Protein AF-A0AAU9XY05-F1 (afdb_monomer)

Structure (mmCIF, N/CA/C/O backbone):
data_AF-A0AAU9XY05-F1
#
_entry.id   AF-A0AAU9XY05-F1
#
loop_
_atom_site.group_PDB
_atom_site.id
_atom_site.type_symbol
_atom_site.label_atom_id
_atom_site.label_alt_id
_atom_site.label_comp_id
_atom_site.label_asym_id
_atom_site.label_entity_id
_atom_site.label_seq_id
_atom_site.pdbx_PDB_ins_code
_atom_site.Cartn_x
_atom_site.Cartn_y
_atom_site.Cartn_z
_atom_site.occupancy
_atom_site.B_iso_or_equiv
_atom_site.auth_seq_id
_atom_site.auth_comp_id
_atom_site.auth_asym_id
_atom_site.auth_atom_id
_atom_site.pdbx_PDB_model_num
ATOM 1 N N . MET A 1 1 ? -61.443 -16.120 42.853 1.00 29.11 1 MET A N 1
ATOM 2 C CA . MET A 1 1 ? -60.998 -14.712 42.837 1.00 29.11 1 MET A CA 1
ATOM 3 C C . MET A 1 1 ? -59.631 -14.698 42.178 1.00 29.11 1 MET A C 1
ATOM 5 O O . MET A 1 1 ? -58.656 -15.023 42.838 1.00 29.11 1 MET A O 1
ATOM 9 N N . GLU A 1 2 ? -59.570 -14.466 40.869 1.00 26.83 2 GLU A N 1
ATOM 10 C CA . GLU A 1 2 ? -58.289 -14.310 40.166 1.00 26.83 2 GLU A CA 1
ATOM 11 C C . GLU A 1 2 ? -57.747 -12.891 40.418 1.00 26.83 2 GLU A C 1
ATOM 13 O O . GLU A 1 2 ? -58.526 -11.935 40.352 1.00 26.83 2 GLU A O 1
ATOM 18 N N . PRO A 1 3 ? -56.458 -12.729 40.767 1.00 33.50 3 PRO A N 1
ATOM 19 C CA . PRO A 1 3 ? -55.899 -11.429 41.110 1.00 33.50 3 PRO A CA 1
ATOM 20 C C . PRO A 1 3 ? -55.702 -10.566 39.857 1.00 33.50 3 PRO A C 1
ATOM 22 O O . PRO A 1 3 ? -55.358 -11.058 38.784 1.00 33.50 3 PRO A O 1
ATOM 25 N N . ALA A 1 4 ? -55.932 -9.261 40.015 1.00 35.25 4 ALA A N 1
ATOM 26 C CA . ALA A 1 4 ? -55.897 -8.253 38.961 1.00 35.25 4 ALA A CA 1
ATOM 27 C C . ALA A 1 4 ? -54.632 -8.345 38.081 1.00 35.25 4 ALA A C 1
ATOM 29 O O . ALA A 1 4 ? -53.501 -8.351 38.572 1.00 35.25 4 ALA A O 1
ATOM 30 N N . SER A 1 5 ? -54.824 -8.398 36.762 1.00 48.25 5 SER A N 1
ATOM 31 C CA . SER A 1 5 ? -53.748 -8.530 35.780 1.00 48.25 5 SER A CA 1
ATOM 32 C C . SER A 1 5 ? -52.844 -7.287 35.770 1.00 48.25 5 SER A C 1
ATOM 34 O O . SER A 1 5 ? -53.184 -6.277 35.153 1.00 48.25 5 SER A O 1
ATOM 36 N N . GLY A 1 6 ? -51.691 -7.356 36.448 1.00 61.75 6 GLY A N 1
ATOM 37 C CA . GLY A 1 6 ? -50.632 -6.342 36.336 1.00 61.75 6 GLY A CA 1
ATOM 38 C C . GLY A 1 6 ? -49.707 -6.132 37.542 1.00 61.75 6 GLY A C 1
ATOM 39 O O . GLY A 1 6 ? -48.831 -5.276 37.450 1.00 61.75 6 GLY A O 1
ATOM 40 N N . THR A 1 7 ? -49.867 -6.848 38.663 1.00 78.19 7 THR A N 1
ATOM 41 C CA . THR A 1 7 ? -49.057 -6.608 39.877 1.00 78.19 7 THR A CA 1
ATOM 42 C C . THR A 1 7 ? -47.869 -7.568 40.035 1.00 78.19 7 THR A C 1
ATOM 44 O O . THR A 1 7 ? -47.932 -8.724 39.602 1.00 78.19 7 THR A O 1
ATOM 47 N N . VAL A 1 8 ? -46.769 -7.101 40.641 1.00 89.38 8 VAL A N 1
ATOM 48 C CA . VAL A 1 8 ? -45.502 -7.842 40.825 1.00 89.38 8 VAL A CA 1
ATOM 49 C C . VAL A 1 8 ? -45.340 -8.304 42.280 1.00 89.38 8 VAL A C 1
ATOM 51 O O . VAL A 1 8 ? -45.552 -7.542 43.216 1.00 89.38 8 VAL A O 1
ATOM 54 N N . ARG A 1 9 ? -44.926 -9.559 42.476 1.00 93.88 9 ARG A N 1
ATOM 55 C CA . ARG A 1 9 ? -44.560 -10.137 43.787 1.00 93.88 9 ARG A CA 1
ATOM 56 C C . ARG A 1 9 ? -43.042 -10.213 43.904 1.00 93.88 9 ARG A C 1
ATOM 58 O O . ARG A 1 9 ? -42.412 -10.784 43.008 1.00 93.88 9 ARG A O 1
ATOM 65 N N . VAL A 1 10 ? -42.475 -9.639 44.962 1.00 96.62 10 VAL A N 1
ATOM 66 C CA . VAL A 1 10 ? -41.023 -9.465 45.134 1.00 96.62 10 VAL A CA 1
ATOM 67 C C . VAL A 1 10 ? -40.541 -10.155 46.410 1.00 96.62 10 VAL A C 1
ATOM 69 O O . VAL A 1 10 ? -41.193 -10.064 47.441 1.00 96.62 10 VAL A O 1
ATOM 72 N N . GLY A 1 11 ? -39.394 -10.828 46.361 1.00 97.06 11 GLY A N 1
ATOM 73 C CA . GLY A 1 11 ? -38.690 -11.350 47.533 1.00 97.06 11 GLY A CA 1
ATOM 74 C C . GLY A 1 11 ? -37.450 -10.517 47.836 1.00 97.06 11 GLY A C 1
ATOM 75 O O . GLY A 1 11 ? -36.697 -10.187 46.921 1.00 97.06 11 GLY A O 1
ATOM 76 N N . ILE A 1 12 ? -37.218 -10.179 49.102 1.00 97.44 12 ILE A N 1
ATOM 77 C CA . ILE A 1 12 ? -36.012 -9.486 49.567 1.00 97.44 12 ILE A CA 1
ATOM 78 C C . ILE A 1 12 ? -35.323 -10.362 50.605 1.00 97.44 12 ILE A C 1
ATOM 80 O O . ILE A 1 12 ? -35.840 -10.551 51.702 1.00 97.44 12 ILE A O 1
ATOM 84 N N . LEU A 1 13 ? -34.159 -10.896 50.244 1.00 97.25 13 LEU A N 1
ATOM 85 C CA . LEU A 1 13 ? -33.382 -11.787 51.099 1.00 97.25 13 LEU A CA 1
ATOM 86 C C . LEU A 1 13 ? -32.137 -11.072 51.614 1.00 97.25 13 LEU A C 1
ATOM 88 O O . LEU A 1 13 ? -31.220 -10.779 50.841 1.00 97.25 13 LEU A O 1
ATOM 92 N N . THR A 1 14 ? -32.073 -10.840 52.918 1.00 96.69 14 THR A N 1
ATOM 93 C CA . THR A 1 14 ? -30.839 -10.378 53.555 1.00 96.69 14 THR A CA 1
ATOM 94 C C . THR A 1 14 ? -29.970 -11.578 53.912 1.00 96.69 14 THR A C 1
ATOM 96 O O . THR A 1 14 ? -30.417 -12.502 54.588 1.00 96.69 14 THR A O 1
ATOM 99 N N . VAL A 1 15 ? -28.714 -11.565 53.468 1.00 95.69 15 VAL A N 1
ATOM 100 C CA . VAL A 1 15 ? -27.729 -12.605 53.786 1.00 95.69 15 VAL A CA 1
ATOM 101 C C . VAL A 1 15 ? -26.697 -12.010 54.738 1.00 95.69 15 VAL A C 1
ATOM 103 O O . VAL A 1 15 ? -25.924 -11.125 54.359 1.00 95.69 15 VAL A O 1
ATOM 106 N N . SER A 1 16 ? -26.761 -12.422 56.007 1.00 93.12 16 SER A N 1
ATOM 107 C CA . SER A 1 16 ? -25.829 -11.983 57.044 1.00 93.12 16 SER A CA 1
ATOM 108 C C . SER A 1 16 ? -25.857 -12.880 58.284 1.00 93.12 16 SER A C 1
ATOM 110 O O . SER A 1 16 ? -26.874 -12.985 58.978 1.00 93.12 16 SER A O 1
ATOM 112 N N . ASP A 1 17 ? -24.693 -13.408 58.662 1.00 90.06 17 ASP A N 1
ATOM 113 C CA . ASP A 1 17 ? -24.495 -14.128 59.933 1.00 90.06 17 ASP A CA 1
ATOM 114 C C . ASP A 1 17 ? -24.949 -13.331 61.168 1.00 90.06 17 ASP A C 1
ATOM 116 O O . ASP A 1 17 ? -25.614 -13.859 62.057 1.00 90.06 17 ASP A O 1
ATOM 120 N N . ARG A 1 18 ? -24.620 -12.034 61.225 1.00 89.44 18 ARG A N 1
ATOM 121 C CA . ARG A 1 18 ? -24.952 -11.183 62.382 1.00 89.44 18 ARG A CA 1
ATOM 122 C C . ARG A 1 18 ? -26.432 -10.818 62.435 1.00 89.44 18 ARG A C 1
ATOM 124 O O . ARG A 1 18 ? -27.008 -10.789 63.520 1.00 89.44 18 ARG A O 1
ATOM 131 N N . CYS A 1 19 ? -27.052 -10.540 61.285 1.00 89.19 19 CYS A N 1
ATOM 132 C CA . CYS A 1 19 ? -28.470 -10.164 61.254 1.00 89.19 19 CYS A CA 1
ATOM 133 C C . CYS A 1 19 ? -29.369 -11.374 61.542 1.00 89.19 19 CYS A C 1
ATOM 135 O O . CYS A 1 19 ? -30.313 -11.261 62.322 1.00 89.19 19 CYS A O 1
ATOM 137 N N . SER A 1 20 ? -29.028 -12.553 61.007 1.00 89.06 20 SER A N 1
ATOM 138 C CA . SER A 1 20 ? -29.778 -13.794 61.259 1.00 89.06 20 SER A CA 1
ATOM 139 C C . SER A 1 20 ? -29.737 -14.232 62.731 1.00 89.06 20 SER A C 1
ATOM 141 O O . SER A 1 20 ? -30.742 -14.704 63.260 1.00 89.06 20 SER A O 1
ATOM 143 N N . ARG A 1 21 ? -28.622 -13.990 63.438 1.00 89.88 21 ARG A N 1
ATOM 144 C CA . ARG A 1 21 ? -28.487 -14.227 64.891 1.00 89.88 21 ARG A CA 1
ATOM 145 C C . ARG A 1 21 ? -29.035 -13.101 65.776 1.00 89.88 21 ARG A C 1
ATOM 147 O O . ARG A 1 21 ? -28.972 -13.214 66.996 1.00 89.88 21 ARG A O 1
ATOM 154 N N . ARG A 1 22 ? -29.584 -12.029 65.188 1.00 86.56 22 ARG A N 1
ATOM 155 C CA . ARG A 1 22 ? -30.059 -10.811 65.882 1.00 86.56 22 ARG A CA 1
ATOM 156 C C . ARG A 1 22 ? -28.970 -10.058 66.663 1.00 86.56 22 ARG A C 1
ATOM 158 O O . ARG A 1 22 ? -29.274 -9.307 67.585 1.00 86.56 22 ARG A O 1
ATOM 165 N N . GLU A 1 23 ? -27.710 -10.223 66.273 1.00 83.12 23 GLU A N 1
ATOM 166 C CA . GLU A 1 23 ? -26.559 -9.492 66.827 1.00 83.12 23 GLU A CA 1
ATOM 167 C C . GLU A 1 23 ? -26.380 -8.112 66.168 1.00 83.12 23 GLU A C 1
ATOM 169 O O . GLU A 1 23 ? -25.721 -7.229 66.715 1.00 83.12 23 GLU A O 1
ATOM 174 N N . ALA A 1 24 ? -26.964 -7.917 64.984 1.00 85.50 24 ALA A N 1
ATOM 175 C CA . ALA A 1 24 ? -27.016 -6.646 64.275 1.00 85.50 24 ALA A CA 1
ATOM 176 C C . ALA A 1 24 ? -28.404 -6.432 63.660 1.00 85.50 24 ALA A C 1
ATOM 178 O O . ALA A 1 24 ? -29.078 -7.381 63.266 1.00 85.50 24 ALA A O 1
ATOM 179 N N . GLU A 1 25 ? -28.822 -5.173 63.567 1.00 88.50 25 GLU A N 1
ATOM 180 C CA . GLU A 1 25 ? -30.069 -4.793 62.903 1.00 88.50 25 GLU A CA 1
ATOM 181 C C . GLU A 1 25 ? -29.881 -4.793 61.378 1.00 88.50 25 GLU A C 1
ATOM 183 O O . GLU A 1 25 ? -28.956 -4.146 60.871 1.00 88.50 25 GLU A O 1
ATOM 188 N N . ASP A 1 26 ? -30.766 -5.474 60.641 1.00 90.69 26 ASP A N 1
ATOM 189 C CA . ASP A 1 26 ? -30.782 -5.361 59.182 1.00 90.69 26 ASP A CA 1
ATOM 190 C C . ASP A 1 26 ? -31.354 -4.006 58.757 1.00 90.69 26 ASP A C 1
ATOM 192 O O . ASP A 1 26 ? -32.532 -3.707 58.941 1.00 90.69 26 ASP A O 1
ATOM 196 N N . LYS A 1 27 ? -30.504 -3.193 58.135 1.00 90.44 27 LYS A N 1
ATOM 197 C CA . LYS A 1 27 ? -30.875 -1.886 57.586 1.00 90.44 27 LYS A CA 1
ATOM 198 C C . LYS A 1 27 ? -31.049 -1.918 56.070 1.00 90.44 27 LYS A C 1
ATOM 200 O O . LYS A 1 27 ? -31.690 -1.023 55.522 1.00 90.44 27 LYS A O 1
ATOM 205 N N . SER A 1 28 ? -30.469 -2.901 55.384 1.00 90.06 28 SER A N 1
ATOM 206 C CA . SER A 1 28 ? -30.431 -2.964 53.920 1.00 90.06 28 SER A CA 1
ATOM 207 C C . SER A 1 28 ? -31.704 -3.593 53.366 1.00 90.06 28 SER A C 1
ATOM 209 O O . SER A 1 28 ? -32.302 -3.027 52.451 1.00 90.06 28 SER A O 1
ATOM 211 N N . GLY A 1 29 ? -32.177 -4.690 53.963 1.00 92.12 29 GLY A N 1
ATOM 212 C CA . GLY A 1 29 ? -33.425 -5.346 53.574 1.00 92.12 29 GLY A CA 1
ATOM 213 C C . GLY A 1 29 ? -34.653 -4.437 53.711 1.00 92.12 29 GLY A C 1
ATOM 214 O O . GLY A 1 29 ? -35.315 -4.175 52.703 1.00 92.12 29 GLY A O 1
ATOM 215 N N . PRO A 1 30 ? -34.921 -3.836 54.890 1.00 92.00 30 PRO A N 1
ATOM 216 C CA . PRO A 1 30 ? -36.022 -2.881 55.056 1.00 92.00 30 PRO A CA 1
ATOM 217 C C . PRO A 1 30 ? -35.903 -1.637 54.165 1.00 92.00 30 PRO A C 1
ATOM 219 O O . PRO A 1 30 ? -36.908 -1.050 53.755 1.00 92.00 30 PRO A O 1
ATOM 222 N N . ASN A 1 31 ? -34.679 -1.203 53.838 1.00 92.50 31 ASN A N 1
ATOM 223 C CA . ASN A 1 31 ? -34.480 -0.114 52.883 1.00 92.50 31 ASN A CA 1
ATOM 224 C C . ASN A 1 31 ? -34.895 -0.524 51.467 1.00 92.50 31 ASN A C 1
ATOM 226 O O . ASN A 1 31 ? -35.643 0.209 50.822 1.00 92.50 31 ASN A O 1
ATOM 230 N N . LEU A 1 32 ? -34.479 -1.706 51.007 1.00 94.00 32 LEU A N 1
ATOM 231 C CA . LEU A 1 32 ? -34.912 -2.250 49.723 1.00 94.00 32 LEU A CA 1
ATOM 232 C C . LEU A 1 32 ? -36.425 -2.462 49.682 1.00 94.00 32 LEU A C 1
ATOM 234 O O . LEU A 1 32 ? -37.037 -2.144 48.670 1.00 94.00 32 LEU A O 1
ATOM 238 N N . GLN A 1 33 ? -37.050 -2.897 50.778 1.00 92.69 33 GLN A N 1
ATOM 239 C CA . GLN A 1 33 ? -38.505 -3.047 50.843 1.00 92.69 33 GLN A CA 1
ATOM 240 C C . GLN A 1 33 ? -39.219 -1.711 50.616 1.00 92.69 33 GLN A C 1
ATOM 242 O O . GLN A 1 33 ? -40.153 -1.634 49.818 1.00 92.69 33 GLN A O 1
ATOM 247 N N . ARG A 1 34 ? -38.739 -0.631 51.246 1.00 90.62 34 ARG A N 1
ATOM 248 C CA . ARG A 1 34 ? -39.263 0.722 51.003 1.00 90.62 34 ARG A CA 1
ATOM 249 C C . ARG A 1 34 ? -39.048 1.179 49.561 1.00 90.62 34 ARG A C 1
ATOM 251 O O . ARG A 1 34 ? -39.965 1.754 48.985 1.00 90.62 34 ARG A O 1
ATOM 258 N N . LEU A 1 35 ? -37.874 0.919 48.982 1.00 90.81 35 LEU A N 1
ATOM 259 C CA . LEU A 1 35 ? -37.541 1.304 47.605 1.00 90.81 35 LEU A CA 1
ATOM 260 C C . LEU A 1 35 ? -38.355 0.534 46.565 1.00 90.81 35 LEU A C 1
ATOM 262 O O . LEU A 1 35 ? -38.783 1.113 45.576 1.00 90.81 35 LEU A O 1
ATOM 266 N N . VAL A 1 36 ? -38.579 -0.758 46.787 1.00 90.88 36 VAL A N 1
ATOM 267 C CA . VAL A 1 36 ? -39.410 -1.604 45.927 1.00 90.88 36 VAL A CA 1
ATOM 268 C C . VAL A 1 36 ? -40.862 -1.127 45.974 1.00 90.88 36 VAL A C 1
ATOM 270 O O . VAL A 1 36 ? -41.459 -0.922 44.920 1.00 90.88 36 VAL A O 1
ATOM 273 N N . ASN A 1 37 ? -41.398 -0.846 47.165 1.00 87.81 37 ASN A N 1
ATOM 274 C CA . ASN A 1 37 ? -42.766 -0.341 47.326 1.00 87.81 37 ASN A CA 1
ATOM 275 C C . ASN A 1 37 ? -42.976 1.068 46.746 1.00 87.81 37 ASN A C 1
ATOM 277 O O . ASN A 1 37 ? -44.079 1.382 46.312 1.00 87.81 37 ASN A O 1
ATOM 281 N N . SER A 1 38 ? -41.942 1.916 46.719 1.00 82.94 38 SER A N 1
ATOM 282 C CA . SER A 1 38 ? -42.005 3.251 46.103 1.00 82.94 38 SER A CA 1
ATOM 283 C C . SER A 1 38 ? -41.611 3.274 44.621 1.00 82.94 38 SER A C 1
ATOM 285 O O . SER A 1 38 ? -41.608 4.339 44.001 1.00 82.94 38 SER A O 1
ATOM 287 N N . SER A 1 39 ? -41.266 2.119 44.046 1.00 84.62 39 SER A N 1
ATOM 288 C CA . SER A 1 39 ? -40.819 2.008 42.659 1.00 84.62 39 SER A CA 1
ATOM 289 C C . SER A 1 39 ? -41.971 1.883 41.660 1.00 84.62 39 SER A C 1
ATOM 291 O O . SER A 1 39 ? -43.130 1.665 42.005 1.00 84.62 39 SER A O 1
ATOM 293 N N . THR A 1 40 ? -41.627 1.942 40.375 1.00 80.31 40 THR A N 1
ATOM 294 C CA . THR A 1 40 ? -42.551 1.748 39.252 1.00 80.31 40 THR A CA 1
ATOM 295 C C . THR A 1 40 ? -42.950 0.282 39.013 1.00 80.31 40 THR A C 1
ATOM 297 O O . THR A 1 40 ? -43.626 -0.001 38.030 1.00 80.31 40 THR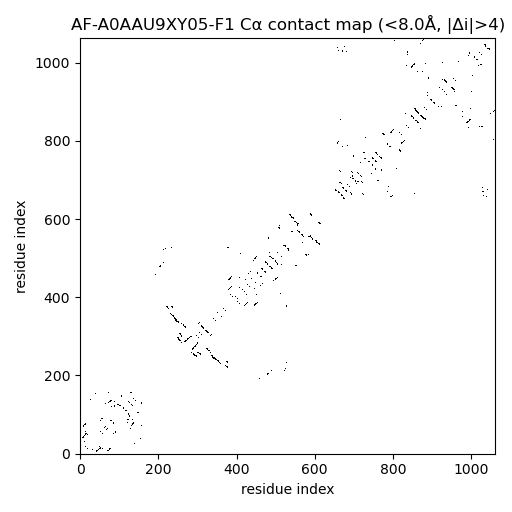 A O 1
ATOM 300 N N . LEU A 1 41 ? -42.558 -0.661 39.883 1.00 81.06 41 LEU A N 1
ATOM 301 C CA . LEU A 1 41 ? -42.789 -2.103 39.702 1.00 81.06 41 LEU A CA 1
ATOM 302 C C . LEU A 1 41 ? -44.227 -2.575 40.000 1.00 81.06 41 LEU A C 1
ATOM 304 O O . LEU A 1 41 ? -44.494 -3.759 39.845 1.00 81.06 41 LEU A O 1
ATOM 308 N N . ASN A 1 42 ? -45.152 -1.692 40.402 1.00 83.06 42 ASN A N 1
ATOM 309 C CA . ASN A 1 42 ? -46.552 -2.027 40.727 1.00 83.06 42 ASN A CA 1
ATOM 310 C C . ASN A 1 42 ? -46.679 -3.274 41.632 1.00 83.06 42 ASN A C 1
ATOM 312 O O . ASN A 1 42 ? -47.222 -4.314 41.249 1.00 83.06 42 ASN A O 1
ATOM 316 N N . VAL A 1 43 ? -46.085 -3.194 42.821 1.00 88.19 43 VAL A N 1
ATOM 317 C CA . VAL A 1 43 ? -45.847 -4.343 43.702 1.00 88.19 43 VAL A CA 1
ATOM 318 C C . VAL A 1 43 ? -47.101 -4.684 44.513 1.00 88.19 43 VAL A C 1
ATOM 320 O O . VAL A 1 43 ? -47.646 -3.816 45.186 1.00 88.19 43 VAL A O 1
ATOM 323 N N . SER A 1 44 ? -47.557 -5.942 44.477 1.00 86.19 44 SER A N 1
ATOM 324 C CA . SER A 1 44 ? -48.699 -6.416 45.285 1.00 86.19 44 SER A CA 1
ATOM 325 C C . SER A 1 44 ? -48.297 -7.075 46.598 1.00 86.19 44 SER A C 1
ATOM 327 O O . SER A 1 44 ? -49.095 -7.113 47.527 1.00 86.19 44 SER A O 1
ATOM 329 N N . GLU A 1 45 ? -47.092 -7.638 46.666 1.00 90.06 45 GLU A N 1
ATOM 330 C CA . GLU A 1 45 ? -46.608 -8.362 47.841 1.00 90.06 45 GLU A CA 1
ATOM 331 C C . GLU A 1 45 ? -45.079 -8.326 47.883 1.00 90.06 45 GLU A C 1
ATOM 333 O O . GLU A 1 45 ? -44.426 -8.521 46.851 1.00 90.06 45 GLU A O 1
ATOM 338 N N . VAL A 1 46 ? -44.519 -8.100 49.076 1.00 93.25 46 VAL A N 1
ATOM 339 C CA . VAL A 1 46 ? -43.081 -8.224 49.331 1.00 93.25 46 VAL A CA 1
ATOM 340 C C . VAL A 1 46 ? -42.848 -9.239 50.440 1.00 93.25 46 VAL A C 1
ATOM 342 O O . VAL A 1 46 ? -43.201 -8.979 51.590 1.00 93.25 46 VAL A O 1
ATOM 345 N N . LEU A 1 47 ? -42.226 -10.365 50.097 1.00 94.25 47 LEU A N 1
ATOM 346 C CA . LEU A 1 47 ? -41.697 -11.312 51.072 1.00 94.25 47 LEU A CA 1
ATOM 347 C C . LEU A 1 47 ? -40.309 -10.852 51.514 1.00 94.25 47 LEU A C 1
ATOM 349 O O . LEU A 1 47 ? -39.507 -10.389 50.702 1.00 94.25 47 LEU A O 1
ATOM 353 N N . TYR A 1 48 ? -40.032 -10.975 52.804 1.00 94.81 48 TYR A N 1
ATOM 354 C CA . TYR A 1 48 ? -38.747 -10.624 53.390 1.00 94.81 48 TYR A CA 1
ATOM 355 C C . TYR A 1 48 ? -38.283 -11.756 54.303 1.00 94.81 48 TYR A C 1
ATOM 357 O O . TYR A 1 48 ? -39.072 -12.264 55.099 1.00 94.81 48 TYR A O 1
ATOM 365 N N . ASP A 1 49 ? -37.014 -12.136 54.182 1.00 95.06 49 ASP A N 1
ATOM 366 C CA . ASP A 1 49 ? -36.369 -13.126 55.044 1.00 95.06 49 ASP A CA 1
ATOM 367 C C . ASP A 1 49 ? -34.889 -12.764 55.243 1.00 95.06 49 ASP A C 1
ATOM 369 O O . ASP A 1 49 ? -34.301 -12.015 54.455 1.00 95.06 49 ASP A O 1
ATOM 373 N N . CYS A 1 50 ? -34.288 -13.276 56.315 1.00 95.06 50 CYS A N 1
ATOM 374 C CA . CYS A 1 50 ? -32.892 -13.047 56.662 1.00 95.06 50 CYS A CA 1
ATOM 375 C C . CYS A 1 50 ? -32.219 -14.360 57.069 1.00 95.06 50 CYS A C 1
ATOM 377 O O . CYS A 1 50 ? -32.566 -14.957 58.087 1.00 95.06 50 CYS A O 1
ATOM 379 N N . VAL A 1 51 ? -31.193 -14.764 56.320 1.00 95.50 51 VAL A N 1
ATOM 380 C CA . VAL A 1 51 ? -30.468 -16.030 56.519 1.00 95.50 51 VAL A CA 1
ATOM 381 C C . VAL A 1 51 ? -28.986 -15.787 56.828 1.00 95.50 51 VAL A C 1
ATOM 383 O O . VAL A 1 51 ? -28.456 -14.730 56.467 1.00 95.50 51 VAL A O 1
ATOM 386 N N . PRO A 1 52 ? -28.299 -16.720 57.516 1.00 94.06 52 PRO A N 1
ATOM 387 C CA . PRO A 1 52 ? -26.845 -16.665 57.643 1.00 94.06 52 PRO A CA 1
ATOM 388 C C . PRO A 1 52 ? -26.168 -16.875 56.282 1.00 94.06 52 PRO A C 1
ATOM 390 O O . PRO A 1 52 ? -26.802 -17.311 55.319 1.00 94.06 52 PRO A O 1
ATOM 393 N N . ASP A 1 53 ? -24.865 -16.608 56.214 1.00 93.19 53 ASP A N 1
ATOM 394 C CA . ASP A 1 53 ? -24.029 -16.813 55.025 1.00 93.19 53 ASP A CA 1
ATOM 395 C C . ASP A 1 53 ? -23.725 -18.316 54.793 1.00 93.19 53 ASP A C 1
ATOM 397 O O . ASP A 1 53 ? -22.584 -18.735 54.599 1.00 93.19 53 ASP A O 1
ATOM 401 N N . GLU A 1 54 ? -24.765 -19.153 54.847 1.00 93.88 54 GLU A N 1
ATOM 402 C CA . GLU A 1 54 ? -24.710 -20.603 54.666 1.00 93.88 54 GLU A CA 1
ATOM 403 C C . GLU A 1 54 ? -25.321 -20.999 53.324 1.00 93.88 54 GLU A C 1
ATOM 405 O O . GLU A 1 54 ? -26.456 -20.637 52.995 1.00 93.88 54 GLU A O 1
ATOM 410 N N . ARG A 1 55 ? -24.573 -21.787 52.543 1.00 94.62 55 ARG A N 1
ATOM 411 C CA . ARG A 1 55 ? -24.952 -22.137 51.166 1.00 94.62 55 ARG A CA 1
ATOM 412 C C . ARG A 1 55 ? -26.326 -22.794 51.075 1.00 94.62 55 ARG A C 1
ATOM 414 O O . ARG A 1 55 ? -27.115 -22.425 50.206 1.00 94.62 55 ARG A O 1
ATOM 421 N N . ASP A 1 56 ? -26.614 -23.739 51.966 1.00 93.88 56 ASP A N 1
ATOM 422 C CA . ASP A 1 56 ? -27.862 -24.502 51.930 1.00 93.88 56 ASP A CA 1
ATOM 423 C C . ASP A 1 56 ? -29.080 -23.656 52.323 1.00 93.88 56 ASP A C 1
ATOM 425 O O . ASP A 1 56 ? -30.139 -23.814 51.719 1.00 93.88 56 ASP A O 1
ATOM 429 N N . GLU A 1 57 ? -28.931 -22.696 53.242 1.00 95.31 57 GLU A N 1
ATOM 430 C CA . GLU A 1 57 ? -30.018 -21.786 53.632 1.00 95.31 57 GLU A CA 1
ATOM 431 C C . GLU A 1 57 ? -30.353 -20.788 52.518 1.00 95.31 57 GLU A C 1
ATOM 433 O O . GLU A 1 57 ? -31.520 -20.632 52.153 1.00 95.31 57 GLU A O 1
ATOM 438 N N . ILE A 1 58 ? -29.334 -20.165 51.911 1.00 96.75 58 ILE A N 1
ATOM 439 C CA . ILE A 1 58 ? -29.527 -19.251 50.774 1.00 96.75 58 ILE A CA 1
ATOM 440 C C . ILE A 1 58 ? -30.177 -20.012 49.611 1.00 96.75 58 ILE A C 1
ATOM 442 O O . ILE A 1 58 ? -31.162 -19.548 49.032 1.00 96.75 58 ILE A O 1
ATOM 446 N N . ARG A 1 59 ? -29.675 -21.215 49.296 1.00 96.88 59 ARG A N 1
ATOM 4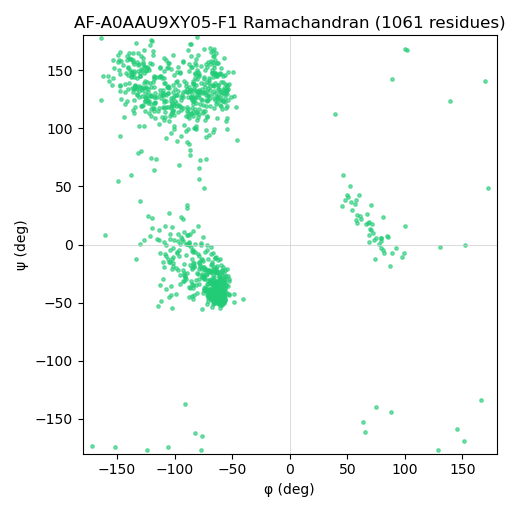47 C CA . ARG A 1 59 ? -30.223 -22.068 48.235 1.00 96.88 59 ARG A CA 1
ATOM 448 C C . ARG A 1 59 ? -31.678 -22.435 48.521 1.00 96.88 59 ARG A C 1
ATOM 450 O O . ARG A 1 59 ? -32.510 -22.320 47.623 1.00 96.88 59 ARG A O 1
ATOM 457 N N . ARG A 1 60 ? -31.996 -22.845 49.755 1.00 97.00 60 ARG A N 1
ATOM 458 C CA . ARG A 1 60 ? -33.356 -23.206 50.183 1.00 97.00 60 ARG A CA 1
ATOM 459 C C . ARG A 1 60 ? -34.332 -22.059 49.940 1.00 97.00 60 ARG A C 1
ATOM 461 O O . ARG A 1 60 ? -35.388 -22.296 49.358 1.00 97.00 60 ARG A O 1
ATOM 468 N N . VAL A 1 61 ? -33.982 -20.832 50.334 1.00 97.12 61 VAL A N 1
ATOM 469 C CA . VAL A 1 61 ? -34.860 -19.665 50.146 1.00 97.12 61 VAL A CA 1
ATOM 470 C C . VAL A 1 61 ? -35.005 -19.306 48.669 1.00 97.12 61 VAL A C 1
ATOM 472 O O . VAL A 1 61 ? -36.131 -19.153 48.203 1.00 97.12 61 VAL A O 1
ATOM 475 N N . LEU A 1 62 ? -33.908 -19.236 47.903 1.00 97.00 62 LEU A N 1
ATOM 476 C CA . LEU A 1 62 ? -33.973 -18.902 46.473 1.00 97.00 62 LEU A CA 1
ATOM 477 C C . LEU A 1 62 ? -34.798 -19.922 45.673 1.00 97.00 62 LEU A C 1
ATOM 479 O O . LEU A 1 62 ? -35.589 -19.525 44.815 1.00 97.00 62 LEU A O 1
ATOM 483 N N . LEU A 1 63 ? -34.650 -21.219 45.968 1.00 95.62 63 LEU A N 1
ATOM 484 C CA . LEU A 1 63 ? -35.450 -22.280 45.352 1.00 95.62 63 LEU A CA 1
ATOM 485 C C . LEU A 1 63 ? -36.915 -22.193 45.774 1.00 95.62 63 LEU A C 1
ATOM 487 O O . LEU A 1 63 ? -37.781 -22.221 44.908 1.00 95.62 63 LEU A O 1
ATOM 491 N N . ASN A 1 64 ? -37.206 -22.047 47.070 1.00 96.19 64 ASN A N 1
ATOM 492 C CA . ASN A 1 64 ? -38.583 -21.947 47.549 1.00 96.19 64 ASN A CA 1
ATOM 493 C C . ASN A 1 64 ? -39.300 -20.735 46.937 1.00 96.19 64 ASN A C 1
ATOM 495 O O . ASN A 1 64 ? -40.402 -20.860 46.411 1.00 96.19 64 ASN A O 1
ATOM 499 N N . TRP A 1 65 ? -38.655 -19.569 46.936 1.00 97.06 65 TRP A N 1
ATOM 500 C CA . TRP A 1 65 ? -39.249 -18.338 46.419 1.00 97.06 65 TRP A CA 1
ATOM 501 C C . TRP A 1 65 ? -39.437 -18.330 44.904 1.00 97.06 65 TRP A C 1
ATOM 503 O O . TRP A 1 65 ? -40.403 -17.743 44.417 1.00 97.06 65 TRP A O 1
ATOM 513 N N . SER A 1 66 ? -38.553 -18.990 44.157 1.00 94.94 66 SER A N 1
ATOM 514 C CA . SER A 1 66 ? -38.684 -19.064 42.698 1.00 94.94 66 SER A CA 1
ATOM 515 C C . SER A 1 66 ? -39.645 -20.175 42.264 1.00 94.94 66 SER A C 1
ATOM 517 O O . SER A 1 66 ? -40.491 -19.959 41.404 1.00 94.94 66 SER A O 1
ATOM 519 N N . ASP A 1 67 ? -39.555 -21.363 42.871 1.00 93.06 67 ASP A N 1
ATOM 520 C CA . ASP A 1 67 ? -40.245 -22.564 42.381 1.00 93.06 67 ASP A CA 1
ATOM 521 C C . ASP A 1 67 ? -41.590 -22.830 43.049 1.00 93.06 67 ASP A C 1
ATOM 523 O O . ASP A 1 67 ? -42.470 -23.402 42.409 1.00 93.06 67 ASP A O 1
ATOM 527 N N . VAL A 1 68 ? -41.718 -22.493 44.335 1.00 91.25 68 VAL A N 1
ATOM 528 C CA . VAL A 1 68 ? -42.899 -22.818 45.148 1.00 91.25 68 VAL A CA 1
ATOM 529 C C . VAL A 1 68 ? -43.772 -21.582 45.301 1.00 91.25 68 VAL A C 1
ATOM 531 O O . VAL A 1 68 ? -44.939 -21.603 44.923 1.00 91.25 68 VAL A O 1
ATOM 534 N N . GLU A 1 69 ? -43.195 -20.480 45.785 1.00 90.00 69 GLU A N 1
ATOM 535 C CA . GLU A 1 69 ? -43.923 -19.218 45.941 1.00 90.00 69 GLU A CA 1
ATOM 536 C C . GLU A 1 69 ? -44.175 -18.523 44.601 1.00 90.00 69 GLU A C 1
ATOM 538 O O . GLU A 1 69 ? -45.077 -17.694 44.514 1.00 90.00 69 GLU A O 1
ATOM 543 N N . GLY A 1 70 ? -43.396 -18.831 43.558 1.00 88.06 70 GLY A N 1
ATOM 544 C CA . GLY A 1 70 ? -43.560 -18.243 42.227 1.00 88.06 70 GLY A CA 1
ATOM 545 C C . GLY A 1 70 ? -43.397 -16.721 42.223 1.00 88.06 70 GLY A C 1
ATOM 546 O O . GLY A 1 70 ? -44.202 -16.004 41.621 1.00 88.06 70 GLY A O 1
ATOM 547 N N . LEU A 1 71 ? -42.401 -16.199 42.947 1.00 95.06 71 LEU A N 1
ATOM 548 C CA . LEU A 1 71 ? -42.106 -14.767 42.948 1.00 95.06 71 LEU A CA 1
ATOM 549 C C . LEU A 1 71 ? -41.613 -14.314 41.572 1.00 95.06 71 LEU A C 1
ATOM 551 O O . LEU A 1 71 ? -41.038 -15.076 40.803 1.00 95.06 71 LEU A O 1
ATOM 555 N N . HIS A 1 72 ? -41.805 -13.039 41.259 1.00 94.81 72 HIS A N 1
ATOM 556 C CA . HIS A 1 72 ? -41.426 -12.489 39.956 1.00 94.81 72 HIS A CA 1
ATOM 557 C C . HIS A 1 72 ? -40.012 -11.895 39.972 1.00 94.81 72 HIS A C 1
ATOM 559 O O . HIS A 1 72 ? -39.300 -11.914 38.969 1.00 94.81 72 HIS A O 1
ATOM 565 N N . LEU A 1 73 ? -39.603 -11.367 41.124 1.00 96.88 73 LEU A N 1
ATOM 566 C CA . LEU A 1 73 ? -38.303 -10.750 41.350 1.00 96.88 73 LEU A CA 1
ATOM 567 C C . LEU A 1 73 ? -37.799 -11.146 42.734 1.00 96.88 73 LEU A C 1
ATOM 569 O O . LEU A 1 73 ? -38.539 -11.036 43.706 1.00 96.88 73 LEU A O 1
ATOM 573 N N . VAL A 1 74 ? -36.538 -11.543 42.834 1.00 97.75 74 VAL A N 1
ATOM 574 C CA . VAL A 1 74 ? -35.834 -11.753 44.097 1.00 97.75 74 VAL A CA 1
ATOM 575 C C . VAL A 1 74 ? -34.602 -10.858 44.125 1.00 97.75 74 VAL A C 1
ATOM 577 O O . VAL A 1 74 ? -33.752 -10.918 43.235 1.00 97.75 74 VAL A O 1
ATOM 580 N N . LEU A 1 75 ? -34.508 -10.024 45.155 1.00 97.44 75 LEU A N 1
ATOM 581 C CA . LEU A 1 75 ? -33.367 -9.164 45.433 1.00 97.44 75 LEU A CA 1
ATOM 582 C C . LEU A 1 75 ? -32.649 -9.709 46.662 1.00 97.44 75 LEU A C 1
ATOM 584 O O . LEU A 1 75 ? -33.223 -9.730 47.750 1.00 97.44 75 LEU A O 1
ATOM 588 N N . THR A 1 76 ? -31.399 -10.132 46.513 1.00 96.62 76 THR A N 1
ATOM 589 C CA . THR A 1 76 ? -30.577 -10.467 47.682 1.00 96.62 76 THR A CA 1
ATOM 590 C C . THR A 1 76 ? -29.720 -9.270 48.071 1.00 96.62 76 THR A C 1
ATOM 592 O O . THR A 1 76 ? -29.306 -8.504 47.203 1.00 96.62 76 THR A O 1
ATOM 595 N N . THR A 1 77 ? -29.424 -9.103 49.356 1.00 94.44 77 THR A N 1
ATOM 596 C CA . THR A 1 77 ? -28.477 -8.094 49.846 1.00 94.44 77 THR A CA 1
ATOM 597 C C . THR A 1 77 ? -27.541 -8.704 50.881 1.00 94.44 77 THR A C 1
ATOM 599 O O . THR A 1 77 ? -27.991 -9.248 51.884 1.00 94.44 77 THR A O 1
ATOM 602 N N . GLY A 1 78 ? -26.232 -8.591 50.651 1.00 89.75 78 GLY A N 1
ATOM 603 C CA . GLY A 1 78 ? -25.211 -9.203 51.513 1.00 89.75 78 GLY A CA 1
ATOM 604 C C . GLY A 1 78 ? -24.623 -10.485 50.927 1.00 89.75 78 GLY A C 1
ATOM 605 O O . GLY A 1 78 ? -25.090 -10.976 49.902 1.00 89.75 78 GLY A O 1
ATOM 606 N N . GLY A 1 79 ? -23.524 -10.963 51.515 1.00 87.44 79 GLY A N 1
ATOM 607 C CA . GLY A 1 79 ? -22.841 -12.182 51.081 1.00 87.44 79 GLY A CA 1
ATOM 608 C C . GLY A 1 79 ? -22.189 -12.125 49.690 1.00 87.44 79 GLY A C 1
ATOM 609 O O . GLY A 1 79 ? -21.932 -13.176 49.106 1.00 87.44 79 GLY A O 1
ATOM 610 N N . THR A 1 80 ? -21.962 -10.932 49.113 1.00 88.12 80 THR A N 1
ATOM 611 C CA . THR A 1 80 ? -21.396 -10.725 47.756 1.00 88.12 80 THR A CA 1
ATOM 612 C C . THR A 1 80 ? -19.963 -10.171 47.741 1.00 88.12 80 THR A C 1
ATOM 614 O O . THR A 1 80 ? -19.450 -9.842 46.668 1.00 88.12 80 THR A O 1
ATOM 617 N N . GLY A 1 81 ? -19.348 -9.964 48.911 1.00 84.00 81 GLY A N 1
ATOM 618 C CA . GLY A 1 81 ? -17.981 -9.444 49.056 1.00 84.00 81 GLY A CA 1
ATOM 619 C C . GLY A 1 81 ? -16.908 -10.492 48.747 1.00 84.00 81 GLY A C 1
ATOM 620 O O . GLY A 1 81 ? -17.200 -11.504 48.127 1.00 84.00 81 GLY A O 1
ATOM 621 N N . PHE A 1 82 ? -15.652 -10.257 49.128 1.00 84.50 82 PHE A N 1
ATOM 622 C CA . PHE A 1 82 ? -14.528 -11.190 48.900 1.00 84.50 82 PHE A CA 1
ATOM 623 C C . PHE A 1 82 ? -14.217 -12.088 50.112 1.00 84.50 82 PHE A C 1
ATOM 625 O O . PHE A 1 82 ? -13.246 -12.843 50.078 1.00 84.50 82 PHE A O 1
ATOM 632 N N . SER A 1 83 ? -14.991 -11.995 51.198 1.00 85.44 83 SER A N 1
ATOM 633 C CA . SER A 1 83 ? -14.771 -12.828 52.382 1.00 85.44 83 SER A CA 1
ATOM 634 C C . SER A 1 83 ? -15.028 -14.303 52.054 1.00 85.44 83 SER A C 1
ATOM 636 O O . SER A 1 83 ? -15.951 -14.587 51.295 1.00 85.44 83 SER A O 1
ATOM 638 N N . PRO A 1 84 ? -14.318 -15.268 52.669 1.00 83.56 84 PRO A N 1
ATOM 639 C CA . PRO A 1 84 ? -14.634 -16.693 52.525 1.00 83.56 84 PRO A CA 1
ATOM 640 C C . PRO A 1 84 ? -16.072 -17.063 52.921 1.00 83.56 84 PRO A C 1
ATOM 642 O O . PRO A 1 84 ? -16.574 -18.097 52.491 1.00 83.56 84 PRO A O 1
ATOM 645 N N . ARG A 1 85 ? -16.726 -16.229 53.745 1.00 87.75 85 ARG A N 1
ATOM 646 C CA . ARG A 1 85 ? -18.148 -16.368 54.099 1.00 87.75 85 ARG A CA 1
ATOM 647 C C . ARG A 1 85 ? -19.089 -15.837 53.009 1.00 87.75 85 ARG A C 1
ATOM 649 O O . ARG A 1 85 ? -20.201 -16.321 52.907 1.00 87.75 85 ARG A O 1
ATOM 656 N N . ASP A 1 86 ? -18.658 -14.896 52.168 1.00 91.00 86 ASP A N 1
ATOM 657 C CA . ASP A 1 86 ? -19.499 -14.303 51.121 1.00 91.00 86 ASP A CA 1
ATOM 658 C C . ASP A 1 86 ? -19.725 -15.307 49.970 1.00 91.00 86 ASP A C 1
ATOM 660 O O . ASP A 1 86 ? -18.923 -15.389 49.038 1.00 91.00 86 ASP A O 1
ATOM 664 N N . VAL A 1 87 ? -20.810 -16.084 50.030 1.00 94.19 87 VAL A N 1
ATOM 665 C CA . VAL A 1 87 ? -21.105 -17.173 49.069 1.00 94.19 87 VAL A CA 1
ATOM 666 C C . VAL A 1 87 ? -22.356 -16.944 48.210 1.00 94.19 87 VAL A C 1
ATOM 668 O O . VAL A 1 87 ? -22.765 -17.822 47.450 1.00 94.19 87 VAL A O 1
ATOM 671 N N . THR A 1 88 ? -23.002 -15.781 48.322 1.00 95.12 88 THR A N 1
ATOM 672 C CA . THR A 1 88 ? -24.293 -15.506 47.660 1.00 95.12 88 THR A CA 1
ATOM 673 C C . THR A 1 88 ? -24.223 -15.570 46.125 1.00 95.12 88 THR A C 1
ATOM 675 O O . THR A 1 88 ? -25.133 -16.155 45.527 1.00 95.12 88 THR A O 1
ATOM 678 N N . PRO A 1 89 ? -23.181 -15.033 45.452 1.00 95.12 89 PRO A N 1
ATOM 679 C CA . PRO A 1 89 ? -23.029 -15.160 44.003 1.00 95.12 89 PRO A CA 1
ATOM 680 C C . PRO A 1 89 ? -22.902 -16.608 43.524 1.00 95.12 89 PRO A C 1
ATOM 682 O O . PRO A 1 89 ? -23.547 -16.979 42.546 1.00 95.12 89 PRO A O 1
ATOM 685 N N . GLU A 1 90 ? -22.114 -17.431 44.221 1.00 95.31 90 GLU A N 1
ATOM 686 C CA . GLU A 1 90 ? -21.916 -18.847 43.902 1.00 95.31 90 GLU A CA 1
ATOM 687 C C . GLU A 1 90 ? -23.226 -19.620 44.022 1.00 95.31 90 GLU A C 1
ATOM 689 O O . GLU A 1 90 ? -23.612 -20.329 43.097 1.00 95.31 90 GLU A O 1
ATOM 694 N N . VAL A 1 91 ? -23.953 -19.423 45.126 1.00 96.50 91 VAL A N 1
ATOM 695 C CA . VAL A 1 91 ? -25.250 -20.079 45.338 1.00 96.50 91 VAL A CA 1
ATOM 696 C C . VAL A 1 91 ? -26.266 -19.623 44.292 1.00 96.50 91 VAL A C 1
ATOM 698 O O . VAL A 1 91 ? -27.019 -20.432 43.758 1.00 96.50 91 VAL A O 1
ATOM 701 N N . THR A 1 92 ? -26.271 -18.334 43.944 1.00 95.81 92 THR A N 1
ATOM 702 C CA . THR A 1 92 ? -27.159 -17.811 42.897 1.00 95.81 92 THR A CA 1
ATOM 703 C C . THR A 1 92 ? -26.826 -18.428 41.541 1.00 95.81 92 THR A C 1
ATOM 705 O O . THR A 1 92 ? -27.740 -18.839 40.834 1.00 95.81 92 THR A O 1
ATOM 708 N N . ALA A 1 93 ? -25.541 -18.555 41.193 1.00 94.56 93 ALA A N 1
ATOM 709 C CA . ALA A 1 93 ? -25.094 -19.194 39.956 1.00 94.56 93 ALA A CA 1
ATOM 710 C C . ALA A 1 93 ? -25.493 -20.679 39.868 1.00 94.56 93 ALA A C 1
ATOM 712 O O . ALA A 1 93 ? -25.787 -21.159 38.778 1.00 94.56 93 ALA A O 1
ATOM 713 N N . GLU A 1 94 ? -25.537 -21.386 40.999 1.00 94.88 94 GLU A N 1
ATOM 714 C CA . GLU A 1 94 ? -25.998 -22.779 41.077 1.00 94.88 94 GLU A CA 1
ATOM 715 C C . GLU A 1 94 ? -27.525 -22.918 40.949 1.00 94.88 94 GLU A C 1
ATOM 717 O O . GLU A 1 94 ? -28.015 -23.946 40.484 1.00 94.88 94 GLU A O 1
ATOM 722 N N . VAL A 1 95 ? -28.288 -21.905 41.377 1.00 95.12 95 VAL A N 1
ATOM 723 C CA . VAL A 1 95 ? -29.761 -21.936 41.391 1.00 95.12 95 VAL A CA 1
ATOM 724 C C . VAL A 1 95 ? -30.370 -21.476 40.064 1.00 95.12 95 VAL A C 1
ATOM 726 O O . VAL A 1 95 ? -31.407 -22.000 39.650 1.00 95.12 95 VAL A O 1
ATOM 729 N N . ILE A 1 96 ? -29.774 -20.489 39.395 1.00 95.75 96 ILE A N 1
ATOM 730 C CA . ILE A 1 96 ? -30.317 -19.924 38.151 1.00 95.75 96 ILE A CA 1
ATOM 731 C C . ILE A 1 96 ? -30.218 -20.913 36.982 1.00 95.75 96 ILE A C 1
ATOM 733 O O . ILE A 1 96 ? -29.221 -21.601 36.800 1.00 95.75 96 ILE A O 1
ATOM 737 N N . GLU A 1 97 ? -31.245 -20.941 36.135 1.00 95.00 97 GLU A N 1
ATOM 738 C CA . GLU A 1 97 ? -31.269 -21.757 34.910 1.00 95.00 97 GLU A CA 1
ATOM 739 C C . GLU A 1 97 ? -30.599 -21.017 33.747 1.00 95.00 97 GLU A C 1
ATOM 741 O O . GLU A 1 97 ? -30.009 -21.618 32.850 1.00 95.00 97 GLU A O 1
ATOM 746 N N . ARG A 1 98 ? -30.700 -19.682 33.754 1.00 89.56 98 ARG A N 1
ATOM 747 C CA . ARG A 1 98 ? -30.112 -18.804 32.741 1.00 89.56 98 ARG A CA 1
ATOM 748 C C . ARG A 1 98 ? -29.454 -17.603 33.397 1.00 89.56 98 ARG A C 1
ATOM 750 O O . ARG A 1 98 ? -30.064 -16.916 34.211 1.00 89.56 98 ARG A O 1
ATOM 757 N N . SER A 1 99 ? -28.221 -17.311 32.999 1.00 91.88 99 SER A N 1
ATOM 758 C CA . SER A 1 99 ? -27.507 -16.122 33.467 1.00 91.88 99 SER A CA 1
ATOM 759 C C . SER A 1 99 ? -28.042 -14.848 32.805 1.00 91.88 99 SER A C 1
ATOM 761 O O . SER A 1 99 ? -28.345 -14.835 31.610 1.00 91.88 99 SER A O 1
ATOM 763 N N . ALA A 1 100 ? -28.114 -13.760 33.575 1.00 91.56 100 ALA A N 1
ATOM 764 C CA . ALA A 1 100 ? -28.477 -12.421 33.117 1.00 91.56 100 ALA A CA 1
ATOM 765 C C . ALA A 1 100 ? -27.307 -11.438 33.339 1.00 91.56 100 ALA A C 1
ATOM 767 O O . ALA A 1 100 ? -27.437 -10.477 34.105 1.00 91.56 100 ALA A O 1
ATOM 768 N N . PRO A 1 101 ? -26.152 -11.636 32.666 1.00 86.44 101 PRO A N 1
ATOM 769 C CA . PRO A 1 101 ? -24.929 -10.879 32.944 1.00 86.44 101 PRO A CA 1
ATOM 770 C C . PRO A 1 101 ? -25.057 -9.387 32.616 1.00 86.44 101 PRO A C 1
ATOM 772 O O . PRO A 1 101 ? -24.299 -8.574 33.127 1.00 86.44 101 PRO A O 1
ATOM 775 N N . GLY A 1 102 ? -26.026 -8.993 31.784 1.00 84.06 102 GLY A N 1
ATOM 776 C CA . GLY A 1 102 ? -26.294 -7.583 31.497 1.00 84.06 102 GLY A CA 1
ATOM 777 C C . GLY A 1 102 ? -26.737 -6.785 32.728 1.00 84.06 102 GLY A C 1
ATOM 778 O O . GLY A 1 102 ? -26.360 -5.622 32.851 1.00 84.06 102 GLY A O 1
ATOM 779 N N . LEU A 1 103 ? -27.481 -7.402 33.658 1.00 89.50 103 LEU A N 1
ATOM 780 C CA . LEU A 1 103 ? -27.911 -6.743 34.896 1.00 89.50 103 LEU A CA 1
ATOM 781 C C . LEU A 1 103 ? -26.724 -6.526 35.841 1.00 89.50 103 LEU A C 1
ATOM 783 O O . LEU A 1 103 ? -26.543 -5.419 36.347 1.00 89.50 103 LEU A O 1
ATOM 787 N N . SER A 1 104 ? -25.861 -7.533 36.009 1.00 89.94 104 SER A N 1
ATOM 788 C CA . SER A 1 104 ? -24.650 -7.401 36.826 1.00 89.94 104 SER A CA 1
ATOM 789 C C . SER A 1 104 ? -23.636 -6.429 36.215 1.00 89.94 104 SER A C 1
ATOM 791 O O . SER A 1 104 ? -23.087 -5.595 36.935 1.00 89.94 104 SER A O 1
ATOM 793 N N . LEU A 1 105 ? -23.443 -6.448 34.889 1.00 84.56 105 LEU A N 1
ATOM 794 C CA . LEU A 1 105 ? -22.582 -5.486 34.191 1.00 84.56 105 LEU A CA 1
ATOM 795 C C . LEU A 1 105 ? -23.139 -4.057 34.277 1.00 84.56 105 LEU A C 1
ATOM 797 O O . LEU A 1 105 ? -22.378 -3.111 34.458 1.00 84.56 105 LEU A O 1
ATOM 801 N N . GLY A 1 106 ? -24.464 -3.898 34.190 1.00 85.44 106 GLY A N 1
ATOM 802 C CA . GLY A 1 106 ? -25.149 -2.618 34.367 1.00 85.44 106 GLY A CA 1
ATOM 803 C C . GLY A 1 106 ? -24.923 -2.028 35.759 1.00 85.44 106 GLY A C 1
ATOM 804 O O . GLY A 1 106 ? -24.544 -0.860 35.867 1.00 85.44 106 GLY A O 1
ATOM 805 N N . MET A 1 107 ? -25.061 -2.849 36.808 1.00 93.12 107 MET A N 1
ATOM 806 C CA . MET A 1 107 ? -24.721 -2.447 38.177 1.00 93.12 107 MET A CA 1
ATOM 807 C C . MET A 1 107 ? -23.244 -2.073 38.297 1.00 93.12 107 MET A C 1
ATOM 809 O O . MET A 1 107 ? -22.941 -0.991 38.786 1.00 93.12 107 MET A O 1
ATOM 813 N N . LEU A 1 108 ? -22.324 -2.899 37.786 1.00 89.25 108 LEU A N 1
ATOM 814 C CA . LEU A 1 108 ? -20.884 -2.631 37.852 1.00 89.25 108 LEU A CA 1
ATOM 815 C C . LEU A 1 108 ? -20.506 -1.319 37.146 1.00 89.25 108 LEU A C 1
ATOM 817 O O . LEU A 1 108 ? -19.807 -0.485 37.719 1.00 89.25 108 LEU A O 1
ATOM 821 N N . CYS A 1 109 ? -20.994 -1.099 35.923 1.00 83.19 109 CYS A N 1
ATOM 822 C CA . CYS A 1 109 ? -20.746 0.133 35.174 1.00 83.19 109 CYS A CA 1
ATOM 823 C C . CYS A 1 109 ? -21.367 1.367 35.844 1.00 83.19 109 CYS A C 1
ATOM 825 O O . CYS A 1 109 ? -20.793 2.452 35.751 1.00 83.19 109 CYS A O 1
ATOM 827 N N . GLY A 1 110 ? -22.528 1.229 36.492 1.00 87.00 110 GLY A N 1
ATOM 828 C CA . GLY A 1 110 ? -23.144 2.291 37.288 1.00 87.00 110 GLY A CA 1
ATOM 829 C C . GLY A 1 110 ? -22.312 2.623 38.526 1.00 87.00 110 GLY A C 1
ATOM 830 O O . GLY A 1 110 ? -21.929 3.774 38.728 1.00 87.00 110 GLY A O 1
ATOM 831 N N . SER A 1 111 ? -21.944 1.604 39.300 1.00 87.38 111 SER A N 1
ATOM 832 C CA . SER A 1 111 ? -21.182 1.750 40.539 1.00 87.38 111 SER A CA 1
ATOM 833 C C . SER A 1 111 ? -19.746 2.238 40.314 1.00 87.38 111 SER A C 1
ATOM 835 O O . SER A 1 111 ? -19.263 3.033 41.115 1.00 87.38 111 SER A O 1
ATOM 837 N N . LEU A 1 112 ? -19.075 1.862 39.214 1.00 84.75 112 LEU A N 1
ATOM 838 C CA . LEU A 1 112 ? -17.727 2.355 38.868 1.00 84.75 112 LEU A CA 1
ATOM 839 C C . LEU A 1 112 ? -17.682 3.868 38.601 1.00 84.75 112 LEU A C 1
ATOM 841 O O . LEU A 1 112 ? -16.618 4.473 38.711 1.00 84.75 112 LEU A O 1
ATOM 845 N N . LYS A 1 113 ? -18.825 4.495 38.287 1.00 80.94 113 LYS A N 1
ATOM 846 C CA . LYS A 1 113 ? -18.933 5.962 38.194 1.00 80.94 113 LYS A CA 1
ATOM 847 C C . LYS A 1 113 ? -18.979 6.636 39.565 1.00 80.94 113 LYS A C 1
ATOM 849 O O . LYS A 1 113 ? -18.709 7.828 39.653 1.00 80.94 113 LYS A O 1
ATOM 854 N N . VAL A 1 114 ? -19.353 5.894 40.608 1.00 84.25 114 VAL A N 1
ATOM 855 C CA . VAL A 1 114 ? -19.518 6.398 41.979 1.00 84.25 114 VAL A CA 1
ATOM 856 C C . VAL A 1 114 ? -18.286 6.089 42.826 1.00 84.25 114 VAL A C 1
ATOM 858 O O . VAL A 1 114 ? -17.826 6.945 43.577 1.00 84.25 114 VAL A O 1
ATOM 861 N N . THR A 1 115 ? -17.732 4.878 42.718 1.00 77.50 115 THR A N 1
ATOM 862 C CA . THR A 1 115 ? -16.536 4.471 43.462 1.00 77.50 115 THR A CA 1
ATOM 863 C C . THR A 1 115 ? -15.664 3.489 42.672 1.00 77.50 115 THR A C 1
ATOM 865 O O . THR A 1 115 ? -16.181 2.516 42.116 1.00 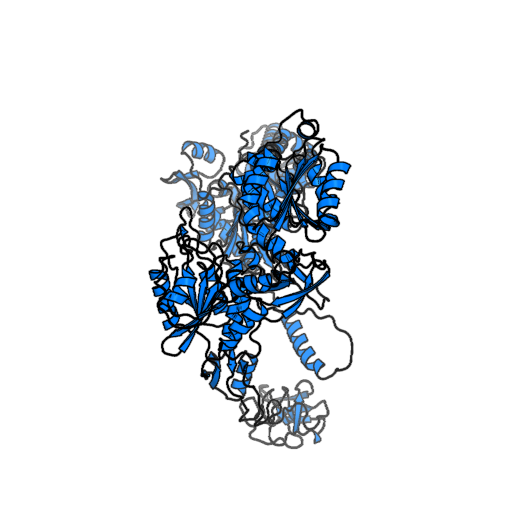77.50 115 THR A O 1
ATOM 868 N N . PRO A 1 116 ? -14.326 3.654 42.677 1.00 76.62 116 PRO A N 1
ATOM 869 C CA . PRO A 1 116 ? -13.410 2.671 42.100 1.00 76.62 116 PRO A CA 1
ATOM 870 C C . PRO A 1 116 ? -13.538 1.295 42.764 1.00 76.62 116 PRO A C 1
ATOM 872 O O . PRO A 1 116 ? -13.359 0.273 42.110 1.00 76.62 116 PRO A O 1
ATOM 875 N N . MET A 1 117 ? -13.910 1.251 44.051 1.00 80.75 117 MET A N 1
ATOM 876 C CA . MET A 1 117 ? -14.058 0.006 44.816 1.00 80.75 117 MET A CA 1
ATOM 877 C C . MET A 1 117 ? -15.185 -0.892 44.288 1.00 80.75 117 MET A C 1
ATOM 879 O O . MET A 1 117 ? -15.245 -2.063 44.650 1.00 80.75 117 MET A O 1
ATOM 883 N N . ALA A 1 118 ? -16.048 -0.389 43.396 1.00 82.25 118 ALA A N 1
ATOM 884 C CA . ALA A 1 118 ? -17.052 -1.198 42.712 1.00 82.25 118 ALA A CA 1
ATOM 885 C C . ALA A 1 118 ? -16.446 -2.356 41.901 1.00 82.25 118 ALA A C 1
ATOM 887 O O . ALA A 1 118 ? -17.130 -3.354 41.692 1.00 82.25 118 ALA A O 1
ATOM 888 N N . MET A 1 119 ? -15.163 -2.272 41.510 1.00 82.56 119 MET A N 1
ATOM 889 C CA . MET A 1 119 ? -14.437 -3.388 40.882 1.00 82.56 119 MET A CA 1
ATOM 890 C C . MET A 1 119 ? -14.362 -4.643 41.768 1.00 82.56 119 MET A C 1
ATOM 892 O O . MET A 1 119 ? -14.096 -5.729 41.266 1.00 82.56 119 MET A O 1
ATOM 896 N N . LEU A 1 120 ? -14.617 -4.496 43.073 1.00 78.75 120 LEU A N 1
ATOM 897 C CA . LEU A 1 120 ? -14.672 -5.586 44.043 1.00 78.75 120 LEU A CA 1
ATOM 898 C C . LEU A 1 120 ? -16.085 -6.200 44.175 1.00 78.75 120 LEU A C 1
ATOM 900 O O . LEU A 1 120 ? -16.335 -6.999 45.074 1.00 78.75 120 LEU A O 1
ATOM 904 N N . SER A 1 121 ? -17.039 -5.822 43.324 1.00 79.50 121 SER A N 1
ATOM 905 C CA . SER A 1 121 ? -18.382 -6.408 43.330 1.00 79.50 121 SER A CA 1
ATOM 906 C C . SER A 1 121 ? -18.414 -7.724 42.553 1.00 79.50 121 SER A C 1
ATOM 908 O O . SER A 1 121 ? -18.063 -7.757 41.375 1.00 79.50 121 SER A O 1
ATOM 910 N N . ARG A 1 122 ? -18.891 -8.802 43.190 1.00 87.06 122 ARG A N 1
ATOM 911 C CA . ARG A 1 122 ? -19.066 -10.133 42.573 1.00 87.06 122 ARG A CA 1
ATOM 912 C C . ARG A 1 122 ? -20.533 -10.452 42.259 1.00 87.06 122 ARG A C 1
ATOM 914 O O . ARG A 1 122 ? -20.934 -11.610 42.259 1.00 87.06 122 ARG A O 1
ATOM 921 N N . ALA A 1 123 ? -21.355 -9.425 42.035 1.00 84.62 123 ALA A N 1
ATOM 922 C CA . ALA A 1 123 ? -22.793 -9.582 41.831 1.00 84.62 123 ALA A CA 1
ATOM 923 C C . ALA A 1 123 ? -23.117 -10.537 40.666 1.00 84.62 123 ALA A C 1
ATOM 925 O O . ALA A 1 123 ? -22.674 -10.330 39.535 1.00 84.62 123 ALA A O 1
ATOM 926 N N . THR A 1 124 ? -23.940 -11.550 40.943 1.00 92.25 124 THR A N 1
ATOM 927 C CA . THR A 1 124 ? -24.491 -12.466 39.940 1.00 92.25 124 THR A CA 1
ATOM 928 C C . THR A 1 124 ? -25.986 -12.196 39.776 1.00 92.25 124 THR A C 1
ATOM 930 O O . THR A 1 124 ? -26.685 -11.808 40.714 1.00 92.25 124 THR A O 1
ATOM 933 N N . CYS A 1 125 ? -26.486 -12.308 38.548 1.00 96.06 125 CYS A N 1
ATOM 934 C CA . CYS A 1 125 ? -27.905 -12.145 38.242 1.00 96.06 125 CYS A CA 1
ATOM 935 C C . CYS A 1 125 ? -28.337 -13.227 37.258 1.00 96.06 125 CYS A C 1
ATOM 937 O O . CYS A 1 125 ? -27.553 -13.641 36.398 1.00 96.06 125 CYS A O 1
ATOM 939 N N . GLY A 1 126 ? -29.590 -13.656 37.344 1.00 95.44 126 GLY A N 1
ATOM 940 C CA . GLY A 1 126 ? -30.110 -14.694 36.466 1.00 95.44 126 GLY A CA 1
ATOM 941 C C . GLY A 1 126 ? -31.605 -14.899 36.584 1.00 95.44 126 GLY A C 1
ATOM 942 O O . GLY A 1 126 ? -32.307 -14.128 37.232 1.00 95.44 126 GLY A O 1
ATOM 943 N N . ILE A 1 127 ? -32.080 -15.929 35.899 1.00 96.25 127 ILE A N 1
ATOM 944 C CA . ILE A 1 127 ? -33.492 -16.263 35.773 1.00 96.25 127 ILE A CA 1
ATOM 945 C C . ILE A 1 127 ? -33.686 -17.720 36.179 1.00 96.25 127 ILE A C 1
ATOM 947 O O . ILE A 1 127 ? -32.886 -18.582 35.800 1.00 96.25 127 ILE A O 1
ATOM 951 N N . ARG A 1 128 ? -34.765 -17.989 36.914 1.00 94.62 128 ARG A N 1
ATOM 952 C CA . ARG A 1 128 ? -35.216 -19.334 37.279 1.00 94.62 128 ARG A CA 1
ATOM 953 C C . ARG A 1 128 ? -36.737 -19.406 37.227 1.00 94.62 128 ARG A C 1
ATOM 955 O O . ARG A 1 128 ? -37.374 -18.603 37.893 1.00 94.62 128 ARG A O 1
ATOM 962 N N . LYS A 1 129 ? -37.316 -20.328 36.445 1.00 87.88 129 LYS A N 1
ATOM 963 C CA . LYS A 1 129 ? -38.778 -20.569 36.361 1.00 87.88 129 LYS A CA 1
ATOM 964 C C . LYS A 1 129 ? -39.666 -19.310 36.246 1.00 87.88 129 LYS A C 1
ATOM 966 O O . LYS A 1 129 ? -40.793 -19.285 36.724 1.00 87.88 129 LYS A O 1
ATOM 971 N N . GLY A 1 130 ? -39.170 -18.264 35.579 1.00 87.44 130 GLY A N 1
ATOM 972 C CA . GLY A 1 130 ? -39.881 -16.987 35.406 1.00 87.44 130 GLY A CA 1
ATOM 973 C C . GLY A 1 130 ? -39.590 -15.918 36.470 1.00 87.44 130 GLY A C 1
ATOM 974 O O . GLY A 1 130 ? -40.052 -14.789 36.328 1.00 87.44 130 GLY A O 1
ATOM 975 N N . THR A 1 131 ? -38.780 -16.229 37.482 1.00 95.44 131 THR A N 1
ATOM 976 C CA . THR A 1 131 ? -38.279 -15.298 38.500 1.00 95.44 131 THR A CA 1
ATOM 977 C C . THR A 1 131 ? -36.949 -14.684 38.072 1.00 95.44 131 THR A C 1
ATOM 979 O O . THR A 1 131 ? -36.024 -15.403 37.689 1.00 95.44 131 THR A O 1
ATOM 982 N N . VAL A 1 132 ? -36.814 -13.361 38.186 1.00 96.88 132 VAL A N 1
ATOM 983 C CA . VAL A 1 132 ? -35.524 -12.664 38.042 1.00 96.88 132 VAL A CA 1
ATOM 984 C C . VAL A 1 132 ? -34.831 -12.599 39.401 1.00 96.88 132 VAL A C 1
ATOM 986 O O . VAL A 1 132 ? -35.416 -12.100 40.354 1.00 96.88 132 VAL A O 1
ATOM 989 N N . ILE A 1 133 ? -33.582 -13.051 39.498 1.00 97.62 133 ILE A N 1
ATOM 990 C CA . ILE A 1 133 ? -32.775 -12.998 40.725 1.00 97.62 133 ILE A CA 1
ATOM 991 C C . ILE A 1 133 ? -31.624 -12.006 40.530 1.00 97.62 133 ILE A C 1
ATOM 993 O O . ILE A 1 133 ? -30.855 -12.123 39.570 1.00 97.62 133 ILE A O 1
ATOM 997 N N . VAL A 1 134 ? -31.494 -11.033 41.438 1.00 97.12 134 VAL A N 1
ATOM 998 C CA . VAL A 1 134 ? -30.463 -9.982 41.406 1.00 97.12 134 VAL A CA 1
ATOM 999 C C . VAL A 1 134 ? -29.737 -9.919 42.748 1.00 97.12 134 VAL A C 1
ATOM 1001 O O . VAL A 1 134 ? -30.351 -9.612 43.770 1.00 97.12 134 VAL A O 1
ATOM 1004 N N . ASN A 1 135 ? -28.422 -10.160 42.751 1.00 96.62 135 ASN A N 1
ATOM 1005 C CA . ASN A 1 135 ? -27.609 -9.970 43.951 1.00 96.62 135 ASN A CA 1
ATOM 1006 C C . ASN A 1 135 ? -27.134 -8.521 44.094 1.00 96.62 135 ASN A C 1
ATOM 1008 O O . ASN A 1 135 ? -26.495 -7.976 43.192 1.00 96.62 135 ASN A O 1
ATOM 1012 N N . LEU A 1 136 ? -27.394 -7.921 45.254 1.00 94.81 136 LEU A N 1
ATOM 1013 C CA . LEU A 1 136 ? -27.003 -6.559 45.603 1.00 94.81 136 LEU A CA 1
ATOM 1014 C C . LEU A 1 136 ? -25.950 -6.551 46.731 1.00 94.81 136 LEU A C 1
ATOM 1016 O O . LEU A 1 136 ? -25.923 -7.457 47.570 1.00 94.81 136 LEU A O 1
ATOM 1020 N N . PRO A 1 137 ? -25.086 -5.519 46.798 1.00 91.06 137 PRO A N 1
ATOM 1021 C CA . PRO A 1 137 ? -24.115 -5.375 47.884 1.00 91.06 137 PRO A CA 1
ATOM 1022 C C . PRO A 1 137 ? -24.781 -5.237 49.258 1.00 91.06 137 PRO A C 1
ATOM 1024 O O . PRO A 1 137 ? -25.806 -4.579 49.378 1.00 91.06 137 PRO A O 1
ATOM 1027 N N . GLY A 1 138 ? -24.148 -5.752 50.316 1.00 87.56 138 GLY A N 1
ATOM 1028 C CA . GLY A 1 138 ? -24.730 -5.761 51.669 1.00 87.56 138 GLY A CA 1
ATOM 1029 C C . GLY A 1 138 ? -24.903 -4.402 52.355 1.00 87.56 138 GLY A C 1
ATOM 1030 O O . GLY A 1 138 ? -25.650 -4.302 53.327 1.00 87.56 138 GLY A O 1
ATOM 1031 N N . SER A 1 139 ? -24.241 -3.340 51.884 1.00 89.12 139 SER A N 1
ATOM 1032 C CA . SER A 1 139 ? -24.395 -2.007 52.477 1.00 89.12 139 SER A CA 1
ATOM 1033 C C . SER A 1 139 ? -25.686 -1.331 52.008 1.00 89.12 139 SER A C 1
ATOM 1035 O O . SER A 1 139 ? -26.080 -1.459 50.851 1.00 89.12 139 SER A O 1
ATOM 1037 N N . VAL A 1 140 ? -26.320 -0.548 52.887 1.00 89.38 140 VAL A N 1
ATOM 1038 C CA . VAL A 1 140 ? -27.581 0.160 52.583 1.00 89.38 140 VAL A CA 1
ATOM 1039 C C . VAL A 1 140 ? -27.433 1.066 51.358 1.00 89.38 140 VAL A C 1
ATOM 1041 O O . VAL A 1 140 ? -28.277 1.074 50.467 1.00 89.38 140 VAL A O 1
ATOM 1044 N N . LYS A 1 141 ? -26.321 1.807 51.292 1.00 87.69 141 LYS A N 1
ATOM 1045 C CA . LYS A 1 141 ? -26.013 2.690 50.164 1.00 87.69 141 LYS A CA 1
ATOM 1046 C C . LYS A 1 141 ? -25.741 1.894 48.883 1.00 87.69 141 LYS A C 1
ATOM 1048 O O . LYS A 1 141 ? -26.284 2.233 47.838 1.00 87.69 141 LYS A O 1
ATOM 1053 N N . GLY A 1 142 ? -24.938 0.830 48.970 1.00 87.62 142 GLY A N 1
ATOM 1054 C CA . GLY A 1 142 ? -24.558 0.020 47.811 1.00 87.62 142 GLY A CA 1
ATOM 1055 C C . GLY A 1 142 ? -25.738 -0.734 47.201 1.00 87.62 142 GLY A C 1
ATOM 1056 O O . GLY A 1 142 ? -25.910 -0.708 45.987 1.00 87.62 142 GLY A O 1
ATOM 1057 N N . SER A 1 143 ? -26.584 -1.350 48.029 1.00 91.50 143 SER A N 1
ATOM 1058 C CA . SER A 1 143 ? -27.808 -2.018 47.567 1.00 91.50 143 SER A CA 1
ATOM 1059 C C . SER A 1 143 ? -28.791 -1.046 46.917 1.00 91.50 143 SER A C 1
ATOM 1061 O O . SER A 1 143 ? -29.318 -1.348 45.849 1.00 91.50 143 SER A O 1
ATOM 1063 N N . GLN A 1 144 ? -28.990 0.139 47.501 1.00 93.56 144 GLN A N 1
ATOM 1064 C CA . GLN A 1 144 ? -29.862 1.174 46.946 1.00 93.56 144 GLN A CA 1
ATOM 1065 C C . GLN A 1 144 ? -29.380 1.680 45.583 1.00 93.56 144 GLN A C 1
ATOM 1067 O O . GLN A 1 144 ? -30.167 1.734 44.641 1.00 93.56 144 GLN A O 1
ATOM 1072 N N . GLU A 1 145 ? -28.105 2.050 45.463 1.00 89.88 145 GLU A N 1
ATOM 1073 C CA . GLU A 1 145 ? -27.542 2.540 44.200 1.00 89.88 145 GLU A CA 1
ATOM 1074 C C . GLU A 1 145 ? -27.609 1.461 43.114 1.00 89.88 145 GLU A C 1
ATOM 1076 O O . GLU A 1 145 ? -28.111 1.715 42.019 1.00 89.88 145 GLU A O 1
ATOM 1081 N N . CYS A 1 146 ? -27.190 0.234 43.440 1.00 90.94 146 CYS A N 1
ATOM 1082 C CA . CYS A 1 146 ? -27.238 -0.891 42.511 1.00 90.94 146 CYS A CA 1
ATOM 1083 C C . CYS A 1 146 ? -28.664 -1.212 42.057 1.00 90.94 146 CYS A C 1
ATOM 1085 O O . CYS A 1 146 ? -28.888 -1.386 40.859 1.00 90.94 146 CYS A O 1
ATOM 1087 N N . PHE A 1 147 ? -29.636 -1.220 42.975 1.00 94.44 147 PHE A N 1
ATOM 1088 C CA . PHE A 1 147 ? -31.041 -1.420 42.631 1.00 94.44 147 PHE A CA 1
ATOM 1089 C C . PHE A 1 147 ? -31.547 -0.333 41.676 1.00 94.44 147 PHE A C 1
ATOM 1091 O O . PHE A 1 147 ? -32.175 -0.656 40.672 1.00 94.44 147 PHE A O 1
ATOM 1098 N N . GLN A 1 148 ? -31.208 0.938 41.913 1.00 91.62 148 GLN A N 1
ATOM 1099 C CA . GLN A 1 148 ? -31.601 2.040 41.026 1.00 91.62 148 GLN A CA 1
ATOM 1100 C C . GLN A 1 148 ? -31.002 1.920 39.618 1.00 91.62 148 GLN A C 1
ATOM 1102 O O . GLN A 1 148 ? -31.647 2.308 38.644 1.00 91.62 148 GLN A O 1
ATOM 1107 N N . PHE A 1 149 ? -29.803 1.346 39.475 1.00 90.88 149 PHE A N 1
ATOM 1108 C CA . PHE A 1 149 ? -29.204 1.120 38.157 1.00 90.88 149 PHE A CA 1
ATOM 1109 C C . PHE A 1 149 ? -29.933 0.052 37.337 1.00 90.88 149 PHE A C 1
ATOM 1111 O O . PHE A 1 149 ? -29.967 0.158 36.110 1.00 90.88 149 PHE A O 1
ATOM 1118 N N . VAL A 1 150 ? -30.525 -0.957 37.985 1.00 92.25 150 VAL A N 1
ATOM 1119 C CA . VAL A 1 150 ? -31.247 -2.041 37.292 1.00 92.25 150 VAL A CA 1
ATOM 1120 C C . VAL A 1 150 ? -32.755 -1.833 37.234 1.00 92.25 150 VAL A C 1
ATOM 1122 O O . VAL A 1 150 ? -33.392 -2.374 36.332 1.00 92.25 150 VAL A O 1
ATOM 1125 N N . LEU A 1 151 ? -33.324 -1.021 38.130 1.00 91.56 151 LEU A N 1
ATOM 1126 C CA . LEU A 1 151 ? -34.761 -0.774 38.245 1.00 91.56 151 LEU A CA 1
ATOM 1127 C C . LEU A 1 151 ? -35.449 -0.446 36.906 1.00 91.56 151 LEU A C 1
ATOM 1129 O O . LEU A 1 151 ? -36.495 -1.037 36.654 1.00 91.56 151 LEU A O 1
ATOM 1133 N N . PRO A 1 152 ? -34.892 0.383 35.998 1.00 87.75 152 PRO A N 1
ATOM 1134 C CA . PRO A 1 152 ? -35.541 0.668 34.715 1.00 87.75 152 PRO A CA 1
ATOM 1135 C C . PRO A 1 152 ? -35.755 -0.563 33.819 1.00 87.75 152 PRO A C 1
ATOM 1137 O O . PRO A 1 152 ? -36.643 -0.554 32.971 1.00 87.75 152 PRO A O 1
ATOM 1140 N N . ALA A 1 153 ? -34.946 -1.615 33.984 1.00 84.25 153 ALA A N 1
ATOM 1141 C CA . ALA A 1 153 ? -35.014 -2.832 33.176 1.00 84.25 153 ALA A CA 1
ATOM 1142 C C . ALA A 1 153 ? -35.906 -3.923 33.794 1.00 84.25 153 ALA A C 1
ATOM 1144 O O . ALA A 1 153 ? -36.378 -4.807 33.077 1.00 84.25 153 ALA A O 1
ATOM 1145 N N . LEU A 1 154 ? -36.145 -3.870 35.109 1.00 89.81 154 LEU A N 1
ATOM 1146 C CA . LEU A 1 154 ? -36.871 -4.913 35.837 1.00 89.81 154 LEU A CA 1
ATOM 1147 C C . LEU A 1 154 ? -38.351 -5.061 35.419 1.00 89.81 154 LEU A C 1
ATOM 1149 O O . LEU A 1 154 ? -38.754 -6.207 35.221 1.00 89.81 154 LEU A O 1
ATOM 1153 N N . PRO A 1 155 ? -39.154 -3.990 35.205 1.00 86.88 155 PRO A N 1
ATOM 1154 C CA . PRO A 1 155 ? -40.552 -4.136 34.792 1.00 86.88 155 PRO A CA 1
ATOM 1155 C C . PRO A 1 155 ? -40.698 -4.931 33.491 1.00 86.88 155 PRO A C 1
ATOM 1157 O O . PRO A 1 155 ? -41.446 -5.903 33.430 1.00 86.88 155 PRO A O 1
ATOM 1160 N N . HIS A 1 156 ? -39.905 -4.580 32.476 1.00 80.12 156 HIS A N 1
ATOM 1161 C CA . HIS A 1 156 ? -39.946 -5.259 31.185 1.00 80.12 156 HIS A CA 1
ATOM 1162 C C . HIS A 1 156 ? -39.415 -6.696 31.271 1.00 80.12 156 HIS A C 1
ATOM 1164 O O . HIS A 1 156 ? -40.013 -7.602 30.697 1.00 80.12 156 HIS A O 1
ATOM 1170 N N . ALA A 1 157 ? -38.332 -6.934 32.024 1.00 84.75 157 ALA A N 1
ATOM 1171 C CA . ALA A 1 157 ? -37.802 -8.284 32.223 1.00 84.75 157 ALA A CA 1
ATOM 1172 C C . ALA A 1 157 ? -38.849 -9.226 32.846 1.00 84.75 157 ALA A C 1
ATOM 1174 O O . ALA A 1 157 ? -38.983 -10.371 32.418 1.00 84.75 157 ALA A O 1
ATOM 1175 N N . ILE A 1 158 ? -39.626 -8.725 33.809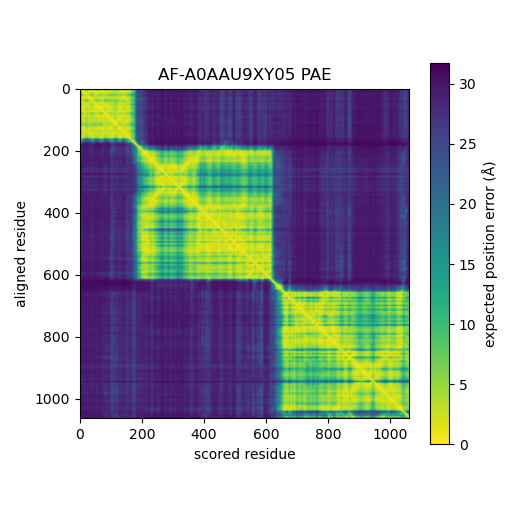 1.00 88.25 158 ILE A N 1
ATOM 1176 C CA . ILE A 1 158 ? -40.708 -9.475 34.454 1.00 88.25 158 ILE A CA 1
ATOM 1177 C C . ILE A 1 158 ? -41.875 -9.704 33.482 1.00 88.25 158 ILE A C 1
ATOM 1179 O O . ILE A 1 158 ? -42.400 -10.813 33.414 1.00 88.25 158 ILE A O 1
ATOM 1183 N N . GLU A 1 159 ? -42.277 -8.703 32.696 1.00 83.00 159 GLU A N 1
ATOM 1184 C CA . GLU A 1 159 ? -43.366 -8.846 31.713 1.00 83.00 159 GLU A CA 1
ATOM 1185 C C . GLU A 1 159 ? -43.057 -9.869 30.617 1.00 83.00 159 GLU A C 1
ATOM 1187 O O . GLU A 1 159 ? -43.928 -10.669 30.263 1.00 83.00 159 GLU A O 1
ATOM 1192 N N . VAL A 1 160 ? -41.816 -9.871 30.116 1.00 78.19 160 VAL A N 1
ATOM 1193 C CA . VAL A 1 160 ? -41.340 -10.838 29.117 1.00 78.19 160 VAL A CA 1
ATOM 1194 C C . VAL A 1 160 ? -41.409 -12.258 29.671 1.00 78.19 160 VAL A C 1
ATOM 1196 O O . VAL A 1 160 ? -41.883 -13.157 28.984 1.00 78.19 160 VAL A O 1
ATOM 1199 N N . LEU A 1 161 ? -41.001 -12.467 30.926 1.00 82.31 161 LEU A N 1
ATOM 1200 C CA . LEU A 1 161 ? -41.054 -13.789 31.558 1.00 82.31 161 LEU A CA 1
ATOM 1201 C C . LEU A 1 161 ? -42.478 -14.255 31.877 1.00 82.31 161 LEU A C 1
ATOM 1203 O O . LEU A 1 161 ? -42.724 -15.456 31.951 1.00 82.31 161 LEU A O 1
ATOM 1207 N N . ARG A 1 162 ? -43.428 -13.326 32.019 1.00 77.06 162 ARG A N 1
ATOM 1208 C CA . ARG A 1 162 ? -44.844 -13.631 32.268 1.00 77.06 162 ARG A CA 1
ATOM 1209 C C . ARG A 1 162 ? -45.660 -13.886 31.000 1.00 77.06 162 ARG A C 1
ATOM 1211 O O . ARG A 1 162 ? -46.851 -14.158 31.126 1.00 77.06 162 ARG A O 1
ATOM 1218 N N . ASN A 1 163 ? -45.068 -13.775 29.804 1.00 63.97 163 ASN A N 1
ATOM 1219 C CA . ASN A 1 163 ? -45.785 -13.851 28.521 1.00 63.97 163 ASN A CA 1
ATOM 1220 C C . ASN A 1 163 ? -47.046 -12.959 28.494 1.00 63.97 163 ASN A C 1
ATOM 1222 O O . ASN A 1 163 ? -48.092 -13.348 27.973 1.00 63.97 163 ASN A O 1
ATOM 1226 N N . SER A 1 164 ? -46.970 -11.769 29.102 1.00 54.72 164 SER A N 1
ATOM 1227 C CA . SER A 1 164 ? -48.125 -10.874 29.219 1.00 54.72 164 SER A CA 1
ATOM 1228 C C . SER A 1 164 ? -48.563 -10.358 27.837 1.00 54.72 164 SER A C 1
ATOM 1230 O O . SER A 1 164 ? -47.708 -9.942 27.053 1.00 54.72 164 SER A O 1
ATOM 1232 N N . PRO A 1 165 ? -49.871 -10.294 27.521 1.00 46.97 165 PRO A N 1
ATOM 1233 C CA . PRO A 1 165 ? -50.359 -9.735 26.255 1.00 46.97 165 PRO A CA 1
ATOM 1234 C C . PRO A 1 165 ? -50.028 -8.241 26.096 1.00 46.97 165 PRO A C 1
ATOM 1236 O O . PRO A 1 165 ? -49.970 -7.738 24.979 1.00 46.97 165 PRO A O 1
ATOM 1239 N N . ASN A 1 166 ? -49.702 -7.534 27.185 1.00 46.78 166 ASN A N 1
ATOM 1240 C CA . ASN A 1 166 ? -49.179 -6.169 27.105 1.00 46.78 166 ASN A CA 1
ATOM 1241 C C . ASN A 1 166 ? -47.751 -6.101 26.557 1.00 46.78 166 ASN A C 1
ATOM 1243 O O . ASN A 1 166 ? -47.342 -5.026 26.146 1.00 46.78 166 ASN A O 1
ATOM 1247 N N . VAL A 1 167 ? -47.012 -7.212 26.445 1.00 48.72 167 VAL A N 1
ATOM 1248 C CA . VAL A 1 167 ? -45.722 -7.229 25.739 1.00 48.72 167 VAL A CA 1
ATOM 1249 C C . VAL A 1 167 ? -45.943 -6.846 24.279 1.00 48.72 167 VAL A C 1
ATOM 1251 O O . VAL A 1 167 ? -45.176 -6.048 23.756 1.00 48.72 167 VAL A O 1
ATOM 1254 N N . SER A 1 168 ? -47.037 -7.277 23.635 1.00 40.22 168 SER A N 1
ATOM 1255 C CA . SER A 1 168 ? -47.353 -6.824 22.277 1.00 40.22 168 SER A CA 1
ATOM 1256 C C . SER A 1 168 ? -47.809 -5.369 22.238 1.00 40.22 168 SER A C 1
ATOM 1258 O O . SER A 1 168 ? -47.613 -4.742 21.211 1.00 40.22 168 SER A O 1
ATOM 1260 N N . VAL A 1 169 ? -48.365 -4.804 23.315 1.00 43.66 169 VAL A N 1
ATOM 1261 C CA . VAL A 1 169 ? -48.762 -3.384 23.407 1.00 43.66 169 VAL A CA 1
ATOM 1262 C C . VAL A 1 169 ? -47.570 -2.487 23.733 1.00 43.66 169 VAL A C 1
ATOM 1264 O O . VAL A 1 169 ? -47.485 -1.411 23.168 1.00 43.66 169 VAL A O 1
ATOM 1267 N N . THR A 1 170 ? -46.602 -2.920 24.540 1.00 40.47 170 THR A N 1
ATOM 1268 C CA . THR A 1 170 ? -45.331 -2.214 24.764 1.00 40.47 170 THR A CA 1
ATOM 1269 C C . THR A 1 170 ? -44.440 -2.342 23.530 1.00 40.47 170 THR A C 1
ATOM 1271 O O . THR A 1 170 ? -43.885 -1.345 23.084 1.00 40.47 170 THR A O 1
ATOM 1274 N N . HIS A 1 171 ? -44.395 -3.515 22.882 1.00 38.75 171 HIS A N 1
ATOM 1275 C CA . HIS A 1 171 ? -43.754 -3.684 21.575 1.00 38.75 171 HIS A CA 1
ATOM 1276 C C . HIS A 1 171 ? -44.481 -2.895 20.479 1.00 38.75 171 HIS A C 1
ATOM 1278 O O . HIS A 1 171 ? -43.800 -2.265 19.688 1.00 38.75 171 HIS A O 1
ATOM 1284 N N . SER A 1 172 ? -45.818 -2.817 20.465 1.00 32.22 172 SER A N 1
ATOM 1285 C CA . SER A 1 172 ? -46.583 -2.028 19.478 1.00 32.22 172 SER A CA 1
ATOM 1286 C C . SER A 1 172 ? -46.612 -0.535 19.793 1.00 32.22 172 SER A C 1
ATOM 1288 O O . SER A 1 172 ? -46.628 0.257 18.871 1.00 32.22 172 SER A O 1
ATOM 1290 N N . ALA A 1 173 ? -46.542 -0.095 21.046 1.00 35.28 173 ALA A N 1
ATOM 1291 C CA . ALA A 1 173 ? -46.362 1.314 21.405 1.00 35.28 173 ALA A CA 1
ATOM 1292 C C . ALA A 1 173 ? -44.912 1.764 21.154 1.00 35.28 173 ALA A C 1
ATOM 1294 O O . ALA A 1 173 ? -44.676 2.931 20.848 1.00 35.28 173 ALA A O 1
ATOM 1295 N N . MET A 1 174 ? -43.949 0.832 21.200 1.00 35.66 174 MET A N 1
ATOM 1296 C CA . MET A 1 174 ? -42.569 1.039 20.744 1.00 35.66 174 MET A CA 1
ATOM 1297 C C . MET A 1 174 ? -42.386 0.854 19.221 1.00 35.66 174 MET A C 1
ATOM 1299 O O . MET A 1 174 ? -41.394 1.344 18.685 1.00 35.66 174 MET A O 1
ATOM 1303 N N . GLN A 1 175 ? -43.313 0.190 18.513 1.00 29.03 175 GLN A N 1
ATOM 1304 C CA . GLN A 1 175 ? -43.248 -0.080 17.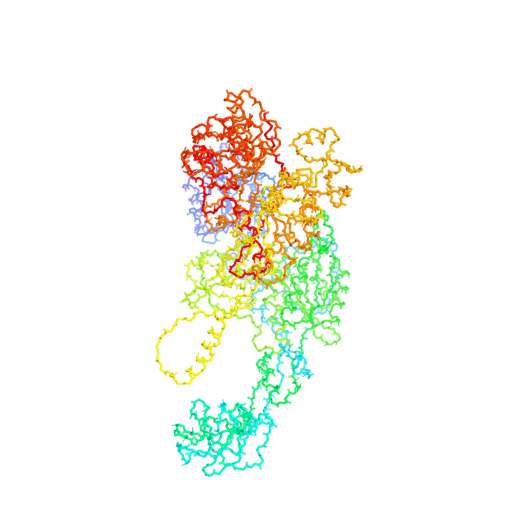060 1.00 29.03 175 GLN A CA 1
ATOM 1305 C C . GLN A 1 175 ? -44.273 0.708 16.214 1.00 29.03 175 GLN A C 1
ATOM 1307 O O . GLN A 1 175 ? -44.083 0.830 15.007 1.00 29.03 175 GLN A O 1
ATOM 1312 N N . HIS A 1 176 ? -45.303 1.317 16.806 1.00 29.55 176 HIS A N 1
ATOM 1313 C CA . HIS A 1 176 ? -46.348 2.092 16.129 1.00 29.55 176 HIS A CA 1
ATOM 1314 C C . HIS A 1 176 ? -46.593 3.450 16.803 1.00 29.55 176 HIS A C 1
ATOM 1316 O O . HIS A 1 176 ? -47.615 3.689 17.437 1.00 29.55 176 HIS A O 1
ATOM 1322 N N . VAL A 1 177 ? -45.704 4.406 16.528 1.00 27.14 177 VAL A N 1
ATOM 1323 C CA . VAL A 1 177 ? -46.134 5.780 16.227 1.00 27.14 177 VAL A CA 1
ATOM 1324 C C . VAL A 1 177 ? -45.462 6.207 14.929 1.00 27.14 177 VAL A C 1
ATOM 1326 O O . VAL A 1 177 ? -44.463 6.918 14.898 1.00 27.14 177 VAL A O 1
ATOM 1329 N N . CYS A 1 178 ? -46.050 5.766 13.823 1.00 28.61 178 CYS A N 1
ATOM 1330 C CA . CYS A 1 178 ? -46.135 6.600 12.639 1.00 28.61 178 CYS A CA 1
ATOM 1331 C C . CYS A 1 178 ? -47.489 6.342 11.977 1.00 28.61 178 CYS A C 1
ATOM 1333 O O . CYS A 1 178 ? -47.794 5.207 11.612 1.00 28.61 178 CYS A O 1
ATOM 1335 N N . PRO A 1 179 ? -48.301 7.396 11.828 1.00 31.17 179 PRO A N 1
ATOM 1336 C CA . PRO A 1 179 ? -48.911 7.611 10.533 1.00 31.17 179 PRO A CA 1
ATOM 1337 C C . PRO A 1 179 ? -48.670 9.042 10.057 1.00 31.17 179 PRO A C 1
ATOM 1339 O O . PRO A 1 179 ? -48.870 10.028 10.767 1.00 31.17 179 PRO A O 1
ATOM 1342 N N . HIS A 1 180 ? -48.262 9.132 8.798 1.00 31.62 180 HIS A N 1
ATOM 1343 C CA . HIS A 1 180 ? -48.200 10.357 8.028 1.00 31.62 180 HIS A CA 1
ATOM 1344 C C . HIS A 1 180 ? -49.568 11.058 7.997 1.00 31.62 180 HIS A C 1
ATOM 1346 O O . HIS A 1 180 ? -50.467 10.666 7.258 1.00 31.62 180 HIS A O 1
ATOM 1352 N N . LYS A 1 181 ? -49.691 12.155 8.743 1.00 25.08 181 LYS A N 1
ATOM 1353 C CA . LYS A 1 181 ? -50.462 13.333 8.337 1.00 25.08 181 LYS A CA 1
ATOM 1354 C C . LYS A 1 181 ? -49.625 14.560 8.656 1.00 25.08 181 LYS A C 1
ATOM 1356 O O . LYS A 1 181 ? -49.046 14.655 9.734 1.00 25.08 181 LYS A O 1
ATOM 1361 N N . ALA A 1 182 ? -49.550 15.469 7.692 1.00 32.25 182 ALA A N 1
ATOM 1362 C CA . ALA A 1 182 ? -48.964 16.786 7.853 1.00 32.25 182 ALA A CA 1
ATOM 1363 C C . ALA A 1 182 ? -49.633 17.504 9.037 1.00 32.25 182 ALA A C 1
ATOM 1365 O O . ALA A 1 182 ? -50.731 18.036 8.915 1.00 32.25 182 ALA A O 1
ATOM 1366 N N . HIS A 1 183 ? -48.972 17.488 10.188 1.00 27.48 183 HIS A N 1
ATOM 1367 C CA . HIS A 1 183 ? -49.241 18.386 11.295 1.00 27.48 183 HIS A CA 1
ATOM 1368 C C . HIS A 1 183 ? -47.915 19.009 11.694 1.00 27.48 183 HIS A C 1
ATOM 1370 O O . HIS A 1 183 ? -46.933 18.301 11.909 1.00 27.48 183 HIS A O 1
ATOM 1376 N N . ASN A 1 184 ? -47.914 20.339 11.749 1.00 30.78 184 ASN A N 1
ATOM 1377 C CA . ASN A 1 184 ? -46.848 21.190 12.253 1.00 30.78 184 ASN A CA 1
ATOM 1378 C C . ASN A 1 184 ? -46.306 20.653 13.591 1.00 30.78 184 ASN A C 1
ATOM 1380 O O . ASN A 1 184 ? -46.796 21.035 14.652 1.00 30.78 184 ASN A O 1
ATOM 1384 N N . LYS A 1 185 ? -45.292 19.779 13.567 1.00 34.34 185 LYS A N 1
ATOM 1385 C CA . LYS A 1 185 ? -44.398 19.637 14.716 1.00 34.34 185 LYS A CA 1
ATOM 1386 C C . LYS A 1 185 ? -43.552 20.910 14.744 1.00 34.34 185 LYS A C 1
ATOM 1388 O O . LYS A 1 185 ? -42.989 21.258 13.704 1.00 34.34 185 LYS A O 1
ATOM 1393 N N . PRO A 1 186 ? -43.476 21.630 15.875 1.00 38.28 186 PRO A N 1
ATOM 1394 C CA . PRO A 1 186 ? -42.529 22.727 15.987 1.00 38.28 186 PRO A CA 1
ATOM 1395 C C . PRO A 1 186 ? -41.133 22.172 15.692 1.00 38.28 186 PRO A C 1
ATOM 1397 O O . PRO A 1 186 ? -40.791 21.091 16.175 1.00 38.28 186 PRO A O 1
ATOM 1400 N N . ILE A 1 187 ? -40.371 22.877 14.850 1.00 49.50 187 ILE A N 1
ATOM 1401 C CA . ILE A 1 187 ? -38.978 22.545 14.524 1.00 49.50 187 ILE A CA 1
ATOM 1402 C C . ILE A 1 187 ? -38.260 22.264 15.846 1.00 49.50 187 ILE A C 1
ATOM 1404 O O . ILE A 1 187 ? -38.230 23.131 16.721 1.00 49.50 187 ILE A O 1
ATOM 1408 N N . GLN A 1 188 ? -37.751 21.042 16.017 1.00 55.19 188 GLN A N 1
ATOM 1409 C CA . GLN A 1 188 ? -37.086 20.645 17.252 1.00 55.19 188 GLN A CA 1
ATOM 1410 C C . GLN A 1 188 ? -35.883 21.572 17.455 1.00 55.19 188 GLN A C 1
ATOM 1412 O O . GLN A 1 188 ? -35.053 21.723 16.555 1.00 55.19 188 GLN A O 1
ATOM 1417 N N . ASP A 1 189 ? -35.809 22.241 18.606 1.00 60.91 189 ASP A N 1
ATOM 1418 C CA . ASP A 1 189 ? -34.701 23.145 18.902 1.00 60.91 189 ASP A CA 1
ATOM 1419 C C . ASP A 1 189 ? -33.427 22.320 19.125 1.00 60.91 189 ASP A C 1
ATOM 1421 O O . ASP A 1 189 ? -33.149 21.812 20.212 1.00 60.91 189 ASP A O 1
ATOM 1425 N N . LEU A 1 190 ? -32.653 22.171 18.050 1.00 58.12 190 LEU A N 1
ATOM 1426 C CA . LEU A 1 190 ? -31.429 21.377 17.995 1.00 58.12 190 LEU A CA 1
ATOM 1427 C C . LEU A 1 190 ? -30.349 21.861 18.985 1.00 58.12 190 LEU A C 1
ATOM 1429 O O . LEU A 1 190 ? -29.387 21.124 19.223 1.00 58.12 190 LEU A O 1
ATOM 1433 N N . SER A 1 191 ? -30.502 23.051 19.582 1.00 58.22 191 SER A N 1
ATOM 1434 C CA . SER A 1 191 ? -29.599 23.583 20.611 1.00 58.22 191 SER A CA 1
ATOM 1435 C C . SER A 1 191 ? -29.823 22.973 22.003 1.00 58.22 191 SER A C 1
ATOM 1437 O O . SER A 1 191 ? -28.913 22.983 22.834 1.00 58.22 191 SER A O 1
ATOM 1439 N N . LYS A 1 192 ? -30.988 22.367 22.267 1.00 63.53 192 LYS A N 1
ATOM 1440 C CA . LYS A 1 192 ? -31.335 21.796 23.577 1.00 63.53 192 LYS A CA 1
ATOM 1441 C C . LYS A 1 192 ? -30.848 20.355 23.725 1.00 63.53 192 LYS A C 1
ATOM 1443 O O . LYS A 1 192 ? -31.602 19.390 23.647 1.00 63.53 192 LYS A O 1
ATOM 1448 N N . VAL A 1 193 ? -29.547 20.205 23.962 1.00 57.00 193 VAL A N 1
ATOM 1449 C CA . VAL A 1 193 ? -28.830 18.912 24.023 1.00 57.00 193 VAL A CA 1
ATOM 1450 C C . VAL A 1 193 ? -29.425 17.925 25.037 1.00 57.00 193 VAL A C 1
ATOM 1452 O O . VAL A 1 193 ? -29.435 16.719 24.790 1.00 57.00 193 VAL A O 1
ATOM 1455 N N . ALA A 1 194 ? -29.946 18.419 26.163 1.00 59.62 194 ALA A N 1
ATOM 1456 C CA . ALA A 1 194 ? -30.539 17.587 27.211 1.00 59.62 194 ALA A CA 1
ATOM 1457 C C . ALA A 1 194 ? -31.866 16.922 26.797 1.00 59.62 194 ALA A C 1
ATOM 1459 O O . ALA A 1 194 ? -32.211 15.885 27.360 1.00 59.62 194 ALA A O 1
ATOM 1460 N N . GLU A 1 195 ? -32.569 17.486 25.808 1.00 63.78 195 GLU A N 1
ATOM 1461 C CA . GLU A 1 195 ? -33.888 17.039 25.335 1.00 63.78 195 GLU A CA 1
ATOM 1462 C C . GLU A 1 195 ? -33.797 16.045 24.160 1.00 63.78 195 GLU A C 1
ATOM 1464 O O . GLU A 1 195 ? -34.817 15.623 23.619 1.00 63.78 195 GLU A O 1
ATOM 1469 N N . ARG A 1 196 ? -32.582 15.659 23.741 1.00 62.97 196 ARG A N 1
ATOM 1470 C CA . ARG A 1 196 ? -32.381 14.713 22.635 1.00 62.97 196 ARG A CA 1
ATOM 1471 C C . ARG A 1 196 ? -32.585 13.260 23.055 1.00 62.97 196 ARG A C 1
ATOM 1473 O O . ARG A 1 196 ? -32.221 12.856 24.162 1.00 62.97 196 ARG A O 1
ATOM 1480 N N . ASP A 1 197 ? -33.065 12.453 22.111 1.00 61.53 197 ASP A N 1
ATOM 1481 C CA . ASP A 1 197 ? -33.312 11.031 22.327 1.00 61.53 197 ASP A CA 1
ATOM 1482 C C . ASP A 1 197 ? -32.033 10.280 22.724 1.00 61.53 197 ASP A C 1
ATOM 1484 O O . ASP A 1 197 ? -31.018 10.279 22.021 1.00 61.53 197 ASP A O 1
ATOM 1488 N N . ARG A 1 198 ? -32.090 9.581 23.863 1.00 66.19 198 ARG A N 1
ATOM 1489 C CA . ARG A 1 198 ? -30.999 8.712 24.343 1.00 66.19 198 ARG A CA 1
ATOM 1490 C C . ARG A 1 198 ? -30.932 7.375 23.600 1.00 66.19 198 ARG A C 1
ATOM 1492 O O . ARG A 1 198 ? -29.928 6.672 23.682 1.00 66.19 198 ARG A O 1
ATOM 1499 N N . HIS A 1 199 ? -31.975 7.052 22.842 1.00 68.94 199 HIS A N 1
ATOM 1500 C CA . HIS A 1 199 ? -32.041 5.919 21.929 1.00 68.94 199 HIS A CA 1
ATOM 1501 C C . HIS A 1 199 ? -32.204 6.446 20.508 1.00 68.94 199 HIS A C 1
ATOM 1503 O O . HIS A 1 199 ? -32.853 7.459 20.289 1.00 68.94 199 HIS A O 1
ATOM 1509 N N . SER A 1 200 ? -31.599 5.782 19.524 1.00 74.94 200 SER A N 1
ATOM 1510 C CA . SER A 1 200 ? -31.780 6.221 18.138 1.00 74.94 200 SER A CA 1
ATOM 1511 C C . SER A 1 200 ? -33.247 6.063 17.730 1.00 74.94 200 SER A C 1
ATOM 1513 O O . SER A 1 200 ? -33.756 4.952 17.883 1.00 74.94 200 SER A O 1
ATOM 1515 N N . PRO A 1 201 ? -33.888 7.095 17.155 1.00 80.06 201 PRO A N 1
ATOM 1516 C CA . PRO A 1 201 ? -35.278 7.016 16.702 1.00 80.06 201 PRO A CA 1
ATOM 1517 C C . PRO A 1 201 ? -35.445 6.148 15.443 1.00 80.06 201 PRO A C 1
ATOM 1519 O O . PRO A 1 201 ? -36.558 5.914 14.987 1.00 80.06 201 PRO A O 1
ATOM 1522 N N . TYR A 1 202 ? -34.339 5.664 14.866 1.00 86.06 202 TYR A N 1
ATOM 1523 C CA . TYR A 1 202 ? -34.340 4.823 13.674 1.00 86.06 202 TYR A CA 1
ATOM 1524 C C . TYR A 1 202 ? -34.224 3.339 14.051 1.00 86.06 202 TYR A C 1
ATOM 1526 O O . TYR A 1 202 ? -33.273 2.974 14.765 1.00 86.06 202 TYR A O 1
ATOM 1534 N N . PRO A 1 203 ? -35.123 2.472 13.543 1.00 90.00 203 PRO A N 1
ATOM 1535 C CA . PRO A 1 203 ? -35.059 1.037 13.784 1.00 90.00 203 PRO A CA 1
ATOM 1536 C C . PRO A 1 203 ? -33.774 0.439 13.203 1.00 90.00 203 PRO A C 1
ATOM 1538 O O . PRO A 1 203 ? -33.140 0.995 12.304 1.00 90.00 203 PRO A O 1
ATOM 1541 N N . LEU A 1 204 ? -33.360 -0.698 13.760 1.00 93.06 204 LEU A N 1
ATOM 1542 C CA . LEU A 1 204 ? -32.191 -1.434 13.292 1.00 93.06 204 LEU A CA 1
ATOM 1543 C C . LEU A 1 204 ? -32.622 -2.408 12.191 1.00 93.06 204 LEU A C 1
ATOM 1545 O O . LEU A 1 204 ? -33.145 -3.474 12.494 1.00 93.06 204 LEU A O 1
ATOM 1549 N N . VAL A 1 205 ? -32.412 -2.017 10.937 1.00 95.44 205 VAL A N 1
ATOM 1550 C CA . VAL A 1 205 ? -32.878 -2.747 9.747 1.00 95.44 205 VAL A CA 1
ATOM 1551 C C . VAL A 1 205 ? -31.919 -3.889 9.395 1.00 95.44 205 VAL A C 1
ATOM 1553 O O . VAL A 1 205 ? -30.704 -3.739 9.553 1.00 95.44 205 VAL A O 1
ATOM 1556 N N . GLN A 1 206 ? -32.438 -5.030 8.934 1.00 96.75 206 GLN A N 1
ATOM 1557 C CA . GLN A 1 206 ? -31.604 -6.154 8.483 1.00 96.75 206 GLN A CA 1
ATOM 1558 C C . GLN A 1 206 ? -30.895 -5.831 7.159 1.00 96.75 206 GLN A C 1
ATOM 1560 O O . GLN A 1 206 ? -31.338 -4.973 6.399 1.00 96.75 206 GLN A O 1
ATOM 1565 N N . MET A 1 207 ? -29.780 -6.507 6.865 1.00 94.69 207 MET A N 1
ATOM 1566 C CA . MET A 1 207 ? -28.990 -6.214 5.660 1.00 94.69 207 MET A CA 1
ATOM 1567 C C . MET A 1 207 ? -29.808 -6.339 4.365 1.00 94.69 207 MET A C 1
ATOM 1569 O O . MET A 1 207 ? -29.798 -5.423 3.542 1.00 94.69 207 MET A O 1
ATOM 1573 N N . ASP A 1 208 ? -30.516 -7.455 4.192 1.00 93.75 208 ASP A N 1
ATOM 1574 C CA . ASP A 1 208 ? -31.263 -7.744 2.962 1.00 93.75 208 ASP A CA 1
ATOM 1575 C C . ASP A 1 208 ? -32.417 -6.763 2.752 1.00 93.75 208 ASP A C 1
ATOM 1577 O O . ASP A 1 208 ? -32.696 -6.331 1.630 1.00 93.75 208 ASP A O 1
ATOM 1581 N N . GLU A 1 209 ? -33.049 -6.342 3.847 1.00 96.62 209 GLU A N 1
ATOM 1582 C CA . GLU A 1 209 ? -34.089 -5.320 3.840 1.00 96.62 209 GLU A CA 1
ATOM 1583 C C . GLU A 1 209 ? -33.513 -3.956 3.424 1.00 96.62 209 GLU A C 1
ATOM 1585 O O . GLU A 1 209 ? -34.062 -3.297 2.538 1.00 96.62 209 GLU A O 1
ATOM 1590 N N . ALA A 1 210 ? -32.355 -3.567 3.970 1.00 97.19 210 ALA A N 1
ATOM 1591 C CA . ALA A 1 210 ? -31.665 -2.337 3.586 1.00 97.19 210 ALA A CA 1
ATOM 1592 C C . ALA A 1 210 ? -31.269 -2.338 2.096 1.00 97.19 210 ALA A C 1
ATOM 1594 O O . ALA A 1 210 ? -31.502 -1.351 1.392 1.00 97.19 210 ALA A O 1
ATOM 1595 N N . LEU A 1 211 ? -30.720 -3.449 1.587 1.00 96.50 211 LEU A N 1
ATOM 1596 C CA . LEU A 1 211 ? -30.397 -3.612 0.164 1.00 96.50 211 LEU A CA 1
ATOM 1597 C C . LEU A 1 211 ? -31.647 -3.519 -0.715 1.00 96.50 211 LEU A C 1
ATOM 1599 O O . LEU A 1 211 ? -31.625 -2.826 -1.733 1.00 96.50 211 LEU A O 1
ATOM 1603 N N . SER A 1 212 ? -32.745 -4.152 -0.303 1.00 97.19 212 SER A N 1
ATOM 1604 C CA . SER A 1 212 ? -34.022 -4.114 -1.020 1.00 97.19 212 SER A CA 1
ATOM 1605 C C . SER A 1 212 ? -34.584 -2.694 -1.097 1.00 97.19 212 SER A C 1
ATOM 1607 O O . SER A 1 212 ? -34.960 -2.237 -2.177 1.00 97.19 212 SER A O 1
ATOM 1609 N N . MET A 1 213 ? -34.565 -1.942 0.010 1.00 98.00 213 MET A N 1
ATOM 1610 C CA . MET A 1 213 ? -34.974 -0.531 0.036 1.00 98.00 213 MET A CA 1
ATOM 1611 C C . MET A 1 213 ? -34.136 0.328 -0.922 1.00 98.00 213 MET A C 1
ATOM 1613 O O . MET A 1 213 ? -34.691 1.165 -1.639 1.00 98.00 213 MET A O 1
ATOM 1617 N N . ILE A 1 214 ? -32.817 0.111 -0.979 1.00 98.25 214 ILE A N 1
ATOM 1618 C CA . ILE A 1 214 ? -31.932 0.819 -1.916 1.00 98.25 214 ILE A CA 1
ATOM 1619 C C . ILE A 1 214 ? -32.283 0.454 -3.357 1.00 98.25 214 ILE A C 1
ATOM 1621 O O . ILE A 1 214 ? -32.491 1.350 -4.179 1.00 98.25 214 ILE A O 1
ATOM 1625 N N . MET A 1 215 ? -32.383 -0.839 -3.673 1.00 97.31 215 MET A N 1
ATOM 1626 C CA . MET A 1 215 ? -32.693 -1.298 -5.026 1.00 97.31 215 MET A CA 1
ATOM 1627 C C . MET A 1 215 ? -34.049 -0.764 -5.493 1.00 97.31 215 MET A C 1
ATOM 1629 O O . MET A 1 215 ? -34.136 -0.266 -6.614 1.00 97.31 215 MET A O 1
ATOM 1633 N N . ASN A 1 216 ? -35.080 -0.789 -4.649 1.00 97.00 216 ASN A N 1
ATOM 1634 C CA . ASN A 1 216 ? -36.423 -0.297 -4.981 1.00 97.00 216 ASN A CA 1
ATOM 1635 C C . ASN A 1 216 ? -36.467 1.210 -5.277 1.00 97.00 216 ASN A C 1
ATOM 1637 O O . ASN A 1 216 ? -37.370 1.677 -5.963 1.00 97.00 216 ASN A O 1
ATOM 1641 N N . ASN A 1 217 ? -35.489 1.974 -4.783 1.00 97.12 217 ASN A N 1
ATOM 1642 C CA . ASN A 1 217 ? -35.392 3.413 -5.019 1.00 97.12 217 ASN A CA 1
ATOM 1643 C C . ASN A 1 217 ? -34.367 3.799 -6.105 1.00 97.12 217 ASN A C 1
ATOM 1645 O O . ASN A 1 217 ? -34.354 4.954 -6.531 1.00 97.12 217 ASN A O 1
ATOM 1649 N N . SER A 1 218 ? -33.526 2.866 -6.564 1.00 96.62 218 SER A N 1
ATOM 1650 C CA . SER A 1 218 ? -32.427 3.108 -7.515 1.00 96.62 218 SER A CA 1
ATOM 1651 C C . SER A 1 218 ? -32.846 2.803 -8.956 1.00 96.62 218 SER A C 1
ATOM 1653 O O . SER A 1 218 ? -32.396 1.827 -9.553 1.00 96.62 218 SER A O 1
ATOM 1655 N N . ASN A 1 219 ? -33.752 3.610 -9.507 1.00 94.50 219 ASN A N 1
ATOM 1656 C CA . ASN A 1 219 ? -34.244 3.436 -10.879 1.00 94.50 219 ASN A CA 1
ATOM 1657 C C . ASN A 1 219 ? -33.153 3.723 -11.922 1.00 94.50 219 ASN A C 1
ATOM 1659 O O . ASN A 1 219 ? -32.316 4.602 -11.708 1.00 94.50 219 ASN A O 1
ATOM 1663 N N . CYS A 1 220 ? -33.199 3.021 -13.060 1.00 94.81 220 CYS A N 1
ATOM 1664 C CA . CYS A 1 220 ? -32.322 3.304 -14.197 1.00 94.81 220 CYS A CA 1
ATOM 1665 C C . CYS A 1 220 ? -32.507 4.749 -14.667 1.00 94.81 220 CYS A C 1
ATOM 1667 O O . CYS A 1 220 ? -33.629 5.265 -14.706 1.00 94.81 220 CYS A O 1
ATOM 1669 N N . LEU A 1 221 ? -31.402 5.400 -15.016 1.00 95.12 221 LEU A N 1
ATOM 1670 C CA . LEU A 1 221 ? -31.436 6.710 -15.648 1.00 95.12 221 LEU A CA 1
ATOM 1671 C C . LEU A 1 221 ? -31.866 6.598 -17.113 1.00 95.12 221 LEU A C 1
ATOM 1673 O O . LEU A 1 221 ? -31.928 5.511 -17.687 1.00 95.12 221 LEU A O 1
ATOM 1677 N N . SER A 1 222 ? -32.166 7.749 -17.713 1.00 94.62 222 SER A N 1
ATOM 1678 C CA . SER A 1 222 ? -32.445 7.860 -19.143 1.00 94.62 222 SER A CA 1
ATOM 1679 C C . SER A 1 222 ? -31.288 7.345 -19.996 1.00 94.62 222 SER A C 1
ATOM 1681 O O . SER A 1 222 ? -30.144 7.262 -19.546 1.00 94.62 222 SER A O 1
ATOM 1683 N N . THR A 1 223 ? -31.584 7.025 -21.248 1.00 97.38 223 THR A N 1
ATOM 1684 C CA . THR A 1 223 ? -30.584 6.596 -22.220 1.00 97.38 223 THR A CA 1
ATOM 1685 C C . THR A 1 223 ? -29.935 7.798 -22.908 1.00 97.38 223 THR A C 1
ATOM 1687 O O . THR A 1 223 ? -30.422 8.930 -22.847 1.00 97.38 223 THR A O 1
ATOM 1690 N N . THR A 1 224 ? -28.779 7.572 -23.520 1.00 96.81 224 THR A N 1
ATOM 1691 C CA . THR A 1 224 ? -28.076 8.539 -24.361 1.00 96.81 224 THR A CA 1
ATOM 1692 C C . THR A 1 224 ? -27.323 7.801 -25.456 1.00 96.81 224 THR A C 1
ATOM 1694 O O . THR A 1 224 ? -26.881 6.673 -25.255 1.00 96.81 224 THR A O 1
ATOM 1697 N N . VAL A 1 225 ? -27.143 8.438 -26.609 1.00 97.62 225 VAL A N 1
ATOM 1698 C CA . VAL A 1 225 ? -26.334 7.883 -27.700 1.00 97.62 225 VAL A CA 1
ATOM 1699 C C . VAL A 1 225 ? -24.908 8.400 -27.571 1.00 97.62 225 VAL A C 1
ATOM 1701 O O . VAL A 1 225 ? -24.706 9.612 -27.496 1.00 97.62 225 VAL A O 1
ATOM 1704 N N . LEU A 1 226 ? -23.930 7.495 -27.550 1.00 96.69 226 LEU A N 1
ATOM 1705 C CA . LEU A 1 226 ? -22.505 7.821 -27.476 1.00 96.69 226 LEU A CA 1
ATOM 1706 C C . LEU A 1 226 ? -21.739 7.228 -28.665 1.00 96.69 226 LEU A C 1
ATOM 1708 O O . LEU A 1 226 ? -22.120 6.164 -29.161 1.00 96.69 226 LEU A O 1
ATOM 1712 N N . PRO A 1 227 ? -20.646 7.875 -29.109 1.00 97.81 227 PRO A N 1
ATOM 1713 C CA . PRO A 1 227 ? -19.628 7.219 -29.920 1.00 97.81 227 PRO A CA 1
ATOM 1714 C C . PRO A 1 227 ? -19.066 5.985 -29.202 1.00 97.81 227 PRO A C 1
ATOM 1716 O O . PRO A 1 227 ? -18.919 5.996 -27.979 1.00 97.81 227 PRO A O 1
ATOM 1719 N N . ILE A 1 228 ? -18.716 4.933 -29.946 1.00 95.69 228 ILE A N 1
ATOM 1720 C CA . ILE A 1 228 ? -18.165 3.704 -29.346 1.00 95.69 228 ILE A CA 1
ATOM 1721 C C . ILE A 1 228 ? -16.841 3.939 -28.598 1.00 95.69 228 ILE A C 1
ATOM 1723 O O . ILE A 1 228 ? -16.570 3.258 -27.612 1.00 95.69 228 ILE A O 1
ATOM 1727 N N . GLU A 1 229 ? -16.056 4.941 -29.003 1.00 94.12 229 GLU A N 1
ATOM 1728 C CA . GLU A 1 229 ? -14.797 5.333 -28.349 1.00 94.12 229 GLU A CA 1
ATOM 1729 C C . GLU A 1 229 ? -15.014 5.827 -26.908 1.00 94.12 229 GLU A C 1
ATOM 1731 O O . GLU A 1 229 ? -14.189 5.579 -26.028 1.00 94.12 229 GLU A O 1
ATOM 1736 N N . ASP A 1 230 ? -16.171 6.439 -26.643 1.00 95.62 230 ASP A N 1
ATOM 1737 C CA . ASP A 1 230 ? -16.553 6.975 -25.333 1.00 95.62 230 ASP A CA 1
ATOM 1738 C C . ASP A 1 230 ? -17.425 5.998 -24.521 1.00 95.62 230 ASP A C 1
ATOM 1740 O O . ASP A 1 230 ? -17.762 6.257 -23.361 1.00 95.62 230 ASP A O 1
ATOM 1744 N N . ALA A 1 231 ? -17.806 4.861 -25.113 1.00 95.62 231 ALA A N 1
ATOM 1745 C CA . ALA A 1 231 ? -18.777 3.928 -24.545 1.00 95.62 231 ALA A CA 1
ATOM 1746 C C . ALA A 1 231 ? -18.160 2.881 -23.593 1.00 95.62 231 ALA A C 1
ATOM 1748 O O . ALA A 1 231 ? -18.882 2.054 -23.029 1.00 95.62 231 ALA A O 1
ATOM 1749 N N . LEU A 1 232 ? -16.843 2.916 -23.347 1.00 95.38 232 LEU A N 1
ATOM 1750 C CA . LEU A 1 232 ? -16.172 1.953 -22.467 1.00 95.38 232 LEU A CA 1
ATOM 1751 C C . LEU A 1 232 ? -16.762 1.957 -21.046 1.00 95.38 232 LEU A C 1
ATOM 1753 O O . LEU A 1 232 ? -16.805 2.963 -20.330 1.00 95.38 232 LEU A O 1
ATOM 1757 N N . GLY A 1 233 ? -17.201 0.778 -20.611 1.00 91.94 233 GLY A N 1
ATOM 1758 C CA . GLY A 1 233 ? -17.787 0.552 -19.299 1.00 91.94 233 GLY A CA 1
ATOM 1759 C C . GLY A 1 233 ? -19.192 1.129 -19.116 1.00 91.94 233 GLY A C 1
ATOM 1760 O O . GLY A 1 233 ? -19.653 1.164 -17.972 1.00 91.94 233 GLY A O 1
ATOM 1761 N N . TYR A 1 234 ? -19.851 1.598 -20.179 1.00 96.62 234 TYR A N 1
ATOM 1762 C CA . TYR A 1 234 ? -21.291 1.861 -20.186 1.00 96.62 234 TYR A CA 1
ATOM 1763 C C . TYR A 1 234 ? -22.085 0.569 -20.388 1.00 96.62 234 TYR A C 1
ATOM 1765 O O . TYR A 1 234 ? -21.539 -0.452 -20.806 1.00 96.62 234 TYR A O 1
ATOM 1773 N N . THR A 1 235 ? -23.375 0.622 -20.071 1.00 96.56 235 THR A N 1
ATOM 1774 C CA . THR A 1 235 ? -24.302 -0.489 -20.280 1.00 96.56 235 THR A CA 1
ATOM 1775 C C . THR A 1 235 ? -25.200 -0.180 -21.466 1.00 96.56 235 THR A C 1
ATOM 1777 O O . THR A 1 235 ? -25.784 0.904 -21.526 1.00 96.56 235 THR A O 1
ATOM 1780 N N . LEU A 1 236 ? -25.307 -1.124 -22.394 1.00 96.81 236 LEU A N 1
ATOM 1781 C CA . LEU A 1 236 ? -26.100 -0.997 -23.608 1.00 96.81 236 LEU A CA 1
ATOM 1782 C C . LEU A 1 236 ? -27.600 -0.912 -23.286 1.00 96.81 236 LEU A C 1
ATOM 1784 O O . LEU A 1 236 ? -28.094 -1.662 -22.445 1.00 96.81 236 LEU A O 1
ATOM 1788 N N . ALA A 1 237 ? -28.321 -0.005 -23.944 1.00 96.69 237 ALA A N 1
ATOM 1789 C CA . ALA A 1 237 ? -29.751 0.215 -23.715 1.00 96.69 237 ALA A CA 1
ATOM 1790 C C . ALA A 1 237 ? -30.663 -0.424 -24.776 1.00 96.69 237 ALA A C 1
ATOM 1792 O O . ALA A 1 237 ? -31.859 -0.588 -24.536 1.00 96.69 237 ALA A O 1
ATOM 1793 N N . SER A 1 238 ? -30.109 -0.818 -25.922 1.00 94.44 238 SER A N 1
ATOM 1794 C CA . SER A 1 238 ? -30.829 -1.491 -27.004 1.00 94.44 238 SER A CA 1
ATOM 1795 C C . SER A 1 238 ? -29.963 -2.573 -27.656 1.00 94.44 238 SER A C 1
ATOM 1797 O O . SER A 1 238 ? -28.743 -2.444 -27.719 1.00 94.44 238 SER A O 1
ATOM 1799 N N . ASN A 1 239 ? -30.583 -3.658 -28.131 1.00 95.50 239 ASN A N 1
ATOM 1800 C CA . ASN A 1 239 ? -29.876 -4.732 -28.836 1.00 95.50 239 ASN A CA 1
ATOM 1801 C C . ASN A 1 239 ? -29.183 -4.194 -30.097 1.00 95.50 239 ASN A C 1
ATOM 1803 O O . ASN A 1 239 ? -29.715 -3.315 -30.779 1.00 95.50 239 ASN A O 1
ATOM 1807 N N . VAL A 1 240 ? -28.033 -4.771 -30.444 1.00 95.38 240 VAL A N 1
ATOM 1808 C CA . VAL A 1 240 ? -27.317 -4.449 -31.685 1.00 95.38 240 VAL A CA 1
ATOM 1809 C C . VAL A 1 240 ? -27.256 -5.686 -32.568 1.00 95.38 240 VAL A C 1
ATOM 1811 O O . VAL A 1 240 ? -26.790 -6.741 -32.137 1.00 95.38 240 VAL A O 1
ATOM 1814 N N . SER A 1 241 ? -27.699 -5.529 -33.814 1.00 95.12 241 SER A N 1
ATOM 1815 C CA . SER A 1 241 ? -27.615 -6.556 -34.852 1.00 95.12 241 SER A CA 1
ATOM 1816 C C . SER A 1 241 ? -26.670 -6.129 -35.969 1.00 95.12 241 SER A C 1
ATOM 1818 O O . SER A 1 241 ? -26.610 -4.949 -36.328 1.00 95.12 241 SER A O 1
ATOM 1820 N N . ALA A 1 242 ? -25.946 -7.093 -36.530 1.00 94.19 242 ALA A N 1
ATOM 1821 C CA . ALA A 1 242 ? -25.027 -6.869 -37.635 1.00 94.19 242 ALA A CA 1
ATOM 1822 C C . ALA A 1 242 ? -25.782 -6.490 -38.918 1.00 94.19 242 ALA A C 1
ATOM 1824 O O . ALA A 1 242 ? -26.722 -7.172 -39.326 1.00 94.19 242 ALA A O 1
ATOM 1825 N N . LYS A 1 243 ? -25.372 -5.397 -39.567 1.00 93.06 243 LYS A N 1
ATOM 1826 C CA . LYS A 1 243 ? -25.919 -4.984 -40.875 1.00 93.06 243 LYS A CA 1
ATOM 1827 C C . LYS A 1 243 ? -25.159 -5.598 -42.046 1.00 93.06 243 LYS A C 1
ATOM 1829 O O . LYS A 1 243 ? -25.716 -5.737 -43.128 1.00 93.06 243 LYS A O 1
ATOM 1834 N N . GLU A 1 244 ? -23.907 -5.962 -41.807 1.00 89.31 244 GLU A N 1
ATOM 1835 C CA . GLU A 1 244 ? -22.977 -6.520 -42.780 1.00 89.31 244 GLU A CA 1
ATOM 1836 C C . GLU A 1 244 ? -22.361 -7.803 -42.201 1.00 89.31 244 GLU A C 1
ATOM 1838 O O . GLU A 1 244 ? -22.265 -7.926 -40.976 1.00 89.31 244 GLU A O 1
ATOM 1843 N N . PRO A 1 245 ? -21.975 -8.769 -43.048 1.00 93.38 245 PRO A N 1
ATOM 1844 C CA . PRO A 1 245 ? -21.317 -9.983 -42.593 1.00 93.38 245 PRO A CA 1
ATOM 1845 C C . PRO A 1 245 ? -19.840 -9.732 -42.260 1.00 93.38 245 PRO A C 1
ATOM 1847 O O . PRO A 1 245 ? -19.193 -8.881 -42.869 1.00 93.38 245 PRO A O 1
ATOM 1850 N N . LEU A 1 246 ? -19.275 -10.535 -41.357 1.00 93.56 246 LEU A N 1
ATOM 1851 C CA . LEU A 1 246 ? -17.841 -10.551 -41.057 1.00 93.56 246 LEU A CA 1
ATOM 1852 C C . LEU A 1 246 ? -17.274 -11.972 -41.274 1.00 93.56 246 LEU A C 1
ATOM 1854 O O . LEU A 1 246 ? -17.776 -12.901 -40.643 1.00 93.56 246 LEU A O 1
ATOM 1858 N N . PRO A 1 247 ? -16.265 -12.173 -42.149 1.00 93.88 247 PRO A N 1
ATOM 1859 C CA . PRO A 1 247 ? -15.775 -11.215 -43.142 1.00 93.88 247 PRO A CA 1
ATOM 1860 C C . PRO A 1 247 ? -16.834 -10.940 -44.236 1.00 93.88 247 PRO A C 1
ATOM 1862 O O . PRO A 1 247 ? -17.701 -11.786 -44.476 1.00 93.88 247 PRO A O 1
ATOM 1865 N N . PRO A 1 248 ? -16.766 -9.789 -44.931 1.00 92.38 248 PRO A N 1
ATOM 1866 C CA . PRO A 1 248 ? -17.726 -9.430 -45.981 1.00 92.38 248 PRO A CA 1
ATOM 1867 C C . PRO A 1 248 ? -17.470 -10.122 -47.333 1.00 92.38 248 PRO A C 1
ATOM 1869 O O . PRO A 1 248 ? -18.303 -10.066 -48.233 1.00 92.38 248 PRO A O 1
ATOM 1872 N N . PHE A 1 249 ? -16.329 -10.793 -47.479 1.00 93.50 249 PHE A N 1
ATOM 1873 C CA . PHE A 1 249 ? -15.913 -11.571 -48.646 1.00 93.50 249 PHE A CA 1
ATOM 1874 C C . PHE A 1 249 ? -15.235 -12.867 -48.170 1.00 93.50 249 PHE A C 1
ATOM 1876 O O . PHE A 1 249 ? -14.775 -12.914 -47.025 1.00 93.50 249 PHE A O 1
ATOM 1883 N N . PRO A 1 250 ? -15.133 -13.915 -49.009 1.00 94.69 250 PRO A N 1
ATOM 1884 C CA . PRO A 1 250 ? -14.337 -15.089 -48.673 1.00 94.69 250 PRO A CA 1
ATOM 1885 C C . PRO A 1 250 ? -12.878 -14.670 -48.474 1.00 94.69 250 PRO A C 1
ATOM 1887 O O . PRO A 1 250 ? -12.281 -14.103 -49.386 1.00 94.69 250 PRO A O 1
ATOM 1890 N N . ALA A 1 251 ? -12.316 -14.897 -47.291 1.00 95.12 251 ALA A N 1
ATOM 1891 C CA . ALA A 1 251 ? -10.999 -14.388 -46.917 1.00 95.12 251 ALA A CA 1
ATOM 1892 C C . ALA A 1 251 ? -10.020 -15.528 -46.632 1.00 95.12 251 ALA A C 1
ATOM 1894 O O . ALA A 1 251 ? -10.392 -16.526 -46.011 1.00 95.12 251 ALA A O 1
ATOM 1895 N N . SER A 1 252 ? -8.759 -15.361 -47.031 1.00 96.06 252 SER A N 1
ATOM 1896 C CA . SER A 1 252 ? -7.714 -16.332 -46.700 1.00 96.06 252 SER A CA 1
ATOM 1897 C C . SER A 1 252 ? -7.416 -16.365 -45.196 1.00 96.06 252 SER A C 1
ATOM 1899 O O . SER A 1 252 ? -7.284 -15.320 -44.553 1.00 96.06 252 SER A O 1
ATOM 1901 N N . VAL A 1 253 ? -7.258 -17.563 -44.630 1.00 95.12 253 VAL A N 1
ATOM 1902 C CA . VAL A 1 253 ? -6.797 -17.788 -43.247 1.00 95.12 253 VAL A CA 1
ATOM 1903 C C . VAL A 1 253 ? -5.266 -17.789 -43.151 1.00 95.12 253 VAL A C 1
ATOM 1905 O O . VAL A 1 253 ? -4.729 -17.580 -42.063 1.00 95.12 253 VAL A O 1
ATOM 1908 N N . LYS A 1 254 ? -4.567 -18.019 -44.268 1.00 93.94 254 LYS A N 1
ATOM 1909 C CA . LYS A 1 254 ? -3.116 -18.241 -44.324 1.00 93.94 254 LYS A CA 1
ATOM 1910 C C . LYS A 1 254 ? -2.435 -17.371 -45.379 1.00 93.94 254 LYS A C 1
ATOM 1912 O O . LYS A 1 254 ? -3.043 -16.998 -46.381 1.00 93.94 254 LYS A O 1
ATOM 1917 N N . ASP A 1 255 ? -1.147 -17.119 -45.179 1.00 95.81 255 ASP A N 1
ATOM 1918 C CA . ASP A 1 255 ? -0.264 -16.670 -46.251 1.00 95.81 255 ASP A CA 1
ATOM 1919 C C . ASP A 1 255 ? 0.101 -17.882 -47.109 1.00 95.81 255 ASP A C 1
ATOM 1921 O O . ASP A 1 255 ? 0.483 -18.929 -46.582 1.00 95.81 255 ASP A O 1
ATOM 1925 N N . GLY A 1 256 ? -0.027 -17.764 -48.425 1.00 95.94 256 GLY A N 1
ATOM 1926 C CA . GLY A 1 256 ? 0.195 -18.893 -49.314 1.00 95.94 256 GLY A CA 1
ATOM 1927 C C . GLY A 1 256 ? -0.316 -18.645 -50.720 1.00 95.94 256 GLY A C 1
ATOM 1928 O O . GLY A 1 256 ? -0.061 -17.589 -51.300 1.00 95.94 256 GLY A O 1
ATOM 1929 N N . TYR A 1 257 ? -1.024 -19.627 -51.272 1.00 96.94 257 TYR A N 1
ATOM 1930 C CA . TYR A 1 257 ? -1.514 -19.592 -52.644 1.00 96.94 257 TYR A CA 1
ATOM 1931 C C . TYR A 1 257 ? -2.982 -19.990 -52.710 1.00 96.94 257 TYR A C 1
ATOM 1933 O O . TYR A 1 257 ? -3.377 -21.031 -52.187 1.00 96.94 257 TYR A O 1
ATOM 1941 N N . ALA A 1 258 ? -3.780 -19.163 -53.379 1.00 96.94 258 ALA A N 1
ATOM 1942 C CA . ALA A 1 258 ? -5.140 -19.490 -53.764 1.00 96.94 258 ALA A CA 1
ATOM 1943 C C . ALA A 1 258 ? -5.097 -20.440 -54.967 1.00 96.94 258 ALA A C 1
ATOM 1945 O O . ALA A 1 258 ? -4.471 -20.132 -55.988 1.00 96.94 258 ALA A O 1
ATOM 1946 N N . VAL A 1 259 ? -5.739 -21.598 -54.824 1.00 96.75 259 VAL A N 1
ATOM 1947 C CA . VAL A 1 259 ? -5.668 -22.714 -55.774 1.00 96.75 259 VAL A CA 1
ATOM 1948 C C . VAL A 1 259 ? -7.061 -23.246 -56.112 1.00 96.75 259 VAL A C 1
ATOM 1950 O O . VAL A 1 259 ? -8.032 -22.997 -55.396 1.00 96.75 259 VAL A O 1
ATOM 1953 N N . LEU A 1 260 ? -7.130 -24.031 -57.187 1.00 97.00 260 LEU A N 1
ATOM 1954 C CA . LEU A 1 260 ? -8.209 -24.983 -57.433 1.00 97.00 260 LEU A CA 1
ATOM 1955 C C . LEU A 1 260 ? -7.842 -26.324 -56.795 1.00 97.00 260 LEU A C 1
ATOM 1957 O O . LEU A 1 260 ? -6.890 -26.983 -57.218 1.00 97.00 260 LEU A O 1
ATOM 1961 N N . ALA A 1 261 ? -8.599 -26.756 -55.790 1.00 95.88 261 ALA A N 1
ATOM 1962 C CA . ALA A 1 261 ? -8.367 -28.010 -55.083 1.00 95.88 261 ALA A CA 1
ATOM 1963 C C . ALA A 1 261 ? -8.388 -29.226 -56.022 1.00 95.88 261 ALA A C 1
ATOM 1965 O O . ALA A 1 261 ? -7.645 -30.185 -55.811 1.00 95.88 261 ALA A O 1
ATOM 1966 N N . SER A 1 262 ? -9.184 -29.165 -57.096 1.00 95.81 262 SER A N 1
ATOM 1967 C CA . SER A 1 262 ? -9.272 -30.213 -58.118 1.00 95.81 262 SER A CA 1
ATOM 1968 C C . SER A 1 262 ? -7.960 -30.482 -58.856 1.00 95.81 262 SER A C 1
ATOM 1970 O O . SER A 1 262 ? -7.788 -31.581 -59.376 1.00 95.81 262 SER A O 1
ATOM 1972 N N . ASP A 1 263 ? -7.039 -29.516 -58.902 1.00 95.06 263 ASP A N 1
ATOM 1973 C CA . ASP A 1 263 ? -5.759 -29.691 -59.592 1.00 95.06 263 ASP A CA 1
ATOM 1974 C C . ASP A 1 263 ? -4.785 -30.588 -58.800 1.00 95.06 263 ASP A C 1
ATOM 1976 O O . ASP A 1 263 ? -3.825 -31.114 -59.364 1.00 95.06 263 ASP A O 1
ATOM 1980 N N . GLY A 1 264 ? -5.004 -30.768 -57.492 1.00 92.25 264 GLY A N 1
ATOM 1981 C CA . GLY A 1 264 ? -4.131 -31.561 -56.623 1.00 92.25 264 GLY A CA 1
ATOM 1982 C C . GLY A 1 264 ? -2.718 -30.970 -56.450 1.00 92.25 264 GLY A C 1
ATOM 1983 O O . GLY A 1 264 ? -2.512 -29.779 -56.695 1.00 92.25 264 GLY A O 1
ATOM 1984 N N . PRO A 1 265 ? -1.731 -31.776 -56.009 1.00 95.00 265 PRO A N 1
ATOM 1985 C CA . PRO A 1 265 ? -0.325 -31.370 -55.928 1.00 95.00 265 PRO A CA 1
ATOM 1986 C C . PRO A 1 265 ? 0.309 -31.131 -57.310 1.00 95.00 265 PRO A C 1
ATOM 1988 O O . PRO A 1 265 ? -0.172 -31.623 -58.333 1.00 95.00 265 PRO A O 1
ATOM 1991 N N . GLY A 1 266 ? 1.440 -30.426 -57.344 1.00 93.81 266 GLY A N 1
ATOM 1992 C CA . GLY A 1 266 ? 2.261 -30.257 -58.548 1.00 93.81 266 GLY A CA 1
ATOM 1993 C C . GLY A 1 266 ? 2.620 -28.808 -58.868 1.00 93.81 266 GLY A C 1
ATOM 1994 O O . GLY A 1 266 ? 2.318 -27.888 -58.114 1.00 93.81 266 GLY A O 1
ATOM 1995 N N . GLU A 1 267 ? 3.304 -28.618 -59.992 1.00 96.88 267 GLU A N 1
ATOM 1996 C CA . GLU A 1 267 ? 3.804 -27.312 -60.434 1.00 96.88 267 GLU A CA 1
ATOM 1997 C C . GLU A 1 267 ? 2.675 -26.430 -60.974 1.00 96.88 267 GLU A C 1
ATOM 1999 O O . GLU A 1 267 ? 1.787 -26.900 -61.691 1.00 96.88 267 GLU A O 1
ATOM 2004 N N . ARG A 1 268 ? 2.695 -25.148 -60.615 1.00 96.12 268 ARG A N 1
ATOM 2005 C CA . ARG A 1 268 ? 1.685 -24.153 -60.970 1.00 96.12 268 ARG A CA 1
ATOM 2006 C C . ARG A 1 268 ? 2.344 -22.847 -61.368 1.00 96.12 268 ARG A C 1
ATOM 2008 O O . ARG A 1 268 ? 3.370 -22.462 -60.807 1.00 96.12 268 ARG A O 1
ATOM 2015 N N . VAL A 1 269 ? 1.717 -22.150 -62.307 1.00 95.75 269 VAL A N 1
ATOM 2016 C CA . VAL A 1 269 ? 2.120 -20.796 -62.698 1.00 95.75 269 VAL A CA 1
ATOM 2017 C C . VAL A 1 269 ? 1.466 -19.789 -61.756 1.00 95.75 269 VAL A C 1
ATOM 2019 O O . VAL A 1 269 ? 0.255 -19.832 -61.540 1.00 95.75 269 VAL A O 1
ATOM 2022 N N . VAL A 1 270 ? 2.263 -18.881 -61.200 1.00 94.69 270 VAL A N 1
ATOM 2023 C CA . VAL A 1 270 ? 1.792 -17.809 -60.320 1.00 94.69 270 VAL A CA 1
ATOM 2024 C C . VAL A 1 270 ? 1.346 -16.634 -61.192 1.00 94.69 270 VAL A C 1
ATOM 2026 O O . VAL A 1 270 ? 2.153 -16.015 -61.879 1.00 94.69 270 VAL A O 1
ATOM 2029 N N . LEU A 1 271 ? 0.045 -16.338 -61.192 1.00 92.31 271 LEU A N 1
ATOM 2030 C CA . LEU A 1 271 ? -0.558 -15.270 -62.007 1.00 92.31 271 LEU A CA 1
ATOM 2031 C C . LEU A 1 271 ? -0.288 -13.863 -61.459 1.00 92.31 271 LEU A C 1
ATOM 2033 O O . LEU A 1 271 ? -0.448 -12.875 -62.172 1.00 92.31 271 LEU A O 1
ATOM 2037 N N . GLY A 1 272 ? 0.069 -13.774 -60.183 1.00 89.00 272 GLY A N 1
ATOM 2038 C CA . GLY A 1 272 ? 0.257 -12.531 -59.452 1.00 89.00 272 GLY A CA 1
ATOM 2039 C C . GLY A 1 272 ? -0.030 -12.722 -57.968 1.00 89.00 272 GLY A C 1
ATOM 2040 O O . GLY A 1 272 ? -0.188 -13.853 -57.494 1.00 89.00 272 GLY A O 1
ATOM 2041 N N . ALA A 1 273 ? -0.118 -11.608 -57.246 1.00 89.50 273 ALA A N 1
ATOM 2042 C CA . ALA A 1 273 ? -0.427 -11.583 -55.824 1.00 89.50 273 ALA A CA 1
ATOM 2043 C C . ALA A 1 273 ? -1.733 -10.832 -55.548 1.00 89.50 273 ALA A C 1
ATOM 2045 O O . ALA A 1 273 ? -2.032 -9.836 -56.201 1.00 89.50 273 ALA A O 1
ATOM 2046 N N . VAL A 1 274 ? -2.490 -11.309 -54.563 1.00 89.44 274 VAL A N 1
ATOM 2047 C CA . VAL A 1 274 ? -3.644 -10.621 -53.985 1.00 89.44 274 VAL A CA 1
ATOM 2048 C C . VAL A 1 274 ? -3.296 -10.281 -52.545 1.00 89.44 274 VAL A C 1
ATOM 2050 O O . VAL A 1 274 ? -3.095 -11.167 -51.707 1.00 89.44 274 VAL A O 1
ATOM 2053 N N . THR A 1 275 ? -3.201 -8.986 -52.262 1.00 87.50 275 THR A N 1
ATOM 2054 C CA . THR A 1 275 ? -2.906 -8.485 -50.921 1.00 87.50 275 THR A CA 1
ATOM 2055 C C . THR A 1 275 ? -4.176 -8.002 -50.221 1.00 87.50 275 THR A C 1
ATOM 2057 O O . THR A 1 275 ? -5.229 -7.814 -50.835 1.00 87.50 275 THR A O 1
ATOM 2060 N N . ALA A 1 276 ? -4.116 -7.851 -48.896 1.00 83.12 276 ALA A N 1
ATOM 2061 C CA . ALA A 1 276 ? -5.252 -7.354 -48.130 1.00 83.12 276 ALA A CA 1
ATOM 2062 C C . ALA A 1 276 ? -5.594 -5.913 -48.550 1.00 83.12 276 ALA A C 1
ATOM 2064 O O . ALA A 1 276 ? -4.737 -5.034 -48.508 1.00 83.12 276 ALA A O 1
ATOM 2065 N N . GLY A 1 277 ? -6.856 -5.674 -48.916 1.00 83.50 277 GLY A N 1
ATOM 2066 C CA . GLY A 1 277 ? -7.333 -4.375 -49.408 1.00 83.50 277 GLY A CA 1
ATOM 2067 C C . GLY A 1 277 ? -7.450 -4.272 -50.931 1.00 83.50 277 GLY A C 1
ATOM 2068 O O . GLY A 1 277 ? -8.017 -3.298 -51.420 1.00 83.50 277 GLY A O 1
ATOM 2069 N N . GLU A 1 278 ? -6.990 -5.279 -51.675 1.00 85.56 278 GLU A N 1
ATOM 2070 C CA . GLU A 1 278 ? -7.094 -5.342 -53.134 1.00 85.56 278 GLU A CA 1
ATOM 2071 C C . GLU A 1 278 ? -8.043 -6.462 -53.573 1.00 85.56 278 GLU A C 1
ATOM 2073 O O . GLU A 1 278 ? -8.205 -7.474 -52.891 1.00 85.56 278 GLU A O 1
ATOM 2078 N N . VAL A 1 279 ? -8.676 -6.285 -54.733 1.00 84.88 279 VAL A N 1
ATOM 2079 C CA . VAL A 1 279 ? -9.477 -7.328 -55.385 1.00 84.88 279 VAL A CA 1
ATOM 2080 C C . VAL A 1 279 ? -8.681 -7.859 -56.568 1.00 84.88 279 VAL A C 1
ATOM 2082 O O . VAL A 1 279 ? -8.114 -7.083 -57.337 1.00 84.88 279 VAL A O 1
ATOM 2085 N N . ALA A 1 280 ? -8.647 -9.181 -56.721 1.00 85.75 280 ALA A N 1
ATOM 2086 C CA . ALA A 1 280 ? -7.970 -9.818 -57.841 1.00 85.75 280 ALA A CA 1
ATOM 2087 C C . ALA A 1 280 ? -8.539 -9.336 -59.187 1.00 85.75 280 ALA A C 1
ATOM 2089 O O . ALA A 1 280 ? -9.753 -9.308 -59.392 1.00 85.75 280 ALA A O 1
ATOM 2090 N N . THR A 1 281 ? -7.654 -8.984 -60.118 1.00 80.19 281 THR A N 1
ATOM 2091 C CA . THR A 1 281 ? -8.017 -8.518 -61.467 1.00 80.19 281 THR A CA 1
ATOM 2092 C C . THR A 1 281 ? -8.246 -9.662 -62.456 1.00 80.19 281 THR A C 1
ATOM 2094 O O . THR A 1 281 ? -8.790 -9.439 -63.537 1.00 80.19 281 THR A O 1
ATOM 2097 N N . CYS A 1 282 ? -7.855 -10.886 -62.098 1.00 83.94 282 CYS A N 1
ATOM 2098 C CA . CYS A 1 282 ? -8.001 -12.088 -62.909 1.00 83.94 282 CYS A CA 1
ATOM 2099 C C . CYS A 1 282 ? -8.504 -13.275 -62.071 1.00 83.94 282 CYS A C 1
ATOM 2101 O O . CYS A 1 282 ? -8.512 -13.236 -60.840 1.00 83.94 282 CYS A O 1
ATOM 2103 N N . SER A 1 283 ? -8.969 -14.321 -62.759 1.00 91.75 283 SER A N 1
ATOM 2104 C CA . SER A 1 283 ? -9.486 -15.542 -62.142 1.00 91.75 283 SER A CA 1
ATOM 2105 C C . SER A 1 283 ? -8.417 -16.633 -62.127 1.00 91.75 283 SER A C 1
ATOM 2107 O O . SER A 1 283 ? -7.695 -16.806 -63.110 1.00 91.75 283 SER A O 1
ATOM 2109 N N . VAL A 1 284 ? -8.339 -17.387 -61.031 1.00 93.88 284 VAL A N 1
ATOM 2110 C CA . VAL A 1 284 ? -7.530 -18.605 -60.948 1.00 93.88 284 VAL A CA 1
ATOM 2111 C C . VAL A 1 284 ? -8.193 -19.692 -61.793 1.00 93.88 284 VAL A C 1
ATOM 2113 O O . VAL A 1 284 ? -9.366 -20.010 -61.609 1.00 93.88 284 VAL A O 1
ATOM 2116 N N . ILE A 1 285 ? -7.431 -20.245 -62.732 1.00 94.12 285 ILE A N 1
ATOM 2117 C CA . ILE A 1 285 ? -7.838 -21.332 -63.631 1.00 94.12 285 ILE A CA 1
ATOM 2118 C C . ILE A 1 285 ? -6.934 -22.548 -63.415 1.00 94.12 285 ILE A C 1
ATOM 2120 O O . ILE A 1 285 ? -5.875 -22.431 -62.800 1.00 94.12 285 ILE A O 1
ATOM 2124 N N . SER A 1 286 ? -7.326 -23.710 -63.944 1.00 94.31 286 SER A N 1
ATOM 2125 C CA . SER A 1 286 ? -6.553 -24.946 -63.766 1.00 94.31 286 SER A CA 1
ATOM 2126 C C . SER A 1 286 ? -5.093 -24.782 -64.221 1.00 94.31 286 SER A C 1
ATOM 2128 O O . SER A 1 286 ? -4.801 -24.131 -65.232 1.00 94.31 286 SER A O 1
ATOM 2130 N N . GLY A 1 287 ? -4.162 -25.321 -63.434 1.00 92.81 287 GLY A N 1
ATOM 2131 C CA . GLY A 1 287 ? -2.714 -25.199 -63.636 1.00 92.81 287 GLY A CA 1
ATOM 2132 C C . GLY A 1 287 ? -2.104 -23.869 -63.171 1.00 92.81 287 GLY A C 1
ATOM 2133 O O . GLY A 1 287 ? -0.881 -23.714 -63.210 1.00 92.81 287 GLY A O 1
ATOM 2134 N N . HIS A 1 288 ? -2.919 -22.930 -62.688 1.00 96.31 288 HIS A N 1
ATOM 2135 C CA . HIS A 1 288 ? -2.487 -21.612 -62.227 1.00 96.31 288 HIS A CA 1
ATOM 2136 C C . HIS A 1 288 ? -2.864 -21.377 -60.763 1.00 96.31 288 HIS A C 1
ATOM 2138 O O . HIS A 1 288 ? -3.789 -21.989 -60.236 1.00 96.31 288 HIS A O 1
ATOM 2144 N N . VAL A 1 289 ? -2.140 -20.476 -60.101 1.00 96.50 289 VAL A N 1
ATOM 2145 C CA . VAL A 1 289 ? -2.390 -20.057 -58.716 1.00 96.50 289 VAL A CA 1
ATOM 2146 C C . VAL A 1 289 ? -2.149 -18.559 -58.563 1.00 96.50 289 VAL A C 1
ATOM 2148 O O . VAL A 1 289 ? -1.475 -17.940 -59.386 1.00 96.50 289 VAL A O 1
ATOM 2151 N N . MET A 1 290 ? -2.665 -17.964 -57.493 1.00 95.31 290 MET A N 1
ATOM 2152 C CA . MET A 1 290 ? -2.296 -16.602 -57.091 1.00 95.31 290 MET A CA 1
ATOM 2153 C C . MET A 1 290 ? -1.712 -16.619 -55.690 1.00 95.31 290 MET A C 1
ATOM 2155 O O . MET A 1 290 ? -2.275 -17.251 -54.798 1.00 95.31 290 MET A O 1
ATOM 2159 N N . ARG A 1 291 ? -0.609 -15.896 -55.484 1.00 94.94 291 ARG A N 1
ATOM 2160 C CA . ARG A 1 291 ? -0.086 -15.627 -54.142 1.00 94.94 291 ARG A CA 1
ATOM 2161 C C . ARG A 1 291 ? -1.161 -14.868 -53.364 1.00 94.94 291 ARG A C 1
ATOM 2163 O O . ARG A 1 291 ? -1.716 -13.901 -53.877 1.00 94.94 291 ARG A O 1
ATOM 2170 N N . ILE A 1 292 ? -1.473 -15.296 -52.151 1.00 94.81 292 ILE A N 1
ATOM 2171 C CA . ILE A 1 292 ? -2.507 -14.680 -51.324 1.00 94.81 292 ILE A CA 1
ATOM 2172 C C . ILE A 1 292 ? -2.001 -14.507 -49.899 1.00 94.81 292 ILE A C 1
ATOM 2174 O O . ILE A 1 292 ? -1.408 -15.419 -49.322 1.00 94.81 292 ILE A O 1
ATOM 2178 N N . ASN A 1 293 ? -2.240 -13.329 -49.332 1.00 93.94 293 ASN A N 1
ATOM 2179 C CA . ASN A 1 293 ? -1.903 -13.050 -47.941 1.00 93.94 293 ASN A CA 1
ATOM 2180 C C . ASN A 1 293 ? -3.103 -13.333 -47.028 1.00 93.94 293 ASN A C 1
ATOM 2182 O O . ASN A 1 293 ? -4.264 -13.286 -47.440 1.00 93.94 293 ASN A O 1
ATOM 2186 N N . THR A 1 294 ? -2.826 -13.561 -45.753 1.00 92.88 294 THR A N 1
ATOM 2187 C CA . THR A 1 294 ? -3.827 -13.712 -44.700 1.00 92.88 294 THR A CA 1
ATOM 2188 C C . THR A 1 294 ? -4.761 -12.502 -44.680 1.00 92.88 294 THR A C 1
ATOM 2190 O O . THR A 1 294 ? -4.320 -11.352 -44.650 1.00 92.88 294 THR A O 1
ATOM 2193 N N . GLY A 1 295 ? -6.069 -12.756 -44.689 1.00 90.81 295 GLY A N 1
ATOM 2194 C CA . GLY A 1 295 ? -7.108 -11.725 -44.717 1.00 90.81 295 GLY A CA 1
ATOM 2195 C C . GLY A 1 295 ? -7.400 -11.128 -46.098 1.00 90.81 295 GLY A C 1
ATOM 2196 O O . GLY A 1 295 ? -8.340 -10.342 -46.205 1.00 90.81 295 GLY A O 1
ATOM 2197 N N . ALA A 1 296 ? -6.658 -11.493 -47.149 1.00 94.44 296 ALA A N 1
ATOM 2198 C CA . ALA A 1 296 ? -6.952 -11.042 -48.506 1.00 94.44 296 ALA A CA 1
ATOM 2199 C C . ALA A 1 296 ? -8.200 -11.748 -49.085 1.00 94.44 296 ALA A C 1
ATOM 2201 O O . ALA A 1 296 ? -8.473 -12.900 -48.717 1.00 94.44 296 ALA A O 1
ATOM 2202 N N . PRO A 1 297 ? -8.962 -11.085 -49.980 1.00 95.62 297 PRO A N 1
ATOM 2203 C CA . PRO A 1 297 ? -10.096 -11.702 -50.661 1.00 95.62 297 PRO A CA 1
ATOM 2204 C C . PRO A 1 297 ? -9.666 -12.881 -51.535 1.00 95.62 297 PRO A C 1
ATOM 2206 O O . PRO A 1 297 ? -8.679 -12.797 -52.266 1.00 95.62 297 PRO A O 1
ATOM 2209 N N . LEU A 1 298 ? -10.435 -13.968 -51.498 1.00 95.44 298 LEU A N 1
ATOM 2210 C CA . LEU A 1 298 ? -10.211 -15.118 -52.366 1.00 95.44 298 LEU A CA 1
ATOM 2211 C C . LEU A 1 298 ? -10.440 -14.703 -53.835 1.00 95.44 298 LEU A C 1
ATOM 2213 O O . LEU A 1 298 ? -11.525 -14.202 -54.152 1.00 95.44 298 LEU A O 1
ATOM 2217 N N . PRO A 1 299 ? -9.460 -14.892 -54.740 1.00 94.62 299 PRO A N 1
ATOM 2218 C CA . PRO A 1 299 ? -9.624 -14.557 -56.146 1.00 94.62 299 PRO A CA 1
ATOM 2219 C C . PRO A 1 299 ? -10.716 -15.419 -56.797 1.00 94.62 299 PRO A C 1
ATOM 2221 O O . PRO A 1 299 ? -10.859 -16.597 -56.450 1.00 94.62 299 PRO A O 1
ATOM 2224 N N . PRO A 1 300 ? -11.461 -14.879 -57.779 1.00 93.12 300 PRO A N 1
ATOM 2225 C CA . PRO A 1 300 ? -12.450 -15.652 -58.521 1.00 93.12 300 PRO A CA 1
ATOM 2226 C C . PRO A 1 300 ? -11.844 -16.937 -59.099 1.00 93.12 300 PRO A C 1
ATOM 2228 O O . PRO A 1 300 ? -10.741 -16.916 -59.641 1.00 93.12 300 PRO A O 1
ATOM 2231 N N . GLY A 1 301 ? -12.564 -18.054 -59.025 1.00 92.12 301 GLY A N 1
ATOM 2232 C CA . GLY A 1 301 ? -12.117 -19.347 -59.557 1.00 92.12 301 GLY A CA 1
ATOM 2233 C C . GLY A 1 301 ? -11.270 -20.185 -58.597 1.00 92.12 301 GLY A C 1
ATOM 2234 O O . GLY A 1 301 ? -11.227 -21.393 -58.776 1.00 92.12 301 GLY A O 1
ATOM 2235 N N . ALA A 1 302 ? -10.678 -19.610 -57.545 1.00 95.69 302 ALA A N 1
ATOM 2236 C CA . ALA A 1 302 ? -10.065 -20.408 -56.481 1.00 95.69 302 ALA A CA 1
ATOM 2237 C C . ALA A 1 302 ? -11.127 -20.931 -55.500 1.00 95.69 302 ALA A C 1
ATOM 2239 O O . ALA A 1 302 ? -12.107 -20.243 -55.210 1.00 95.69 302 ALA A O 1
ATOM 2240 N N . ASP A 1 303 ? -10.911 -22.128 -54.954 1.00 96.62 303 ASP A N 1
ATOM 2241 C CA . ASP A 1 303 ? -11.794 -22.758 -53.963 1.00 96.62 303 ASP A CA 1
ATOM 2242 C C . ASP A 1 303 ? -11.047 -23.284 -52.726 1.00 96.62 303 ASP A C 1
ATOM 2244 O O . ASP A 1 303 ? -11.684 -23.804 -51.810 1.00 96.62 303 ASP A O 1
ATOM 2248 N N . ALA A 1 304 ? -9.722 -23.124 -52.665 1.00 97.06 304 ALA A N 1
ATOM 2249 C CA . ALA A 1 304 ? -8.879 -23.492 -51.531 1.00 97.06 304 ALA A CA 1
ATOM 2250 C C . ALA A 1 304 ? -7.671 -22.551 -51.401 1.00 97.06 304 ALA A C 1
ATOM 2252 O O . ALA A 1 304 ? -7.248 -21.921 -52.373 1.00 97.06 304 ALA A O 1
ATOM 2253 N N . VAL A 1 305 ? -7.078 -22.496 -50.208 1.00 97.75 305 VAL A N 1
ATOM 2254 C CA . VAL A 1 305 ? -5.762 -21.886 -49.981 1.00 97.75 305 VAL A CA 1
ATOM 2255 C C . VAL A 1 305 ? -4.791 -22.948 -49.467 1.00 97.75 305 VAL A C 1
ATOM 2257 O O . VAL A 1 305 ? -5.127 -23.736 -48.587 1.00 97.75 305 VAL A O 1
ATOM 2260 N N . VAL A 1 306 ? -3.578 -22.965 -50.017 1.00 97.06 306 VAL A N 1
ATOM 2261 C CA . VAL A 1 306 ? -2.456 -23.768 -49.512 1.00 97.06 306 VAL A CA 1
ATOM 2262 C C . VAL A 1 306 ? -1.455 -22.826 -48.861 1.00 97.06 306 VAL A C 1
ATOM 2264 O O . VAL A 1 306 ? -0.996 -21.889 -49.512 1.00 97.06 306 VAL A O 1
ATOM 2267 N N . GLN A 1 307 ? -1.126 -23.056 -47.589 1.00 97.06 307 GLN A N 1
ATOM 2268 C CA . GLN A 1 307 ? -0.145 -22.248 -46.860 1.00 97.06 307 GLN A CA 1
ATOM 2269 C C . GLN A 1 307 ? 1.240 -22.312 -47.522 1.00 97.06 307 GLN A C 1
ATOM 2271 O O . GLN A 1 307 ? 1.614 -23.336 -48.095 1.00 97.06 307 GLN A O 1
ATOM 2276 N N . VAL A 1 308 ? 2.006 -21.226 -47.444 1.00 95.81 308 VAL A N 1
ATOM 2277 C CA . VAL A 1 308 ? 3.306 -21.098 -48.121 1.00 95.81 308 VAL A CA 1
ATOM 2278 C C . VAL A 1 308 ? 4.291 -22.207 -47.733 1.00 95.81 308 VAL A C 1
ATOM 2280 O O . VAL A 1 308 ? 5.069 -22.652 -48.572 1.00 95.81 308 VAL A O 1
ATOM 2283 N N . GLU A 1 309 ? 4.227 -22.704 -46.498 1.00 95.75 309 GLU A N 1
ATOM 2284 C CA . GLU A 1 309 ? 5.078 -23.785 -45.991 1.00 95.75 309 GLU A CA 1
ATOM 2285 C C . GLU A 1 309 ? 4.850 -25.123 -46.708 1.00 95.75 309 GLU A C 1
ATOM 2287 O O . GLU A 1 309 ? 5.751 -25.958 -46.745 1.00 95.75 309 GLU A O 1
ATOM 2292 N N . ASP A 1 310 ? 3.674 -25.311 -47.311 1.00 96.56 310 ASP A N 1
ATOM 2293 C CA . ASP A 1 310 ? 3.320 -26.498 -48.095 1.00 96.56 310 ASP A CA 1
ATOM 2294 C C . ASP A 1 310 ? 3.587 -26.295 -49.596 1.00 96.56 310 ASP A C 1
ATOM 2296 O O . ASP A 1 310 ? 2.986 -26.951 -50.457 1.00 96.56 310 ASP A O 1
ATOM 2300 N N . THR A 1 311 ? 4.500 -25.377 -49.920 1.00 96.00 311 THR A N 1
ATOM 2301 C CA . THR A 1 311 ? 4.895 -25.061 -51.288 1.00 96.00 311 THR A CA 1
ATOM 2302 C C . THR A 1 311 ? 6.406 -24.916 -51.444 1.00 96.00 311 THR A C 1
ATOM 2304 O O . THR A 1 311 ? 7.125 -24.630 -50.491 1.00 96.00 311 THR A O 1
ATOM 2307 N N . GLU A 1 312 ? 6.896 -25.103 -52.666 1.00 95.62 312 GLU A N 1
ATOM 2308 C CA . GLU A 1 312 ? 8.300 -24.910 -53.034 1.00 95.62 312 GLU A CA 1
ATOM 2309 C C . GLU A 1 312 ? 8.382 -23.936 -54.217 1.00 95.62 312 GLU A C 1
ATOM 2311 O O . GLU A 1 312 ? 7.757 -24.161 -55.255 1.00 95.62 312 GLU A O 1
ATOM 2316 N N . LEU A 1 313 ? 9.124 -22.835 -54.070 1.00 94.94 313 LEU A N 1
ATOM 2317 C CA . LEU A 1 313 ? 9.327 -21.867 -55.150 1.00 94.94 313 LEU A CA 1
ATOM 2318 C C . LEU A 1 313 ? 10.255 -22.468 -56.216 1.00 94.94 313 LEU A C 1
ATOM 2320 O O . LEU A 1 313 ? 11.377 -22.855 -55.901 1.00 94.94 313 LEU A O 1
ATOM 2324 N N . LEU A 1 314 ? 9.796 -22.523 -57.469 1.00 92.62 314 LEU A N 1
ATOM 2325 C CA . LEU A 1 314 ? 10.548 -23.119 -58.580 1.00 92.62 314 LEU A CA 1
ATOM 2326 C C . LEU A 1 314 ? 11.188 -22.078 -59.502 1.00 92.62 314 LEU A C 1
ATOM 2328 O O . LEU A 1 314 ? 12.271 -22.312 -60.031 1.00 92.62 314 LEU A O 1
ATOM 2332 N N . GLU A 1 315 ? 10.518 -20.947 -59.729 1.00 92.31 315 GLU A N 1
ATOM 2333 C CA . GLU A 1 315 ? 10.978 -19.915 -60.664 1.00 92.31 315 GLU A CA 1
ATOM 2334 C C . GLU A 1 315 ? 10.557 -18.521 -60.176 1.00 92.31 315 GLU A C 1
ATOM 2336 O O . GLU A 1 315 ? 9.385 -18.312 -59.845 1.00 92.31 315 GLU A O 1
ATOM 2341 N N . SER A 1 316 ? 11.491 -17.565 -60.177 1.00 90.62 316 SER A N 1
ATOM 2342 C CA . SER A 1 316 ? 11.251 -16.130 -59.955 1.00 90.62 316 SER A CA 1
ATOM 2343 C C . SER A 1 316 ? 11.725 -15.300 -61.155 1.00 90.62 316 SER A C 1
ATOM 2345 O O . SER A 1 316 ? 12.335 -15.821 -62.090 1.00 90.62 316 SER A O 1
ATOM 2347 N N . ASP A 1 317 ? 11.428 -14.004 -61.168 1.00 86.75 317 ASP A N 1
ATOM 2348 C CA . ASP A 1 317 ? 12.109 -13.044 -62.043 1.00 86.75 317 ASP A CA 1
ATOM 2349 C C . ASP A 1 317 ? 13.576 -12.799 -61.638 1.00 86.75 317 ASP A C 1
ATOM 2351 O O . ASP A 1 317 ? 14.043 -13.255 -60.589 1.00 86.75 317 ASP A O 1
ATOM 2355 N N . ASP A 1 318 ? 14.311 -12.109 -62.518 1.00 77.69 318 ASP A N 1
ATOM 2356 C CA . ASP A 1 318 ? 15.765 -11.910 -62.423 1.00 77.69 318 ASP A CA 1
ATOM 2357 C C . ASP A 1 318 ? 16.175 -11.043 -61.218 1.00 77.69 318 ASP A C 1
ATOM 2359 O O . ASP A 1 318 ? 17.292 -11.170 -60.715 1.00 77.69 318 ASP A O 1
ATOM 2363 N N . ASP A 1 319 ? 15.286 -10.165 -60.742 1.00 80.06 319 ASP A N 1
ATOM 2364 C CA . ASP A 1 319 ? 15.482 -9.346 -59.541 1.00 80.06 319 ASP A CA 1
ATOM 2365 C C . ASP A 1 319 ? 14.865 -9.966 -58.271 1.00 80.06 319 ASP A C 1
ATOM 2367 O O . ASP A 1 319 ? 15.006 -9.396 -57.183 1.00 80.06 319 ASP A O 1
ATOM 2371 N N . GLY A 1 320 ? 14.241 -11.147 -58.389 1.00 79.44 320 GLY A N 1
ATOM 2372 C CA . GLY A 1 320 ? 13.698 -11.946 -57.288 1.00 79.44 320 GLY A CA 1
ATOM 2373 C C . GLY A 1 320 ? 12.478 -11.331 -56.600 1.00 79.44 320 GLY A C 1
ATOM 2374 O O . GLY A 1 320 ? 12.190 -11.667 -55.450 1.00 79.44 320 GLY A O 1
ATOM 2375 N N . ARG A 1 321 ? 11.787 -10.398 -57.259 1.00 78.44 321 ARG A N 1
ATOM 2376 C CA . ARG A 1 321 ? 10.631 -9.674 -56.714 1.00 78.44 321 ARG A CA 1
ATOM 2377 C C . ARG A 1 321 ? 9.299 -10.337 -57.036 1.00 78.44 321 ARG A C 1
ATOM 2379 O O . ARG A 1 321 ? 8.343 -10.133 -56.288 1.00 78.44 321 ARG A O 1
ATOM 2386 N N . THR A 1 322 ? 9.234 -11.130 -58.102 1.00 84.50 322 THR A N 1
ATOM 2387 C CA . THR A 1 322 ? 8.008 -11.778 -58.576 1.00 84.50 322 THR A CA 1
ATOM 2388 C C . THR A 1 322 ? 8.203 -13.279 -58.695 1.00 84.50 322 THR A C 1
ATOM 2390 O O . THR A 1 322 ? 9.088 -13.772 -59.393 1.00 84.50 322 THR A O 1
ATOM 2393 N N . GLU A 1 323 ? 7.320 -14.029 -58.050 1.00 91.00 323 GLU A N 1
ATOM 2394 C CA . GLU A 1 323 ? 7.252 -15.479 -58.190 1.00 91.00 323 GLU A CA 1
ATOM 2395 C C . GLU A 1 323 ? 6.521 -15.827 -59.490 1.00 91.00 323 GLU A C 1
ATOM 2397 O O . GLU A 1 323 ? 5.450 -15.287 -59.762 1.00 91.00 323 GLU A O 1
ATOM 2402 N N . LYS A 1 324 ? 7.095 -16.720 -60.302 1.00 92.06 324 LYS A N 1
ATOM 2403 C CA . LYS A 1 324 ? 6.526 -17.153 -61.589 1.00 92.06 324 LYS A CA 1
ATOM 2404 C C . LYS A 1 324 ? 5.980 -18.570 -61.532 1.00 92.06 324 LYS A C 1
ATOM 2406 O O . LYS A 1 324 ? 4.944 -18.849 -62.134 1.00 92.06 324 LYS A O 1
ATOM 2411 N N . LYS A 1 325 ? 6.663 -19.475 -60.824 1.00 94.56 325 LYS A N 1
ATOM 2412 C CA . LYS A 1 325 ? 6.218 -20.861 -60.644 1.00 94.56 325 LYS A CA 1
ATOM 2413 C C . LYS A 1 325 ? 6.457 -21.358 -59.238 1.00 94.56 325 LYS A C 1
ATOM 2415 O O . LYS A 1 325 ? 7.529 -21.167 -58.669 1.00 94.56 325 LYS A O 1
ATOM 2420 N N . VAL A 1 326 ? 5.474 -22.087 -58.738 1.00 96.44 326 VAL A N 1
ATOM 2421 C CA . VAL A 1 326 ? 5.500 -22.728 -57.430 1.00 96.44 326 VAL A CA 1
ATOM 2422 C C . VAL A 1 326 ? 5.054 -24.177 -57.565 1.00 96.44 326 VAL A C 1
ATOM 2424 O O . VAL A 1 326 ? 4.240 -24.512 -58.422 1.00 96.44 326 VAL A O 1
ATOM 2427 N N . LYS A 1 327 ? 5.565 -25.052 -56.710 1.00 96.25 327 LYS A N 1
ATOM 2428 C CA . LYS A 1 327 ? 5.106 -26.426 -56.568 1.00 96.25 327 LYS A CA 1
ATOM 2429 C C . LYS A 1 327 ? 4.252 -26.565 -55.321 1.00 96.25 327 LYS A C 1
ATOM 2431 O O . LYS A 1 327 ? 4.716 -26.286 -54.222 1.00 96.25 327 LYS A O 1
ATOM 2436 N N . ILE A 1 328 ? 3.025 -27.037 -55.490 1.00 97.50 328 ILE A N 1
ATOM 2437 C CA . ILE A 1 328 ? 2.136 -27.405 -54.389 1.00 97.50 328 ILE A CA 1
ATOM 2438 C C . ILE A 1 328 ? 2.511 -28.812 -53.915 1.00 97.50 328 ILE A C 1
ATOM 2440 O O . ILE A 1 328 ? 2.506 -29.754 -54.712 1.00 97.50 328 ILE A O 1
ATOM 2444 N N . LEU A 1 329 ? 2.859 -28.956 -52.633 1.00 95.06 329 LEU A N 1
ATOM 2445 C CA . LEU A 1 329 ? 3.374 -30.213 -52.074 1.00 95.06 329 LEU A CA 1
ATOM 2446 C C . LEU A 1 329 ? 2.266 -31.113 -51.513 1.00 95.06 329 LEU A C 1
ATOM 2448 O O . LEU A 1 329 ? 2.409 -32.336 -51.492 1.00 95.06 329 LEU A O 1
ATOM 2452 N N . THR A 1 330 ? 1.158 -30.522 -51.067 1.00 93.31 330 THR A N 1
ATOM 2453 C CA . THR A 1 330 ? 0.034 -31.221 -50.427 1.00 93.31 330 THR A CA 1
ATOM 2454 C C . THR A 1 330 ? -1.201 -31.246 -51.331 1.00 93.31 330 THR A C 1
ATOM 2456 O O . THR A 1 330 ? -1.304 -30.500 -52.298 1.00 93.31 330 THR A O 1
ATOM 2459 N N . THR A 1 331 ? -2.146 -32.156 -51.070 1.00 94.56 331 THR A N 1
ATOM 2460 C CA . THR A 1 331 ? -3.418 -32.199 -51.818 1.00 94.56 331 THR A CA 1
ATOM 2461 C C . THR A 1 331 ? -4.418 -31.240 -51.163 1.00 94.56 331 THR A C 1
ATOM 2463 O O . THR A 1 331 ? -4.838 -31.534 -50.038 1.00 94.56 331 THR A O 1
ATOM 2466 N N . PRO A 1 332 ? -4.814 -30.131 -51.820 1.00 94.19 332 PRO A N 1
ATOM 2467 C CA . PRO A 1 332 ? -5.760 -29.183 -51.241 1.00 94.19 332 PRO A CA 1
ATOM 2468 C C . PRO A 1 332 ? -7.177 -29.767 -51.200 1.00 94.19 332 PRO A C 1
ATOM 2470 O O . PRO A 1 332 ? -7.542 -30.601 -52.031 1.00 94.19 332 PRO A O 1
ATOM 2473 N N . LYS A 1 333 ? -8.002 -29.308 -50.253 1.00 96.00 333 LYS A N 1
ATOM 2474 C CA . LYS A 1 333 ? -9.441 -29.627 -50.196 1.00 96.00 333 LYS A CA 1
ATOM 2475 C C . LYS A 1 333 ? -10.289 -28.383 -50.478 1.00 96.00 333 LYS A C 1
ATOM 2477 O O . LYS A 1 333 ? -9.920 -27.313 -50.001 1.00 96.00 333 LYS A O 1
ATOM 2482 N N . PRO A 1 334 ? -11.450 -28.505 -51.149 1.00 96.00 334 PRO A N 1
ATOM 2483 C CA . PRO A 1 334 ? -12.372 -27.382 -51.300 1.00 96.00 334 PRO A CA 1
ATOM 2484 C C . PRO A 1 334 ? -12.752 -26.775 -49.942 1.00 96.00 334 PRO A C 1
ATOM 2486 O O . PRO A 1 334 ? -13.063 -27.498 -48.992 1.00 96.00 334 PRO A O 1
ATOM 2489 N N . GLY A 1 335 ? -12.704 -25.449 -49.847 1.00 93.88 335 GLY A N 1
ATOM 2490 C CA . GLY A 1 335 ? -12.947 -24.670 -48.632 1.00 93.88 335 GLY A CA 1
ATOM 2491 C C . GLY A 1 335 ? -11.787 -24.642 -47.630 1.00 93.88 335 GLY A C 1
ATOM 2492 O O . GLY A 1 335 ? -11.922 -24.022 -46.576 1.00 93.88 335 GLY A O 1
ATOM 2493 N N . GLN A 1 336 ? -10.658 -25.302 -47.916 1.00 96.44 336 GLN A N 1
ATOM 2494 C CA . GLN A 1 336 ? -9.491 -25.293 -47.033 1.00 96.44 336 GLN A CA 1
ATOM 2495 C C . GLN A 1 336 ? -8.939 -23.874 -46.857 1.00 96.44 336 GLN A C 1
ATOM 2497 O O . GLN A 1 336 ? -8.735 -23.162 -47.838 1.00 96.44 336 GLN A O 1
ATOM 2502 N N . ASP A 1 337 ? -8.659 -23.508 -45.601 1.00 96.31 337 ASP A N 1
ATOM 2503 C CA . ASP A 1 337 ? -8.027 -22.243 -45.205 1.00 96.31 337 ASP A CA 1
ATOM 2504 C C . ASP A 1 337 ? -8.746 -20.986 -45.742 1.00 96.31 337 ASP A C 1
ATOM 2506 O O . ASP A 1 337 ? -8.140 -19.930 -45.922 1.00 96.31 337 ASP A O 1
ATOM 2510 N N . ILE A 1 338 ? -10.067 -21.083 -45.937 1.00 96.06 338 ILE A N 1
ATOM 2511 C CA . ILE A 1 338 ? -10.947 -19.982 -46.344 1.00 96.06 338 ILE A CA 1
ATOM 2512 C C . ILE A 1 338 ? -11.972 -19.712 -45.240 1.00 96.06 338 ILE A C 1
ATOM 2514 O O . ILE A 1 338 ? -12.675 -20.614 -44.787 1.00 96.06 338 ILE A O 1
ATOM 2518 N N . ARG A 1 339 ? -12.111 -18.445 -44.841 1.00 96.12 339 ARG A N 1
ATOM 2519 C CA . ARG A 1 339 ? -13.258 -17.953 -44.065 1.00 96.12 339 ARG A CA 1
ATOM 2520 C C . ARG A 1 339 ? -14.350 -17.508 -45.039 1.00 96.12 339 ARG A C 1
ATOM 2522 O O . ARG A 1 339 ? -14.132 -16.509 -45.725 1.00 96.12 339 ARG A O 1
ATOM 2529 N N . PRO A 1 340 ? -15.494 -18.213 -45.141 1.00 95.00 340 PRO A N 1
ATOM 2530 C CA . PRO A 1 340 ? -16.585 -17.788 -46.011 1.00 95.00 340 PRO A CA 1
ATOM 2531 C C . PRO A 1 340 ? -17.223 -16.483 -45.513 1.00 95.00 340 PRO A C 1
ATOM 2533 O O . PRO A 1 340 ? -17.003 -16.048 -44.381 1.00 95.00 340 PRO A O 1
ATOM 2536 N N . VAL A 1 341 ? -18.039 -15.863 -46.369 1.00 94.88 341 VAL A N 1
ATOM 2537 C CA . VAL A 1 341 ? -18.785 -14.647 -46.016 1.00 94.88 341 VAL A CA 1
ATOM 2538 C C . VAL A 1 341 ? -19.649 -14.903 -44.784 1.00 94.88 341 VAL A C 1
ATOM 2540 O O . VAL A 1 341 ? -20.413 -15.866 -44.750 1.00 94.88 341 VAL A O 1
ATOM 2543 N N . GLY A 1 342 ? -19.539 -14.023 -43.791 1.00 92.25 342 GLY A N 1
ATOM 2544 C CA . GLY A 1 342 ? -20.346 -14.075 -42.572 1.00 92.25 342 GLY A CA 1
ATOM 2545 C C . GLY A 1 342 ? -19.999 -15.212 -41.612 1.00 92.25 342 GLY A C 1
ATOM 2546 O O . GLY A 1 342 ? -20.810 -15.542 -40.750 1.00 92.25 342 GLY A O 1
ATOM 2547 N N . PHE A 1 343 ? -18.818 -15.820 -41.763 1.00 93.62 343 PHE A N 1
ATOM 2548 C CA . PHE A 1 343 ? -18.354 -16.900 -40.894 1.00 93.62 343 PHE A CA 1
ATOM 2549 C C . PHE A 1 343 ? -18.246 -16.490 -39.418 1.00 93.62 343 PHE A C 1
ATOM 2551 O O . PHE A 1 343 ? -18.600 -17.280 -38.547 1.00 93.62 343 PHE A O 1
ATOM 2558 N N . ASP A 1 344 ? -17.751 -15.282 -39.134 1.00 91.88 344 ASP A N 1
ATOM 2559 C CA . ASP A 1 344 ? -17.613 -14.779 -37.763 1.00 91.88 344 ASP A CA 1
ATOM 2560 C C . ASP A 1 344 ? -18.891 -14.102 -37.272 1.00 91.88 344 ASP A C 1
ATOM 2562 O O . ASP A 1 344 ? -19.222 -14.217 -36.096 1.00 91.88 344 ASP A O 1
ATOM 2566 N N . VAL A 1 345 ? -19.583 -13.380 -38.158 1.00 94.25 345 VAL A N 1
ATOM 2567 C CA . VAL A 1 345 ? -20.868 -12.733 -37.866 1.00 94.25 345 VAL A CA 1
ATOM 2568 C C . VAL A 1 345 ? -21.739 -12.741 -39.116 1.00 94.25 345 VAL A C 1
ATOM 2570 O O . VAL A 1 345 ? -21.336 -12.224 -40.161 1.00 94.25 345 VAL A O 1
ATOM 2573 N N . SER A 1 346 ? -22.952 -13.275 -39.000 1.00 94.44 346 SER A N 1
ATOM 2574 C CA . SER A 1 346 ? -23.939 -13.279 -40.081 1.00 94.44 346 SER A CA 1
ATOM 2575 C C . SER A 1 346 ? -24.750 -11.981 -40.141 1.00 94.44 346 SER A C 1
ATOM 2577 O O . SER A 1 346 ? -24.996 -11.320 -39.133 1.00 94.44 346 SER A O 1
ATOM 2579 N N . VAL A 1 347 ? -25.236 -11.622 -41.332 1.00 94.25 347 VAL A N 1
ATOM 2580 C CA . VAL A 1 347 ? -26.148 -10.476 -41.493 1.00 94.25 347 VAL A CA 1
ATOM 2581 C C . VAL A 1 347 ? -27.418 -10.699 -40.667 1.00 94.25 347 VAL A C 1
ATOM 2583 O O . VAL A 1 347 ? -28.043 -11.754 -40.745 1.00 94.25 347 VAL A O 1
ATOM 2586 N N . GLY A 1 348 ? -27.814 -9.693 -39.890 1.00 91.38 348 GLY A N 1
ATOM 2587 C CA . GLY A 1 348 ? -28.984 -9.729 -39.011 1.00 91.38 348 GLY A CA 1
ATOM 2588 C C . GLY A 1 348 ? -28.751 -10.414 -37.661 1.00 91.38 348 GLY A C 1
ATOM 2589 O O . GLY A 1 348 ? -29.619 -10.330 -36.791 1.00 91.38 348 GLY A O 1
ATOM 2590 N N . GLU A 1 349 ? -27.594 -11.043 -37.445 1.00 94.50 349 GLU A N 1
ATOM 2591 C CA . GLU A 1 349 ? -27.252 -11.680 -36.175 1.00 94.50 349 GLU A CA 1
ATOM 2592 C C . GLU A 1 349 ? -27.193 -10.649 -35.042 1.00 94.50 349 GLU A C 1
ATOM 2594 O O . GLU A 1 349 ? -26.618 -9.568 -35.193 1.00 94.50 349 GLU A O 1
ATOM 2599 N N . GLN A 1 350 ? -27.805 -10.968 -33.900 1.00 95.81 350 GLN A N 1
ATOM 2600 C CA . GLN A 1 350 ? -27.754 -10.121 -32.711 1.00 95.81 350 GLN A CA 1
ATOM 2601 C C . GLN A 1 350 ? -26.431 -10.344 -31.978 1.00 95.81 350 GLN A C 1
ATOM 2603 O O . GLN A 1 350 ? -26.243 -11.364 -31.321 1.00 95.81 350 GLN A O 1
ATOM 2608 N N . VAL A 1 351 ? -25.537 -9.363 -32.065 1.00 94.56 351 VAL A N 1
ATOM 2609 C CA . VAL A 1 351 ? -24.161 -9.470 -31.566 1.00 94.56 351 VAL A CA 1
ATOM 2610 C C . VAL A 1 351 ? -23.999 -9.001 -30.124 1.00 94.56 351 VAL A C 1
ATOM 2612 O O . VAL A 1 351 ? -23.113 -9.480 -29.425 1.00 94.56 351 VAL A O 1
ATOM 2615 N N . LEU A 1 352 ? -24.853 -8.079 -29.669 1.00 95.62 352 LEU A N 1
ATOM 2616 C CA . LEU A 1 352 ? -24.889 -7.591 -28.289 1.00 95.62 352 LEU A CA 1
ATOM 2617 C C . LEU A 1 352 ? -26.334 -7.396 -27.831 1.00 95.62 352 LEU A C 1
ATOM 2619 O O . LEU A 1 352 ? -27.200 -6.988 -28.612 1.00 95.62 352 LEU A O 1
ATOM 2623 N N . THR A 1 353 ? -26.583 -7.656 -26.549 1.00 94.75 353 THR A N 1
ATOM 2624 C CA . THR A 1 353 ? -27.913 -7.543 -25.936 1.00 94.75 353 THR A CA 1
ATOM 2625 C C . THR A 1 353 ? -28.014 -6.318 -25.032 1.00 94.75 353 THR A C 1
ATOM 2627 O O . THR A 1 353 ? -27.033 -5.896 -24.415 1.00 94.75 353 THR A O 1
ATOM 2630 N N . THR A 1 354 ? -29.220 -5.767 -24.889 1.00 94.12 354 THR A N 1
ATOM 2631 C CA . THR A 1 354 ? -29.539 -4.769 -23.861 1.00 94.12 354 THR A CA 1
ATOM 2632 C C . THR A 1 354 ? -29.061 -5.240 -22.482 1.00 94.12 354 THR A C 1
ATOM 2634 O O . THR A 1 354 ? -29.020 -6.436 -22.200 1.00 94.12 354 THR A O 1
ATOM 2637 N N . ASN A 1 355 ? -28.678 -4.294 -21.624 1.00 92.06 355 ASN A N 1
ATOM 2638 C CA . ASN A 1 355 ? -28.120 -4.497 -20.283 1.00 92.06 355 ASN A CA 1
ATOM 2639 C C . ASN A 1 355 ? -26.713 -5.123 -20.230 1.00 92.06 355 ASN A C 1
ATOM 2641 O O . ASN A 1 355 ? -26.149 -5.290 -19.144 1.00 92.06 355 ASN A O 1
ATOM 2645 N N . GLN A 1 356 ? -26.089 -5.401 -21.379 1.00 92.88 356 GLN A N 1
ATOM 2646 C CA . GLN A 1 356 ? -24.698 -5.841 -21.433 1.00 92.88 356 GLN A CA 1
ATOM 2647 C C . GLN A 1 356 ? -23.741 -4.664 -21.210 1.00 92.88 356 GLN A C 1
ATOM 2649 O O . GLN A 1 356 ? -23.885 -3.584 -21.790 1.00 92.88 356 GLN A O 1
ATOM 2654 N N . LYS A 1 357 ? -22.731 -4.870 -20.359 1.00 93.50 357 LYS A N 1
ATOM 2655 C CA . LYS A 1 357 ? -21.672 -3.886 -20.124 1.00 93.50 357 LYS A CA 1
ATOM 2656 C C . LYS A 1 357 ? -20.632 -3.952 -21.241 1.00 93.50 357 LYS A C 1
ATOM 2658 O O . LYS A 1 357 ? -20.089 -5.017 -21.508 1.00 93.50 357 LYS A O 1
ATOM 2663 N N . LEU A 1 358 ? -20.309 -2.805 -21.827 1.00 94.94 358 LEU A N 1
ATOM 2664 C CA . LEU A 1 358 ? -19.363 -2.692 -22.934 1.00 94.94 358 LEU A CA 1
ATOM 2665 C C . LEU A 1 358 ? -17.914 -2.718 -22.428 1.00 94.94 358 LEU A C 1
ATOM 2667 O O . LEU A 1 358 ? -17.473 -1.807 -21.717 1.00 94.94 358 LEU A O 1
ATOM 2671 N N . GLY A 1 359 ? -17.173 -3.767 -22.780 1.00 94.62 359 GLY A N 1
ATOM 2672 C CA . GLY A 1 359 ? -15.731 -3.891 -22.593 1.00 94.62 359 GLY A CA 1
ATOM 2673 C C . GLY A 1 359 ? -14.961 -3.735 -23.912 1.00 94.62 359 GLY A C 1
ATOM 2674 O O . GLY A 1 359 ? -15.544 -3.426 -24.950 1.00 94.62 359 GLY A O 1
ATOM 2675 N N . PRO A 1 360 ? -13.630 -3.939 -23.898 1.00 93.75 360 PRO A N 1
ATOM 2676 C CA . PRO A 1 360 ? -12.809 -3.791 -25.100 1.00 93.75 360 PRO A CA 1
ATOM 2677 C C . PRO A 1 360 ? -13.221 -4.718 -26.253 1.00 93.75 360 PRO A C 1
ATOM 2679 O O . PRO A 1 360 ? -13.153 -4.312 -27.408 1.00 93.75 360 PRO A O 1
ATOM 2682 N N . ALA A 1 361 ? -13.662 -5.944 -25.946 1.00 93.19 361 ALA A N 1
ATOM 2683 C CA . ALA A 1 361 ? -14.084 -6.913 -26.955 1.00 93.19 361 ALA A CA 1
ATOM 2684 C C . ALA A 1 361 ? -15.407 -6.499 -27.612 1.00 93.19 361 ALA A C 1
ATOM 2686 O O . ALA A 1 361 ? -15.506 -6.495 -28.835 1.00 93.19 361 ALA A O 1
ATOM 2687 N N . GLU A 1 362 ? -16.392 -6.078 -26.814 1.00 95.12 362 GLU A N 1
ATOM 2688 C CA . GLU A 1 362 ? -17.688 -5.610 -27.308 1.00 95.12 362 GLU A CA 1
ATOM 2689 C C . GLU A 1 362 ? -17.530 -4.369 -28.195 1.00 95.12 362 GLU A C 1
ATOM 2691 O O . GLU A 1 362 ? -18.136 -4.286 -29.261 1.00 95.12 362 GLU A O 1
ATOM 2696 N N . LEU A 1 363 ? -16.675 -3.420 -27.797 1.00 96.12 363 LEU A N 1
ATOM 2697 C CA . LEU A 1 363 ? -16.389 -2.231 -28.605 1.00 96.12 363 LEU A CA 1
ATOM 2698 C C . LEU A 1 363 ? -15.643 -2.570 -29.904 1.00 96.12 363 LEU A C 1
ATOM 2700 O O . LEU A 1 363 ? -15.954 -2.000 -30.947 1.00 96.12 363 LEU A O 1
ATOM 2704 N N . GLY A 1 364 ? -14.695 -3.512 -29.864 1.00 94.62 364 GLY A N 1
ATOM 2705 C CA . GLY A 1 364 ? -14.001 -3.995 -31.062 1.00 94.62 364 GLY A CA 1
ATOM 2706 C C . GLY A 1 364 ? -14.937 -4.706 -32.042 1.00 94.62 364 GLY A C 1
ATOM 2707 O O . GLY A 1 364 ? -14.822 -4.514 -33.253 1.00 94.62 364 GLY A O 1
ATOM 2708 N N . LEU A 1 365 ? -15.906 -5.469 -31.528 1.00 94.19 365 LEU A N 1
ATOM 2709 C CA . LEU A 1 365 ? -16.948 -6.103 -32.333 1.00 94.19 365 LEU A CA 1
ATOM 2710 C C . LEU A 1 365 ? -17.846 -5.057 -33.004 1.00 94.19 365 LEU A C 1
ATOM 2712 O O . LEU A 1 365 ? -18.057 -5.118 -34.211 1.00 94.19 365 LEU A O 1
ATOM 2716 N N . LEU A 1 366 ? -18.305 -4.053 -32.251 1.00 94.31 366 LEU A N 1
ATOM 2717 C CA . LEU A 1 366 ? -19.079 -2.933 -32.796 1.00 94.31 366 LEU A CA 1
ATOM 2718 C C . LEU A 1 366 ? -18.315 -2.194 -33.904 1.00 94.31 366 LEU A C 1
ATOM 2720 O O . LEU A 1 366 ? -18.871 -1.959 -34.976 1.00 94.31 366 LEU A O 1
ATOM 2724 N N . ALA A 1 367 ? -17.033 -1.891 -33.675 1.00 95.06 367 ALA A N 1
ATOM 2725 C CA . ALA A 1 367 ? -16.172 -1.250 -34.667 1.00 95.06 367 ALA A CA 1
ATOM 2726 C C . ALA A 1 367 ? -16.021 -2.099 -35.939 1.00 95.06 367 ALA A C 1
ATOM 2728 O O . ALA A 1 367 ? -16.131 -1.572 -37.044 1.00 95.06 367 ALA A O 1
ATOM 2729 N N . SER A 1 368 ? -15.831 -3.414 -35.785 1.00 91.81 368 SER A N 1
ATOM 2730 C CA . SER A 1 368 ? -15.678 -4.357 -36.906 1.00 91.81 368 SER A CA 1
ATOM 2731 C C . SER A 1 368 ? -16.932 -4.455 -37.780 1.00 91.81 368 SER A C 1
ATOM 2733 O O . SER A 1 368 ? -16.833 -4.807 -38.949 1.00 91.81 368 SER A O 1
ATOM 2735 N N . LEU A 1 369 ? -18.100 -4.122 -37.224 1.00 92.50 369 LEU A N 1
ATOM 2736 C CA . LEU A 1 369 ? -19.395 -4.111 -37.912 1.00 92.50 369 LEU A CA 1
ATOM 2737 C C . LEU A 1 369 ? -19.800 -2.712 -38.406 1.00 92.50 369 LEU A C 1
ATOM 2739 O O . LEU A 1 369 ? -20.954 -2.499 -38.781 1.00 92.50 369 LEU A O 1
ATOM 2743 N N . GLY A 1 370 ? -18.896 -1.729 -38.335 1.00 91.31 370 GLY A N 1
ATOM 2744 C CA . GLY A 1 370 ? -19.172 -0.346 -38.733 1.00 91.31 370 GLY A CA 1
ATOM 2745 C C . GLY A 1 370 ? -20.141 0.399 -37.804 1.00 91.31 370 GLY A C 1
ATOM 2746 O O . GLY A 1 370 ? -20.644 1.470 -38.153 1.00 91.31 370 GLY A O 1
ATOM 2747 N N . VAL A 1 371 ? -20.421 -0.131 -36.609 1.00 93.75 371 VAL A N 1
ATOM 2748 C CA . VAL A 1 371 ? -21.278 0.531 -35.620 1.00 93.75 371 VAL A CA 1
ATOM 2749 C C . VAL A 1 371 ? -20.455 1.574 -34.873 1.00 93.75 371 VAL A C 1
ATOM 2751 O O . VAL A 1 371 ? -19.690 1.258 -33.971 1.00 93.75 371 VAL A O 1
ATOM 2754 N N . THR A 1 372 ? -20.622 2.844 -35.238 1.00 94.44 372 THR A N 1
ATOM 2755 C CA . THR A 1 372 ? -19.842 3.959 -34.667 1.00 94.44 372 THR A CA 1
ATOM 2756 C C . THR A 1 372 ? -20.495 4.617 -33.455 1.00 94.44 372 THR A C 1
ATOM 2758 O O . THR A 1 372 ? -19.829 5.334 -32.707 1.00 94.44 372 THR A O 1
ATOM 2761 N N . LYS A 1 373 ? -21.796 4.384 -33.241 1.00 96.81 373 LYS A N 1
ATOM 2762 C CA . LYS A 1 373 ? -22.573 4.936 -32.126 1.00 96.81 373 LYS A CA 1
ATOM 2763 C C . LYS A 1 373 ? -23.503 3.886 -31.542 1.00 96.81 373 LYS A C 1
ATOM 2765 O O . LYS A 1 373 ? -24.085 3.099 -32.284 1.00 96.81 373 LYS A O 1
ATOM 2770 N N . VAL A 1 374 ? -23.683 3.931 -30.228 1.00 96.75 374 VAL A N 1
ATOM 2771 C CA . VAL A 1 374 ? -24.559 3.023 -29.484 1.00 96.75 374 VAL A CA 1
ATOM 2772 C C . VAL A 1 374 ? -25.399 3.781 -28.470 1.00 96.75 374 VAL A C 1
ATOM 2774 O O . VAL A 1 374 ? -24.972 4.795 -27.915 1.00 96.75 374 VAL A O 1
ATOM 2777 N N . GLU A 1 375 ? -26.608 3.287 -28.231 1.00 97.81 375 GLU A N 1
ATOM 2778 C CA . GLU A 1 375 ? -27.476 3.787 -27.174 1.00 97.81 375 GLU A CA 1
ATOM 2779 C C . GLU A 1 375 ? -27.143 3.080 -25.857 1.00 97.81 375 GLU A C 1
ATOM 2781 O O . GLU A 1 375 ? -27.132 1.852 -25.771 1.00 97.81 375 GLU A O 1
ATOM 2786 N N . VAL A 1 376 ? -26.865 3.859 -24.817 1.00 97.75 376 VAL A N 1
ATOM 2787 C CA . VAL A 1 376 ? -26.448 3.365 -23.503 1.00 97.75 376 VAL A CA 1
ATOM 2788 C C . VAL A 1 376 ? -27.227 4.044 -22.385 1.00 97.75 376 VAL A C 1
ATOM 2790 O O . VAL A 1 376 ? -27.722 5.161 -22.543 1.00 97.75 376 VAL A O 1
ATOM 2793 N N . PHE A 1 377 ? -27.307 3.407 -21.221 1.00 97.44 377 PHE A N 1
ATOM 2794 C CA . PHE A 1 377 ? -27.845 4.045 -20.019 1.00 97.44 377 PHE A CA 1
ATOM 2795 C C . PHE A 1 377 ? -26.902 5.140 -19.511 1.00 97.44 377 PHE A C 1
ATOM 2797 O O . PHE A 1 377 ? -25.686 4.944 -19.428 1.00 97.44 377 PHE A O 1
ATOM 2804 N N . GLN A 1 378 ? -27.453 6.291 -19.122 1.00 96.06 378 GLN A N 1
ATOM 2805 C CA . GLN A 1 378 ? -26.670 7.352 -18.496 1.00 96.06 378 GLN A CA 1
ATOM 2806 C C . GLN A 1 378 ? -26.095 6.892 -17.152 1.00 96.06 378 GLN A C 1
ATOM 2808 O O . GLN A 1 378 ? -26.720 6.157 -16.385 1.00 96.06 378 GLN A O 1
ATOM 2813 N N . LYS A 1 379 ? -24.886 7.363 -16.846 1.00 95.81 379 LYS A N 1
ATOM 2814 C CA . LYS A 1 379 ? -24.248 7.131 -15.551 1.00 95.81 379 LYS A CA 1
ATOM 2815 C C . LYS A 1 379 ? -24.669 8.220 -14.557 1.00 95.81 379 LYS A C 1
ATOM 2817 O O . LYS A 1 379 ? -24.643 9.395 -14.921 1.00 95.81 379 LYS A O 1
ATOM 2822 N N . PRO A 1 380 ? -25.011 7.867 -13.305 1.00 96.94 380 PRO A N 1
ATOM 2823 C CA . PRO A 1 380 ? -25.318 8.855 -12.279 1.00 96.94 380 PRO A CA 1
ATOM 2824 C C . PRO A 1 380 ? -24.095 9.702 -11.940 1.00 96.94 380 PRO A C 1
ATOM 2826 O O . PRO A 1 380 ? -22.986 9.185 -11.768 1.00 96.94 380 PRO A O 1
ATOM 2829 N N . ARG A 1 381 ? -24.319 11.005 -11.768 1.00 97.50 381 ARG A N 1
ATOM 2830 C CA . ARG A 1 381 ? -23.318 11.913 -11.193 1.00 97.50 381 ARG A CA 1
ATOM 2831 C C . ARG A 1 381 ? -23.385 11.825 -9.674 1.00 97.50 381 ARG A C 1
ATOM 2833 O O . ARG A 1 381 ? -24.484 11.850 -9.112 1.00 97.50 381 ARG A O 1
ATOM 2840 N N . VAL A 1 382 ? -22.234 11.738 -9.006 1.00 98.62 382 VAL A N 1
ATOM 2841 C CA . VAL A 1 382 ? -22.169 11.502 -7.556 1.00 98.62 382 VAL A CA 1
ATOM 2842 C C . VAL A 1 382 ? -21.484 12.662 -6.846 1.00 98.62 382 VAL A C 1
ATOM 2844 O O . VAL A 1 382 ? -20.307 12.921 -7.077 1.00 98.62 382 VAL A O 1
ATOM 2847 N N . ALA A 1 383 ? -22.189 13.353 -5.956 1.00 98.38 383 ALA A N 1
ATOM 2848 C CA . ALA A 1 383 ? -21.604 14.381 -5.102 1.00 98.38 383 ALA A CA 1
ATOM 2849 C C . ALA A 1 383 ? -21.099 13.785 -3.783 1.00 98.38 383 ALA A C 1
ATOM 2851 O O . ALA A 1 383 ? -21.788 12.973 -3.174 1.00 98.38 383 ALA A O 1
ATOM 2852 N N . VAL A 1 384 ? -19.909 14.191 -3.335 1.00 98.44 384 VAL A N 1
ATOM 2853 C CA . VAL A 1 384 ? -19.257 13.664 -2.128 1.00 98.44 384 VAL A CA 1
ATOM 2854 C C . VAL A 1 384 ? -19.000 14.778 -1.121 1.00 98.44 384 VAL A C 1
ATOM 2856 O O . VAL A 1 384 ? -18.366 15.777 -1.462 1.00 98.44 384 VAL A O 1
ATOM 2859 N N . LEU A 1 385 ? -19.450 14.576 0.118 1.00 97.38 385 LEU A N 1
ATOM 2860 C CA . LEU A 1 385 ? -19.341 15.519 1.234 1.00 97.38 385 LEU A CA 1
ATOM 2861 C C . LEU A 1 385 ? -18.720 14.840 2.465 1.00 97.38 385 LEU A C 1
ATOM 2863 O O . LEU A 1 385 ? -19.148 13.755 2.852 1.00 97.38 385 LEU A O 1
ATOM 2867 N N . SER A 1 386 ? -17.763 15.484 3.127 1.00 97.44 386 SER A N 1
ATOM 2868 C CA . SER A 1 386 ? -17.387 15.107 4.500 1.00 97.44 386 SER A CA 1
ATOM 2869 C C . SER A 1 386 ? -18.026 16.074 5.489 1.00 97.44 386 SER A C 1
ATOM 2871 O O . SER A 1 386 ? -18.168 17.257 5.185 1.00 97.44 386 SER A O 1
ATOM 2873 N N . THR A 1 387 ? -18.408 15.583 6.663 1.00 94.81 387 THR A N 1
ATOM 2874 C CA . THR A 1 387 ? -18.874 16.418 7.776 1.00 94.81 387 THR A CA 1
ATOM 2875 C C . THR A 1 387 ? -18.016 16.154 9.006 1.00 94.81 387 THR A C 1
ATOM 2877 O O . THR A 1 387 ? -17.477 15.053 9.153 1.00 94.81 387 THR A O 1
ATOM 2880 N N . GLY A 1 388 ? -17.888 17.152 9.872 1.00 92.81 388 GLY A N 1
ATOM 2881 C CA . GLY A 1 388 ? -17.143 17.038 11.122 1.00 92.81 388 GLY A CA 1
ATOM 2882 C C . GLY A 1 388 ? -16.319 18.284 11.410 1.00 92.81 388 GLY A C 1
ATOM 2883 O O . GLY A 1 388 ? -15.463 18.672 10.615 1.00 92.81 388 GLY A O 1
ATOM 2884 N N . ASN A 1 389 ? -16.539 18.902 12.568 1.00 92.19 389 ASN A N 1
ATOM 2885 C CA . ASN A 1 389 ? -15.729 20.042 13.021 1.00 92.19 389 ASN A CA 1
ATOM 2886 C C . ASN A 1 389 ? -14.271 19.658 13.337 1.00 92.19 389 ASN A C 1
ATOM 2888 O O . ASN A 1 389 ? -13.391 20.517 13.379 1.00 92.19 389 ASN A O 1
ATOM 2892 N N . GLU A 1 390 ? -14.014 18.376 13.592 1.00 91.19 390 GLU A N 1
ATOM 2893 C CA . GLU A 1 390 ? -12.681 17.813 13.787 1.00 91.19 390 GLU A CA 1
ATOM 2894 C C . GLU A 1 390 ? -11.909 17.650 12.472 1.00 91.19 390 GLU A C 1
ATOM 2896 O O . GLU A 1 390 ? -10.702 17.417 12.494 1.00 91.19 390 GLU A O 1
ATOM 2901 N N . VAL A 1 391 ? -12.578 17.733 11.321 1.00 93.81 391 VAL A N 1
ATOM 2902 C CA . VAL A 1 391 ? -12.004 17.335 10.036 1.00 93.81 391 VAL A CA 1
ATOM 2903 C C . VAL A 1 391 ? -11.395 18.535 9.306 1.00 93.81 391 VAL A C 1
ATOM 2905 O O . VAL A 1 391 ? -12.060 19.538 9.065 1.00 93.81 391 VAL A O 1
ATOM 2908 N N . VAL A 1 392 ? -10.130 18.411 8.896 1.00 95.69 392 VAL A N 1
ATOM 2909 C CA . VAL A 1 392 ? -9.394 19.410 8.093 1.00 95.69 392 VAL A CA 1
ATOM 2910 C C . VAL A 1 392 ? -8.944 18.839 6.748 1.00 95.69 392 VAL A C 1
ATOM 2912 O O . VAL A 1 392 ? -8.909 17.617 6.556 1.00 95.69 392 VAL A O 1
ATOM 2915 N N . ASN A 1 393 ? -8.580 19.696 5.788 1.00 94.31 393 ASN A N 1
ATOM 2916 C CA . ASN A 1 393 ? -8.111 19.200 4.491 1.00 94.31 393 ASN A CA 1
ATOM 2917 C C . ASN A 1 393 ? -6.774 18.442 4.625 1.00 94.31 393 ASN A C 1
ATOM 2919 O O . ASN A 1 393 ? -5.956 18.765 5.485 1.00 94.31 393 ASN A O 1
ATOM 2923 N N . PRO A 1 394 ? -6.478 17.468 3.739 1.00 90.25 394 PRO A N 1
ATOM 2924 C CA . PRO A 1 394 ? -5.246 16.680 3.827 1.00 90.25 394 PRO A CA 1
ATOM 2925 C C . PRO A 1 394 ? -3.940 17.492 3.823 1.00 90.25 394 PRO A C 1
ATOM 2927 O O . PRO A 1 394 ? -2.968 17.073 4.446 1.00 90.25 394 PRO A O 1
ATOM 2930 N N . GLY A 1 395 ? -3.915 18.631 3.124 1.00 88.94 395 GLY A N 1
ATOM 2931 C CA . GLY A 1 395 ? -2.745 19.511 3.035 1.00 88.94 395 GLY A CA 1
ATOM 2932 C C . GLY A 1 395 ? -2.590 20.492 4.200 1.00 88.94 395 GLY A C 1
ATOM 2933 O O . GLY A 1 395 ? -1.582 21.186 4.261 1.00 88.94 395 GLY A O 1
ATOM 2934 N N . GLU A 1 396 ? -3.566 20.567 5.105 1.00 89.19 396 GLU A N 1
ATOM 2935 C CA . GLU A 1 396 ? -3.537 21.489 6.240 1.00 89.19 396 GLU A CA 1
ATOM 2936 C C . GLU A 1 396 ? -2.777 20.887 7.435 1.00 89.19 396 GLU A C 1
ATOM 2938 O O . GLU A 1 396 ? -2.673 19.662 7.623 1.00 89.19 396 GLU A O 1
ATOM 2943 N N . GLU A 1 397 ? -2.213 21.773 8.255 1.00 90.19 397 GLU A N 1
ATOM 2944 C CA . GLU A 1 397 ? -1.613 21.413 9.534 1.00 90.19 397 GLU A CA 1
ATOM 2945 C C . GLU A 1 397 ? -2.716 21.132 10.564 1.00 90.19 397 GLU A C 1
ATOM 2947 O O . GLU A 1 397 ? -3.656 21.909 10.727 1.00 90.19 397 GLU A O 1
ATOM 2952 N N . THR A 1 398 ? -2.620 19.995 11.251 1.00 91.81 398 THR A N 1
ATOM 2953 C CA . THR A 1 398 ? -3.621 19.547 12.227 1.00 91.81 398 THR A CA 1
ATOM 2954 C C . THR A 1 398 ? -3.368 20.179 13.590 1.00 91.81 398 THR A C 1
ATOM 2956 O O . THR A 1 398 ? -2.281 20.010 14.143 1.00 91.81 398 THR A O 1
ATOM 2959 N N . LYS A 1 399 ? -4.381 20.829 14.170 1.00 92.38 399 LYS A N 1
ATOM 2960 C CA . LYS A 1 399 ? -4.361 21.284 15.570 1.00 92.38 399 LYS A CA 1
ATOM 2961 C C . LYS A 1 399 ? -4.848 20.181 16.519 1.00 92.38 399 LYS A C 1
ATOM 2963 O O . LYS A 1 399 ? -5.333 19.133 16.091 1.00 92.38 399 LYS A O 1
ATOM 2968 N N . ALA A 1 400 ? -4.737 20.420 17.826 1.00 90.50 400 ALA A N 1
ATOM 2969 C CA . ALA A 1 400 ? -5.284 19.519 18.838 1.00 90.50 400 ALA A CA 1
ATOM 2970 C C . ALA A 1 400 ? -6.791 19.285 18.614 1.00 90.50 400 ALA A C 1
ATOM 2972 O O . ALA A 1 400 ? -7.548 20.233 18.420 1.00 90.50 400 ALA A O 1
ATOM 2973 N N . GLY A 1 401 ? -7.213 18.017 18.629 1.00 87.75 401 GLY A N 1
ATOM 2974 C CA . GLY A 1 401 ? -8.600 17.623 18.365 1.00 87.75 401 GLY A CA 1
ATOM 2975 C C . GLY A 1 401 ? -8.992 17.581 16.884 1.00 87.75 401 GLY A C 1
ATOM 2976 O O . GLY A 1 401 ? -10.161 17.345 16.600 1.00 87.75 401 GLY A O 1
ATOM 2977 N N . GLN A 1 402 ? -8.048 17.782 15.955 1.00 94.25 402 GLN A N 1
ATOM 2978 C CA . GLN A 1 402 ? -8.305 17.707 14.517 1.00 94.25 402 GLN A CA 1
ATOM 2979 C C . GLN A 1 402 ? -7.666 16.482 13.857 1.00 94.25 402 GLN A C 1
ATOM 2981 O O . GLN A 1 402 ? -6.594 16.016 14.248 1.00 94.25 402 GLN A O 1
ATOM 2986 N N . ILE A 1 403 ? -8.313 15.995 12.802 1.00 95.12 403 ILE A N 1
ATOM 2987 C CA . ILE A 1 403 ? -7.856 14.907 11.939 1.00 95.12 403 ILE A CA 1
ATOM 2988 C C . ILE A 1 403 ? -8.060 15.277 10.469 1.00 95.12 403 ILE A C 1
ATOM 2990 O O . ILE A 1 403 ? -8.906 16.093 10.119 1.00 95.12 403 ILE A O 1
ATOM 2994 N N . ARG A 1 404 ? -7.281 14.668 9.574 1.00 96.38 404 ARG A N 1
ATOM 2995 C CA . ARG A 1 404 ? -7.390 14.927 8.132 1.00 96.38 404 ARG A CA 1
ATOM 2996 C C . ARG A 1 404 ? -8.540 14.147 7.502 1.00 96.38 404 ARG A C 1
ATOM 2998 O O . ARG A 1 404 ? -8.739 12.968 7.801 1.00 96.38 404 ARG A O 1
ATOM 3005 N N . ASP A 1 405 ? -9.223 14.782 6.556 1.00 97.12 405 ASP A N 1
ATOM 3006 C CA . ASP A 1 405 ? -10.288 14.180 5.755 1.00 97.12 405 ASP A CA 1
ATOM 3007 C C . ASP A 1 405 ? -9.760 13.084 4.821 1.00 97.12 405 ASP A C 1
ATOM 3009 O O . ASP A 1 405 ? -9.275 13.344 3.717 1.00 97.12 405 ASP A O 1
ATOM 3013 N N . SER A 1 406 ? -9.861 11.833 5.264 1.00 96.62 406 SER A N 1
ATOM 3014 C CA . SER A 1 406 ? -9.498 10.668 4.449 1.00 96.62 406 SER A CA 1
ATOM 3015 C C . SER A 1 406 ? -10.681 10.103 3.657 1.00 96.62 406 SER A C 1
ATOM 3017 O O . SER A 1 406 ? -10.494 9.611 2.540 1.00 96.62 406 SER A O 1
ATOM 3019 N N . ASN A 1 407 ? -11.903 10.210 4.186 1.00 97.50 407 ASN A N 1
ATOM 3020 C CA . ASN A 1 407 ? -13.087 9.581 3.602 1.00 97.50 407 ASN A CA 1
ATOM 3021 C C . ASN A 1 407 ? -13.458 10.190 2.261 1.00 97.50 407 ASN A C 1
ATOM 3023 O O . ASN A 1 407 ? -13.699 9.449 1.310 1.00 97.50 407 ASN A O 1
ATOM 3027 N N . ARG A 1 408 ? -13.469 11.522 2.146 1.00 96.56 408 ARG A N 1
ATOM 3028 C CA . ARG A 1 408 ? -13.845 12.182 0.890 1.00 96.56 408 ARG A CA 1
ATOM 3029 C C . ARG A 1 408 ? -12.933 11.770 -0.255 1.00 96.56 408 ARG A C 1
ATOM 3031 O O . ARG A 1 408 ? -13.409 11.480 -1.350 1.00 96.56 408 ARG A O 1
ATOM 3038 N N . ILE A 1 409 ? -11.629 11.679 0.002 1.00 95.44 409 ILE A N 1
ATOM 3039 C CA . ILE A 1 409 ? -10.649 11.219 -0.988 1.00 95.44 409 ILE A CA 1
ATOM 3040 C C . ILE A 1 409 ? -10.884 9.747 -1.339 1.00 95.44 409 ILE A C 1
ATOM 3042 O O . ILE A 1 409 ? -10.939 9.411 -2.524 1.00 95.44 409 ILE A O 1
ATOM 3046 N N . ALA A 1 410 ? -11.076 8.880 -0.342 1.00 96.00 410 ALA A N 1
ATOM 3047 C CA . ALA A 1 410 ? -11.323 7.456 -0.560 1.00 96.00 410 ALA A CA 1
ATOM 3048 C C . ALA A 1 410 ? -12.612 7.204 -1.366 1.00 96.00 410 ALA A C 1
ATOM 3050 O O . ALA A 1 410 ? -12.581 6.490 -2.368 1.00 96.00 410 ALA A O 1
ATOM 3051 N N . LEU A 1 411 ? -13.723 7.841 -0.992 1.00 97.62 411 LEU A N 1
ATOM 3052 C CA . LEU A 1 411 ? -15.023 7.702 -1.654 1.00 97.62 411 LEU A CA 1
ATOM 3053 C C . LEU A 1 411 ? -14.993 8.243 -3.086 1.00 97.62 411 LEU A C 1
ATOM 3055 O O . LEU A 1 411 ? -15.412 7.544 -4.006 1.00 97.62 411 LEU A O 1
ATOM 3059 N N . LYS A 1 412 ? -14.421 9.435 -3.316 1.00 97.62 412 LYS A N 1
ATOM 3060 C CA . LYS A 1 412 ? -14.232 9.968 -4.679 1.00 97.62 412 LYS A CA 1
ATOM 3061 C C . LYS A 1 412 ? -13.400 9.026 -5.546 1.00 97.62 412 LYS A C 1
ATOM 3063 O O . LYS A 1 412 ? -13.691 8.861 -6.728 1.00 97.62 412 LYS A O 1
ATOM 3068 N N . SER A 1 413 ? -12.364 8.424 -4.969 1.00 95.38 413 SER A N 1
ATOM 3069 C CA . SER A 1 413 ? -11.494 7.488 -5.684 1.00 95.38 413 SER A CA 1
ATOM 3070 C C . SER A 1 413 ? -12.232 6.196 -6.032 1.00 95.38 413 SER A C 1
ATOM 3072 O O . SER A 1 413 ? -12.116 5.733 -7.160 1.00 95.38 413 SER A O 1
ATOM 3074 N N . LEU A 1 414 ? -13.048 5.658 -5.119 1.00 94.44 414 LEU A N 1
ATOM 3075 C CA . LEU A 1 414 ? -13.901 4.492 -5.373 1.00 94.44 414 LEU A CA 1
ATOM 3076 C C . LEU A 1 414 ? -14.937 4.757 -6.477 1.00 94.44 414 LEU A C 1
ATOM 3078 O O . LEU A 1 414 ? -15.087 3.945 -7.386 1.00 94.44 414 LEU A O 1
ATOM 3082 N N . ILE A 1 415 ? -15.599 5.916 -6.452 1.00 96.56 415 ILE A N 1
ATOM 3083 C CA . ILE A 1 415 ? -16.564 6.326 -7.487 1.00 96.56 415 ILE A CA 1
ATOM 3084 C C . ILE A 1 415 ? -15.885 6.375 -8.865 1.00 96.56 415 ILE A C 1
ATOM 3086 O O . ILE A 1 415 ? -16.370 5.764 -9.820 1.00 96.56 415 ILE A O 1
ATOM 3090 N N . LYS A 1 416 ? -14.720 7.031 -8.952 1.00 94.75 416 LYS A N 1
ATOM 3091 C CA . LYS A 1 416 ? -13.940 7.134 -10.195 1.00 94.75 416 LYS A CA 1
ATOM 3092 C C . LYS A 1 416 ? -13.408 5.785 -10.675 1.00 94.75 416 LYS A C 1
ATOM 3094 O O . LYS A 1 416 ? -13.453 5.511 -11.868 1.00 94.75 416 LYS A O 1
ATOM 3099 N N . MET A 1 417 ? -12.944 4.931 -9.762 1.00 91.31 417 MET A N 1
ATOM 3100 C CA . MET A 1 417 ? -12.454 3.582 -10.073 1.00 91.31 417 MET A CA 1
ATOM 3101 C C . MET A 1 417 ? -13.525 2.728 -10.763 1.00 91.31 417 MET A C 1
ATOM 3103 O O . MET A 1 417 ? -13.207 1.933 -11.642 1.00 91.31 417 MET A O 1
ATOM 3107 N N . HIS A 1 418 ? -14.796 2.915 -10.402 1.00 91.81 418 HIS A N 1
ATOM 3108 C CA . HIS A 1 418 ? -15.923 2.232 -11.038 1.00 91.81 418 HIS A CA 1
ATOM 3109 C C . HIS A 1 418 ? -16.492 2.966 -12.263 1.00 91.81 418 HIS A C 1
ATOM 3111 O O . HIS A 1 418 ? -17.496 2.524 -12.820 1.00 91.81 418 HIS A O 1
ATOM 3117 N N . GLY A 1 419 ? -15.833 4.034 -12.726 1.00 92.81 419 GLY A N 1
ATOM 3118 C CA . GLY A 1 419 ? -16.161 4.728 -13.970 1.00 92.81 419 GLY A CA 1
ATOM 3119 C C . GLY A 1 419 ? -17.316 5.725 -13.867 1.00 92.81 419 GLY A C 1
ATOM 3120 O O . GLY A 1 419 ? -17.943 5.996 -14.892 1.00 92.81 419 GLY A O 1
ATOM 3121 N N . PHE A 1 420 ? -17.604 6.241 -12.666 1.00 96.06 420 PHE A N 1
ATOM 3122 C CA . PHE A 1 420 ? -18.611 7.277 -12.412 1.00 96.06 420 PHE A CA 1
ATOM 3123 C C . PHE A 1 420 ? -17.963 8.647 -12.149 1.00 96.06 420 PHE A C 1
ATOM 3125 O O . PHE A 1 420 ? -16.816 8.745 -11.702 1.00 96.06 420 PHE A O 1
ATOM 3132 N N . GLU A 1 421 ? -18.716 9.722 -12.388 1.00 96.19 421 GLU A N 1
ATOM 3133 C CA . GLU A 1 421 ? -18.277 11.088 -12.094 1.00 96.19 421 GLU A CA 1
ATOM 3134 C C . GLU A 1 421 ? -18.437 11.407 -10.598 1.00 96.19 421 GLU A C 1
ATOM 3136 O O . GLU A 1 421 ? -19.497 11.173 -10.014 1.00 96.19 421 GLU A O 1
ATOM 3141 N N . ALA A 1 422 ? -17.393 11.979 -9.987 1.00 96.94 422 ALA A N 1
ATOM 3142 C CA . ALA A 1 422 ? -17.378 12.367 -8.577 1.00 96.94 422 ALA A CA 1
ATOM 3143 C C . ALA A 1 422 ? -17.204 13.888 -8.412 1.00 96.94 422 ALA A C 1
ATOM 3145 O O . ALA A 1 422 ? -16.105 14.413 -8.625 1.00 96.94 422 ALA A O 1
ATOM 3146 N N . LEU A 1 423 ? -18.264 14.575 -7.983 1.00 97.38 423 LEU A N 1
ATOM 3147 C CA . LEU A 1 423 ? -18.278 15.993 -7.623 1.00 97.38 423 LEU A CA 1
ATOM 3148 C C . LEU A 1 423 ? -17.855 16.178 -6.158 1.00 97.38 423 LEU A C 1
ATOM 3150 O O . LEU A 1 423 ? -18.337 15.487 -5.267 1.00 97.38 423 LEU A O 1
ATOM 3154 N N . ASP A 1 424 ? -16.952 17.120 -5.901 1.00 96.50 424 ASP A N 1
ATOM 3155 C CA . ASP A 1 424 ? -16.412 17.390 -4.565 1.00 96.50 424 ASP A CA 1
ATOM 3156 C C . ASP A 1 424 ? -17.143 18.562 -3.898 1.00 96.50 424 ASP A C 1
ATOM 3158 O O . ASP A 1 424 ? -17.032 19.697 -4.364 1.00 96.50 424 ASP A O 1
ATOM 3162 N N . LEU A 1 425 ? -17.867 18.295 -2.809 1.00 96.12 425 LEU A N 1
ATOM 3163 C CA . LEU A 1 425 ? -18.561 19.315 -2.012 1.00 96.12 425 LEU A CA 1
ATOM 3164 C C . LEU A 1 425 ? -17.734 19.823 -0.826 1.00 96.12 425 LEU A C 1
ATOM 3166 O O . LEU A 1 425 ? -18.219 20.652 -0.065 1.00 96.12 425 LEU A O 1
ATOM 3170 N N . LYS A 1 426 ? -16.478 19.376 -0.697 1.00 94.75 426 LYS A N 1
ATOM 3171 C CA . LYS A 1 426 ? -15.558 19.711 0.397 1.00 94.75 426 LYS A CA 1
ATOM 3172 C C . LYS A 1 426 ? -16.057 19.204 1.762 1.00 94.75 426 LYS A C 1
ATOM 3174 O O . LYS A 1 426 ? -16.689 18.149 1.842 1.00 94.75 426 LYS A O 1
ATOM 3179 N N . ILE A 1 427 ? -15.647 19.887 2.827 1.00 96.12 427 ILE A N 1
ATOM 3180 C CA . ILE A 1 427 ? -16.005 19.606 4.217 1.00 96.12 427 ILE A CA 1
ATOM 3181 C C . ILE A 1 427 ? -17.085 20.616 4.604 1.00 96.12 427 ILE A C 1
ATOM 3183 O O . ILE A 1 427 ? -16.901 21.804 4.345 1.00 96.12 427 ILE A O 1
ATOM 3187 N N . ALA A 1 428 ? -18.178 20.150 5.203 1.00 95.00 428 ALA A N 1
ATOM 3188 C CA . ALA A 1 428 ? -19.164 21.006 5.854 1.00 95.00 428 ALA A CA 1
ATOM 3189 C C . ALA A 1 428 ? -19.010 20.909 7.373 1.00 95.00 428 ALA A C 1
ATOM 3191 O O . ALA A 1 428 ? -18.905 19.805 7.918 1.00 95.00 428 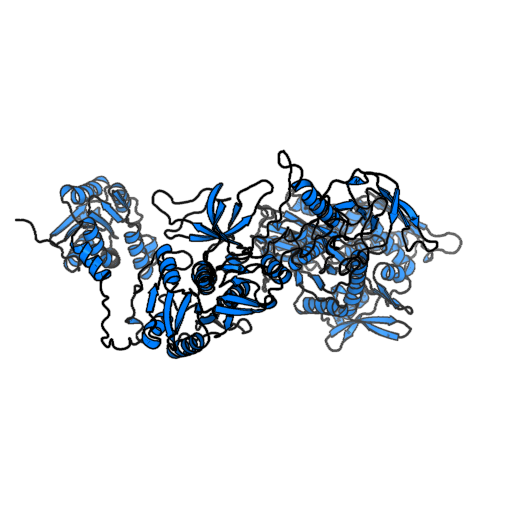ALA A O 1
ATOM 3192 N N . ALA A 1 429 ? -19.028 22.051 8.059 1.00 91.38 429 ALA A N 1
ATOM 3193 C CA . ALA A 1 429 ? -19.084 22.071 9.514 1.00 91.38 429 ALA A CA 1
ATOM 3194 C C . ALA A 1 429 ? -20.390 21.442 10.020 1.00 91.38 429 ALA A C 1
ATOM 3196 O O . ALA A 1 429 ? -21.417 21.446 9.332 1.00 91.38 429 ALA A O 1
ATOM 3197 N N . ASP A 1 430 ? -20.378 20.948 11.260 1.00 89.56 430 ASP A N 1
ATOM 3198 C CA . ASP A 1 430 ? -21.574 20.362 11.870 1.00 89.56 430 ASP A CA 1
ATOM 3199 C C . ASP A 1 430 ? -22.517 21.460 12.377 1.00 89.56 430 ASP A C 1
ATOM 3201 O O . ASP A 1 430 ? -22.739 21.626 13.579 1.00 89.56 430 ASP A O 1
ATOM 3205 N N . THR A 1 431 ? -23.063 22.242 11.449 1.00 90.75 431 THR A N 1
ATOM 3206 C CA . THR A 1 431 ? -24.116 23.219 11.714 1.00 90.75 431 THR A CA 1
ATOM 3207 C C . THR A 1 431 ? -25.296 22.966 10.774 1.00 90.75 431 THR A C 1
ATOM 3209 O O . THR A 1 431 ? -25.090 22.657 9.596 1.00 90.75 431 THR A O 1
ATOM 3212 N N . PRO A 1 432 ? -26.553 23.100 11.240 1.00 89.56 432 PRO A N 1
ATOM 3213 C CA . PRO A 1 432 ? -27.714 22.825 10.396 1.00 89.56 432 PRO A CA 1
ATOM 3214 C C . PRO A 1 432 ? -27.752 23.634 9.090 1.00 89.56 432 PRO A C 1
ATOM 3216 O O . PRO A 1 432 ? -28.146 23.096 8.060 1.00 89.56 432 PRO A O 1
ATOM 3219 N N . LEU A 1 433 ? -27.323 24.902 9.123 1.00 90.19 433 LEU A N 1
ATOM 3220 C CA . LEU A 1 433 ? -27.331 25.799 7.960 1.00 90.19 433 LEU A CA 1
ATOM 3221 C C . LEU A 1 433 ? -26.273 25.416 6.918 1.00 90.19 433 LEU A C 1
ATOM 3223 O O . LEU A 1 433 ? -26.561 25.397 5.722 1.00 90.19 433 LEU A O 1
ATOM 3227 N N . GLU A 1 434 ? -25.056 25.095 7.359 1.00 92.88 434 GLU A N 1
ATOM 3228 C CA . GLU A 1 434 ? -23.965 24.741 6.448 1.00 92.88 434 GLU A CA 1
ATOM 3229 C C . GLU A 1 434 ? -24.181 23.365 5.810 1.00 92.88 434 GLU A C 1
ATOM 3231 O O . GLU A 1 434 ? -23.963 23.199 4.604 1.00 92.88 434 GLU A O 1
ATOM 3236 N N . LEU A 1 435 ? -24.702 22.407 6.586 1.00 94.12 435 LEU A N 1
ATOM 3237 C CA . LEU A 1 435 ? -25.137 21.110 6.073 1.00 94.12 435 LEU A CA 1
ATOM 3238 C C . LEU A 1 435 ? -26.263 21.275 5.049 1.00 94.12 435 LEU A C 1
ATOM 3240 O O . LEU A 1 435 ? -26.164 20.731 3.954 1.00 94.12 435 LEU A O 1
ATOM 3244 N N . GLU A 1 436 ? -27.307 22.049 5.363 1.00 94.56 436 GLU A N 1
ATOM 3245 C CA . GLU A 1 436 ? -28.421 22.297 4.441 1.00 94.56 436 GLU A CA 1
ATOM 3246 C C . GLU A 1 436 ? -27.933 22.898 3.114 1.00 94.56 436 GLU A C 1
ATOM 3248 O O . GLU A 1 436 ? -28.267 22.384 2.045 1.00 94.56 436 GLU A O 1
ATOM 3253 N N . SER A 1 437 ? -27.109 23.948 3.182 1.00 94.00 437 SER A N 1
ATOM 3254 C CA . SER A 1 437 ? -26.544 24.619 2.006 1.00 94.00 437 SER A CA 1
ATOM 3255 C C . SER A 1 437 ? -25.711 23.666 1.139 1.00 94.00 437 SER A C 1
ATOM 3257 O O . SER A 1 437 ? -25.932 23.554 -0.072 1.00 94.00 437 SER A O 1
ATOM 3259 N N . SER A 1 438 ? -24.801 22.910 1.760 1.00 95.50 438 SER A N 1
ATOM 3260 C CA . SER A 1 438 ? -23.919 21.970 1.056 1.00 95.50 438 SER A CA 1
ATOM 3261 C C . SER A 1 438 ? -24.699 20.825 0.408 1.00 95.50 438 SER A C 1
ATOM 3263 O O . SER A 1 438 ? -24.438 20.463 -0.742 1.00 95.50 438 SER A O 1
ATOM 3265 N N . LEU A 1 439 ? -25.695 20.280 1.114 1.00 95.75 439 LEU A N 1
ATOM 3266 C CA . LEU A 1 439 ? -26.549 19.205 0.610 1.00 95.75 439 LEU A CA 1
ATOM 3267 C C . LEU A 1 439 ? -27.414 19.674 -0.569 1.00 95.75 439 LEU A C 1
ATOM 3269 O O . LEU A 1 439 ? -27.461 18.976 -1.582 1.00 95.75 439 LEU A O 1
ATOM 3273 N N . LYS A 1 440 ? -28.048 20.856 -0.484 1.00 94.75 440 LYS A N 1
ATOM 3274 C CA . LYS A 1 440 ? -28.835 21.429 -1.595 1.00 94.75 440 LYS A CA 1
ATOM 3275 C C . LYS A 1 440 ? -27.970 21.639 -2.839 1.00 94.75 440 LYS A C 1
ATOM 3277 O O . LYS A 1 440 ? -28.291 21.098 -3.895 1.00 94.75 440 LYS A O 1
ATOM 3282 N N . SER A 1 441 ? -26.826 22.311 -2.687 1.00 93.81 441 SER A N 1
ATOM 3283 C CA . SER A 1 441 ? -25.867 22.556 -3.779 1.00 93.81 441 SER A CA 1
ATOM 3284 C C . SER A 1 441 ? -25.391 21.259 -4.446 1.00 93.81 441 SER A C 1
ATOM 3286 O O . SER A 1 441 ? -25.238 21.191 -5.668 1.00 93.81 441 SER A O 1
ATOM 3288 N N . GLY A 1 442 ? -25.180 20.204 -3.655 1.00 94.56 442 GLY A N 1
ATOM 3289 C CA . GLY A 1 442 ? -24.835 18.880 -4.161 1.00 94.56 442 GLY A CA 1
ATOM 3290 C C . GLY A 1 442 ? -25.944 18.227 -4.975 1.00 94.56 442 GLY A C 1
ATOM 3291 O O . GLY A 1 442 ? -25.708 17.767 -6.092 1.00 94.56 442 GLY A O 1
ATOM 3292 N N . LEU A 1 443 ? -27.156 18.196 -4.427 1.00 95.50 443 LEU A N 1
ATOM 3293 C CA . LEU A 1 443 ? -28.299 17.509 -5.029 1.00 95.50 443 LEU A CA 1
ATOM 3294 C C . LEU A 1 443 ? -28.876 18.224 -6.262 1.00 95.50 443 LEU A C 1
ATOM 3296 O O . LEU A 1 443 ? -29.522 17.585 -7.094 1.00 95.50 443 LEU A O 1
ATOM 3300 N N . GLU A 1 444 ? -28.621 19.524 -6.412 1.00 95.19 444 GLU A N 1
ATOM 3301 C CA . GLU A 1 444 ? -28.893 20.266 -7.649 1.00 95.19 444 GLU A CA 1
ATOM 3302 C C . GLU A 1 444 ? -28.007 19.793 -8.812 1.00 95.19 444 GLU A C 1
ATOM 3304 O O . GLU A 1 444 ? -28.450 19.759 -9.960 1.00 95.19 444 GLU A O 1
ATOM 3309 N N . LYS A 1 445 ? -26.762 19.393 -8.523 1.00 95.25 445 LYS A N 1
ATOM 3310 C CA . LYS A 1 445 ? -25.733 19.080 -9.532 1.00 95.25 445 LYS A CA 1
ATOM 3311 C C . LYS A 1 445 ? -25.535 17.584 -9.777 1.00 95.25 445 LYS A C 1
ATOM 3313 O O . LYS A 1 445 ? -24.963 17.215 -10.803 1.00 95.25 445 LYS A O 1
ATOM 3318 N N . ALA A 1 446 ? -25.978 16.736 -8.852 1.00 97.25 446 ALA A N 1
ATOM 3319 C CA . ALA A 1 446 ? -25.749 15.294 -8.862 1.00 97.25 446 ALA A CA 1
ATOM 3320 C C . ALA A 1 446 ? -27.051 14.495 -8.710 1.00 97.25 446 ALA A C 1
ATOM 3322 O O . ALA A 1 446 ? -28.066 15.016 -8.250 1.00 97.25 446 ALA A O 1
ATOM 3323 N N . ASP A 1 447 ? -27.038 13.223 -9.103 1.00 97.88 447 ASP A N 1
ATOM 3324 C CA . ASP A 1 447 ? -28.172 12.296 -8.946 1.00 97.88 447 ASP A CA 1
ATOM 3325 C C . ASP A 1 447 ? -28.111 11.547 -7.617 1.00 97.88 447 ASP A C 1
ATOM 3327 O O . ASP A 1 447 ? -29.143 11.221 -7.021 1.00 97.88 447 ASP A O 1
ATOM 3331 N N . VAL A 1 448 ? -26.886 11.330 -7.137 1.00 98.56 448 VAL A N 1
ATOM 3332 C CA . VAL A 1 448 ? -26.589 10.697 -5.858 1.00 98.56 448 VAL A CA 1
ATOM 3333 C C . VAL A 1 448 ? -25.697 11.617 -5.034 1.00 98.56 448 VAL A C 1
ATOM 3335 O O . VAL A 1 448 ? -24.705 12.141 -5.535 1.00 98.56 448 VAL A O 1
ATOM 3338 N N . LEU A 1 449 ? -26.017 11.788 -3.756 1.00 98.50 449 LEU A N 1
ATOM 3339 C CA . LEU A 1 449 ? -25.150 12.428 -2.774 1.00 98.50 449 LEU A CA 1
ATOM 3340 C C . LEU A 1 449 ? -24.652 11.381 -1.779 1.00 98.50 449 LEU A C 1
ATOM 3342 O O . LEU A 1 449 ? -25.441 10.624 -1.218 1.00 98.50 449 LEU A O 1
ATOM 3346 N N . VAL A 1 450 ? -23.345 11.352 -1.545 1.00 98.62 450 VAL A N 1
ATOM 3347 C CA . VAL A 1 450 ? -22.686 10.492 -0.564 1.00 98.62 450 VAL A CA 1
ATOM 3348 C C . VAL A 1 450 ? -22.003 11.380 0.465 1.00 98.62 450 VAL A C 1
ATOM 3350 O O . VAL A 1 450 ? -21.065 12.102 0.132 1.00 98.62 450 VAL A O 1
ATOM 3353 N N . SER A 1 451 ? -22.448 11.327 1.716 1.00 97.69 451 SER A N 1
ATOM 3354 C CA . SER A 1 451 ? -21.764 11.995 2.821 1.00 97.69 451 SER A CA 1
ATOM 3355 C C . SER A 1 451 ? -21.050 11.001 3.736 1.00 97.69 451 SER A C 1
ATOM 3357 O O . SER A 1 451 ? -21.389 9.817 3.762 1.00 97.69 451 SER A O 1
ATOM 3359 N N . SER A 1 452 ? -20.066 11.470 4.503 1.00 96.62 452 SER A N 1
ATOM 3360 C CA . SER A 1 452 ? -19.481 10.704 5.607 1.00 96.62 452 SER A CA 1
ATOM 3361 C C . SER A 1 452 ? -19.333 11.562 6.861 1.00 96.62 452 SER A C 1
ATOM 3363 O O . SER A 1 452 ? -18.870 12.695 6.754 1.00 96.62 452 SER A O 1
ATOM 3365 N N . GLY A 1 453 ? -19.697 11.007 8.020 1.00 89.50 453 GLY A N 1
ATOM 3366 C CA . GLY A 1 453 ? -19.750 11.746 9.291 1.00 89.50 453 GLY A CA 1
ATOM 3367 C C . GLY A 1 453 ? -21.176 12.167 9.665 1.00 89.50 453 GLY A C 1
ATOM 3368 O O . GLY A 1 453 ? -22.102 11.998 8.875 1.00 89.50 453 GLY A O 1
ATOM 3369 N N . GLY A 1 454 ? -21.387 12.629 10.900 1.00 86.12 454 GLY A N 1
ATOM 3370 C CA . GLY A 1 454 ? -22.654 13.259 11.304 1.00 86.12 454 GLY A CA 1
ATOM 3371 C C . GLY A 1 454 ? -23.890 12.346 11.426 1.00 86.12 454 GLY A C 1
ATOM 3372 O O . GLY A 1 454 ? -25.009 12.852 11.479 1.00 86.12 454 GLY A O 1
ATOM 3373 N N . VAL A 1 455 ? -23.733 11.012 11.421 1.00 84.88 455 VAL A N 1
ATOM 3374 C CA . VAL A 1 455 ? -24.846 10.028 11.334 1.00 84.88 455 VAL A CA 1
ATOM 3375 C C . VAL A 1 455 ? -25.068 9.162 12.581 1.00 84.88 455 VAL A C 1
ATOM 3377 O O . VAL A 1 455 ? -25.890 8.240 12.553 1.00 84.88 455 VAL A O 1
ATOM 3380 N N . SER A 1 456 ? -24.325 9.383 13.661 1.00 84.88 456 SER A N 1
ATOM 3381 C CA . SER A 1 456 ? -24.445 8.591 14.888 1.00 84.88 456 SER A CA 1
ATOM 3382 C C . SER A 1 456 ? -25.471 9.227 15.845 1.00 84.88 456 SER A C 1
ATOM 3384 O O . SER A 1 456 ? -26.564 9.600 15.420 1.00 84.88 456 SER A O 1
ATOM 3386 N N . MET A 1 457 ? -25.155 9.271 17.140 1.00 76.94 457 MET A N 1
ATOM 3387 C CA . MET A 1 457 ? -25.954 9.882 18.210 1.00 76.94 457 MET A CA 1
ATOM 3388 C C . MET A 1 457 ? -25.183 11.013 18.917 1.00 76.94 457 MET A C 1
ATOM 3390 O O . MET A 1 457 ? -25.428 11.296 20.088 1.00 76.94 457 MET A O 1
ATOM 3394 N N . GLY A 1 458 ? -24.184 11.601 18.253 1.00 68.94 458 GLY A N 1
ATOM 3395 C CA . GLY A 1 458 ? -23.361 12.675 18.797 1.00 68.94 458 GLY A CA 1
ATOM 3396 C C . GLY A 1 458 ? -24.130 13.987 18.964 1.00 68.94 458 GLY A C 1
ATOM 3397 O O . GLY A 1 458 ? -25.094 14.272 18.255 1.00 68.94 458 GLY A O 1
ATOM 3398 N N . GLU A 1 459 ? -23.660 14.840 19.875 1.00 65.69 459 GLU A N 1
ATOM 3399 C CA . GLU A 1 459 ? -24.233 16.172 20.131 1.00 65.69 459 GLU A CA 1
ATOM 3400 C C . GLU A 1 459 ? -24.240 17.076 18.886 1.00 65.69 459 GLU A C 1
ATOM 3402 O O . GLU A 1 459 ? -25.059 17.987 18.769 1.00 65.69 459 GLU A O 1
ATOM 3407 N N . LYS A 1 460 ? -23.386 16.799 17.903 1.00 76.56 460 LYS A N 1
ATOM 3408 C CA . LYS A 1 460 ? -23.323 17.558 16.651 1.00 76.56 460 LYS A CA 1
ATOM 3409 C C . LYS A 1 460 ? -23.739 16.749 15.418 1.00 76.56 460 LYS A C 1
ATOM 3411 O O . LYS A 1 460 ? -23.575 17.212 14.299 1.00 76.56 460 LYS A O 1
ATOM 3416 N N . ASP A 1 461 ? -24.350 15.578 15.600 1.00 83.25 461 ASP A N 1
ATOM 3417 C CA . ASP A 1 461 ? -24.847 14.755 14.489 1.00 83.25 461 ASP A CA 1
ATOM 3418 C C . ASP A 1 461 ? -26.182 15.300 13.945 1.00 83.25 461 ASP A C 1
ATOM 3420 O O . ASP A 1 461 ? -27.260 14.747 14.169 1.00 83.25 461 ASP A O 1
ATOM 3424 N N . PHE A 1 462 ? -26.117 16.426 13.232 1.00 88.25 462 PHE A N 1
ATOM 3425 C CA . PHE A 1 462 ? -27.289 17.128 12.694 1.00 88.25 462 PHE A CA 1
ATOM 3426 C C . PHE A 1 462 ? -27.773 16.597 11.344 1.00 88.25 462 PHE A C 1
ATOM 3428 O O . PHE A 1 462 ? -28.805 17.046 10.847 1.00 88.25 462 PHE A O 1
ATOM 3435 N N . LEU A 1 463 ? -27.061 15.651 10.731 1.00 91.19 463 LEU A N 1
ATOM 3436 C CA . LEU A 1 463 ? -27.305 15.296 9.339 1.00 91.19 463 LEU A CA 1
ATOM 3437 C C . LEU A 1 463 ? -28.701 14.699 9.111 1.00 91.19 463 LEU A C 1
ATOM 3439 O O . LEU A 1 463 ? -29.394 15.126 8.194 1.00 91.19 463 LEU A O 1
ATOM 3443 N N . LYS A 1 464 ? -29.153 13.750 9.945 1.00 92.00 464 LYS A N 1
ATOM 3444 C CA . LYS A 1 464 ? -30.482 13.125 9.768 1.00 92.00 464 LYS A CA 1
ATOM 3445 C C . LYS A 1 464 ? -31.640 14.112 9.994 1.00 92.00 464 LYS A C 1
ATOM 3447 O O . LYS A 1 464 ? -32.509 14.163 9.125 1.00 92.00 464 LYS A O 1
ATOM 3452 N N . PRO A 1 465 ? -31.631 14.940 11.062 1.00 89.25 465 PRO A N 1
ATOM 3453 C CA . PRO A 1 465 ? -32.604 16.024 11.208 1.00 89.25 465 PRO A CA 1
ATOM 3454 C C . PRO A 1 465 ? -32.603 16.999 10.026 1.00 89.25 465 PRO A C 1
ATOM 3456 O O . PRO A 1 465 ? -33.655 17.308 9.487 1.00 89.25 465 PRO A O 1
ATOM 3459 N N . VAL A 1 466 ? -31.433 17.437 9.541 1.00 92.12 466 VAL A N 1
ATOM 3460 C CA . VAL A 1 466 ? -31.349 18.340 8.375 1.00 92.12 466 VAL A CA 1
ATOM 3461 C C . VAL A 1 466 ? -31.951 17.691 7.122 1.00 92.12 466 VAL A C 1
ATOM 3463 O O . VAL A 1 466 ? -32.668 18.353 6.370 1.00 92.12 466 VAL A O 1
ATOM 3466 N N . LEU A 1 467 ? -31.711 16.393 6.905 1.00 93.31 467 LEU A N 1
ATOM 3467 C CA . LEU A 1 467 ? -32.307 15.651 5.793 1.00 93.31 467 LEU A CA 1
ATOM 3468 C C . LEU A 1 467 ? -33.842 15.643 5.863 1.00 93.31 467 LEU A C 1
ATOM 3470 O O . LEU A 1 467 ? -34.486 15.926 4.856 1.00 93.31 467 LEU A O 1
ATOM 3474 N N . GLN A 1 468 ? -34.430 15.354 7.023 1.00 90.75 468 GLN A N 1
ATOM 3475 C CA . GLN A 1 468 ? -35.888 15.292 7.176 1.00 90.75 468 GLN A CA 1
ATOM 3476 C C . GLN A 1 468 ? -36.530 16.681 7.234 1.00 90.75 468 GLN A C 1
ATOM 3478 O O . GLN A 1 468 ? -37.394 16.994 6.417 1.00 90.75 468 GLN A O 1
ATOM 3483 N N . ASP A 1 469 ? -36.078 17.521 8.162 1.00 87.94 469 ASP A N 1
ATOM 3484 C CA . ASP A 1 469 ? -36.772 18.746 8.561 1.00 87.94 469 ASP A CA 1
ATOM 3485 C C . ASP A 1 469 ? -36.519 19.907 7.594 1.00 87.94 469 ASP A C 1
ATOM 3487 O O . ASP A 1 469 ? -37.375 20.774 7.429 1.00 87.94 469 ASP A O 1
ATOM 3491 N N . ARG A 1 470 ? -35.344 19.944 6.946 1.00 89.31 470 ARG A N 1
ATOM 3492 C CA . ARG A 1 470 ? -34.925 21.069 6.082 1.00 89.31 470 ARG A CA 1
ATOM 3493 C C . ARG A 1 470 ? -34.897 20.730 4.594 1.00 89.31 470 ARG A C 1
ATOM 3495 O O . ARG A 1 470 ? -35.104 21.608 3.760 1.00 89.31 470 ARG A O 1
ATOM 3502 N N . LEU A 1 471 ? -34.641 19.469 4.246 1.00 90.31 471 LEU A N 1
ATOM 3503 C CA . LEU A 1 471 ? -34.588 18.988 2.857 1.00 90.31 471 LEU A CA 1
ATOM 3504 C C . LEU A 1 471 ? -35.827 18.189 2.434 1.00 90.31 471 LEU A C 1
ATOM 3506 O O . LEU A 1 471 ? -35.913 17.785 1.270 1.00 90.31 471 LEU A O 1
ATOM 3510 N N . GLY A 1 472 ? -36.761 17.928 3.356 1.00 91.69 472 GLY A N 1
ATOM 3511 C CA . GLY A 1 472 ? -37.956 17.125 3.088 1.00 91.69 472 GLY A CA 1
ATOM 3512 C C . GLY A 1 472 ? -37.632 15.711 2.597 1.00 91.69 472 GLY A C 1
ATOM 3513 O O . GLY A 1 472 ? -38.414 15.119 1.852 1.00 91.69 472 GLY A O 1
ATOM 3514 N N . ALA A 1 473 ? -36.452 15.182 2.936 1.00 94.94 473 ALA A N 1
ATOM 3515 C CA . ALA A 1 473 ? -36.015 13.872 2.487 1.00 94.94 473 ALA A CA 1
ATOM 3516 C C . ALA A 1 473 ? -36.716 12.765 3.282 1.00 94.94 473 ALA A C 1
ATOM 3518 O O . ALA A 1 473 ? -36.845 12.813 4.505 1.00 94.94 473 ALA A O 1
ATOM 3519 N N . THR A 1 474 ? -37.114 11.710 2.581 1.00 97.00 474 THR A N 1
ATOM 3520 C CA . THR A 1 474 ? -37.599 10.473 3.189 1.00 97.00 474 THR A CA 1
ATOM 3521 C C . THR A 1 474 ? -36.403 9.605 3.554 1.00 97.00 474 THR A C 1
ATOM 3523 O O . THR A 1 474 ? -35.728 9.094 2.660 1.00 97.00 474 THR A O 1
ATOM 3526 N N . ILE A 1 475 ? -36.133 9.438 4.849 1.00 96.69 475 ILE A N 1
ATOM 3527 C CA . ILE A 1 475 ? -35.155 8.461 5.342 1.00 96.69 475 ILE A CA 1
ATOM 3528 C C . ILE A 1 475 ? -35.812 7.079 5.324 1.00 96.69 475 ILE A C 1
ATOM 3530 O O . ILE A 1 475 ? -36.781 6.855 6.042 1.00 96.69 475 ILE A O 1
ATOM 3534 N N . HIS A 1 476 ? -35.278 6.163 4.516 1.00 97.06 476 HIS A N 1
ATOM 3535 C CA . HIS A 1 476 ? -35.770 4.781 4.413 1.00 97.06 476 HIS A CA 1
ATOM 3536 C C . HIS A 1 476 ? -35.236 3.920 5.555 1.00 97.06 476 HIS A C 1
ATOM 3538 O O . HIS A 1 476 ? -35.978 3.165 6.170 1.00 97.06 476 HIS A O 1
ATOM 3544 N N . PHE A 1 477 ? -33.956 4.089 5.892 1.00 97.31 477 PHE A N 1
ATOM 3545 C CA . PHE A 1 477 ? -33.364 3.534 7.105 1.00 97.31 477 PHE A CA 1
ATOM 3546 C C . PHE A 1 477 ? -32.272 4.460 7.635 1.00 97.31 477 PHE A C 1
ATOM 3548 O O . PHE A 1 477 ? -31.558 5.104 6.866 1.00 97.31 477 PHE A O 1
ATOM 3555 N N . GLY A 1 478 ? -32.125 4.507 8.961 1.00 93.75 478 GLY A N 1
ATOM 3556 C CA . GLY A 1 478 ? -31.079 5.284 9.636 1.00 93.75 478 GLY A CA 1
ATOM 3557 C C . GLY A 1 478 ? -30.023 4.440 10.347 1.00 93.75 478 GLY A C 1
ATOM 3558 O O . GLY A 1 478 ? -29.061 5.003 10.879 1.00 93.75 478 GLY A O 1
ATOM 3559 N N . ARG A 1 479 ? -30.226 3.117 10.422 1.00 95.31 479 ARG A N 1
ATOM 3560 C CA . ARG A 1 479 ? -29.320 2.150 11.047 1.00 95.31 479 ARG A CA 1
ATOM 3561 C C . ARG A 1 479 ? -29.481 0.761 10.425 1.00 95.31 479 ARG A C 1
ATOM 3563 O O . ARG A 1 479 ? -30.603 0.330 10.188 1.00 95.31 479 ARG A O 1
ATOM 3570 N N . VAL A 1 480 ? -28.374 0.031 10.287 1.00 97.25 480 VAL A N 1
ATOM 3571 C CA . VAL A 1 480 ? -28.343 -1.334 9.727 1.00 97.25 480 VAL A CA 1
ATOM 3572 C C . VAL A 1 480 ? -27.694 -2.320 10.705 1.00 97.25 480 VAL A C 1
ATOM 3574 O O . VAL A 1 480 ? -26.707 -1.994 11.377 1.00 97.25 480 VAL A O 1
ATOM 3577 N N . PHE A 1 481 ? -28.242 -3.531 10.812 1.00 97.12 481 PHE A N 1
ATOM 3578 C CA . PHE A 1 481 ? -27.717 -4.644 11.605 1.00 97.12 481 PHE A CA 1
ATOM 3579 C C . PHE A 1 481 ? -26.466 -5.243 10.944 1.00 97.12 481 PHE A C 1
ATOM 3581 O O . PHE A 1 481 ? -26.500 -6.305 10.338 1.00 97.12 481 PHE A O 1
ATOM 3588 N N . MET A 1 482 ? -25.347 -4.520 11.028 1.00 97.19 482 MET A N 1
ATOM 3589 C CA . MET A 1 482 ? -24.078 -4.910 10.408 1.00 97.19 482 MET A CA 1
ATOM 3590 C C . MET A 1 482 ? -22.858 -4.419 11.199 1.00 97.19 482 MET A C 1
ATOM 3592 O O . MET A 1 482 ? -22.936 -3.471 12.002 1.00 97.19 482 MET A O 1
ATOM 3596 N N . LYS A 1 483 ? -21.700 -5.018 10.914 1.00 96.94 483 LYS A N 1
ATOM 3597 C CA . LYS A 1 483 ? -20.384 -4.575 11.379 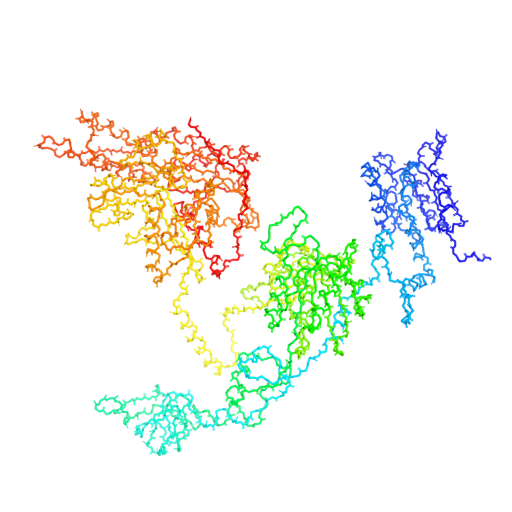1.00 96.94 483 LYS A CA 1
ATOM 3598 C C . LYS A 1 483 ? -19.342 -4.650 10.254 1.00 96.94 483 LYS A C 1
ATOM 3600 O O . LYS A 1 483 ? -19.246 -5.684 9.618 1.00 96.94 483 LYS A O 1
ATOM 3605 N N . PRO A 1 484 ? -18.498 -3.622 10.062 1.00 96.19 484 PRO A N 1
ATOM 3606 C CA . PRO A 1 484 ? -18.732 -2.234 10.456 1.00 96.19 484 PRO A CA 1
ATOM 3607 C C . PRO A 1 484 ? -19.899 -1.637 9.645 1.00 96.19 484 PRO A C 1
ATOM 3609 O O . PRO A 1 484 ? -20.259 -2.178 8.611 1.00 96.19 484 PRO A O 1
ATOM 3612 N N . GLY A 1 485 ? -20.493 -0.522 10.090 1.00 95.62 485 GLY A N 1
ATOM 3613 C CA . GLY A 1 485 ? -21.512 0.173 9.279 1.00 95.62 485 GLY A CA 1
ATOM 3614 C C . GLY A 1 485 ? -22.823 0.548 9.969 1.00 95.62 485 GLY A C 1
ATOM 3615 O O . GLY A 1 485 ? -23.643 1.207 9.346 1.00 95.62 485 GLY A O 1
ATOM 3616 N N . LYS A 1 486 ? -23.015 0.199 11.251 1.00 95.62 486 LYS A N 1
ATOM 3617 C CA . LYS A 1 486 ? -24.289 0.378 11.982 1.00 95.62 486 LYS A CA 1
ATOM 3618 C C . LYS A 1 486 ? -25.055 1.692 11.721 1.00 95.62 486 LYS A C 1
ATOM 3620 O O . LYS A 1 486 ? -26.263 1.591 11.552 1.00 95.62 486 LYS A O 1
ATOM 3625 N N . PRO A 1 487 ? -24.447 2.897 11.722 1.00 95.94 487 PRO A N 1
ATOM 3626 C CA . PRO A 1 487 ? -25.201 4.142 11.547 1.00 95.94 487 PRO A CA 1
ATOM 3627 C C . PRO A 1 487 ? -25.426 4.550 10.078 1.00 95.94 487 PRO A C 1
ATOM 3629 O O . PRO A 1 487 ? -25.881 5.667 9.833 1.00 95.94 487 PRO A O 1
ATOM 3632 N N . ALA A 1 488 ? -25.099 3.690 9.105 1.00 97.19 488 ALA A N 1
ATOM 3633 C CA . ALA A 1 488 ? -25.363 3.960 7.696 1.00 97.19 488 ALA A CA 1
ATOM 3634 C C . ALA A 1 488 ? -26.841 4.304 7.481 1.00 97.19 488 ALA A C 1
ATOM 3636 O O . ALA A 1 488 ? -27.733 3.646 8.018 1.00 97.19 488 ALA A O 1
ATOM 3637 N N . THR A 1 489 ? -27.075 5.367 6.720 1.00 98.06 489 THR A N 1
ATOM 3638 C CA . THR A 1 489 ? -28.396 5.949 6.502 1.00 98.06 489 THR A CA 1
ATOM 3639 C C . THR A 1 489 ? -28.632 6.121 5.008 1.00 98.06 489 THR A C 1
ATOM 3641 O O . THR A 1 489 ? -27.754 6.604 4.291 1.00 98.06 489 THR A O 1
ATOM 3644 N N . PHE A 1 490 ? -29.821 5.748 4.544 1.00 98.56 490 PHE A N 1
ATOM 3645 C CA . PHE A 1 490 ? -30.252 5.930 3.162 1.00 98.56 490 PHE A CA 1
ATOM 3646 C C . PHE A 1 490 ? -31.539 6.743 3.119 1.00 98.56 490 PHE A C 1
ATOM 3648 O O . PHE A 1 490 ? -32.503 6.452 3.832 1.00 98.56 490 PHE A O 1
ATOM 3655 N N . ALA A 1 491 ? -31.555 7.760 2.265 1.00 98.25 491 ALA A N 1
ATOM 3656 C CA . ALA A 1 491 ? -32.688 8.644 2.088 1.00 98.25 491 ALA A CA 1
ATOM 3657 C C . ALA A 1 491 ? -32.905 8.991 0.615 1.00 98.25 491 ALA A C 1
ATOM 3659 O O . ALA A 1 491 ? -32.006 8.886 -0.219 1.00 98.25 491 ALA A O 1
ATOM 3660 N N . THR A 1 492 ? -34.111 9.448 0.301 1.00 98.00 492 THR A N 1
ATOM 3661 C CA . THR A 1 492 ? -34.435 10.013 -1.010 1.00 98.00 492 THR A CA 1
ATOM 3662 C C . THR A 1 492 ? -35.138 11.343 -0.865 1.00 98.00 492 THR A C 1
ATOM 3664 O O . THR A 1 492 ? -35.972 11.503 0.020 1.00 98.00 492 THR A O 1
ATOM 3667 N N . THR A 1 493 ? -34.879 12.263 -1.785 1.00 96.69 493 THR A N 1
ATOM 3668 C CA . THR A 1 493 ? -35.650 13.505 -1.917 1.00 96.69 493 THR A CA 1
ATOM 3669 C C . THR A 1 493 ? -36.012 13.750 -3.382 1.00 96.69 493 THR A C 1
ATOM 3671 O O . THR A 1 493 ? -35.584 13.002 -4.266 1.00 96.69 493 THR A O 1
ATOM 3674 N N . LYS A 1 494 ? -36.831 14.765 -3.656 1.00 94.44 494 LYS A N 1
ATOM 3675 C CA . LYS A 1 494 ? -37.155 15.215 -5.013 1.00 94.44 494 LYS A CA 1
ATOM 3676 C C . LYS A 1 494 ? -36.672 16.646 -5.200 1.00 94.44 494 LYS A C 1
ATOM 3678 O O . LYS A 1 494 ? -37.110 17.535 -4.482 1.00 94.44 494 LYS A O 1
ATOM 3683 N N . ILE A 1 495 ? -35.820 16.867 -6.198 1.00 90.81 495 ILE A N 1
ATOM 3684 C CA . ILE A 1 495 ? -35.346 18.199 -6.598 1.00 90.81 495 ILE A CA 1
ATOM 3685 C C . ILE A 1 495 ? -35.625 18.371 -8.086 1.00 90.81 495 ILE A C 1
ATOM 3687 O O . ILE A 1 495 ? -35.292 17.500 -8.892 1.00 90.81 495 ILE A O 1
ATOM 3691 N N . SER A 1 496 ? -36.304 19.465 -8.436 1.00 86.88 496 SER A N 1
ATOM 3692 C CA . SER A 1 496 ? -36.774 19.747 -9.801 1.00 86.88 496 SER A CA 1
ATOM 3693 C C . SER A 1 496 ? -37.532 18.566 -10.428 1.00 86.88 496 SER A C 1
ATOM 3695 O O . SER A 1 496 ? -37.286 18.178 -11.567 1.00 86.88 496 SER A O 1
ATOM 3697 N N . GLY A 1 497 ? -38.402 17.918 -9.642 1.00 85.88 497 GLY A N 1
ATOM 3698 C CA . GLY A 1 497 ? -39.192 16.750 -10.056 1.00 85.88 497 GLY A CA 1
ATOM 3699 C C . GLY A 1 497 ? -38.417 15.430 -10.167 1.00 85.88 497 GLY A C 1
ATOM 3700 O O . GLY A 1 497 ? -39.037 14.367 -10.214 1.00 85.88 497 GLY A O 1
ATOM 3701 N N . LYS A 1 498 ? -37.079 15.456 -10.139 1.00 90.06 498 LYS A N 1
ATOM 3702 C CA . LYS A 1 498 ? -36.229 14.263 -10.215 1.00 90.06 498 LYS A CA 1
ATOM 3703 C C . LYS A 1 498 ? -35.959 13.703 -8.822 1.00 90.06 498 LYS A C 1
ATOM 3705 O O . LYS A 1 498 ? -35.612 14.439 -7.899 1.00 90.06 498 LYS A O 1
ATOM 3710 N N . ARG A 1 499 ? -36.100 12.383 -8.670 1.00 94.38 499 ARG A N 1
ATOM 3711 C CA . ARG A 1 499 ? -35.713 11.675 -7.443 1.00 94.38 499 ARG A CA 1
ATOM 3712 C C . ARG A 1 499 ? -34.190 11.694 -7.315 1.00 94.38 499 ARG A C 1
ATOM 3714 O O . ARG A 1 499 ? -33.493 11.390 -8.276 1.00 94.38 499 ARG A O 1
ATOM 3721 N N . LYS A 1 500 ? -33.698 12.030 -6.126 1.00 97.25 500 LYS A N 1
ATOM 3722 C CA . LYS A 1 500 ? -32.279 12.055 -5.766 1.00 97.25 500 LYS A CA 1
ATOM 3723 C C . LYS A 1 500 ? -32.022 11.071 -4.635 1.00 97.25 500 LYS A C 1
ATOM 3725 O O . LYS A 1 500 ? -32.849 10.964 -3.723 1.00 97.25 500 LYS A O 1
ATOM 3730 N N . LEU A 1 501 ? -30.901 10.359 -4.700 1.00 98.50 501 LEU A N 1
ATOM 3731 C CA . LEU A 1 501 ? -30.496 9.404 -3.667 1.00 98.50 501 LEU A CA 1
ATOM 3732 C C . LEU A 1 501 ? -29.484 10.044 -2.721 1.00 98.50 501 LEU A C 1
ATOM 3734 O O . LEU A 1 501 ? -28.592 10.764 -3.162 1.00 98.50 501 LEU A O 1
ATOM 3738 N N . ILE A 1 502 ? -29.602 9.761 -1.429 1.00 98.62 502 ILE A N 1
ATOM 3739 C CA . ILE A 1 502 ? -28.703 10.274 -0.398 1.00 98.62 502 ILE A CA 1
ATOM 3740 C C . ILE A 1 502 ? -28.216 9.101 0.445 1.00 98.62 502 ILE A C 1
ATOM 3742 O O . ILE A 1 502 ? -29.009 8.423 1.099 1.00 98.62 502 ILE A O 1
ATOM 3746 N N . PHE A 1 503 ? -26.906 8.888 0.453 1.00 98.62 503 PHE A N 1
ATOM 3747 C CA . PHE A 1 503 ? -26.234 7.915 1.303 1.00 98.62 503 PHE A CA 1
ATOM 3748 C C . PHE A 1 503 ? -25.404 8.657 2.337 1.00 98.62 503 PHE A C 1
ATOM 3750 O O . PHE A 1 503 ? -24.383 9.255 2.010 1.00 98.62 503 PHE A O 1
ATOM 3757 N N . ALA A 1 504 ? -25.833 8.603 3.589 1.00 97.88 504 ALA A N 1
ATOM 3758 C CA . ALA A 1 504 ? -25.094 9.181 4.694 1.00 97.88 504 ALA A CA 1
ATOM 3759 C C . ALA A 1 504 ? -24.330 8.065 5.418 1.00 97.88 504 ALA A C 1
ATOM 3761 O O . ALA A 1 504 ? -24.893 7.259 6.169 1.00 97.88 504 ALA A O 1
ATOM 3762 N N . LEU A 1 505 ? -23.040 7.968 5.097 1.00 98.06 505 LEU A N 1
ATOM 3763 C CA . LEU A 1 505 ? -22.154 6.896 5.529 1.00 98.06 505 LEU A CA 1
ATOM 3764 C C . LEU A 1 505 ? -21.512 7.218 6.892 1.00 98.06 505 LEU A C 1
ATOM 3766 O O . LEU A 1 505 ? -21.358 8.384 7.265 1.00 98.06 505 LEU A O 1
ATOM 3770 N N . PRO A 1 506 ? -21.092 6.200 7.663 1.00 96.62 506 PRO A N 1
ATOM 3771 C CA . PRO A 1 506 ? -20.431 6.430 8.946 1.00 96.62 506 PRO A CA 1
ATOM 3772 C C . PRO A 1 506 ? -19.097 7.178 8.795 1.00 96.62 506 PRO A C 1
ATOM 3774 O O . PRO A 1 506 ? -18.358 6.924 7.851 1.00 96.62 506 PRO A O 1
ATOM 3777 N N . GLY A 1 507 ? -18.743 8.026 9.769 1.00 94.62 507 GLY A N 1
ATOM 3778 C CA . GLY A 1 507 ? -17.488 8.802 9.744 1.00 94.62 507 GLY A CA 1
ATOM 3779 C C . GLY A 1 507 ? -16.207 7.970 9.903 1.00 94.62 507 GLY A C 1
ATOM 3780 O O . GLY A 1 507 ? -15.143 8.369 9.441 1.00 94.62 507 GLY A O 1
ATOM 3781 N N . ASN A 1 508 ? -16.295 6.775 10.495 1.00 96.31 508 ASN A N 1
ATOM 3782 C CA . ASN A 1 508 ? -15.148 5.872 10.609 1.00 96.31 508 ASN A CA 1
ATOM 3783 C C . ASN A 1 508 ? -14.685 5.385 9.218 1.00 96.31 508 ASN A C 1
ATOM 3785 O O . ASN A 1 508 ? -15.502 4.783 8.512 1.00 96.31 508 ASN A O 1
ATOM 3789 N N . PRO A 1 509 ? -13.397 5.535 8.842 1.00 95.69 509 PRO A N 1
ATOM 3790 C CA . PRO A 1 509 ? -12.971 5.337 7.455 1.00 95.69 509 PRO A CA 1
ATOM 3791 C C . PRO A 1 509 ? -13.257 3.966 6.852 1.00 95.69 509 PRO A C 1
ATOM 3793 O O . PRO A 1 509 ? -13.696 3.863 5.706 1.00 95.69 509 PRO A O 1
ATOM 3796 N N . VAL A 1 510 ? -13.074 2.893 7.624 1.00 97.00 510 VAL A N 1
ATOM 3797 C CA . VAL A 1 510 ? -13.361 1.550 7.110 1.00 97.00 510 VAL A CA 1
ATOM 3798 C C . VAL A 1 510 ? -14.861 1.344 6.932 1.00 97.00 510 VAL A C 1
ATOM 3800 O O . VAL A 1 510 ? -15.293 0.785 5.928 1.00 97.00 510 VAL A O 1
ATOM 3803 N N . SER A 1 511 ? -15.669 1.832 7.877 1.00 97.44 511 SER A N 1
ATOM 3804 C CA . SER A 1 511 ? -17.126 1.776 7.764 1.00 97.44 511 SER A CA 1
ATOM 3805 C C . SER A 1 511 ? -17.610 2.487 6.500 1.00 97.44 511 SER A C 1
ATOM 3807 O O . SER A 1 511 ? -18.455 1.936 5.801 1.00 97.44 511 SER A O 1
ATOM 3809 N N . ALA A 1 512 ? -17.070 3.670 6.187 1.00 97.50 512 ALA A N 1
ATOM 3810 C CA . ALA A 1 512 ? -17.422 4.423 4.984 1.00 97.50 512 ALA A CA 1
ATOM 3811 C C . ALA A 1 512 ? -17.131 3.619 3.706 1.00 97.50 512 ALA A C 1
ATOM 3813 O O . ALA A 1 512 ? -18.005 3.466 2.859 1.00 97.50 512 ALA A O 1
ATOM 3814 N N . MET A 1 513 ? -15.937 3.031 3.584 1.00 97.12 513 MET A N 1
ATOM 3815 C CA . MET A 1 513 ? -15.575 2.255 2.392 1.00 97.12 513 MET A CA 1
ATOM 3816 C C . MET A 1 513 ? -16.342 0.929 2.275 1.00 97.12 513 MET A C 1
ATOM 3818 O O . MET A 1 513 ? -16.735 0.547 1.174 1.00 97.12 513 MET A O 1
ATOM 3822 N N . VAL A 1 514 ? -16.577 0.220 3.385 1.00 97.25 514 VAL A N 1
ATOM 3823 C CA . VAL A 1 514 ? -17.363 -1.029 3.386 1.00 97.25 514 VAL A CA 1
ATOM 3824 C C . VAL A 1 514 ? -18.812 -0.742 2.990 1.00 97.25 514 VAL A C 1
ATOM 3826 O O . VAL A 1 514 ? -19.343 -1.375 2.083 1.00 97.25 514 VAL A O 1
ATOM 3829 N N . THR A 1 515 ? -19.437 0.267 3.598 1.00 97.81 515 THR A N 1
ATOM 3830 C CA . THR A 1 515 ? -20.824 0.647 3.278 1.00 97.81 515 THR A CA 1
ATOM 3831 C C . THR A 1 515 ? -20.962 1.245 1.877 1.00 97.81 515 THR A C 1
ATOM 3833 O O . THR A 1 515 ? -21.978 1.015 1.228 1.00 97.81 515 THR A O 1
ATOM 3836 N N . PHE A 1 516 ? -19.934 1.914 1.341 1.00 98.12 516 PHE A N 1
ATOM 3837 C CA . PHE A 1 516 ? -19.900 2.296 -0.073 1.00 98.12 516 PHE A CA 1
ATOM 3838 C C . PHE A 1 516 ? -20.005 1.073 -0.993 1.00 98.12 516 PHE A C 1
ATOM 3840 O O . PHE A 1 516 ? -20.865 1.034 -1.870 1.00 98.12 516 PHE A O 1
ATOM 3847 N N . ASN A 1 517 ? -19.152 0.069 -0.774 1.00 96.88 517 ASN A N 1
ATOM 3848 C CA . ASN A 1 517 ? -19.106 -1.142 -1.594 1.00 96.88 517 ASN A CA 1
ATOM 3849 C C . ASN A 1 517 ? -20.412 -1.945 -1.527 1.00 96.88 517 ASN A C 1
ATOM 3851 O O . ASN A 1 517 ? -20.834 -2.514 -2.531 1.00 96.88 517 ASN A O 1
ATOM 3855 N N . LEU A 1 518 ? -21.056 -1.971 -0.359 1.00 97.00 518 LEU A N 1
ATOM 3856 C CA . LEU A 1 518 ? -22.276 -2.742 -0.136 1.00 97.00 518 LEU A CA 1
ATOM 3857 C C . LEU A 1 518 ? -23.558 -2.013 -0.556 1.00 97.00 518 LEU A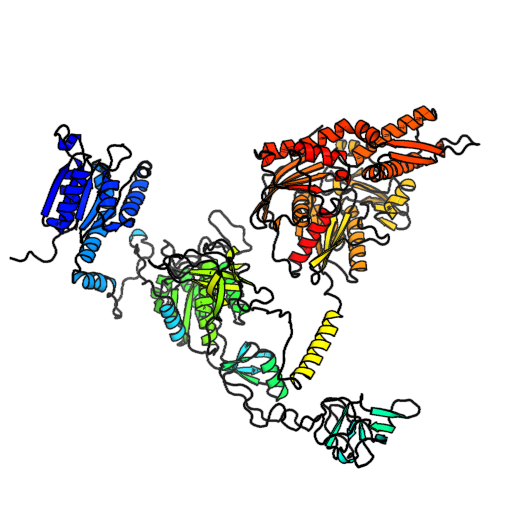 C 1
ATOM 3859 O O . LEU A 1 518 ? -24.492 -2.664 -1.007 1.00 97.00 518 LEU A O 1
ATOM 3863 N N . PHE A 1 519 ? -23.625 -0.685 -0.418 1.00 98.25 519 PHE A N 1
ATOM 3864 C CA . PHE A 1 519 ? -24.865 0.077 -0.619 1.00 98.25 519 PHE A CA 1
ATOM 3865 C C . PHE A 1 519 ? -24.803 1.023 -1.812 1.00 98.25 519 PHE A C 1
ATOM 3867 O O . PHE A 1 519 ? -25.667 0.980 -2.687 1.00 98.25 519 PHE A O 1
ATOM 3874 N N . VAL A 1 520 ? -23.773 1.868 -1.863 1.00 98.44 520 VAL A N 1
ATOM 3875 C CA . VAL A 1 520 ? -23.669 2.924 -2.877 1.00 98.44 520 VAL A CA 1
ATOM 3876 C C . VAL A 1 520 ? -23.361 2.316 -4.239 1.00 98.44 520 VAL A C 1
ATOM 3878 O O . VAL A 1 520 ? -24.064 2.586 -5.205 1.00 98.44 520 VAL A O 1
ATOM 3881 N N . LEU A 1 521 ? -22.341 1.462 -4.331 1.00 97.56 521 LEU A N 1
ATOM 3882 C CA . LEU A 1 521 ? -21.907 0.892 -5.604 1.00 97.56 521 LEU A CA 1
ATOM 3883 C C . LEU A 1 521 ? -23.013 0.079 -6.309 1.00 97.56 521 LEU A C 1
ATOM 3885 O O . LEU A 1 521 ? -23.218 0.313 -7.503 1.00 97.56 521 LEU A O 1
ATOM 3889 N N . PRO A 1 522 ? -23.772 -0.808 -5.631 1.00 97.56 522 PRO A N 1
ATOM 3890 C CA . PRO A 1 522 ? -24.908 -1.476 -6.258 1.00 97.56 522 PRO A CA 1
ATOM 3891 C C . PRO A 1 522 ? -25.990 -0.502 -6.735 1.00 97.56 522 PRO A C 1
ATOM 3893 O O . PRO A 1 522 ? -26.515 -0.676 -7.831 1.00 97.56 522 PRO A O 1
ATOM 3896 N N . ALA A 1 523 ? -26.284 0.559 -5.977 1.00 98.31 523 ALA A N 1
ATOM 3897 C CA . ALA A 1 523 ? -27.234 1.582 -6.415 1.00 98.31 523 ALA A CA 1
ATOM 3898 C C . ALA A 1 523 ? -26.770 2.266 -7.709 1.00 98.31 523 ALA A C 1
ATOM 3900 O O . ALA A 1 523 ? -27.534 2.350 -8.667 1.00 98.31 523 ALA A O 1
ATOM 3901 N N . LEU A 1 524 ? -25.498 2.681 -7.768 1.00 98.19 524 LEU A N 1
ATOM 3902 C CA . LEU A 1 524 ? -24.922 3.321 -8.954 1.00 98.19 524 LEU A CA 1
ATOM 3903 C C . LEU A 1 524 ? -24.950 2.394 -10.174 1.00 98.19 524 LEU A C 1
ATOM 3905 O O . LEU A 1 524 ? -25.326 2.829 -11.259 1.00 98.19 524 LEU A O 1
ATOM 3909 N N . ARG A 1 525 ? -24.607 1.111 -9.991 1.00 96.69 525 ARG A N 1
ATOM 3910 C CA . ARG A 1 525 ? -24.657 0.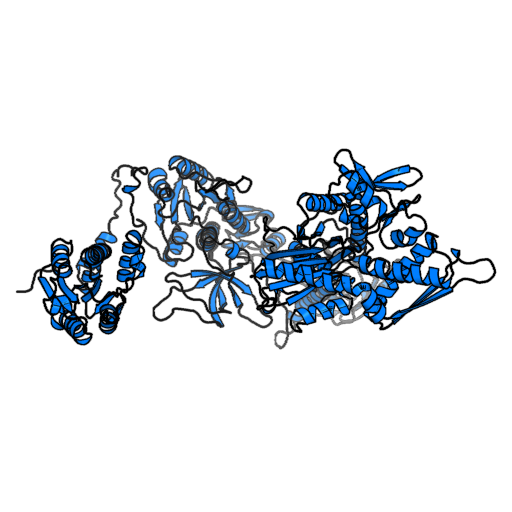095 -11.055 1.00 96.69 525 ARG A CA 1
ATOM 3911 C C . ARG A 1 525 ? -26.075 -0.122 -11.574 1.00 96.69 525 ARG A C 1
ATOM 3913 O O . ARG A 1 525 ? -26.264 -0.187 -12.787 1.00 96.69 525 ARG A O 1
ATOM 3920 N N . LYS A 1 526 ? -27.063 -0.204 -10.677 1.00 97.12 526 LYS A N 1
ATOM 3921 C CA . LYS A 1 526 ? -28.473 -0.347 -11.059 1.00 97.12 526 LYS A CA 1
ATOM 3922 C C . LYS A 1 526 ? -28.965 0.887 -11.816 1.00 97.12 526 LYS A C 1
ATOM 3924 O O . LYS A 1 526 ? -29.576 0.750 -12.867 1.00 97.12 526 LYS A O 1
ATOM 3929 N N . MET A 1 527 ? -28.638 2.088 -11.335 1.00 97.50 527 MET A N 1
ATOM 3930 C CA . MET A 1 527 ? -28.977 3.341 -12.019 1.00 97.50 527 MET A CA 1
ATOM 3931 C C . MET A 1 527 ? -28.359 3.436 -13.423 1.00 97.50 527 MET A C 1
ATOM 3933 O O . MET A 1 527 ? -28.951 4.064 -14.294 1.00 97.50 527 MET A O 1
ATOM 3937 N N . SER A 1 528 ? -27.210 2.791 -13.656 1.00 96.62 528 SER A N 1
ATOM 3938 C CA . SER A 1 528 ? -26.556 2.696 -14.967 1.00 96.62 528 SER A CA 1
ATOM 3939 C C . SER A 1 528 ? -26.933 1.443 -15.779 1.00 96.62 528 SER A C 1
ATOM 3941 O O . SER A 1 528 ? -26.143 1.019 -16.620 1.00 96.62 528 SER A O 1
ATOM 3943 N N . GLY A 1 529 ? -28.075 0.802 -15.506 1.00 95.38 529 GLY A N 1
ATOM 3944 C CA . GLY A 1 529 ? -28.624 -0.288 -16.330 1.00 95.38 529 GLY A CA 1
ATOM 3945 C C . GLY A 1 529 ? -28.096 -1.700 -16.050 1.00 95.38 529 GLY A C 1
ATOM 3946 O O . GLY A 1 529 ? -28.401 -2.622 -16.795 1.00 95.38 529 GLY A O 1
ATOM 3947 N N . SER A 1 530 ? -27.296 -1.909 -15.000 1.00 93.56 530 SER A N 1
ATOM 3948 C CA . SER A 1 530 ? -26.760 -3.240 -14.680 1.00 93.56 530 SER A CA 1
ATOM 3949 C C . SER A 1 530 ? -27.844 -4.170 -14.120 1.00 93.56 530 SER A C 1
ATOM 3951 O O . SER A 1 530 ? -28.404 -3.880 -13.063 1.00 93.56 530 SER A O 1
ATOM 3953 N N . GLU A 1 531 ? -28.041 -5.341 -14.732 1.00 88.56 531 GLU A N 1
ATOM 3954 C CA . GLU A 1 531 ? -28.962 -6.385 -14.232 1.00 88.56 531 GLU A CA 1
ATOM 3955 C C . GLU A 1 531 ? -28.487 -7.045 -12.934 1.00 88.56 531 GLU A C 1
ATOM 3957 O O . GLU A 1 531 ? -29.288 -7.397 -12.067 1.00 88.56 531 GLU A O 1
ATOM 3962 N N . HIS A 1 532 ? -27.169 -7.167 -12.761 1.00 90.75 532 HIS A N 1
ATOM 3963 C CA . HIS A 1 532 ? -26.554 -7.752 -11.569 1.00 90.75 532 HIS A CA 1
ATOM 3964 C C . HIS A 1 532 ? -25.716 -6.708 -10.816 1.00 90.75 532 HIS A C 1
ATOM 3966 O O . HIS A 1 532 ? -24.487 -6.720 -10.886 1.00 90.75 532 HIS A O 1
ATOM 3972 N N . PRO A 1 533 ? -26.359 -5.754 -10.114 1.00 93.88 533 PRO A N 1
ATOM 3973 C CA . PRO A 1 533 ? -25.666 -4.610 -9.523 1.00 93.88 533 PRO A CA 1
ATOM 3974 C C . PRO A 1 533 ? -24.783 -4.968 -8.316 1.00 93.88 533 PRO A C 1
ATOM 3976 O O . PRO A 1 533 ? -23.863 -4.219 -7.980 1.00 93.88 533 PRO A O 1
ATOM 3979 N N . HIS A 1 534 ? -25.035 -6.096 -7.653 1.00 93.75 534 HIS A N 1
ATOM 3980 C CA . HIS A 1 534 ? -24.310 -6.505 -6.450 1.00 93.75 534 HIS A CA 1
ATOM 3981 C C . HIS A 1 534 ? -22.844 -6.882 -6.729 1.00 93.75 534 HIS A C 1
ATOM 3983 O O . HIS A 1 534 ? -22.410 -7.043 -7.872 1.00 93.75 534 HIS A O 1
ATOM 3989 N N . LEU A 1 535 ? -22.041 -6.977 -5.669 1.00 93.06 535 LEU A N 1
ATOM 3990 C CA . LEU A 1 535 ? -20.666 -7.463 -5.776 1.00 93.06 535 LEU A CA 1
ATOM 3991 C C . LEU A 1 535 ? -20.645 -8.945 -6.148 1.00 93.06 535 LEU A C 1
ATOM 3993 O O . LEU A 1 535 ? -21.503 -9.716 -5.721 1.00 93.06 535 LEU A O 1
ATOM 3997 N N . THR A 1 536 ? -19.625 -9.349 -6.905 1.00 93.19 536 THR A N 1
ATOM 3998 C CA . THR A 1 536 ? -19.392 -10.761 -7.203 1.00 93.19 536 THR A CA 1
ATOM 3999 C C . THR A 1 536 ? -19.097 -11.500 -5.905 1.00 93.19 536 THR A C 1
ATOM 4001 O O . THR A 1 536 ? -18.157 -11.156 -5.186 1.00 93.19 536 THR A O 1
ATOM 4004 N N . LYS A 1 537 ? -19.904 -12.518 -5.620 1.00 94.56 537 LYS A N 1
ATOM 4005 C CA . LYS A 1 537 ? -19.766 -13.390 -4.460 1.00 94.56 537 LYS A CA 1
ATOM 4006 C C . LYS A 1 537 ? -19.070 -14.681 -4.882 1.00 94.56 537 LYS A C 1
ATOM 4008 O O . LYS A 1 537 ? -19.493 -15.321 -5.841 1.00 94.56 537 LYS A O 1
ATOM 4013 N N . ILE A 1 538 ? -18.016 -15.062 -4.169 1.00 94.50 538 ILE A N 1
ATOM 4014 C CA . ILE A 1 538 ? -17.305 -16.332 -4.366 1.00 94.50 538 ILE A CA 1
ATOM 4015 C C . ILE A 1 538 ? -17.144 -17.061 -3.032 1.00 94.50 538 ILE A C 1
ATOM 4017 O O . ILE A 1 538 ? -17.230 -16.444 -1.973 1.00 94.50 538 ILE A O 1
ATOM 4021 N N . LYS A 1 539 ? -16.862 -18.365 -3.072 1.00 95.69 539 LYS A N 1
ATOM 4022 C CA . LYS A 1 539 ? -16.457 -19.117 -1.877 1.00 95.69 539 LYS A CA 1
ATOM 4023 C C . LYS A 1 539 ? -14.965 -18.936 -1.619 1.00 95.69 539 LYS A C 1
ATOM 4025 O O . LYS A 1 539 ? -14.167 -19.001 -2.553 1.00 95.69 539 LYS A O 1
ATOM 4030 N N . ALA A 1 540 ? -14.594 -18.751 -0.357 1.00 95.62 540 ALA A N 1
ATOM 4031 C CA . ALA A 1 540 ? -13.205 -18.686 0.077 1.00 95.62 540 ALA A CA 1
ATOM 4032 C C . ALA A 1 540 ? -12.994 -19.481 1.368 1.00 95.62 540 ALA A C 1
ATOM 4034 O O . ALA A 1 540 ? -13.866 -19.526 2.231 1.00 95.62 540 ALA A O 1
ATOM 4035 N N . LYS A 1 541 ? -11.826 -20.106 1.493 1.00 95.88 541 LYS A N 1
ATOM 4036 C CA . LYS A 1 541 ? -11.427 -20.921 2.639 1.00 95.88 541 LYS A CA 1
ATOM 4037 C C . LYS A 1 541 ? -10.763 -20.053 3.702 1.00 95.88 541 LYS A C 1
ATOM 4039 O O . LYS A 1 541 ? -9.848 -19.291 3.387 1.00 95.88 541 LYS A O 1
ATOM 4044 N N . LEU A 1 542 ? -11.168 -20.177 4.961 1.00 94.62 542 LEU A N 1
ATOM 4045 C CA . LEU A 1 542 ? -10.497 -19.483 6.059 1.00 94.62 542 LEU A CA 1
ATOM 4046 C C . LEU A 1 542 ? -9.183 -20.192 6.425 1.00 94.62 542 LEU A C 1
ATOM 4048 O O . LEU A 1 542 ? -9.203 -21.382 6.723 1.00 94.62 542 LEU A O 1
ATOM 4052 N N . PRO A 1 543 ? -8.026 -19.511 6.437 1.00 90.94 543 PRO A N 1
ATOM 4053 C CA . PRO A 1 543 ? -6.769 -20.120 6.869 1.00 90.94 543 PRO A CA 1
ATOM 4054 C C . PRO A 1 543 ? -6.640 -20.195 8.398 1.00 90.94 543 PRO A C 1
ATOM 4056 O O . PRO A 1 543 ? -5.844 -20.977 8.907 1.00 90.94 543 PRO A O 1
ATOM 4059 N N . GLN A 1 544 ? -7.395 -19.371 9.127 1.00 90.88 544 GLN A N 1
ATOM 4060 C CA . GLN A 1 544 ? -7.390 -19.269 10.586 1.00 90.88 544 GLN A CA 1
ATOM 4061 C C . GLN A 1 544 ? -8.832 -19.125 11.087 1.00 90.88 544 GLN A C 1
ATOM 4063 O O . GLN A 1 544 ? -9.655 -18.569 10.352 1.00 90.88 544 GLN A O 1
ATOM 4068 N N . PRO A 1 545 ? -9.148 -19.597 12.307 1.00 92.50 545 PRO A N 1
ATOM 4069 C CA . PRO A 1 545 ? -10.491 -19.471 12.852 1.00 92.50 545 PRO A CA 1
ATOM 4070 C C . PRO A 1 545 ? -10.860 -18.002 13.095 1.00 92.50 545 PRO A C 1
ATOM 4072 O O . PRO A 1 545 ? -10.013 -17.186 13.468 1.00 92.50 545 PRO A O 1
ATOM 4075 N N . VAL A 1 546 ? -12.139 -17.668 12.921 1.00 94.25 546 VAL A N 1
ATOM 4076 C CA . VAL A 1 546 ? -12.674 -16.316 13.133 1.00 94.25 546 VAL A CA 1
ATOM 4077 C C . VAL A 1 546 ? -13.854 -16.365 14.099 1.00 94.25 546 VAL A C 1
ATOM 4079 O O . VAL A 1 546 ? -14.839 -17.059 13.859 1.00 94.25 546 VAL A O 1
ATOM 4082 N N . ASN A 1 547 ? -13.768 -15.602 15.191 1.00 94.25 547 ASN A N 1
ATOM 4083 C CA . ASN A 1 547 ? -14.872 -15.440 16.138 1.00 94.25 547 ASN A CA 1
ATOM 4084 C C . ASN A 1 547 ? -15.959 -14.541 15.543 1.00 94.25 547 ASN A C 1
ATOM 4086 O O . ASN A 1 547 ? -15.650 -13.485 14.989 1.00 94.25 547 ASN A O 1
ATOM 4090 N N . LEU A 1 548 ? -17.220 -14.938 15.702 1.00 95.12 548 LEU A N 1
ATOM 4091 C CA . LEU A 1 548 ? -18.358 -14.202 15.157 1.00 95.12 548 LEU A CA 1
ATOM 4092 C C . LEU A 1 548 ? -18.799 -13.061 16.087 1.00 95.12 548 LEU A C 1
ATOM 4094 O O . LEU A 1 548 ? -18.832 -13.202 17.314 1.00 95.12 548 LEU A O 1
ATOM 4098 N N . ASP A 1 549 ? -19.168 -11.924 15.495 1.00 96.12 549 ASP A N 1
ATOM 4099 C CA . ASP A 1 549 ? -19.814 -10.803 16.189 1.00 96.12 549 ASP A CA 1
ATOM 4100 C C . ASP A 1 549 ? -21.318 -11.079 16.339 1.00 96.12 549 ASP A C 1
ATOM 4102 O O . ASP A 1 549 ? -21.893 -11.785 15.514 1.00 96.12 549 ASP A O 1
ATOM 4106 N N . PRO A 1 550 ? -22.010 -10.501 17.338 1.00 94.06 550 PRO A N 1
ATOM 4107 C CA . PRO A 1 550 ? -23.472 -10.569 17.404 1.00 94.06 550 PRO A CA 1
ATOM 4108 C C . PRO A 1 550 ? -24.187 -10.064 16.141 1.00 94.06 550 PRO A C 1
ATOM 4110 O O . PRO A 1 550 ? -25.346 -10.397 15.925 1.00 94.06 550 PRO A O 1
ATOM 4113 N N . ARG A 1 551 ? -23.524 -9.243 15.318 1.00 95.38 551 ARG A N 1
ATOM 4114 C CA . ARG A 1 551 ? -24.019 -8.796 14.010 1.00 95.38 551 ARG A CA 1
ATOM 4115 C C . ARG A 1 551 ? -23.276 -9.506 12.880 1.00 95.38 551 ARG A C 1
ATOM 4117 O O . ARG A 1 551 ? -22.109 -9.837 13.066 1.00 95.38 551 ARG A O 1
ATOM 4124 N N . PRO A 1 552 ? -23.881 -9.609 11.685 1.00 95.81 552 PRO A N 1
ATOM 4125 C CA . PRO A 1 552 ? -23.152 -9.974 10.480 1.00 95.81 552 PRO A CA 1
ATOM 4126 C C . PRO A 1 552 ? -21.916 -9.082 10.314 1.00 95.81 552 PRO A C 1
ATOM 4128 O O . PRO A 1 552 ? -22.018 -7.845 10.373 1.00 95.81 552 PRO A O 1
ATOM 4131 N N . GLU A 1 553 ? -20.751 -9.708 10.151 1.00 97.25 553 GLU A N 1
ATOM 4132 C CA . GLU A 1 553 ? -19.472 -9.009 10.050 1.00 97.25 553 GLU A CA 1
ATOM 4133 C C . GLU A 1 553 ? -18.908 -9.080 8.631 1.00 97.25 553 GLU A C 1
ATOM 4135 O O . GLU A 1 553 ? -18.643 -10.142 8.078 1.00 97.25 553 GLU A O 1
ATOM 4140 N N . TYR A 1 554 ? -18.680 -7.897 8.074 1.00 97.06 554 TYR A N 1
ATOM 4141 C CA . TYR A 1 554 ? -18.047 -7.643 6.796 1.00 97.06 554 TYR A CA 1
ATOM 4142 C C . TYR A 1 554 ? -16.534 -7.560 7.005 1.00 97.06 554 TYR A C 1
ATOM 4144 O O . TYR A 1 554 ? -15.948 -6.497 7.264 1.00 97.06 554 TYR A O 1
ATOM 4152 N N . TYR A 1 555 ? -15.912 -8.734 6.963 1.00 96.06 555 TYR A N 1
ATOM 4153 C CA . TYR A 1 555 ? -14.540 -8.963 7.400 1.00 96.06 555 TYR A CA 1
ATOM 4154 C C . TYR A 1 555 ? -13.560 -8.821 6.229 1.00 96.06 555 TYR A C 1
ATOM 4156 O O . TYR A 1 555 ? -13.607 -9.568 5.259 1.00 96.06 555 TYR A O 1
ATOM 4164 N N . ARG A 1 556 ? -12.643 -7.857 6.301 1.00 96.44 556 ARG A N 1
ATOM 4165 C CA . ARG A 1 556 ? -11.711 -7.539 5.211 1.00 96.44 556 ARG A CA 1
ATOM 4166 C C . ARG A 1 556 ? -10.620 -8.592 5.087 1.00 96.44 556 ARG A C 1
ATOM 4168 O O . ARG A 1 556 ? -9.963 -8.929 6.077 1.00 96.44 556 ARG A O 1
ATOM 4175 N N . VAL A 1 557 ? -10.412 -9.062 3.858 1.00 95.50 557 VAL A N 1
ATOM 4176 C CA . VAL A 1 557 ? -9.434 -10.102 3.534 1.00 95.50 557 VAL A CA 1
ATOM 4177 C C . VAL A 1 557 ? -8.714 -9.842 2.217 1.00 95.50 557 VAL A C 1
ATOM 4179 O O . VAL A 1 557 ? -9.200 -9.139 1.327 1.00 95.50 557 VAL A O 1
ATOM 4182 N N . THR A 1 558 ? -7.557 -10.477 2.088 1.00 94.75 558 THR A N 1
ATOM 4183 C CA . THR A 1 558 ? -6.871 -10.701 0.823 1.00 94.75 558 THR A CA 1
ATOM 4184 C C . THR A 1 558 ? -7.132 -12.138 0.377 1.00 94.75 558 THR A C 1
ATOM 4186 O O . THR A 1 558 ? -6.695 -13.089 1.024 1.00 94.75 558 THR A O 1
ATOM 4189 N N . LEU A 1 559 ? -7.832 -12.307 -0.740 1.00 92.81 559 LEU A N 1
ATOM 4190 C CA . LEU A 1 559 ? -7.979 -13.587 -1.420 1.00 92.81 559 LEU A CA 1
ATOM 4191 C C . LEU A 1 559 ? -6.657 -13.979 -2.080 1.00 92.81 559 LEU A C 1
ATOM 4193 O O . LEU A 1 559 ? -6.079 -13.187 -2.828 1.00 92.81 559 LEU A O 1
ATOM 4197 N N . SER A 1 560 ? -6.205 -15.202 -1.813 1.00 90.44 560 SER A N 1
ATOM 4198 C CA . SER A 1 560 ? -4.974 -15.777 -2.352 1.00 90.44 560 SER A CA 1
ATOM 4199 C C . SER A 1 560 ? -5.238 -17.172 -2.912 1.00 90.44 560 SER A C 1
ATOM 4201 O O . SER A 1 560 ? -5.779 -18.030 -2.214 1.00 90.44 560 SER A O 1
ATOM 4203 N N . TRP A 1 561 ? -4.845 -17.406 -4.164 1.00 87.88 561 TRP A N 1
ATOM 4204 C CA . TRP A 1 561 ? -4.900 -18.721 -4.802 1.00 87.88 561 TRP A CA 1
ATOM 4205 C C . TRP A 1 561 ? -3.525 -19.367 -4.742 1.00 87.88 561 TRP A C 1
ATOM 4207 O O . TRP A 1 561 ? -2.555 -18.827 -5.278 1.00 87.88 561 TRP A O 1
ATOM 4217 N N . LYS A 1 562 ? -3.441 -20.543 -4.121 1.00 81.44 562 LYS A N 1
ATOM 4218 C CA . LYS A 1 562 ? -2.238 -21.370 -4.205 1.00 81.44 562 LYS A CA 1
ATOM 4219 C C . LYS A 1 562 ? -2.252 -22.173 -5.511 1.00 81.44 562 LYS A C 1
ATOM 4221 O O . LYS A 1 562 ? -3.328 -22.564 -5.971 1.00 81.44 562 LYS A O 1
ATOM 4226 N N . PRO A 1 563 ? -1.085 -22.450 -6.120 1.00 78.94 563 PRO A N 1
ATOM 4227 C CA . PRO A 1 563 ? -1.012 -23.305 -7.300 1.00 78.94 563 PRO A CA 1
ATOM 4228 C C . PRO A 1 563 ? -1.695 -24.658 -7.050 1.00 78.94 563 PRO A C 1
ATOM 4230 O O . PRO A 1 563 ? -1.350 -25.360 -6.104 1.00 78.94 563 PRO A O 1
ATOM 4233 N N . GLY A 1 564 ? -2.659 -25.017 -7.900 1.00 77.62 564 GLY A N 1
ATOM 4234 C CA . GLY A 1 564 ? -3.411 -26.273 -7.797 1.00 77.62 564 GLY A CA 1
ATOM 4235 C C . GLY A 1 564 ? -4.673 -26.226 -6.927 1.00 77.62 564 GLY A C 1
ATOM 4236 O O . GLY A 1 564 ? -5.439 -27.186 -6.958 1.00 77.62 564 GLY A O 1
ATOM 4237 N N . GLU A 1 565 ? -4.948 -25.133 -6.209 1.00 81.38 565 GLU A N 1
ATOM 4238 C CA . GLU A 1 565 ? -6.183 -24.983 -5.428 1.00 81.38 565 GLU A CA 1
ATOM 4239 C C . GLU A 1 565 ? -7.276 -24.264 -6.236 1.00 81.38 565 GLU A C 1
ATOM 4241 O O . GLU A 1 565 ? -7.067 -23.181 -6.784 1.00 81.38 565 GLU A O 1
ATOM 4246 N N . ALA A 1 566 ? -8.473 -24.859 -6.293 1.00 86.12 566 ALA A N 1
ATOM 4247 C CA . ALA A 1 566 ? -9.628 -24.268 -6.976 1.00 86.12 566 ALA A CA 1
ATOM 4248 C C . ALA A 1 566 ? -10.281 -23.126 -6.173 1.00 86.12 566 ALA A C 1
ATOM 4250 O O . ALA A 1 566 ? -10.881 -22.220 -6.752 1.00 86.12 566 ALA A O 1
ATOM 4251 N N . ILE A 1 567 ? -10.160 -23.166 -4.843 1.00 91.12 567 ILE A N 1
ATOM 4252 C CA . ILE A 1 567 ? -10.815 -22.245 -3.908 1.00 91.12 567 ILE A CA 1
ATOM 4253 C C . ILE A 1 567 ? -9.741 -21.352 -3.271 1.00 91.12 567 ILE A C 1
ATOM 4255 O O . ILE A 1 567 ? -8.760 -21.886 -2.754 1.00 91.12 567 ILE A O 1
ATOM 4259 N N . PRO A 1 568 ? -9.898 -20.016 -3.273 1.00 94.62 568 PRO A N 1
ATOM 4260 C CA . PRO A 1 568 ? -8.942 -19.120 -2.632 1.00 94.62 568 PRO A CA 1
ATOM 4261 C C . PRO A 1 568 ? -8.939 -19.273 -1.115 1.00 94.62 568 PRO A C 1
ATOM 4263 O O . PRO A 1 568 ? -9.980 -19.483 -0.496 1.00 94.62 568 PRO A O 1
ATOM 4266 N N . SER A 1 569 ? -7.787 -19.023 -0.502 1.00 94.38 569 SER A N 1
ATOM 4267 C CA . SER A 1 569 ? -7.694 -18.735 0.927 1.00 94.38 569 SER A CA 1
ATOM 4268 C C . SER A 1 569 ? -7.990 -17.254 1.195 1.00 94.38 569 SER A C 1
ATOM 4270 O O . SER A 1 569 ? -7.431 -16.380 0.532 1.00 94.38 569 SER A O 1
ATOM 4272 N N . ALA A 1 570 ? -8.838 -16.960 2.180 1.00 95.19 570 ALA A N 1
ATOM 4273 C CA . ALA A 1 570 ? -9.187 -15.611 2.618 1.00 95.19 570 ALA A CA 1
ATOM 4274 C C . ALA A 1 570 ? -8.308 -15.165 3.795 1.00 95.19 570 ALA A C 1
ATOM 4276 O O . ALA A 1 570 ? -8.601 -15.441 4.957 1.00 95.19 570 ALA A O 1
ATOM 4277 N N . ILE A 1 571 ? -7.207 -14.477 3.502 1.00 94.00 571 ILE A N 1
ATOM 4278 C CA . ILE A 1 571 ? -6.223 -14.060 4.506 1.00 94.00 571 ILE A CA 1
ATOM 4279 C C . ILE A 1 571 ? -6.689 -12.761 5.167 1.00 94.00 571 ILE A C 1
ATOM 4281 O O . ILE A 1 571 ? -6.902 -11.762 4.484 1.00 94.00 571 ILE A O 1
ATOM 4285 N N . SER A 1 572 ? -6.828 -12.751 6.495 1.00 92.19 572 SER A N 1
ATOM 4286 C CA . SER A 1 572 ? -7.201 -11.545 7.245 1.00 92.19 572 SER A CA 1
ATOM 4287 C C . SER A 1 572 ? -6.234 -10.388 6.989 1.00 92.19 572 SER A C 1
ATOM 4289 O O . SER A 1 572 ? -5.017 -10.558 7.013 1.00 92.19 572 SER A O 1
ATOM 4291 N N . THR A 1 573 ? -6.767 -9.175 6.834 1.00 91.94 573 THR A N 1
ATOM 4292 C CA . THR A 1 573 ? -5.962 -7.942 6.786 1.00 91.94 573 THR A CA 1
ATOM 4293 C C . THR A 1 573 ? -5.536 -7.437 8.176 1.00 91.94 573 THR A C 1
ATOM 4295 O O . THR A 1 573 ? -5.172 -6.269 8.337 1.00 91.94 573 THR A O 1
ATOM 4298 N N . GLY A 1 574 ? -5.636 -8.278 9.209 1.00 91.12 574 GLY A N 1
ATOM 4299 C CA . GLY A 1 574 ? -5.342 -7.941 10.600 1.00 91.12 574 GLY A CA 1
ATOM 4300 C C . GLY A 1 574 ? -6.549 -7.356 11.337 1.00 91.12 574 GLY A C 1
ATOM 4301 O O . GLY A 1 574 ? -7.689 -7.770 11.124 1.00 91.12 574 GLY A O 1
ATOM 4302 N N . SER A 1 575 ? -6.303 -6.391 12.234 1.00 91.56 575 SER A N 1
ATOM 4303 C CA . SER A 1 575 ? -7.350 -5.803 13.083 1.00 91.56 575 SER A CA 1
ATOM 4304 C C . SER A 1 575 ? -8.503 -5.217 12.262 1.00 91.56 575 SER A C 1
ATOM 4306 O O . SER A 1 575 ? -8.323 -4.298 11.462 1.00 91.56 575 SER A O 1
ATOM 4308 N N . GLN A 1 576 ? -9.708 -5.715 12.536 1.00 93.25 576 GLN A N 1
ATOM 4309 C CA . GLN A 1 576 ? -10.952 -5.338 11.865 1.00 93.25 576 GLN A CA 1
ATOM 4310 C C . GLN A 1 576 ? -11.604 -4.069 12.441 1.00 93.25 576 GLN A C 1
ATOM 4312 O O . GLN A 1 576 ? -12.744 -3.746 12.095 1.00 93.25 576 GLN A O 1
ATOM 4317 N N . CYS A 1 577 ? -10.895 -3.317 13.291 1.00 92.25 577 CYS A N 1
ATOM 4318 C CA . CYS A 1 577 ? -11.394 -2.074 13.879 1.00 92.25 577 CYS A CA 1
ATOM 4319 C C . CYS A 1 577 ? -11.843 -1.071 12.799 1.00 92.25 577 CYS A C 1
ATOM 4321 O O . CYS A 1 577 ? -11.136 -0.836 11.819 1.00 92.25 577 CYS A O 1
ATOM 4323 N N . SER A 1 578 ? -13.017 -0.455 12.976 1.00 92.00 578 SER A N 1
ATOM 4324 C CA . SER A 1 578 ? -13.631 0.405 11.955 1.00 92.00 578 SER A CA 1
ATOM 4325 C C . SER A 1 578 ? -12.885 1.717 11.694 1.00 92.00 578 SER A C 1
ATOM 4327 O O . SER A 1 578 ? -13.038 2.303 10.624 1.00 92.00 578 SER A O 1
ATOM 4329 N N . SER A 1 579 ? -12.094 2.200 12.654 1.00 91.75 579 SER A N 1
ATOM 4330 C CA . SER A 1 579 ? -11.251 3.391 12.481 1.00 91.75 579 SER A CA 1
ATOM 4331 C C . SER A 1 579 ? -9.912 3.075 11.805 1.00 91.75 579 SER A C 1
ATOM 4333 O O . SER A 1 579 ? -9.235 3.974 11.309 1.00 91.75 579 SER A O 1
ATOM 4335 N N . ARG A 1 580 ? -9.514 1.796 11.742 1.00 92.00 580 ARG A N 1
ATOM 4336 C CA . ARG A 1 580 ? -8.203 1.370 11.244 1.00 92.00 580 ARG A CA 1
ATOM 4337 C C . ARG A 1 580 ? -8.221 1.191 9.726 1.00 92.00 580 ARG A C 1
ATOM 4339 O O . ARG A 1 580 ? -8.284 0.066 9.221 1.00 92.00 580 ARG A O 1
ATOM 4346 N N . LEU A 1 581 ? -8.092 2.304 9.001 1.00 90.56 581 LEU A N 1
ATOM 4347 C CA . LEU A 1 581 ? -8.054 2.331 7.531 1.00 90.56 581 LEU A CA 1
ATOM 4348 C C . LEU A 1 581 ? -6.994 1.390 6.927 1.00 90.56 581 LEU A C 1
ATOM 4350 O O . LEU A 1 581 ? -7.200 0.853 5.846 1.00 90.56 581 LEU A O 1
ATOM 4354 N N . MET A 1 582 ? -5.907 1.104 7.656 1.00 86.62 582 MET A N 1
ATOM 4355 C CA . MET A 1 582 ? -4.879 0.134 7.249 1.00 86.62 582 MET A CA 1
ATOM 4356 C C . MET A 1 582 ? -5.437 -1.250 6.882 1.00 86.62 582 MET A C 1
ATOM 4358 O O . MET A 1 582 ? -4.862 -1.907 6.019 1.00 86.62 582 MET A O 1
ATOM 4362 N N . SER A 1 583 ? -6.559 -1.676 7.479 1.00 87.38 583 SER A N 1
ATOM 4363 C CA . SER A 1 583 ? -7.222 -2.944 7.126 1.00 87.38 583 SER A CA 1
ATOM 4364 C C . SER A 1 583 ? -7.759 -2.969 5.688 1.00 87.38 583 SER A C 1
ATOM 4366 O O . SER A 1 583 ? -7.866 -4.031 5.094 1.00 87.38 583 SER A O 1
ATOM 4368 N N . MET A 1 584 ? -8.038 -1.811 5.084 1.00 88.69 584 MET A N 1
ATOM 4369 C CA . MET A 1 584 ? -8.508 -1.720 3.696 1.00 88.69 584 MET A CA 1
ATOM 4370 C C . MET A 1 584 ? -7.368 -1.747 2.669 1.00 88.69 584 MET A C 1
ATOM 4372 O O . MET A 1 584 ? -7.630 -1.962 1.493 1.00 88.69 584 MET A O 1
ATOM 4376 N N . ARG A 1 585 ? -6.107 -1.530 3.081 1.00 87.69 585 ARG A N 1
ATOM 4377 C CA . ARG A 1 585 ? -4.971 -1.305 2.162 1.00 87.69 585 ARG A CA 1
ATOM 4378 C C . ARG A 1 585 ? -4.735 -2.467 1.194 1.00 87.69 585 ARG A C 1
ATOM 4380 O O . ARG A 1 585 ? -4.442 -2.233 0.029 1.00 87.69 585 ARG A O 1
ATOM 4387 N N . SER A 1 586 ? -4.796 -3.697 1.695 1.00 83.62 586 SER A N 1
ATOM 4388 C CA . SER A 1 586 ? -4.570 -4.920 0.914 1.00 83.62 586 SER A CA 1
ATOM 4389 C C . SER A 1 586 ? -5.851 -5.708 0.658 1.00 83.62 586 SER A C 1
ATOM 4391 O O . SER A 1 586 ? -5.791 -6.761 0.029 1.00 83.62 586 SER A O 1
ATOM 4393 N N . ALA A 1 587 ? -6.991 -5.230 1.164 1.00 89.12 587 ALA A N 1
ATOM 4394 C CA . ALA A 1 587 ? -8.252 -5.936 1.040 1.00 89.12 587 ALA A CA 1
ATOM 4395 C C . ALA A 1 587 ? -8.712 -5.918 -0.422 1.00 89.12 587 ALA A C 1
ATOM 4397 O O . ALA A 1 587 ? -8.938 -4.853 -0.997 1.00 89.12 587 ALA A O 1
ATOM 4398 N N . ASN A 1 588 ? -8.857 -7.099 -1.018 1.00 92.19 588 ASN A N 1
ATOM 4399 C CA . ASN A 1 588 ? -9.464 -7.273 -2.342 1.00 92.19 588 ASN A CA 1
ATOM 4400 C C . ASN A 1 588 ? -10.865 -7.897 -2.255 1.00 92.19 588 ASN A C 1
ATOM 4402 O O . ASN A 1 588 ? -11.607 -7.893 -3.238 1.00 92.19 588 ASN A O 1
ATOM 4406 N N . ALA A 1 589 ? -11.249 -8.378 -1.071 1.00 94.94 589 ALA A N 1
ATOM 4407 C CA . ALA A 1 589 ? -12.582 -8.860 -0.779 1.00 94.94 589 ALA A CA 1
ATOM 4408 C C . ALA A 1 589 ? -12.974 -8.590 0.674 1.00 94.94 589 ALA A C 1
ATOM 4410 O O . ALA A 1 589 ? -12.151 -8.283 1.545 1.00 94.94 589 ALA A O 1
ATOM 4411 N N . VAL A 1 590 ? -14.266 -8.730 0.925 1.00 96.25 590 VAL A N 1
ATOM 4412 C CA . VAL A 1 590 ? -14.864 -8.653 2.248 1.00 96.25 590 VAL A CA 1
ATOM 4413 C C . VAL A 1 590 ? -15.693 -9.910 2.450 1.00 96.25 590 VAL A C 1
ATOM 4415 O O . VAL A 1 590 ? -16.593 -10.192 1.663 1.00 96.25 590 VAL A O 1
ATOM 4418 N N . LEU A 1 591 ? -15.363 -10.692 3.471 1.00 97.00 591 LEU A N 1
ATOM 4419 C CA . LEU A 1 591 ? -16.137 -11.864 3.843 1.00 97.00 591 LEU A CA 1
ATOM 4420 C C . LEU A 1 591 ? -17.471 -11.443 4.433 1.00 97.00 591 LEU A C 1
ATOM 4422 O O . LEU A 1 591 ? -17.540 -10.472 5.185 1.00 97.00 591 LEU A O 1
ATOM 4426 N N . GLU A 1 592 ? -18.497 -12.212 4.123 1.00 96.25 592 GLU A N 1
ATOM 4427 C CA . GLU A 1 592 ? -19.822 -12.097 4.705 1.00 96.25 592 GLU A CA 1
ATOM 4428 C C . GLU A 1 592 ? -19.939 -13.140 5.819 1.00 96.25 592 GLU A C 1
ATOM 4430 O O . GLU A 1 592 ? -20.281 -14.299 5.583 1.00 96.25 592 GLU A O 1
ATOM 4435 N N . LEU A 1 593 ? -19.557 -12.746 7.036 1.00 96.62 593 LEU A N 1
ATOM 4436 C CA . LEU A 1 593 ? -19.629 -13.627 8.196 1.00 96.62 593 LEU A CA 1
ATOM 4437 C C . LEU A 1 593 ? -21.024 -13.540 8.831 1.00 96.62 593 LEU A C 1
ATOM 4439 O O . LEU A 1 593 ? -21.508 -12.426 9.071 1.00 96.62 593 LEU A O 1
ATOM 4443 N N . PRO A 1 594 ? -21.663 -14.681 9.142 1.00 95.50 594 PRO A N 1
ATOM 4444 C CA . PRO A 1 594 ? -22.965 -14.700 9.790 1.00 95.50 594 PRO A CA 1
ATOM 4445 C C . PRO A 1 594 ? -22.890 -14.110 11.208 1.00 95.50 594 PRO A C 1
ATOM 4447 O O . PRO A 1 594 ? -21.818 -14.078 11.819 1.00 95.50 594 PRO A O 1
ATOM 4450 N N . PRO A 1 595 ? -24.023 -13.655 11.765 1.00 95.06 595 PRO A N 1
ATOM 4451 C CA . PRO A 1 595 ? -24.071 -13.260 13.161 1.00 95.06 595 PRO A CA 1
ATOM 4452 C C . PRO A 1 595 ? -23.831 -14.472 14.067 1.00 95.06 595 PRO A C 1
ATOM 4454 O O . PRO A 1 595 ? -24.239 -15.596 13.770 1.00 95.06 595 PRO A O 1
ATOM 4457 N N . LYS A 1 596 ? -23.209 -14.220 15.215 1.00 94.31 596 LYS A N 1
ATOM 4458 C CA . LYS A 1 596 ? -23.067 -15.189 16.299 1.00 94.31 596 LYS A CA 1
ATOM 4459 C C . LYS A 1 596 ? -24.444 -15.680 16.752 1.00 94.31 596 LYS A C 1
ATOM 4461 O O . LYS A 1 596 ? -25.316 -14.874 17.073 1.00 94.31 596 LYS A O 1
ATOM 4466 N N . SER A 1 597 ? -24.594 -16.995 16.852 1.00 91.88 597 SER A N 1
ATOM 4467 C CA . SER A 1 597 ? -25.745 -17.670 17.463 1.00 91.88 597 SER A CA 1
ATOM 4468 C C . SER A 1 597 ? -25.289 -18.534 18.641 1.00 91.88 597 SER A C 1
ATOM 4470 O O . SER A 1 597 ? -24.092 -18.645 18.914 1.00 91.88 597 SER A O 1
ATOM 4472 N N . GLU A 1 598 ? -26.234 -19.138 19.363 1.00 87.50 598 GLU A N 1
ATOM 4473 C CA . GLU A 1 598 ? -25.916 -20.075 20.451 1.00 87.50 598 GLU A CA 1
ATOM 4474 C C . GLU A 1 598 ? -25.161 -21.312 19.938 1.00 87.50 598 GLU A C 1
ATOM 4476 O O . GLU A 1 598 ? -24.280 -21.824 20.624 1.00 87.50 598 GLU A O 1
ATOM 4481 N N . THR A 1 599 ? -25.448 -21.744 18.706 1.00 85.94 599 THR A N 1
ATOM 4482 C CA . THR A 1 599 ? -24.842 -22.926 18.078 1.00 85.94 599 THR A CA 1
ATOM 4483 C C . THR A 1 599 ? -23.591 -22.608 17.258 1.00 85.94 599 THR A C 1
ATOM 4485 O O . THR A 1 599 ? -22.734 -23.473 17.107 1.00 85.94 599 THR A O 1
ATOM 4488 N N . LEU A 1 600 ? -23.454 -21.384 16.734 1.00 89.75 600 LEU A N 1
ATOM 4489 C CA . LEU A 1 600 ? -22.321 -20.965 15.903 1.00 89.75 600 LEU A CA 1
ATOM 4490 C C . LEU A 1 600 ? -21.679 -19.696 16.474 1.00 89.75 600 LEU A C 1
ATOM 4492 O O . LEU A 1 600 ? -22.183 -18.585 16.301 1.00 89.75 600 LEU A O 1
ATOM 4496 N N . THR A 1 601 ? -20.547 -19.868 17.159 1.00 92.56 601 THR A N 1
ATOM 4497 C CA . THR A 1 601 ? -19.819 -18.772 17.828 1.00 92.56 601 THR A CA 1
ATOM 4498 C C . THR A 1 601 ? -18.504 -18.395 17.150 1.00 92.56 601 THR A C 1
ATOM 4500 O O . THR A 1 601 ? -18.006 -17.282 17.341 1.00 92.56 601 THR A O 1
ATOM 4503 N N . ARG A 1 602 ? -17.966 -19.298 16.331 1.00 94.19 602 ARG A N 1
ATOM 4504 C CA . ARG A 1 602 ? -16.749 -19.138 15.537 1.00 94.19 602 ARG A CA 1
ATOM 4505 C C . ARG A 1 602 ? -16.872 -19.956 14.255 1.00 94.19 602 ARG A C 1
ATOM 4507 O O . ARG A 1 602 ? -17.629 -20.921 14.233 1.00 94.19 602 ARG A O 1
ATOM 4514 N N . ILE A 1 603 ? -16.121 -19.576 13.231 1.00 94.19 603 ILE A N 1
ATOM 4515 C CA . ILE A 1 603 ? -15.932 -20.363 12.008 1.00 94.19 603 ILE A CA 1
ATOM 4516 C C . ILE A 1 603 ? -14.495 -20.864 12.007 1.00 94.19 603 ILE A C 1
ATOM 4518 O O . ILE A 1 603 ? -13.571 -20.072 12.218 1.00 94.19 603 ILE A O 1
ATOM 4522 N N . ASP A 1 604 ? -14.310 -22.166 11.807 1.00 94.81 604 ASP A N 1
ATOM 4523 C CA . ASP A 1 604 ? -13.009 -22.805 11.944 1.00 94.81 604 ASP A CA 1
ATOM 4524 C C . ASP A 1 604 ? -12.103 -22.656 10.724 1.00 94.81 604 ASP A C 1
ATOM 4526 O O . ASP A 1 604 ? -12.524 -22.381 9.597 1.00 94.81 604 ASP A O 1
ATOM 4530 N N . ALA A 1 605 ? -10.801 -22.834 10.966 1.00 93.12 605 ALA A N 1
ATOM 4531 C CA . ALA A 1 605 ? -9.828 -22.893 9.891 1.00 93.12 605 ALA A CA 1
ATOM 4532 C C . ALA A 1 605 ? -10.174 -24.047 8.945 1.00 93.12 605 ALA A C 1
ATOM 4534 O O . ALA A 1 605 ? -10.336 -25.196 9.342 1.00 93.12 605 ALA A O 1
ATOM 4535 N N . GLY A 1 606 ? -10.236 -23.723 7.666 1.00 90.38 606 GLY A N 1
ATOM 4536 C CA . GLY A 1 606 ? -10.531 -24.638 6.587 1.00 90.38 606 GLY A CA 1
ATOM 4537 C C . GLY A 1 606 ? -11.980 -24.628 6.119 1.00 90.38 606 GLY A C 1
ATOM 4538 O O . GLY A 1 606 ? -12.244 -25.165 5.042 1.00 90.38 606 GLY A O 1
ATOM 4539 N N . GLU A 1 607 ? -12.883 -23.979 6.852 1.00 93.94 607 GLU A N 1
ATOM 4540 C CA . GLU A 1 607 ? -14.262 -23.795 6.415 1.00 93.94 607 GLU A CA 1
ATOM 4541 C C . GLU A 1 607 ? -14.378 -22.765 5.288 1.00 93.94 607 GLU A C 1
ATOM 4543 O O . GLU A 1 607 ? -13.531 -21.881 5.113 1.00 93.94 607 GLU A O 1
ATOM 4548 N N . MET A 1 608 ? -15.444 -22.907 4.500 1.00 94.75 608 MET A N 1
ATOM 4549 C CA . MET A 1 608 ? -15.751 -22.025 3.382 1.00 94.75 608 MET A CA 1
ATOM 4550 C C . MET A 1 608 ? -16.760 -20.960 3.789 1.00 94.75 608 MET A C 1
ATOM 4552 O O . MET A 1 608 ? -17.828 -21.264 4.311 1.00 94.75 608 MET A O 1
ATOM 4556 N N . VAL A 1 609 ? -16.454 -19.719 3.442 1.00 95.31 609 VAL A N 1
ATOM 4557 C CA . VAL A 1 609 ? -17.297 -18.548 3.680 1.00 95.31 609 VAL A CA 1
ATOM 4558 C C . VAL A 1 609 ? -17.509 -17.777 2.384 1.00 95.31 609 VAL A C 1
ATOM 4560 O O . VAL A 1 609 ? -16.722 -17.890 1.438 1.00 95.31 609 VAL A O 1
ATOM 4563 N N . ASP A 1 610 ? -18.589 -17.003 2.331 1.00 96.94 610 ASP A N 1
ATOM 4564 C CA . ASP A 1 610 ? -18.842 -16.101 1.213 1.00 96.94 610 ASP A CA 1
ATOM 4565 C C . ASP A 1 610 ? -17.878 -14.916 1.272 1.00 96.94 610 ASP A C 1
ATOM 4567 O O . ASP A 1 610 ? -17.701 -14.285 2.313 1.00 96.94 610 ASP A O 1
ATOM 4571 N N . ALA A 1 611 ? -17.259 -14.606 0.137 1.00 96.19 611 ALA A N 1
ATOM 4572 C CA . ALA A 1 611 ? -16.382 -13.466 -0.057 1.00 96.19 611 ALA A CA 1
ATOM 4573 C C . ALA A 1 611 ? -16.936 -12.577 -1.172 1.00 96.19 611 ALA A C 1
ATOM 4575 O O . ALA A 1 611 ? -17.094 -13.011 -2.314 1.00 96.19 611 ALA A O 1
ATOM 4576 N N . LEU A 1 612 ? -17.207 -11.318 -0.838 1.00 95.94 612 LEU A N 1
ATOM 4577 C CA . LEU A 1 612 ? -17.627 -10.284 -1.773 1.00 95.94 612 LEU A CA 1
ATOM 4578 C C . LEU A 1 612 ? -16.387 -9.602 -2.348 1.00 95.94 612 LEU A C 1
ATOM 4580 O O . LEU A 1 612 ? -15.613 -8.986 -1.616 1.00 95.94 612 LEU A O 1
ATOM 4584 N N . VAL A 1 613 ? -16.183 -9.717 -3.656 1.00 93.81 613 VAL A N 1
ATOM 4585 C CA . VAL A 1 613 ? -15.000 -9.188 -4.347 1.00 93.81 613 VAL A CA 1
ATOM 4586 C C . VAL A 1 613 ? -15.142 -7.678 -4.549 1.00 93.81 613 VAL A C 1
ATOM 4588 O O . VAL A 1 613 ? -16.077 -7.222 -5.205 1.00 93.81 613 VAL A O 1
ATOM 4591 N N . CYS A 1 614 ? -14.204 -6.897 -4.004 1.00 83.38 614 CYS A N 1
ATOM 4592 C CA . CYS A 1 614 ? -14.245 -5.428 -4.010 1.00 83.38 614 CYS A CA 1
ATOM 4593 C C . CYS A 1 614 ? -13.292 -4.781 -5.030 1.00 83.38 614 CYS A C 1
ATOM 4595 O O . CYS A 1 614 ? -13.434 -3.596 -5.323 1.00 83.38 614 CYS A O 1
ATOM 4597 N N . SER A 1 615 ? -12.328 -5.522 -5.584 1.00 71.94 615 SER A N 1
ATOM 4598 C CA . SER A 1 615 ? -11.391 -5.033 -6.608 1.00 71.94 615 SER A CA 1
ATOM 4599 C C . SER A 1 615 ? -11.137 -6.084 -7.697 1.00 71.94 615 SER A C 1
ATOM 4601 O O . SER A 1 615 ? -11.494 -7.250 -7.532 1.00 71.94 615 SER A O 1
ATOM 4603 N N . LEU A 1 616 ? -10.568 -5.682 -8.846 1.00 57.88 616 LEU A N 1
ATOM 4604 C CA . LEU A 1 616 ? -10.292 -6.614 -9.949 1.00 57.88 616 LEU A CA 1
ATOM 4605 C C . LEU A 1 616 ? -9.341 -7.736 -9.499 1.00 57.88 616 LEU A C 1
ATOM 4607 O O . LEU A 1 616 ? -8.186 -7.488 -9.156 1.00 57.88 616 LEU A O 1
ATOM 4611 N N . LEU A 1 617 ? -9.817 -8.980 -9.576 1.00 45.38 617 LEU A N 1
ATOM 4612 C CA . LEU A 1 617 ? -8.991 -10.178 -9.458 1.00 45.38 617 LEU A CA 1
ATOM 4613 C C . LEU A 1 617 ? -8.321 -10.447 -10.811 1.00 45.38 617 LEU A C 1
ATOM 4615 O O . LEU A 1 617 ? -8.944 -10.989 -11.721 1.00 45.38 617 LEU A O 1
ATOM 4619 N N . ILE A 1 618 ? -7.056 -10.058 -10.963 1.00 37.38 618 ILE A N 1
ATOM 4620 C CA . ILE A 1 618 ? -6.263 -10.433 -12.140 1.00 37.38 618 ILE A CA 1
ATOM 4621 C C . ILE A 1 618 ? -5.698 -11.834 -11.882 1.00 37.38 618 ILE A C 1
ATOM 4623 O O . ILE A 1 618 ? -4.730 -12.004 -11.143 1.00 37.38 618 ILE A O 1
ATOM 4627 N N . PHE A 1 619 ? -6.333 -12.853 -12.459 1.00 31.42 619 PHE A N 1
ATOM 4628 C CA . PHE A 1 619 ? -5.871 -14.238 -12.375 1.00 31.42 619 PHE A CA 1
ATOM 4629 C C . PHE A 1 619 ? -4.656 -14.462 -13.286 1.00 31.42 619 PHE A C 1
ATOM 4631 O O . PHE A 1 619 ? -4.785 -14.474 -14.508 1.00 31.42 619 PHE A O 1
ATOM 4638 N N . VAL A 1 620 ? -3.484 -14.719 -12.700 1.00 27.11 620 VAL A N 1
ATOM 4639 C CA . VAL A 1 620 ? -2.325 -15.267 -13.423 1.00 27.11 620 VAL A CA 1
ATOM 4640 C C . VAL A 1 620 ? -2.388 -16.790 -13.311 1.00 27.11 620 VAL A C 1
ATOM 4642 O O . VAL A 1 620 ? -2.111 -17.360 -12.259 1.00 27.11 620 VAL A O 1
ATOM 4645 N N . LYS A 1 621 ? -2.825 -17.466 -14.378 1.00 28.44 621 LYS A N 1
ATOM 4646 C CA . LYS A 1 621 ? -3.010 -18.926 -14.404 1.00 28.44 621 LYS A CA 1
ATOM 4647 C C . LYS A 1 621 ? -1.713 -19.613 -14.860 1.00 28.44 621 LYS A C 1
ATOM 4649 O O . LYS A 1 621 ? -1.362 -19.535 -16.033 1.00 28.44 621 LYS A O 1
ATOM 4654 N N . THR A 1 622 ? -1.023 -20.326 -13.971 1.00 28.50 622 THR A N 1
ATOM 4655 C CA . THR A 1 622 ? 0.035 -21.292 -14.328 1.00 28.50 622 THR A CA 1
ATOM 4656 C C . THR A 1 622 ? -0.606 -22.648 -14.656 1.00 28.50 622 THR A C 1
ATOM 4658 O O . THR A 1 622 ? -1.299 -23.238 -13.829 1.00 28.50 622 THR A O 1
ATOM 4661 N N . ARG A 1 623 ? -0.450 -23.127 -15.901 1.00 31.39 623 ARG A N 1
ATOM 4662 C CA . ARG A 1 623 ? -1.044 -24.387 -16.398 1.00 31.39 623 ARG A CA 1
ATOM 4663 C C . ARG A 1 623 ? -0.180 -25.607 -16.046 1.00 31.39 623 ARG A C 1
ATOM 4665 O O . ARG A 1 623 ? 1.025 -25.592 -16.268 1.00 31.39 623 ARG A O 1
ATOM 4672 N N . LYS A 1 624 ? -0.836 -26.697 -15.632 1.00 29.42 624 LYS A N 1
ATOM 4673 C CA . LYS A 1 624 ? -0.354 -28.088 -15.720 1.00 29.42 624 LYS A CA 1
ATOM 4674 C C . LYS A 1 624 ? -1.382 -28.857 -16.569 1.00 29.42 624 LYS A C 1
ATOM 4676 O O . LYS A 1 624 ? -2.578 -28.710 -16.325 1.00 29.42 624 LYS A O 1
ATOM 4681 N N . LEU A 1 625 ? -0.937 -29.576 -17.602 1.00 33.69 625 LEU A N 1
ATOM 4682 C CA . LEU A 1 625 ? -1.777 -30.278 -18.589 1.00 33.69 625 LEU A CA 1
ATOM 4683 C C . LEU A 1 625 ? -1.716 -31.802 -18.395 1.00 33.69 625 LEU A C 1
ATOM 4685 O O . LEU A 1 625 ? -0.624 -32.312 -18.181 1.00 33.69 625 LEU A O 1
ATOM 4689 N N . MET A 1 626 ? -2.875 -32.469 -18.515 1.00 29.11 626 MET A N 1
ATOM 4690 C CA . MET A 1 626 ? -3.210 -33.795 -19.107 1.00 29.11 626 MET A CA 1
ATOM 4691 C C . MET A 1 626 ? -4.679 -34.100 -18.691 1.00 29.11 626 MET A C 1
ATOM 4693 O O . MET A 1 626 ? -5.041 -33.739 -17.579 1.00 29.11 626 MET A O 1
ATOM 4697 N N . SER A 1 627 ? -5.625 -34.681 -19.450 1.00 31.80 627 SER A N 1
ATOM 4698 C CA . SER A 1 627 ? -5.650 -35.499 -20.677 1.00 31.80 627 SER A CA 1
ATOM 4699 C C . SER A 1 627 ? -7.037 -35.419 -21.383 1.00 31.80 627 SER A C 1
ATOM 4701 O O . SER A 1 627 ? -8.062 -35.321 -20.716 1.00 31.80 627 SER A O 1
ATOM 4703 N N . ASN A 1 628 ? -6.998 -35.450 -22.724 1.00 35.28 628 ASN A N 1
ATOM 4704 C CA . ASN A 1 628 ? -7.890 -35.967 -23.789 1.00 35.28 628 ASN A CA 1
ATOM 4705 C C . ASN A 1 628 ? -9.436 -35.880 -23.758 1.00 35.28 628 ASN A C 1
ATOM 4707 O O . ASN A 1 628 ? -10.110 -36.664 -23.097 1.00 35.28 628 ASN A O 1
ATOM 4711 N N . SER A 1 629 ? -9.989 -35.070 -24.682 1.00 36.28 629 SER A N 1
ATOM 4712 C CA . SER A 1 629 ? -10.829 -35.515 -25.837 1.00 36.28 629 SER A CA 1
ATOM 4713 C C . SER A 1 629 ? -11.481 -34.339 -26.610 1.00 36.28 629 SER A C 1
ATOM 4715 O O . SER A 1 629 ? -12.670 -34.343 -26.904 1.00 36.28 629 SER A O 1
ATOM 4717 N N . LEU A 1 630 ? -10.701 -33.309 -26.969 1.00 36.03 630 LEU A N 1
ATOM 4718 C CA . LEU A 1 630 ? -11.148 -32.207 -27.848 1.00 36.03 630 LEU A CA 1
ATOM 4719 C C . LEU A 1 630 ? -9.955 -31.663 -28.670 1.00 36.03 630 LEU A C 1
ATOM 4721 O O . LEU A 1 630 ? -9.557 -30.506 -28.567 1.00 36.03 630 LEU A O 1
ATOM 4725 N N . GLY A 1 631 ? -9.276 -32.569 -29.381 1.00 39.06 631 GLY A N 1
ATOM 4726 C CA . GLY A 1 631 ? -7.852 -32.454 -29.732 1.00 39.06 631 GLY A CA 1
ATOM 4727 C C . GLY A 1 631 ? -7.449 -31.636 -30.964 1.00 39.06 631 GLY A C 1
ATOM 4728 O O . GLY A 1 631 ? -6.252 -31.472 -31.157 1.00 39.06 631 GLY A O 1
ATOM 4729 N N . LEU A 1 632 ? -8.360 -31.105 -31.789 1.00 36.88 632 LEU A N 1
ATOM 4730 C CA . LEU A 1 632 ? -7.954 -30.447 -33.049 1.00 36.88 632 LEU A CA 1
ATOM 4731 C C . LEU A 1 632 ? -8.196 -28.932 -33.104 1.00 36.88 632 LEU A C 1
ATOM 4733 O O . LEU A 1 632 ? -7.344 -28.209 -33.609 1.00 36.88 632 LEU A O 1
ATOM 4737 N N . PHE A 1 633 ? -9.265 -28.412 -32.498 1.00 40.38 633 PHE A N 1
ATOM 4738 C CA . PHE A 1 633 ? -9.546 -26.965 -32.523 1.00 40.38 633 PHE A CA 1
ATOM 4739 C C . PHE A 1 633 ? -8.783 -26.191 -31.434 1.00 40.38 633 PHE A C 1
ATOM 4741 O O . PHE A 1 633 ? -8.283 -25.087 -31.642 1.00 40.38 633 PHE A O 1
ATOM 4748 N N . LEU A 1 634 ? -8.602 -26.825 -30.272 1.00 40.88 634 LEU A N 1
ATOM 4749 C CA . LEU A 1 634 ? -7.758 -26.302 -29.200 1.00 40.88 634 LEU A CA 1
ATOM 4750 C C . LEU A 1 634 ? -6.270 -26.341 -29.561 1.00 40.88 634 LEU A C 1
ATOM 4752 O O . LEU A 1 634 ? -5.523 -25.563 -28.986 1.00 40.88 634 LEU A O 1
ATOM 4756 N N . GLY A 1 635 ? -5.838 -27.183 -30.508 1.00 39.97 635 GLY A N 1
ATOM 4757 C CA . GLY A 1 635 ? -4.434 -27.319 -30.910 1.00 39.97 635 GLY A CA 1
ATOM 4758 C C . GLY A 1 635 ? -3.863 -26.065 -31.577 1.00 39.97 635 GLY A C 1
ATOM 4759 O O . GLY A 1 635 ? -2.764 -25.652 -31.227 1.00 39.97 635 GLY A O 1
ATOM 4760 N N . GLY A 1 636 ? -4.625 -25.408 -32.458 1.00 45.34 636 GLY A N 1
ATOM 4761 C CA . GLY A 1 636 ? -4.195 -24.178 -33.140 1.00 45.34 636 GLY A CA 1
ATOM 4762 C C . GLY A 1 636 ? -4.147 -22.960 -32.213 1.00 45.34 636 GLY A C 1
ATOM 4763 O O . GLY A 1 636 ? -3.155 -22.235 -32.180 1.00 45.34 636 GLY A O 1
ATOM 4764 N N . ILE A 1 637 ? -5.172 -22.786 -31.370 1.00 52.59 637 ILE A N 1
ATOM 4765 C CA . ILE A 1 637 ? -5.194 -21.733 -30.340 1.00 52.59 637 ILE A CA 1
ATOM 4766 C C . ILE A 1 637 ? -4.125 -22.010 -29.279 1.00 52.59 637 ILE A C 1
ATOM 4768 O O . ILE A 1 637 ? -3.456 -21.092 -28.816 1.00 52.59 637 ILE A O 1
ATOM 4772 N N . PHE A 1 638 ? -3.911 -23.275 -28.909 1.00 49.41 638 PHE A N 1
ATOM 4773 C CA . PHE A 1 638 ? -2.832 -23.662 -28.010 1.00 49.41 638 PHE A CA 1
ATOM 4774 C C . PHE A 1 638 ? -1.467 -23.422 -28.647 1.00 49.41 638 PHE A C 1
ATOM 4776 O O . PHE A 1 638 ? -0.606 -22.918 -27.950 1.00 49.41 638 PHE A O 1
ATOM 4783 N N . ALA A 1 639 ? -1.269 -23.674 -29.941 1.00 49.84 639 ALA A N 1
ATOM 4784 C CA . ALA A 1 639 ? -0.020 -23.381 -30.639 1.00 49.84 639 ALA A CA 1
ATOM 4785 C C . ALA A 1 639 ? 0.255 -21.874 -30.729 1.00 49.84 639 ALA A C 1
ATOM 4787 O O . ALA A 1 639 ? 1.384 -21.472 -30.495 1.00 49.84 639 ALA A O 1
ATOM 4788 N N . LEU A 1 640 ? -0.756 -21.032 -30.964 1.00 55.28 640 LEU A N 1
ATOM 4789 C CA . LEU A 1 640 ? -0.624 -19.566 -30.943 1.00 55.28 640 LEU A CA 1
ATOM 4790 C C . LEU A 1 640 ? -0.402 -19.011 -29.533 1.00 55.28 640 LEU A C 1
ATOM 4792 O O . LEU A 1 640 ? 0.404 -18.108 -29.344 1.00 55.28 640 LEU A O 1
ATOM 4796 N N . VAL A 1 641 ? -1.065 -19.574 -28.522 1.00 58.16 641 VAL A N 1
ATOM 4797 C CA . VAL A 1 641 ? -0.844 -19.219 -27.113 1.00 58.16 641 VAL A CA 1
ATOM 4798 C C . VAL A 1 641 ? 0.502 -19.742 -26.622 1.00 58.16 641 VAL A C 1
ATOM 4800 O O . VAL A 1 641 ? 1.142 -19.072 -25.827 1.00 58.16 641 VAL A O 1
ATOM 4803 N N . VAL A 1 642 ? 0.967 -20.898 -27.097 1.00 58.12 642 VAL A N 1
ATOM 4804 C CA . VAL A 1 642 ? 2.289 -21.462 -26.793 1.00 58.12 642 VAL A CA 1
ATOM 4805 C C . VAL A 1 642 ? 3.372 -20.713 -27.554 1.00 58.12 642 VAL A C 1
ATOM 4807 O O . VAL A 1 642 ? 4.388 -20.415 -26.954 1.00 58.12 642 VAL A O 1
ATOM 4810 N N . ALA A 1 643 ? 3.163 -20.323 -28.808 1.00 57.44 643 ALA A N 1
ATOM 4811 C CA . ALA A 1 643 ? 4.069 -19.458 -29.557 1.00 57.44 643 ALA A CA 1
ATOM 4812 C C . ALA A 1 643 ? 4.111 -18.057 -28.941 1.00 57.44 643 ALA A C 1
ATOM 4814 O O . ALA A 1 643 ? 5.192 -17.518 -28.753 1.00 57.44 643 ALA A O 1
ATOM 4815 N N . GLY A 1 644 ? 2.967 -17.513 -28.522 1.00 58.72 644 GLY A N 1
ATOM 4816 C CA . GLY A 1 644 ? 2.867 -16.276 -27.752 1.00 58.72 644 GLY A CA 1
ATOM 4817 C C . GLY A 1 644 ? 3.520 -16.387 -26.374 1.00 58.72 644 GLY A C 1
ATOM 4818 O O . GLY A 1 644 ? 4.204 -15.466 -25.952 1.00 58.72 644 GLY A O 1
ATOM 4819 N N . TYR A 1 645 ? 3.398 -17.530 -25.697 1.00 57.16 645 TYR A N 1
ATOM 4820 C CA . TYR A 1 645 ? 4.037 -17.810 -24.408 1.00 57.16 645 TYR A CA 1
ATOM 4821 C C . TYR A 1 645 ? 5.544 -18.061 -24.545 1.00 57.16 645 TYR A C 1
ATOM 4823 O O . TYR A 1 645 ? 6.302 -17.612 -23.697 1.00 57.16 645 TYR A O 1
ATOM 4831 N N . ILE A 1 646 ? 5.996 -18.722 -25.613 1.00 55.88 646 ILE A N 1
ATOM 4832 C CA . ILE A 1 646 ? 7.410 -18.921 -25.961 1.00 55.88 646 ILE A CA 1
ATOM 4833 C C . ILE A 1 646 ? 8.024 -17.593 -26.411 1.00 55.88 646 ILE A C 1
ATOM 4835 O O . ILE A 1 646 ? 9.151 -17.284 -26.044 1.00 55.88 646 ILE A O 1
ATOM 4839 N N . ALA A 1 647 ? 7.288 -16.770 -27.158 1.00 55.97 647 ALA A N 1
ATOM 4840 C CA . ALA A 1 647 ? 7.697 -15.415 -27.502 1.00 55.97 647 ALA A CA 1
ATOM 4841 C C . ALA A 1 647 ? 7.780 -14.546 -26.242 1.00 55.97 647 ALA A C 1
ATOM 4843 O O . ALA A 1 647 ? 8.771 -13.855 -26.047 1.00 55.97 647 ALA A O 1
ATOM 4844 N N . GLN A 1 648 ? 6.805 -14.639 -25.333 1.00 50.19 648 GLN A N 1
ATOM 4845 C CA . GLN A 1 648 ? 6.786 -13.886 -24.078 1.00 50.19 648 GLN A CA 1
ATOM 4846 C C . GLN A 1 648 ? 7.822 -14.380 -23.058 1.00 50.19 648 GLN A C 1
ATOM 4848 O O . GLN A 1 648 ? 8.361 -13.566 -22.316 1.00 50.19 648 GLN A O 1
ATOM 4853 N N . SER A 1 649 ? 8.164 -15.672 -23.050 1.00 44.94 649 SER A N 1
ATOM 4854 C CA . SER A 1 649 ? 9.260 -16.225 -22.242 1.00 44.94 649 SER A CA 1
ATOM 4855 C C . SER A 1 649 ? 10.644 -15.970 -22.848 1.00 44.94 649 SER A C 1
ATOM 4857 O O . SER A 1 649 ? 11.645 -16.090 -22.144 1.00 44.94 649 SER A O 1
ATOM 4859 N N . ARG A 1 650 ? 10.705 -15.576 -24.128 1.00 49.50 650 ARG A N 1
ATOM 4860 C CA . ARG A 1 650 ? 11.910 -15.084 -24.814 1.00 49.50 650 ARG A CA 1
ATOM 4861 C C . ARG A 1 650 ? 12.024 -13.555 -24.835 1.00 49.50 650 ARG A C 1
ATOM 4863 O O . ARG A 1 650 ? 13.082 -13.046 -25.199 1.00 49.50 650 ARG A O 1
ATOM 4870 N N . LEU A 1 651 ? 10.983 -12.815 -24.441 1.00 47.22 651 LEU A N 1
ATOM 4871 C CA . LEU A 1 651 ? 11.058 -11.363 -24.276 1.00 47.22 651 LEU A CA 1
ATOM 4872 C C . LEU A 1 651 ? 11.822 -11.032 -22.981 1.00 47.22 651 LEU A C 1
ATOM 4874 O O . LEU A 1 651 ? 11.518 -11.598 -21.928 1.00 47.22 651 LEU A O 1
ATOM 4878 N N . PRO A 1 652 ? 12.808 -10.118 -23.021 1.00 51.50 652 PRO A N 1
ATOM 4879 C CA . PRO A 1 652 ? 13.576 -9.765 -21.836 1.00 51.50 652 PRO A CA 1
ATOM 4880 C C . PRO A 1 652 ? 12.667 -9.135 -20.763 1.00 51.50 652 PRO A C 1
ATOM 4882 O O . PRO A 1 652 ? 11.735 -8.397 -21.105 1.00 51.50 652 PRO A O 1
ATOM 4885 N N . PRO A 1 653 ? 12.927 -9.388 -19.463 1.00 56.12 653 PRO A N 1
ATOM 4886 C CA . PRO A 1 653 ? 12.135 -8.834 -18.367 1.00 56.12 653 PRO A CA 1
ATOM 4887 C C . PRO A 1 653 ? 12.036 -7.302 -18.462 1.00 56.12 653 PRO A C 1
ATOM 4889 O O . PRO A 1 653 ? 12.989 -6.650 -18.906 1.00 56.12 653 PRO A O 1
ATOM 4892 N N . PRO A 1 654 ? 10.922 -6.685 -18.016 1.00 62.00 654 PRO A N 1
ATOM 4893 C CA . PRO A 1 654 ? 10.817 -5.237 -17.979 1.00 62.00 654 PRO A CA 1
ATOM 4894 C C . PRO A 1 654 ? 11.933 -4.680 -17.089 1.00 62.00 654 PRO A C 1
ATOM 4896 O O . PRO A 1 654 ? 12.007 -4.962 -15.893 1.00 62.00 654 PRO A O 1
ATOM 4899 N N . LYS A 1 655 ? 12.820 -3.896 -17.706 1.00 69.75 655 LYS A N 1
ATOM 4900 C CA . LYS A 1 655 ? 14.018 -3.346 -17.067 1.00 69.75 655 LYS A CA 1
ATOM 4901 C C . LYS A 1 655 ? 13.661 -2.517 -15.817 1.00 69.75 655 LYS A C 1
ATOM 4903 O O . LYS A 1 655 ? 12.745 -1.687 -15.903 1.00 69.75 655 LYS A O 1
ATOM 4908 N N . PRO A 1 656 ? 14.374 -2.691 -14.684 1.00 74.94 656 PRO A N 1
ATOM 4909 C CA . PRO A 1 656 ? 14.141 -1.929 -13.458 1.00 74.94 656 PRO A CA 1
ATOM 4910 C C . PRO A 1 656 ? 14.185 -0.414 -13.691 1.00 74.94 656 PRO A C 1
ATOM 4912 O O . PRO A 1 656 ? 15.046 0.093 -14.408 1.00 74.94 656 PRO A O 1
ATOM 4915 N N . LYS A 1 657 ? 13.236 0.316 -13.088 1.00 79.62 657 LYS A N 1
ATOM 4916 C CA . LYS A 1 657 ? 13.137 1.788 -13.191 1.00 79.62 657 LYS A CA 1
ATOM 4917 C C . LYS A 1 657 ? 13.730 2.524 -11.986 1.00 79.62 657 LYS A C 1
ATOM 4919 O O . LYS A 1 657 ? 14.024 3.711 -12.099 1.00 79.62 657 LYS A O 1
ATOM 4924 N N . ILE A 1 658 ? 13.864 1.837 -10.851 1.00 91.19 658 ILE A N 1
ATOM 4925 C CA . ILE A 1 658 ? 14.350 2.384 -9.581 1.00 91.19 658 ILE A CA 1
ATOM 4926 C C . ILE A 1 658 ? 15.510 1.505 -9.112 1.00 91.19 658 ILE A C 1
ATOM 4928 O O . ILE A 1 658 ? 15.373 0.282 -9.090 1.00 91.19 658 ILE A O 1
ATOM 4932 N N . ILE A 1 659 ? 16.630 2.126 -8.748 1.00 94.69 659 ILE A N 1
ATOM 4933 C CA . ILE A 1 659 ? 17.816 1.441 -8.210 1.00 94.69 659 ILE A CA 1
ATOM 4934 C C . ILE A 1 659 ? 17.907 1.619 -6.692 1.00 94.69 659 ILE A C 1
ATOM 4936 O O . ILE A 1 659 ? 17.442 2.619 -6.147 1.00 94.69 659 ILE A O 1
ATOM 4940 N N . GLY A 1 660 ? 18.498 0.653 -6.001 1.00 95.88 660 GLY A N 1
ATOM 4941 C CA . GLY A 1 660 ? 18.929 0.796 -4.614 1.00 95.88 660 GLY A CA 1
ATOM 4942 C C . GLY A 1 660 ? 20.384 1.250 -4.575 1.00 95.88 660 GLY A C 1
ATOM 4943 O O . GLY A 1 660 ? 21.211 0.663 -5.267 1.00 95.88 660 GLY A O 1
ATOM 4944 N N . ILE A 1 661 ? 20.706 2.281 -3.800 1.00 96.75 661 ILE A N 1
ATOM 4945 C CA . ILE A 1 661 ? 22.080 2.773 -3.649 1.00 96.75 661 ILE A CA 1
ATOM 4946 C C . ILE A 1 661 ? 22.462 2.778 -2.177 1.00 96.75 661 ILE A C 1
ATOM 4948 O O . ILE A 1 661 ? 21.771 3.382 -1.357 1.00 96.75 661 ILE A O 1
ATOM 4952 N N . ASP A 1 662 ? 23.599 2.163 -1.879 1.00 95.06 662 ASP A N 1
ATOM 4953 C CA . ASP A 1 662 ? 24.288 2.345 -0.612 1.00 95.06 662 ASP A CA 1
ATOM 4954 C C . ASP A 1 662 ? 25.508 3.238 -0.826 1.00 95.06 662 ASP A C 1
ATOM 4956 O O . ASP A 1 662 ? 26.486 2.841 -1.461 1.00 95.06 662 ASP A O 1
ATOM 4960 N N . LEU A 1 663 ? 25.411 4.483 -0.359 1.00 92.06 663 LEU A N 1
ATOM 4961 C CA . LEU A 1 663 ? 26.507 5.446 -0.410 1.00 92.06 663 LEU A CA 1
ATOM 4962 C C . LEU A 1 663 ? 27.314 5.288 0.875 1.00 92.06 663 LEU A C 1
ATOM 4964 O O . LEU A 1 663 ? 27.000 5.949 1.861 1.00 92.06 663 LEU A O 1
ATOM 4968 N N . GLY A 1 664 ? 28.309 4.406 0.901 1.00 87.31 664 GLY A N 1
ATOM 4969 C CA . GLY A 1 664 ? 29.119 4.156 2.093 1.00 87.31 664 GLY A CA 1
ATOM 4970 C C . GLY A 1 664 ? 30.335 5.080 2.210 1.00 87.31 664 GLY A C 1
ATOM 4971 O O . GLY A 1 664 ? 30.708 5.797 1.279 1.00 87.31 664 GLY A O 1
ATOM 4972 N N . THR A 1 665 ? 30.960 5.084 3.391 1.00 83.31 665 THR A N 1
ATOM 4973 C CA . THR A 1 665 ? 32.134 5.929 3.680 1.00 83.31 665 THR A CA 1
ATOM 4974 C C . THR A 1 665 ? 33.375 5.466 2.918 1.00 83.31 665 THR A C 1
ATOM 4976 O O . THR A 1 665 ? 34.069 6.300 2.348 1.00 83.31 665 THR A O 1
ATOM 4979 N N . THR A 1 666 ? 33.621 4.152 2.877 1.00 82.62 666 THR A N 1
ATOM 4980 C CA . THR A 1 666 ? 34.796 3.546 2.221 1.00 82.62 666 THR A CA 1
ATOM 4981 C C . THR A 1 666 ? 34.445 2.927 0.873 1.00 82.62 666 THR A C 1
ATOM 4983 O O . THR A 1 666 ? 35.163 3.134 -0.100 1.00 82.62 666 THR A O 1
ATOM 4986 N N . PHE A 1 667 ? 33.321 2.215 0.800 1.00 88.56 667 PHE A N 1
ATOM 4987 C CA . PHE A 1 667 ? 32.818 1.597 -0.421 1.00 88.56 667 PHE A CA 1
ATOM 4988 C C . PHE A 1 667 ? 31.356 1.962 -0.624 1.00 88.56 667 PHE A C 1
ATOM 4990 O O . PHE A 1 667 ? 30.618 2.135 0.342 1.00 88.56 667 PHE A O 1
ATOM 4997 N N . SER A 1 668 ? 30.943 2.070 -1.879 1.00 92.69 668 SER A N 1
ATOM 4998 C CA . SER A 1 668 ? 29.559 2.289 -2.272 1.00 92.69 668 SER A CA 1
ATOM 4999 C C . SER A 1 668 ? 29.097 1.209 -3.241 1.00 92.69 668 SER A C 1
ATOM 5001 O O . SER A 1 668 ? 29.882 0.698 -4.043 1.00 92.69 668 SER A O 1
ATOM 5003 N N . CYS A 1 669 ? 27.807 0.895 -3.183 1.00 94.00 669 CYS A N 1
ATOM 5004 C CA . CYS A 1 669 ? 27.190 -0.184 -3.944 1.00 94.00 669 CYS A CA 1
ATOM 5005 C C . CYS A 1 669 ? 25.911 0.292 -4.631 1.00 94.00 669 CYS A C 1
ATOM 5007 O O . CYS A 1 669 ? 25.216 1.194 -4.154 1.00 94.00 669 CYS A O 1
ATOM 5009 N N . VAL A 1 670 ? 25.554 -0.367 -5.731 1.00 95.88 670 VAL A N 1
ATOM 5010 C CA . VAL A 1 670 ? 24.278 -0.156 -6.418 1.00 95.88 670 VAL A CA 1
ATOM 5011 C C . VAL A 1 670 ? 23.645 -1.495 -6.760 1.00 95.88 670 VAL A C 1
ATOM 5013 O O . VAL A 1 670 ? 24.316 -2.414 -7.225 1.00 95.88 670 VAL A O 1
ATOM 5016 N N . GLY A 1 671 ? 22.345 -1.612 -6.512 1.00 94.38 671 GLY A N 1
ATOM 5017 C CA . GLY A 1 671 ? 21.589 -2.834 -6.732 1.00 94.38 671 GLY A CA 1
ATOM 5018 C C . GLY A 1 671 ? 20.247 -2.599 -7.407 1.00 94.38 671 GLY A C 1
ATOM 5019 O O . GLY A 1 671 ? 19.675 -1.508 -7.365 1.00 94.38 671 GLY A O 1
ATOM 5020 N N . VAL A 1 672 ? 19.726 -3.651 -8.025 1.00 92.31 672 VAL A N 1
ATOM 5021 C CA . VAL A 1 672 ? 18.411 -3.684 -8.662 1.00 92.31 672 VAL A CA 1
ATOM 5022 C C . VAL A 1 672 ? 17.605 -4.870 -8.182 1.00 92.31 672 VAL A C 1
ATOM 5024 O O . VAL A 1 672 ? 18.136 -5.932 -7.867 1.00 92.31 672 VAL A O 1
ATOM 5027 N N . TYR A 1 673 ? 16.292 -4.684 -8.182 1.00 87.69 673 TYR A N 1
ATOM 5028 C CA . TYR A 1 673 ? 15.343 -5.762 -7.990 1.00 87.69 673 TYR A CA 1
ATOM 5029 C C . TYR A 1 673 ? 14.792 -6.219 -9.340 1.00 87.69 673 TYR A C 1
ATOM 5031 O O . TYR A 1 673 ? 14.226 -5.416 -10.086 1.00 87.69 673 TYR A O 1
ATOM 5039 N N . GLN A 1 674 ? 14.938 -7.503 -9.658 1.00 81.19 674 GLN A N 1
ATOM 5040 C CA . GLN A 1 674 ? 14.368 -8.084 -10.867 1.00 81.19 674 GLN A CA 1
ATOM 5041 C C . GLN A 1 674 ? 12.931 -8.560 -10.615 1.00 81.19 674 GLN A C 1
ATOM 5043 O O . GLN A 1 674 ? 12.702 -9.580 -9.971 1.00 81.19 674 GLN A O 1
ATOM 5048 N N . ALA A 1 675 ? 11.946 -7.858 -11.181 1.00 64.50 675 ALA A N 1
ATOM 5049 C CA . ALA A 1 675 ? 10.521 -8.137 -10.953 1.00 64.50 675 ALA A CA 1
ATOM 5050 C C . ALA A 1 675 ? 10.033 -9.527 -11.393 1.00 64.50 675 ALA A C 1
ATOM 5052 O O . ALA A 1 675 ? 9.037 -10.017 -10.873 1.00 64.50 675 ALA A O 1
ATOM 5053 N N . ILE A 1 676 ? 10.672 -10.150 -12.388 1.00 61.91 676 ILE A N 1
ATOM 5054 C CA . ILE A 1 676 ? 10.222 -11.463 -12.880 1.00 61.91 676 ILE A CA 1
ATOM 5055 C C . ILE A 1 676 ? 10.791 -12.590 -12.020 1.00 61.91 676 ILE A C 1
ATOM 5057 O O . ILE A 1 676 ? 10.061 -13.493 -11.622 1.00 61.91 676 ILE A O 1
ATOM 5061 N N . THR A 1 677 ? 12.090 -12.542 -11.731 1.00 67.12 677 THR A N 1
ATOM 5062 C CA . THR A 1 677 ? 12.792 -13.601 -10.991 1.00 67.12 677 THR A CA 1
ATOM 5063 C C . THR A 1 677 ? 12.662 -13.436 -9.478 1.00 67.12 677 THR A C 1
ATOM 5065 O O . THR A 1 677 ? 12.874 -14.387 -8.732 1.00 67.12 677 THR A O 1
ATOM 5068 N N . GLY A 1 678 ? 12.325 -12.231 -9.010 1.00 71.50 678 GLY A N 1
ATOM 5069 C CA . GLY A 1 678 ? 12.365 -11.857 -7.601 1.00 71.50 678 GLY A CA 1
ATOM 5070 C C . GLY A 1 678 ? 13.785 -11.768 -7.031 1.00 71.50 678 GLY A C 1
ATOM 5071 O O . GLY A 1 678 ? 13.935 -11.618 -5.816 1.00 71.50 678 GLY A O 1
ATOM 5072 N N . HIS A 1 679 ? 14.805 -11.874 -7.892 1.00 80.44 679 HIS A N 1
ATOM 5073 C CA . HIS A 1 679 ? 16.217 -11.843 -7.533 1.00 80.44 679 HIS A CA 1
ATOM 5074 C C . HIS A 1 679 ? 16.705 -10.403 -7.321 1.00 80.44 679 HIS A C 1
ATOM 5076 O O . HIS A 1 679 ? 16.192 -9.457 -7.927 1.00 80.44 679 HIS A O 1
ATOM 5082 N N . ILE A 1 680 ? 17.700 -10.241 -6.450 1.00 87.75 680 ILE A N 1
ATOM 5083 C CA . ILE A 1 680 ? 18.348 -8.958 -6.177 1.00 87.75 680 ILE A CA 1
ATOM 5084 C C . ILE A 1 680 ? 19.753 -9.029 -6.756 1.00 87.75 680 ILE A C 1
ATOM 5086 O O . ILE A 1 680 ? 20.559 -9.847 -6.317 1.00 87.75 680 ILE A O 1
ATOM 5090 N N . ASP A 1 681 ? 20.053 -8.155 -7.710 1.00 89.88 681 ASP A N 1
ATOM 5091 C CA . ASP A 1 681 ? 21.389 -8.067 -8.288 1.00 89.88 681 ASP A CA 1
ATOM 5092 C C . ASP A 1 681 ? 22.093 -6.833 -7.759 1.00 89.88 681 ASP A C 1
ATOM 5094 O O . ASP A 1 681 ? 21.661 -5.708 -8.009 1.00 89.88 681 ASP A O 1
ATOM 5098 N N . ILE A 1 682 ? 23.206 -7.041 -7.064 1.00 94.12 682 ILE A N 1
ATOM 5099 C CA . ILE A 1 682 ? 24.182 -5.978 -6.836 1.00 94.12 682 ILE A CA 1
ATOM 5100 C C . ILE A 1 682 ? 25.084 -5.921 -8.063 1.00 94.12 682 ILE A C 1
ATOM 5102 O O . ILE A 1 682 ? 25.693 -6.926 -8.441 1.00 94.12 682 ILE A O 1
ATOM 5106 N N . LEU A 1 683 ? 25.111 -4.759 -8.705 1.00 93.25 683 LEU A N 1
ATOM 5107 C CA . LEU A 1 683 ? 25.681 -4.585 -10.031 1.00 93.25 683 LEU A CA 1
ATOM 5108 C C . LEU A 1 683 ? 27.196 -4.431 -9.942 1.00 93.25 683 LEU A C 1
ATOM 5110 O O . LEU A 1 683 ? 27.707 -3.643 -9.147 1.00 93.25 683 LEU A O 1
ATOM 5114 N N . ALA A 1 684 ? 27.905 -5.181 -10.781 1.00 90.25 684 ALA A N 1
ATOM 5115 C CA . ALA A 1 684 ? 29.348 -5.077 -10.892 1.00 90.25 684 ALA A CA 1
ATOM 5116 C C . ALA A 1 684 ? 29.752 -3.861 -11.739 1.00 90.25 684 ALA A C 1
ATOM 5118 O O . ALA A 1 684 ? 29.059 -3.485 -12.692 1.00 90.25 684 ALA A O 1
ATOM 5119 N N . ASN A 1 685 ? 30.887 -3.260 -11.389 1.00 86.00 685 ASN A N 1
ATOM 5120 C CA . ASN A 1 685 ? 31.553 -2.250 -12.204 1.00 86.00 685 ASN A CA 1
ATOM 5121 C C . ASN A 1 685 ? 32.301 -2.894 -13.393 1.00 86.00 685 ASN A C 1
ATOM 5123 O O . ASN A 1 685 ? 32.266 -4.109 -13.586 1.00 86.00 685 ASN A O 1
ATOM 5127 N N . GLU A 1 686 ? 33.003 -2.076 -14.182 1.00 80.06 686 GLU A N 1
ATOM 5128 C CA . GLU A 1 686 ? 33.778 -2.519 -15.358 1.00 80.06 686 GLU A CA 1
ATOM 5129 C C . GLU A 1 686 ? 34.846 -3.582 -15.032 1.00 80.06 686 GLU A C 1
ATOM 5131 O O . GLU A 1 686 ? 35.192 -4.385 -15.893 1.00 80.06 686 GLU A O 1
ATOM 5136 N N . ASN A 1 687 ? 35.315 -3.635 -13.782 1.00 76.50 687 ASN A N 1
ATOM 5137 C CA . ASN A 1 687 ? 36.345 -4.564 -13.315 1.00 76.50 687 ASN A CA 1
ATOM 5138 C C . ASN A 1 687 ? 35.752 -5.843 -12.694 1.00 76.50 687 ASN A C 1
ATOM 5140 O O . ASN A 1 687 ? 36.480 -6.640 -12.106 1.00 76.50 687 ASN A O 1
ATOM 5144 N N . GLY A 1 688 ? 34.428 -6.029 -12.759 1.00 81.50 688 GLY A N 1
ATOM 5145 C CA . GLY A 1 688 ? 33.736 -7.186 -12.190 1.00 81.50 688 GLY A CA 1
ATOM 5146 C C . GLY A 1 688 ? 33.500 -7.119 -10.675 1.00 81.50 688 GLY A C 1
ATOM 5147 O O . GLY A 1 688 ? 32.929 -8.055 -10.113 1.00 81.50 688 GLY A O 1
ATOM 5148 N N . THR A 1 689 ? 33.875 -6.028 -9.994 1.00 85.44 689 THR A N 1
ATOM 5149 C CA . THR A 1 689 ? 33.661 -5.882 -8.544 1.00 85.44 689 THR A CA 1
ATOM 5150 C C . THR A 1 689 ? 32.309 -5.238 -8.245 1.00 85.44 689 THR A C 1
ATOM 5152 O O . THR A 1 689 ? 31.892 -4.289 -8.905 1.00 85.44 689 THR A O 1
ATOM 5155 N N . LYS A 1 690 ? 31.610 -5.734 -7.217 1.00 90.81 690 LYS A N 1
ATOM 5156 C CA . LYS A 1 690 ? 30.277 -5.247 -6.792 1.00 90.81 690 LYS A CA 1
ATOM 5157 C C . LYS A 1 690 ? 30.315 -4.001 -5.901 1.00 90.81 690 LYS A C 1
ATOM 5159 O O . LYS A 1 690 ? 29.273 -3.434 -5.585 1.00 90.81 690 LYS A O 1
ATOM 5164 N N . VAL A 1 691 ? 31.516 -3.592 -5.507 1.00 89.31 691 VAL A N 1
ATOM 5165 C CA . VAL A 1 691 ? 31.791 -2.427 -4.669 1.00 89.31 691 VAL A CA 1
ATOM 5166 C C . VAL A 1 691 ? 32.639 -1.424 -5.447 1.00 89.31 691 VAL A C 1
ATOM 5168 O O . VAL A 1 691 ? 33.502 -1.809 -6.245 1.00 89.31 691 VAL A O 1
ATOM 5171 N N . ILE A 1 692 ? 32.398 -0.134 -5.214 1.00 90.38 692 ILE A N 1
ATOM 5172 C CA . ILE A 1 692 ? 33.183 0.975 -5.764 1.00 90.38 692 ILE A CA 1
ATOM 5173 C C . ILE A 1 692 ? 33.804 1.748 -4.596 1.00 90.38 692 ILE A C 1
ATOM 5175 O O . ILE A 1 692 ? 33.057 2.170 -3.714 1.00 90.38 692 ILE A O 1
ATOM 5179 N N . PRO A 1 693 ? 35.131 1.974 -4.564 1.00 89.75 693 PRO A N 1
ATOM 5180 C CA . PRO A 1 693 ? 35.744 2.836 -3.556 1.00 89.75 693 PRO A CA 1
ATOM 5181 C C . PRO A 1 693 ? 35.103 4.232 -3.538 1.00 89.75 693 PRO A C 1
ATOM 5183 O O . PRO A 1 693 ? 34.938 4.862 -4.582 1.00 89.75 693 PRO A O 1
ATOM 5186 N N . SER A 1 694 ? 34.769 4.749 -2.361 1.00 92.31 694 SER A N 1
ATOM 5187 C CA . SER A 1 694 ? 34.204 6.092 -2.171 1.00 92.31 694 SER A CA 1
ATOM 5188 C C . SER A 1 694 ? 35.300 7.167 -2.228 1.00 92.31 694 SER A C 1
ATOM 5190 O O . SER A 1 694 ? 35.494 7.939 -1.288 1.00 92.31 694 SER A O 1
ATOM 5192 N N . VAL A 1 695 ? 36.042 7.185 -3.338 1.00 92.75 695 VAL A N 1
ATOM 5193 C CA . VAL A 1 695 ? 37.210 8.041 -3.577 1.00 92.75 695 VAL A CA 1
ATOM 5194 C C . VAL A 1 695 ? 37.004 8.831 -4.865 1.00 92.75 695 VAL A C 1
ATOM 5196 O O . VAL A 1 695 ? 36.560 8.278 -5.874 1.00 92.75 695 VAL A O 1
ATOM 5199 N N . VAL A 1 696 ? 37.322 10.124 -4.837 1.00 96.00 696 VAL A N 1
ATOM 5200 C CA . VAL A 1 696 ? 37.214 11.033 -5.985 1.00 96.00 696 VAL A CA 1
ATOM 5201 C C . VAL A 1 696 ? 38.497 11.830 -6.105 1.00 96.00 696 VAL A C 1
ATOM 5203 O O . VAL A 1 696 ? 38.928 12.446 -5.137 1.00 96.00 696 VAL A O 1
ATOM 5206 N N . ALA A 1 697 ? 39.087 11.850 -7.290 1.00 94.75 697 ALA A N 1
ATOM 5207 C CA . ALA A 1 697 ? 40.347 12.527 -7.530 1.00 94.75 697 ALA A CA 1
ATOM 5208 C C . ALA A 1 697 ? 40.234 13.501 -8.702 1.00 94.75 697 ALA A C 1
ATOM 5210 O O . ALA A 1 697 ? 39.672 13.173 -9.748 1.00 94.75 697 ALA A O 1
ATOM 5211 N N . PHE A 1 698 ? 40.761 14.706 -8.511 1.00 93.56 698 PHE A N 1
ATOM 5212 C CA . PHE A 1 698 ? 40.715 15.790 -9.486 1.00 93.56 698 PHE A CA 1
ATOM 5213 C C . PHE A 1 698 ? 42.069 15.896 -10.177 1.00 93.56 698 PHE A C 1
ATOM 5215 O O . PHE A 1 698 ? 43.085 16.098 -9.517 1.00 93.56 698 PHE A O 1
ATOM 5222 N N . THR A 1 699 ? 42.090 15.732 -11.498 1.00 89.56 699 THR A N 1
ATOM 5223 C CA . THR A 1 699 ? 43.312 15.775 -12.313 1.00 89.56 699 THR A CA 1
ATOM 5224 C C . THR A 1 699 ? 43.227 16.884 -13.357 1.00 89.56 699 THR A C 1
ATOM 5226 O O . THR A 1 699 ? 42.204 17.564 -13.485 1.00 89.56 699 THR A O 1
ATOM 5229 N N . GLY A 1 700 ? 44.309 17.080 -14.115 1.00 82.44 700 GLY A N 1
ATOM 5230 C CA . GLY A 1 700 ? 44.318 17.940 -15.302 1.00 82.44 700 GLY A CA 1
ATOM 5231 C C . GLY A 1 700 ? 43.591 17.351 -16.517 1.00 82.44 700 GLY A C 1
ATOM 5232 O O . GLY A 1 700 ? 43.443 18.050 -17.505 1.00 82.44 700 GLY A O 1
ATOM 5233 N N . GLU A 1 701 ? 43.138 16.096 -16.457 1.00 82.06 701 GLU A N 1
ATOM 5234 C CA . GLU A 1 701 ? 42.367 15.445 -17.530 1.00 82.06 701 GLU A CA 1
ATOM 5235 C C . GLU A 1 701 ? 40.875 15.303 -17.178 1.00 82.06 701 GLU A C 1
ATOM 5237 O O . GLU A 1 701 ? 40.050 14.981 -18.033 1.00 82.06 701 GLU A O 1
ATOM 5242 N N . GLY A 1 702 ? 40.502 15.532 -15.913 1.00 86.81 702 GLY A N 1
ATOM 5243 C CA . GLY A 1 702 ? 39.120 15.468 -15.449 1.00 86.81 702 GLY A CA 1
ATOM 5244 C C . GLY A 1 702 ? 38.975 14.947 -14.021 1.00 86.81 702 GLY A C 1
ATOM 5245 O O . GLY A 1 702 ? 39.896 14.996 -13.210 1.00 86.81 702 GLY A O 1
ATOM 5246 N N . VAL A 1 703 ? 37.777 14.455 -13.699 1.00 92.50 703 VAL A N 1
ATOM 5247 C CA . VAL A 1 703 ? 37.453 13.883 -12.384 1.00 92.50 703 VAL A CA 1
ATOM 5248 C C . VAL A 1 703 ? 37.424 12.362 -12.487 1.00 92.50 703 VAL A C 1
ATOM 5250 O O . VAL A 1 703 ? 36.607 11.805 -13.224 1.00 92.50 703 VAL A O 1
ATOM 5253 N N . LEU A 1 704 ? 38.292 11.693 -11.731 1.00 93.75 704 LEU A N 1
ATOM 5254 C CA . LEU A 1 704 ? 38.302 10.239 -11.582 1.00 93.75 704 LEU A CA 1
ATOM 5255 C C . LEU A 1 704 ? 37.525 9.839 -10.325 1.00 93.75 704 LEU A C 1
ATOM 5257 O O . LEU A 1 704 ? 37.522 10.559 -9.328 1.00 93.75 704 LEU A O 1
ATOM 5261 N N . VAL A 1 705 ? 36.880 8.674 -10.357 1.00 94.50 705 VAL A N 1
ATOM 5262 C CA . VAL A 1 705 ? 36.073 8.138 -9.250 1.00 94.50 705 VAL A CA 1
ATOM 5263 C C . VAL A 1 705 ? 36.407 6.659 -9.052 1.00 94.50 705 VAL A C 1
ATOM 5265 O O . VAL A 1 705 ? 36.755 5.961 -10.008 1.00 94.50 705 VAL A O 1
ATOM 5268 N N . GLY A 1 706 ? 36.302 6.163 -7.822 1.00 91.44 706 GLY A N 1
ATOM 5269 C CA . GLY A 1 706 ? 36.431 4.738 -7.533 1.00 91.44 706 GLY A CA 1
ATOM 5270 C C . GLY A 1 706 ? 37.869 4.245 -7.583 1.00 91.44 706 GLY A C 1
ATOM 5271 O O . GLY A 1 706 ? 38.788 4.919 -7.123 1.00 91.44 706 GLY A O 1
ATOM 5272 N N . LYS A 1 707 ? 38.070 3.051 -8.152 1.00 87.94 707 LYS A N 1
ATOM 5273 C CA . LYS A 1 707 ? 39.387 2.403 -8.219 1.00 87.94 707 LYS A CA 1
ATOM 5274 C C . LYS A 1 707 ? 40.409 3.263 -8.970 1.00 87.94 707 LYS A C 1
ATOM 5276 O O . LYS A 1 707 ? 41.498 3.460 -8.466 1.00 87.94 707 LYS A O 1
ATOM 5281 N N . ARG A 1 708 ? 40.003 3.921 -10.061 1.00 89.06 708 ARG A N 1
ATOM 5282 C CA . ARG A 1 708 ? 40.860 4.859 -10.812 1.00 89.06 708 ARG A CA 1
ATOM 5283 C C . ARG A 1 708 ? 41.321 6.057 -9.981 1.00 89.06 708 ARG A C 1
ATOM 5285 O O . ARG A 1 708 ? 42.430 6.536 -10.169 1.00 89.06 708 ARG A O 1
ATOM 5292 N N . ALA A 1 709 ? 40.466 6.564 -9.091 1.00 90.81 709 ALA A N 1
ATOM 5293 C CA . ALA A 1 709 ? 40.844 7.633 -8.169 1.00 90.81 709 ALA A CA 1
ATOM 5294 C C . ALA A 1 709 ? 41.781 7.119 -7.070 1.00 90.81 709 ALA A C 1
ATOM 5296 O O . ALA A 1 709 ? 42.726 7.808 -6.705 1.00 90.81 709 ALA A O 1
ATOM 5297 N N . LEU A 1 710 ? 41.529 5.904 -6.578 1.00 85.38 710 LEU A N 1
ATOM 5298 C CA . LEU A 1 710 ? 42.362 5.244 -5.579 1.00 85.38 710 LEU A CA 1
ATOM 5299 C C . LEU A 1 710 ? 43.767 4.919 -6.114 1.00 85.38 710 LEU A C 1
ATOM 5301 O O . LEU A 1 710 ? 44.740 5.153 -5.409 1.00 85.38 710 LEU A O 1
ATOM 5305 N N . ASP A 1 711 ? 43.876 4.434 -7.352 1.00 84.00 711 ASP A N 1
ATOM 5306 C CA . ASP A 1 711 ? 45.146 4.028 -7.969 1.00 84.00 711 ASP A CA 1
ATOM 5307 C C . ASP A 1 711 ? 46.094 5.215 -8.185 1.00 84.00 711 ASP A C 1
ATOM 5309 O O . ASP A 1 711 ? 47.304 5.071 -8.067 1.00 84.00 711 ASP A O 1
ATOM 5313 N N . GLN A 1 712 ? 45.560 6.413 -8.443 1.00 82.81 712 GLN A N 1
ATOM 5314 C CA . GLN A 1 712 ? 46.380 7.621 -8.579 1.00 82.81 712 GLN A CA 1
ATOM 5315 C C . GLN A 1 712 ? 46.612 8.372 -7.262 1.00 82.81 712 GLN A C 1
ATOM 5317 O O . GLN A 1 712 ? 47.240 9.431 -7.274 1.00 82.81 712 GLN A O 1
ATOM 5322 N N . ALA A 1 713 ? 46.076 7.885 -6.137 1.00 79.94 713 ALA A N 1
ATOM 5323 C CA . ALA A 1 713 ? 46.186 8.580 -4.855 1.00 79.94 713 ALA A CA 1
ATOM 5324 C C . ALA A 1 713 ? 47.655 8.795 -4.439 1.00 79.94 713 ALA A C 1
ATOM 5326 O O . ALA A 1 713 ? 47.942 9.757 -3.733 1.00 79.94 713 ALA A O 1
ATOM 5327 N N . GLU A 1 714 ? 48.567 7.938 -4.920 1.00 69.00 714 GLU A N 1
ATOM 5328 C CA . GLU A 1 714 ? 50.028 8.070 -4.792 1.00 69.00 714 GLU A CA 1
ATOM 5329 C C . GLU A 1 714 ? 50.569 9.320 -5.492 1.00 69.00 714 GLU A C 1
ATOM 5331 O O . GLU A 1 714 ? 51.292 10.111 -4.894 1.00 69.00 714 GLU A O 1
ATOM 5336 N N . LEU A 1 715 ? 50.177 9.525 -6.749 1.00 79.56 715 LEU A N 1
ATOM 5337 C CA . LEU A 1 715 ? 50.686 10.602 -7.600 1.00 79.56 715 LEU A CA 1
ATOM 5338 C C . LEU A 1 715 ? 49.997 11.945 -7.316 1.00 79.56 715 LEU A C 1
ATOM 5340 O O . LEU A 1 715 ? 50.554 13.007 -7.587 1.00 79.56 715 LEU A O 1
ATOM 5344 N N . ASN A 1 716 ? 48.772 11.910 -6.784 1.00 83.69 716 ASN A N 1
ATOM 5345 C CA . ASN A 1 716 ? 47.940 13.091 -6.568 1.00 83.69 716 ASN A CA 1
ATOM 5346 C C . ASN A 1 716 ? 47.211 13.079 -5.204 1.00 83.69 716 ASN A C 1
ATOM 5348 O O . ASN A 1 716 ? 45.976 13.128 -5.146 1.00 83.69 716 ASN A O 1
ATOM 5352 N N . PRO A 1 717 ? 47.939 13.035 -4.074 1.00 80.94 717 PRO A N 1
ATOM 5353 C CA . PRO A 1 717 ? 47.340 12.849 -2.751 1.00 80.94 717 PRO A CA 1
ATOM 5354 C C . PRO A 1 717 ? 46.534 14.064 -2.266 1.00 80.94 717 PRO A C 1
ATOM 5356 O O . PRO A 1 717 ? 45.546 13.917 -1.547 1.00 80.94 717 PRO A O 1
ATOM 5359 N N . ARG A 1 718 ? 46.923 15.283 -2.670 1.00 86.69 718 ARG A N 1
ATOM 5360 C CA . ARG A 1 718 ? 46.271 16.530 -2.225 1.00 86.69 718 ARG A CA 1
ATOM 5361 C C . ARG A 1 718 ? 44.914 16.777 -2.881 1.00 86.69 718 ARG A C 1
ATOM 5363 O O . ARG A 1 718 ? 44.059 17.391 -2.248 1.00 86.69 718 ARG A O 1
ATOM 5370 N N . SER A 1 719 ? 44.716 16.285 -4.104 1.00 90.94 719 SER A N 1
ATOM 5371 C CA . SER A 1 719 ? 43.459 16.424 -4.853 1.00 90.94 719 SER A CA 1
ATOM 5372 C C . SER A 1 719 ? 42.680 15.109 -4.954 1.00 90.94 719 SER A C 1
ATOM 5374 O O . SER A 1 719 ? 41.759 15.009 -5.765 1.00 90.94 719 SER A O 1
ATOM 5376 N N . THR A 1 720 ? 43.015 14.114 -4.125 1.00 91.56 720 THR A N 1
ATOM 5377 C CA . THR A 1 720 ? 42.286 12.845 -4.005 1.00 91.56 720 THR A CA 1
ATOM 5378 C C . THR A 1 720 ? 41.538 12.794 -2.677 1.00 91.56 720 THR A C 1
ATOM 5380 O O . THR A 1 720 ? 42.135 12.692 -1.609 1.00 91.56 720 THR A O 1
ATOM 5383 N N . ILE A 1 721 ? 40.211 12.873 -2.742 1.00 93.06 721 ILE A N 1
ATOM 5384 C CA . ILE A 1 721 ? 39.316 12.966 -1.589 1.00 93.06 721 ILE A CA 1
ATOM 5385 C C . ILE A 1 721 ? 38.686 11.604 -1.298 1.00 93.06 721 ILE A C 1
ATOM 5387 O O . ILE A 1 721 ? 38.038 11.006 -2.158 1.00 93.06 721 ILE A O 1
ATOM 5391 N N . TYR A 1 722 ? 38.828 11.154 -0.056 1.00 88.81 722 TYR A N 1
ATOM 5392 C CA . TYR A 1 722 ? 38.203 9.959 0.519 1.00 88.81 722 TYR A CA 1
ATOM 5393 C C . TYR A 1 722 ? 37.468 10.327 1.816 1.00 88.81 722 TYR A C 1
ATOM 5395 O O . TYR A 1 722 ? 37.608 11.441 2.323 1.00 88.81 722 TYR A O 1
ATOM 5403 N N . ASP A 1 723 ? 36.635 9.422 2.338 1.00 85.56 723 ASP A N 1
ATOM 5404 C CA . ASP A 1 723 ? 35.878 9.603 3.590 1.00 85.56 723 ASP A CA 1
ATOM 5405 C C . ASP A 1 723 ? 34.928 10.824 3.619 1.00 85.56 723 ASP A C 1
ATOM 5407 O O . ASP A 1 723 ? 34.434 11.232 4.675 1.00 85.56 723 ASP A O 1
ATOM 5411 N N . ALA A 1 724 ? 34.579 11.383 2.454 1.00 89.81 724 ALA A N 1
ATOM 5412 C CA . ALA A 1 724 ? 33.752 12.589 2.343 1.00 89.81 724 ALA A CA 1
ATOM 5413 C C . ALA A 1 724 ? 32.381 12.474 3.043 1.00 89.81 724 ALA A C 1
ATOM 5415 O O . ALA A 1 724 ? 31.872 13.468 3.569 1.00 89.81 724 ALA A O 1
ATOM 5416 N N . LYS A 1 725 ? 31.803 11.262 3.139 1.00 88.19 725 LYS A N 1
ATOM 5417 C CA . LYS A 1 725 ? 30.541 11.001 3.867 1.00 88.19 725 LYS A CA 1
ATOM 5418 C C . LYS A 1 725 ? 30.616 11.433 5.340 1.00 88.19 725 LYS A C 1
ATOM 5420 O O . LYS A 1 725 ? 29.602 11.844 5.897 1.00 88.19 725 LYS A O 1
ATOM 5425 N N . ARG A 1 726 ? 31.801 11.438 5.973 1.00 85.44 726 ARG A N 1
ATOM 5426 C CA . ARG A 1 726 ? 31.977 11.890 7.370 1.00 85.44 726 ARG A CA 1
ATOM 5427 C C . ARG A 1 726 ? 31.637 13.369 7.576 1.00 85.44 726 ARG A C 1
ATOM 5429 O O . ARG A 1 726 ? 31.299 13.748 8.702 1.00 85.44 726 ARG A O 1
ATOM 5436 N N . PHE A 1 727 ? 31.724 14.167 6.512 1.00 89.00 727 PHE A N 1
ATOM 5437 C CA . PHE A 1 727 ? 31.571 15.622 6.511 1.00 89.00 727 PHE A CA 1
ATOM 5438 C C . PHE A 1 727 ? 30.204 16.089 5.989 1.00 89.00 727 PHE A C 1
ATOM 5440 O O . PHE A 1 727 ? 29.856 17.256 6.163 1.00 89.00 727 PHE A O 1
ATOM 5447 N N . ILE A 1 728 ? 29.422 15.202 5.361 1.00 90.25 728 ILE A N 1
ATOM 5448 C CA . ILE A 1 728 ? 28.166 15.565 4.694 1.00 90.25 728 ILE A CA 1
ATOM 5449 C C . ILE A 1 728 ? 27.147 16.138 5.688 1.00 90.25 728 ILE A C 1
ATOM 5451 O O . ILE A 1 728 ? 26.870 15.525 6.721 1.00 90.25 728 ILE A O 1
ATOM 5455 N N . GLY A 1 729 ? 26.609 17.327 5.392 1.00 88.88 729 GLY A N 1
ATOM 5456 C CA . GLY A 1 729 ? 25.626 18.025 6.231 1.00 88.88 729 GLY A CA 1
ATOM 5457 C C . GLY A 1 729 ? 26.061 18.331 7.671 1.00 88.88 729 GLY A C 1
ATOM 5458 O O . GLY A 1 729 ? 25.191 18.520 8.524 1.00 88.88 729 GLY A O 1
ATOM 5459 N N . LYS A 1 730 ? 27.371 18.352 7.961 1.00 89.44 730 LYS A N 1
ATOM 5460 C CA . LYS A 1 730 ? 27.933 18.761 9.258 1.00 89.44 730 LYS A CA 1
ATOM 5461 C C . LYS A 1 730 ? 28.576 20.143 9.173 1.00 89.44 730 LYS A C 1
ATOM 5463 O O . LYS A 1 730 ? 29.103 20.528 8.135 1.00 89.44 730 LYS A O 1
ATOM 5468 N N . THR A 1 731 ? 28.598 20.838 10.302 1.00 89.31 731 THR A N 1
ATOM 5469 C CA . THR A 1 731 ? 29.350 22.081 10.506 1.00 89.31 731 THR A CA 1
ATOM 5470 C C . THR A 1 731 ? 30.469 21.837 11.504 1.00 89.31 731 THR A C 1
ATOM 5472 O O . THR A 1 731 ? 30.278 21.085 12.461 1.00 89.31 731 THR A O 1
ATOM 5475 N N . PHE A 1 732 ? 31.612 22.487 11.318 1.00 86.62 732 PHE A N 1
ATOM 5476 C CA . PHE A 1 732 ? 32.770 22.316 12.194 1.00 86.62 732 PHE A CA 1
ATOM 5477 C C . PHE A 1 732 ? 33.308 23.669 12.648 1.00 86.62 732 PHE A C 1
ATOM 5479 O O . PHE A 1 732 ? 33.302 24.632 11.883 1.00 86.62 732 PHE A O 1
ATOM 5486 N N . SER A 1 733 ? 33.810 23.742 13.882 1.00 86.19 733 SER A N 1
ATOM 5487 C CA . SER A 1 733 ? 34.571 24.914 14.310 1.00 86.19 733 SER A CA 1
ATOM 5488 C C . SER A 1 733 ? 35.906 24.982 13.552 1.00 86.19 733 SER A C 1
ATOM 5490 O O . SER A 1 733 ? 36.422 23.970 13.065 1.00 86.19 733 SER A O 1
ATOM 5492 N N . LYS A 1 734 ? 36.506 26.177 13.463 1.00 81.00 734 LYS A N 1
ATOM 5493 C CA . LYS A 1 734 ? 37.826 26.344 12.826 1.00 81.00 734 LYS A CA 1
ATOM 5494 C C . LYS A 1 734 ? 38.911 25.494 13.498 1.00 81.00 734 LYS A C 1
ATOM 5496 O O . LYS A 1 734 ? 39.824 25.025 12.824 1.00 81.00 734 LYS A O 1
ATOM 5501 N N . GLU A 1 735 ? 38.810 25.290 14.809 1.00 82.44 735 GLU A N 1
ATOM 5502 C CA . GLU A 1 735 ? 39.778 24.516 15.584 1.00 82.44 735 GLU A CA 1
ATOM 5503 C C . GLU A 1 735 ? 39.622 23.006 15.350 1.00 82.44 735 GLU A C 1
ATOM 5505 O O . GLU A 1 735 ? 40.614 22.311 15.120 1.00 82.44 735 GLU A O 1
ATOM 5510 N N . ASP A 1 736 ? 38.381 22.512 15.287 1.00 80.25 736 ASP A N 1
ATOM 5511 C CA . ASP A 1 736 ? 38.090 21.111 14.962 1.00 80.25 736 ASP A CA 1
ATOM 5512 C C . ASP A 1 736 ? 38.507 20.762 13.531 1.00 80.25 736 ASP A C 1
ATOM 5514 O O . ASP A 1 736 ? 39.075 19.696 13.296 1.00 80.25 736 ASP A O 1
ATOM 5518 N N . LEU A 1 737 ? 38.299 21.673 12.569 1.00 81.31 737 LEU A N 1
ATOM 5519 C CA . LEU A 1 737 ? 38.772 21.486 11.193 1.00 81.31 737 LEU A CA 1
ATOM 5520 C C . LEU A 1 737 ? 40.288 21.435 11.102 1.00 81.31 737 LEU A C 1
ATOM 5522 O O . LEU A 1 737 ? 40.811 20.650 10.318 1.00 81.31 737 LEU A O 1
ATOM 5526 N N . LYS A 1 738 ? 41.002 22.233 11.900 1.00 79.88 738 LYS A N 1
ATOM 5527 C CA . LYS A 1 738 ? 42.467 22.202 11.919 1.00 79.88 738 LYS A CA 1
ATOM 5528 C C . LYS A 1 738 ? 42.980 20.851 12.427 1.00 79.88 738 LYS A C 1
ATOM 5530 O O . LYS A 1 738 ? 43.882 20.289 11.813 1.00 79.88 738 LYS A O 1
ATOM 5535 N N . LYS A 1 739 ? 42.362 20.308 13.485 1.00 77.75 739 LYS A N 1
ATOM 5536 C CA . LYS A 1 739 ? 42.661 18.965 14.020 1.00 77.75 739 LYS A CA 1
ATOM 5537 C C . LYS A 1 739 ? 42.284 17.847 13.046 1.00 77.75 739 LYS A C 1
ATOM 5539 O O . LYS A 1 739 ? 43.006 16.869 12.928 1.00 77.75 739 LYS A O 1
ATOM 5544 N N . LEU A 1 740 ? 41.159 17.973 12.342 1.00 73.31 740 LEU A N 1
ATOM 5545 C CA . LEU A 1 740 ? 40.750 16.994 11.334 1.00 73.31 740 LEU A CA 1
ATOM 5546 C C . LEU A 1 740 ? 41.652 17.050 10.102 1.00 73.31 740 LEU A C 1
ATOM 5548 O O . LEU A 1 740 ? 42.044 16.004 9.603 1.00 73.31 740 LEU A O 1
ATOM 5552 N N . SER A 1 741 ? 42.025 18.242 9.630 1.00 78.75 741 SER A N 1
ATOM 5553 C CA . SER A 1 741 ? 42.853 18.409 8.432 1.00 78.75 741 SER A CA 1
ATOM 5554 C C . SER A 1 741 ? 44.263 17.840 8.593 1.00 78.75 741 SER A C 1
ATOM 5556 O O . SER A 1 741 ? 44.872 17.539 7.577 1.00 78.75 741 SER A O 1
ATOM 5558 N N . SER A 1 742 ? 44.783 17.667 9.815 1.00 75.88 742 SER A N 1
ATOM 5559 C CA . SER A 1 742 ? 46.068 16.985 10.039 1.00 75.88 742 SER A CA 1
ATOM 5560 C C . SER A 1 742 ? 45.987 15.461 9.914 1.00 75.88 742 SER A C 1
ATOM 5562 O O . SER A 1 742 ? 47.020 14.807 9.869 1.00 75.88 742 SER A O 1
ATOM 5564 N N . LEU A 1 743 ? 44.779 14.887 9.871 1.00 73.19 743 LEU A N 1
ATOM 5565 C CA . LEU A 1 743 ? 44.563 13.442 9.728 1.00 73.19 743 LEU A CA 1
ATOM 5566 C C . LEU A 1 743 ? 44.446 12.995 8.262 1.00 73.19 743 LEU A C 1
ATOM 5568 O O . LEU A 1 743 ? 44.421 11.797 7.996 1.00 73.19 743 LEU A O 1
ATOM 5572 N N . TYR A 1 744 ? 44.359 13.935 7.316 1.00 79.75 744 TYR A N 1
ATOM 5573 C CA . TYR A 1 744 ? 44.188 13.662 5.888 1.00 79.75 744 TYR A CA 1
ATOM 5574 C C . TYR A 1 744 ? 45.306 14.322 5.074 1.00 79.75 744 TYR A C 1
ATOM 5576 O O . TYR A 1 744 ? 45.853 15.350 5.461 1.00 79.75 744 TYR A O 1
ATOM 5584 N N . GLN A 1 745 ? 45.630 13.746 3.915 1.00 80.94 745 GLN A N 1
ATOM 5585 C CA . GLN A 1 745 ? 46.647 14.298 3.003 1.00 80.94 745 GLN A CA 1
ATOM 5586 C C . GLN A 1 745 ? 46.134 15.495 2.177 1.00 80.94 745 GLN A C 1
ATOM 5588 O O . GLN A 1 745 ? 46.927 16.268 1.636 1.00 80.94 745 GLN A O 1
ATOM 5593 N N . PHE A 1 746 ? 44.812 15.664 2.093 1.00 87.06 746 PHE A N 1
ATOM 5594 C CA . PHE A 1 746 ? 44.152 16.788 1.434 1.00 87.06 746 PHE A CA 1
ATOM 5595 C C . PHE A 1 746 ? 43.760 17.878 2.438 1.00 87.06 746 PHE A C 1
ATOM 5597 O O . PHE A 1 746 ? 43.494 17.621 3.614 1.00 87.06 746 PHE A O 1
ATOM 5604 N N . LYS A 1 747 ? 43.689 19.125 1.963 1.00 88.88 747 LYS A N 1
ATOM 5605 C CA . LYS A 1 747 ? 43.381 20.284 2.808 1.00 88.88 747 LYS A CA 1
ATOM 5606 C C . LYS A 1 747 ? 41.874 20.488 2.938 1.00 88.88 747 LYS A C 1
ATOM 5608 O O . LYS A 1 747 ? 41.149 20.530 1.943 1.00 88.88 747 LYS A O 1
ATOM 5613 N N . ILE A 1 748 ? 41.424 20.703 4.173 1.00 91.31 748 ILE A N 1
ATOM 5614 C CA . ILE A 1 748 ? 40.023 20.984 4.499 1.00 91.31 748 ILE A CA 1
ATOM 5615 C C . ILE A 1 748 ? 39.912 22.428 5.001 1.00 91.31 748 ILE A C 1
ATOM 5617 O O . ILE A 1 748 ? 40.659 22.858 5.877 1.00 91.31 748 ILE A O 1
ATOM 5621 N N . THR A 1 749 ? 38.980 23.191 4.438 1.00 90.75 749 THR A N 1
ATOM 5622 C CA . THR A 1 749 ? 38.616 24.546 4.875 1.00 90.75 749 THR A CA 1
ATOM 5623 C C . THR A 1 749 ? 37.117 24.614 5.181 1.00 90.75 749 THR A C 1
ATOM 5625 O O . THR A 1 749 ? 36.426 23.601 5.117 1.00 90.75 749 THR A O 1
ATOM 5628 N N . SER A 1 750 ? 36.600 25.787 5.537 1.00 89.06 750 SER A N 1
ATOM 5629 C CA . SER A 1 750 ? 35.161 26.027 5.684 1.00 89.06 750 SER A CA 1
ATOM 5630 C C . SER A 1 750 ? 34.697 27.242 4.890 1.00 89.06 750 SER A C 1
ATOM 5632 O O . SER A 1 750 ? 35.493 28.129 4.583 1.00 89.06 750 SER A O 1
ATOM 5634 N N . ASP A 1 751 ? 33.411 27.262 4.540 1.00 87.12 751 ASP A N 1
ATOM 5635 C CA . ASP A 1 751 ? 32.741 28.460 4.032 1.00 87.12 751 ASP A CA 1
ATOM 5636 C C . ASP A 1 751 ? 32.322 29.415 5.169 1.00 87.12 751 ASP A C 1
ATOM 5638 O O . ASP A 1 751 ? 32.507 29.128 6.353 1.00 87.12 751 ASP A O 1
ATOM 5642 N N . GLU A 1 752 ? 31.725 30.557 4.816 1.00 84.31 752 GLU A N 1
ATOM 5643 C CA . GLU A 1 752 ? 31.247 31.573 5.772 1.00 84.31 752 GLU A CA 1
ATOM 5644 C C . GLU A 1 752 ? 30.227 31.037 6.794 1.00 84.31 752 GLU A C 1
ATOM 5646 O O . GLU A 1 752 ? 30.023 31.639 7.846 1.00 84.31 752 GLU A O 1
ATOM 5651 N N . LYS A 1 753 ? 29.589 29.898 6.504 1.00 83.94 753 LYS A N 1
ATOM 5652 C CA . LYS A 1 753 ? 28.591 29.242 7.357 1.00 83.94 753 LYS A CA 1
ATOM 5653 C C . LYS A 1 753 ? 29.172 28.042 8.113 1.00 83.94 753 LYS A C 1
ATOM 5655 O O . LYS A 1 753 ? 28.409 27.248 8.657 1.00 83.94 753 LYS A O 1
ATOM 5660 N N . ASN A 1 754 ? 30.501 27.918 8.170 1.00 87.69 754 ASN A N 1
ATOM 5661 C CA . ASN A 1 754 ? 31.231 26.820 8.809 1.00 87.69 754 ASN A CA 1
ATOM 5662 C C . ASN A 1 754 ? 30.968 25.429 8.192 1.00 87.69 754 ASN A C 1
ATOM 5664 O O . ASN A 1 754 ? 31.195 24.408 8.852 1.00 87.69 754 ASN A O 1
ATOM 5668 N N . ASN A 1 755 ? 30.513 25.352 6.935 1.00 90.62 755 ASN A N 1
ATOM 5669 C CA . ASN A 1 755 ? 30.416 24.070 6.232 1.00 90.62 755 ASN A CA 1
ATOM 5670 C C . ASN A 1 755 ? 31.789 23.684 5.669 1.00 90.62 755 ASN A C 1
ATOM 5672 O O . ASN A 1 755 ? 32.456 24.539 5.082 1.00 90.62 755 ASN A O 1
ATOM 5676 N N . PRO A 1 756 ? 32.209 22.414 5.780 1.00 92.81 756 PRO A N 1
ATOM 5677 C CA . PRO A 1 756 ? 33.505 21.962 5.293 1.00 92.81 756 PRO A CA 1
ATOM 5678 C C . PRO A 1 756 ? 33.593 22.020 3.759 1.00 92.81 756 PRO A C 1
ATOM 5680 O O . PRO A 1 756 ? 32.629 21.729 3.047 1.00 92.81 756 PRO A O 1
ATOM 5683 N N . LYS A 1 757 ? 34.777 22.363 3.250 1.00 94.06 757 LYS A N 1
ATOM 5684 C CA . LYS A 1 757 ? 35.146 22.372 1.830 1.00 94.06 757 LYS A CA 1
ATOM 5685 C C . LYS A 1 757 ? 36.512 21.718 1.653 1.00 94.06 757 LYS A C 1
ATOM 5687 O O . LYS A 1 757 ? 37.436 22.005 2.411 1.00 94.06 757 LYS A O 1
ATOM 5692 N N . PHE A 1 758 ? 36.651 20.883 0.636 1.00 94.62 758 PHE A N 1
ATOM 5693 C CA . PHE A 1 758 ? 37.922 20.301 0.226 1.00 94.62 758 PHE A CA 1
ATOM 5694 C C . PHE A 1 758 ? 38.598 21.222 -0.782 1.00 94.62 758 PHE A C 1
ATOM 5696 O O . PHE A 1 758 ? 37.958 21.682 -1.728 1.00 94.62 758 PHE A O 1
ATOM 5703 N N . VAL A 1 759 ? 39.877 21.511 -0.560 1.00 93.00 759 VAL A N 1
ATOM 5704 C CA . VAL A 1 759 ? 40.691 22.287 -1.497 1.00 93.00 759 VAL A CA 1
ATOM 5705 C C . VAL A 1 759 ? 41.307 21.308 -2.485 1.00 93.00 759 VAL A C 1
ATOM 5707 O O . VAL A 1 759 ? 42.128 20.487 -2.085 1.00 93.00 759 VAL A O 1
ATOM 5710 N N . VAL A 1 760 ? 40.906 21.388 -3.751 1.00 92.62 760 VAL A N 1
ATOM 5711 C CA . VAL A 1 760 ? 41.397 20.503 -4.813 1.00 92.62 760 VAL A CA 1
ATOM 5712 C C . VAL A 1 760 ? 41.934 21.321 -5.973 1.00 92.62 760 VAL A C 1
ATOM 5714 O O . VAL A 1 760 ? 41.439 22.409 -6.269 1.00 92.62 760 VAL A O 1
ATOM 5717 N N . GLU A 1 761 ? 42.946 20.793 -6.641 1.00 87.19 761 GLU A N 1
ATOM 5718 C CA . GLU A 1 761 ? 43.550 21.408 -7.815 1.00 87.19 761 GLU A CA 1
ATOM 5719 C C . GLU A 1 761 ? 43.198 20.605 -9.068 1.00 87.19 761 GLU A C 1
ATOM 5721 O O . GLU A 1 761 ? 43.346 19.384 -9.100 1.00 87.19 761 GLU A O 1
ATOM 5726 N N . SER A 1 762 ? 42.710 21.290 -10.101 1.00 82.00 762 SER A N 1
ATOM 5727 C CA . SER A 1 762 ? 42.405 20.701 -11.406 1.00 82.00 762 SER A CA 1
ATOM 5728 C C . SER A 1 762 ? 42.755 21.701 -12.502 1.00 82.00 762 SER A C 1
ATOM 5730 O O . SER A 1 762 ? 42.369 22.865 -12.423 1.00 82.00 762 SER A O 1
ATOM 5732 N N . HIS A 1 763 ? 43.491 21.258 -13.526 1.00 78.44 763 HIS A N 1
ATOM 5733 C CA . HIS A 1 763 ? 43.946 22.105 -14.641 1.00 78.44 763 HIS A CA 1
ATOM 5734 C C . HIS A 1 763 ? 44.696 23.380 -14.186 1.00 78.44 763 HIS A C 1
ATOM 5736 O O . HIS A 1 763 ? 44.505 24.452 -14.755 1.00 78.44 763 HIS A O 1
ATOM 5742 N N . GLY A 1 764 ? 45.498 23.289 -13.116 1.00 75.06 764 GLY A N 1
ATOM 5743 C CA . GLY A 1 764 ? 46.229 24.428 -12.535 1.00 75.06 764 GLY A CA 1
ATOM 5744 C C . GLY A 1 764 ? 45.362 25.437 -11.769 1.00 75.06 764 GLY A C 1
ATOM 5745 O O . GLY A 1 764 ? 45.873 26.451 -11.301 1.00 75.06 764 GLY A O 1
ATOM 5746 N N . ASN A 1 765 ? 44.057 25.175 -11.617 1.00 82.62 765 ASN A N 1
ATOM 5747 C CA . ASN A 1 765 ? 43.138 26.004 -10.844 1.00 82.62 765 ASN A CA 1
ATOM 5748 C C . ASN A 1 765 ? 42.789 25.336 -9.512 1.00 82.62 765 ASN A C 1
ATOM 5750 O O . ASN A 1 765 ? 42.361 24.180 -9.462 1.00 82.62 765 ASN A O 1
ATOM 5754 N N . VAL A 1 766 ? 42.907 26.100 -8.426 1.00 88.19 766 VAL A N 1
ATOM 5755 C CA . VAL A 1 766 ? 42.474 25.679 -7.091 1.00 88.19 766 VAL A CA 1
ATOM 5756 C C . VAL A 1 766 ? 40.979 25.948 -6.942 1.00 88.19 766 VAL A C 1
ATOM 5758 O O . VAL A 1 766 ? 40.521 27.079 -7.091 1.00 88.19 766 VAL A O 1
ATOM 5761 N N . THR A 1 767 ? 40.211 24.911 -6.619 1.00 90.44 767 THR A N 1
ATOM 5762 C CA . THR A 1 767 ? 38.756 24.973 -6.442 1.00 90.44 767 THR A CA 1
ATOM 5763 C C . THR A 1 767 ? 38.337 24.397 -5.093 1.00 90.44 767 THR A C 1
ATOM 5765 O O . THR A 1 767 ? 39.031 23.574 -4.492 1.00 90.44 767 THR A O 1
ATOM 5768 N N . LEU A 1 768 ? 37.198 24.872 -4.584 1.00 93.38 768 LEU A N 1
ATOM 5769 C CA . LEU A 1 768 ? 36.610 24.402 -3.334 1.00 93.38 768 LEU A CA 1
ATOM 5770 C C . LEU A 1 768 ? 35.434 23.487 -3.643 1.00 93.38 768 LEU A C 1
ATOM 5772 O O . LEU A 1 768 ? 34.433 23.938 -4.195 1.00 93.38 768 LEU A O 1
ATOM 5776 N N . VAL A 1 769 ? 35.540 22.227 -3.234 1.00 94.75 769 VAL A N 1
ATOM 5777 C CA . VAL A 1 769 ? 34.515 21.212 -3.483 1.00 94.75 769 VAL A CA 1
ATOM 5778 C C . VAL A 1 769 ? 33.871 20.794 -2.169 1.00 94.75 769 VAL A C 1
ATOM 5780 O O . VAL A 1 769 ? 34.537 20.560 -1.163 1.00 94.75 769 VAL A O 1
ATOM 5783 N N . SER A 1 770 ? 32.547 20.732 -2.149 1.00 95.69 770 SER A N 1
ATOM 5784 C CA . SER A 1 770 ? 31.767 20.314 -0.985 1.00 95.69 770 SER A CA 1
ATOM 5785 C C . SER A 1 770 ? 31.661 18.789 -0.855 1.00 95.69 770 SER A C 1
ATOM 5787 O O . SER A 1 770 ? 31.727 18.077 -1.860 1.00 95.69 770 SER A O 1
ATOM 5789 N N . PRO A 1 771 ? 31.420 18.255 0.358 1.00 95.44 771 PRO A N 1
ATOM 5790 C CA . PRO A 1 771 ? 31.114 16.836 0.545 1.00 95.44 771 PRO A CA 1
ATOM 5791 C C . PRO A 1 771 ? 29.953 16.336 -0.318 1.00 95.44 771 PRO A C 1
ATOM 5793 O O . PRO A 1 771 ? 29.995 15.210 -0.809 1.00 95.44 771 PRO A O 1
ATOM 5796 N N . GLU A 1 772 ? 28.934 17.168 -0.549 1.00 96.38 772 GLU A N 1
ATOM 5797 C CA . GLU A 1 772 ? 27.798 16.835 -1.408 1.00 96.38 772 GLU A CA 1
ATOM 5798 C C . GLU A 1 772 ? 28.201 16.697 -2.882 1.00 96.38 772 GLU A C 1
ATOM 5800 O O . GLU A 1 772 ? 27.645 15.857 -3.585 1.00 96.38 772 GLU A O 1
ATOM 5805 N N . GLU A 1 773 ? 29.171 17.481 -3.358 1.00 96.25 773 GLU A N 1
ATOM 5806 C CA . GLU A 1 773 ? 29.703 17.377 -4.723 1.00 96.25 773 GLU A CA 1
ATOM 5807 C C . GLU A 1 773 ? 30.581 16.134 -4.905 1.00 96.25 773 GLU A C 1
ATOM 5809 O O . GLU A 1 773 ? 30.475 15.467 -5.938 1.00 96.25 773 GLU A O 1
ATOM 5814 N N . ILE A 1 774 ? 31.377 15.770 -3.891 1.00 97.00 774 ILE A N 1
ATOM 5815 C CA . ILE A 1 774 ? 32.111 14.494 -3.870 1.00 97.00 774 ILE A CA 1
ATOM 5816 C C . ILE A 1 774 ? 31.126 13.319 -3.888 1.00 97.00 774 ILE A C 1
ATOM 5818 O O . ILE A 1 774 ? 31.236 12.424 -4.727 1.00 97.00 774 ILE A O 1
ATOM 5822 N N . GLY A 1 775 ? 30.103 13.359 -3.027 1.00 96.25 775 GLY A N 1
ATOM 5823 C CA . GLY A 1 775 ? 29.024 12.371 -3.021 1.00 96.25 775 GLY A CA 1
ATOM 5824 C C . GLY A 1 775 ? 28.307 12.289 -4.371 1.00 96.25 775 GLY A C 1
ATOM 5825 O O . GLY A 1 775 ? 28.057 11.196 -4.871 1.00 96.25 775 GLY A O 1
ATOM 5826 N N . ALA A 1 776 ? 28.043 13.427 -5.019 1.00 97.44 776 ALA A N 1
ATOM 5827 C CA . ALA A 1 776 ? 27.435 13.464 -6.344 1.00 97.44 776 ALA A CA 1
ATOM 5828 C C . ALA A 1 776 ? 28.315 12.806 -7.418 1.00 97.44 776 ALA A C 1
ATOM 5830 O O . ALA A 1 776 ? 27.788 12.116 -8.288 1.00 97.44 776 ALA A O 1
ATOM 5831 N N . ALA A 1 777 ? 29.640 12.981 -7.372 1.00 97.12 777 ALA A N 1
ATOM 5832 C CA . ALA A 1 777 ? 30.557 12.317 -8.299 1.00 97.12 777 ALA A CA 1
ATOM 5833 C C . ALA A 1 777 ? 30.506 10.784 -8.153 1.00 97.12 777 ALA A C 1
ATOM 5835 O O . ALA A 1 777 ? 30.375 10.086 -9.159 1.00 97.12 777 ALA A O 1
ATOM 5836 N N . ILE A 1 778 ? 30.489 10.274 -6.916 1.00 96.56 778 ILE A N 1
ATOM 5837 C CA . ILE A 1 778 ? 30.327 8.838 -6.624 1.00 96.56 778 ILE A CA 1
ATOM 5838 C C . ILE A 1 778 ? 28.967 8.329 -7.125 1.00 96.56 778 ILE A C 1
ATOM 5840 O O . ILE A 1 778 ? 28.884 7.312 -7.812 1.00 96.56 778 ILE A O 1
ATOM 5844 N N . LEU A 1 779 ? 27.889 9.069 -6.853 1.00 96.81 779 LEU A N 1
ATOM 5845 C CA . LEU A 1 779 ? 26.536 8.705 -7.280 1.00 96.81 779 LEU A CA 1
ATOM 5846 C C . LEU A 1 779 ? 26.372 8.698 -8.806 1.00 96.81 779 LEU A C 1
ATOM 5848 O O . LEU A 1 779 ? 25.647 7.854 -9.331 1.00 96.81 779 LEU A O 1
ATOM 5852 N N . ARG A 1 780 ? 27.058 9.588 -9.537 1.00 96.00 780 ARG A N 1
ATOM 5853 C CA . ARG A 1 780 ? 27.092 9.549 -11.011 1.00 96.00 780 ARG A CA 1
ATOM 5854 C C . ARG A 1 780 ? 27.757 8.275 -11.521 1.00 96.00 780 ARG A C 1
ATOM 5856 O O . ARG A 1 780 ? 27.270 7.705 -12.493 1.00 96.00 780 ARG A O 1
ATOM 5863 N N . GLU A 1 781 ? 28.818 7.813 -10.868 1.00 95.12 781 GLU A N 1
ATOM 5864 C CA . GLU A 1 781 ? 29.504 6.579 -11.259 1.00 95.12 781 GLU A CA 1
ATOM 5865 C C . GLU A 1 781 ? 28.647 5.332 -10.987 1.00 95.12 781 GLU A C 1
ATOM 5867 O O . GLU A 1 781 ? 28.505 4.459 -11.846 1.00 95.12 781 GLU A O 1
ATOM 5872 N N . LEU A 1 782 ? 27.959 5.292 -9.843 1.00 95.44 782 LEU A N 1
ATOM 5873 C CA . LEU A 1 782 ? 26.984 4.241 -9.525 1.00 95.44 782 LEU A CA 1
ATOM 5874 C C . LEU A 1 782 ? 25.797 4.245 -10.497 1.00 95.44 782 LEU A C 1
ATOM 5876 O O . LEU A 1 782 ? 25.364 3.190 -10.960 1.00 95.44 782 LEU A O 1
ATOM 5880 N N . LYS A 1 783 ? 25.299 5.431 -10.866 1.00 94.69 783 LYS A N 1
ATOM 5881 C CA . LYS A 1 783 ? 24.265 5.582 -11.894 1.00 94.69 783 LYS A CA 1
ATOM 5882 C C . LYS A 1 783 ? 24.738 5.052 -13.245 1.00 94.69 783 LYS A C 1
ATOM 5884 O O . LYS A 1 783 ? 24.022 4.255 -13.836 1.00 94.69 783 LYS A O 1
ATOM 5889 N N . ARG A 1 784 ? 25.939 5.415 -13.711 1.00 93.19 784 ARG A N 1
ATOM 5890 C CA . ARG A 1 784 ? 26.510 4.882 -14.966 1.00 93.19 784 ARG A CA 1
ATOM 5891 C C . ARG A 1 784 ? 26.637 3.364 -14.928 1.00 93.19 784 ARG A C 1
ATOM 5893 O O . ARG A 1 784 ? 26.284 2.695 -15.895 1.00 93.19 784 ARG A O 1
ATOM 5900 N N . THR A 1 785 ? 27.097 2.824 -13.801 1.00 93.38 785 THR A N 1
ATOM 5901 C CA . THR A 1 785 ? 27.197 1.376 -13.579 1.00 93.38 785 THR A CA 1
ATOM 5902 C C . THR A 1 785 ? 25.825 0.716 -13.722 1.00 93.38 785 THR A C 1
ATOM 5904 O O . THR A 1 785 ? 25.688 -0.269 -14.449 1.00 93.38 785 THR A O 1
ATOM 5907 N N . ALA A 1 786 ? 24.784 1.301 -13.125 1.00 93.19 786 ALA A N 1
ATOM 5908 C CA . ALA A 1 786 ? 23.417 0.818 -13.272 1.00 93.19 786 ALA A CA 1
ATOM 5909 C C . ALA A 1 786 ? 22.883 0.932 -14.705 1.00 93.19 786 ALA A C 1
ATOM 5911 O O . ALA A 1 786 ? 22.332 -0.030 -15.234 1.00 93.19 786 ALA A O 1
ATOM 5912 N N . GLU A 1 787 ? 23.072 2.075 -15.359 1.00 92.69 787 GLU A N 1
ATOM 5913 C CA . GLU A 1 787 ? 22.577 2.325 -16.715 1.00 92.69 787 GLU A CA 1
ATOM 5914 C C . GLU A 1 787 ? 23.206 1.388 -17.749 1.00 92.69 787 GLU A C 1
ATOM 5916 O O . GLU A 1 787 ? 22.507 0.935 -18.655 1.00 92.69 787 GLU A O 1
ATOM 5921 N N . ARG A 1 788 ? 24.490 1.042 -17.583 1.00 91.00 788 ARG A N 1
ATOM 5922 C CA . ARG A 1 788 ? 25.192 0.056 -18.418 1.00 91.00 788 ARG A CA 1
ATOM 5923 C C . ARG A 1 788 ? 24.644 -1.353 -18.211 1.00 91.00 788 ARG A C 1
ATOM 5925 O O . ARG A 1 788 ? 24.210 -1.979 -19.175 1.00 91.00 788 ARG A O 1
ATOM 5932 N N . ASN A 1 789 ? 24.589 -1.817 -16.961 1.00 89.19 789 ASN A N 1
ATOM 5933 C CA . ASN A 1 789 ? 24.115 -3.164 -16.626 1.00 89.19 789 ASN A CA 1
ATOM 5934 C C . ASN A 1 789 ? 22.634 -3.375 -17.003 1.00 89.19 789 ASN A C 1
ATOM 5936 O O . ASN A 1 789 ? 22.257 -4.436 -17.489 1.00 89.19 789 ASN A O 1
ATOM 5940 N N . ILE A 1 790 ? 21.784 -2.358 -16.822 1.00 87.19 790 ILE A N 1
ATOM 5941 C CA . ILE A 1 790 ? 20.349 -2.423 -17.148 1.00 87.19 790 ILE A CA 1
ATOM 5942 C C . ILE A 1 790 ? 20.097 -2.063 -18.624 1.00 87.19 790 ILE A C 1
ATOM 5944 O O . ILE A 1 790 ? 19.034 -2.363 -19.173 1.00 87.19 790 ILE A O 1
ATOM 5948 N N . SER A 1 791 ? 21.057 -1.419 -19.298 1.00 86.25 791 SER A N 1
ATOM 5949 C CA . SER A 1 791 ? 20.924 -0.875 -20.656 1.00 86.25 791 SER A CA 1
ATOM 5950 C C . SER A 1 791 ? 19.693 0.036 -20.794 1.00 86.25 791 SER A C 1
ATOM 5952 O O . SER A 1 791 ? 18.832 -0.179 -21.657 1.00 86.25 791 SER A O 1
ATOM 5954 N N . ARG A 1 792 ? 19.550 0.992 -19.866 1.00 85.00 792 ARG A N 1
ATOM 5955 C CA . ARG A 1 792 ? 18.464 1.989 -19.798 1.00 85.00 792 ARG A CA 1
ATOM 5956 C C . ARG A 1 792 ? 18.877 3.141 -18.881 1.00 85.00 792 ARG A C 1
ATOM 5958 O O . ARG A 1 792 ? 19.486 2.891 -17.852 1.00 85.00 792 ARG A O 1
ATOM 5965 N N . ALA A 1 793 ? 18.455 4.366 -19.197 1.00 86.81 793 ALA A N 1
ATOM 5966 C CA . ALA A 1 793 ? 18.620 5.517 -18.308 1.00 86.81 793 ALA A CA 1
ATOM 5967 C C . ALA A 1 793 ? 17.873 5.345 -16.968 1.00 86.81 793 ALA A C 1
ATOM 5969 O O . ALA A 1 793 ? 16.702 4.940 -16.945 1.00 86.81 793 ALA A O 1
ATOM 5970 N N . VAL A 1 794 ? 18.528 5.715 -15.864 1.00 88.06 794 VAL A N 1
ATOM 5971 C CA . VAL A 1 794 ? 18.003 5.604 -14.495 1.00 88.06 794 VAL A CA 1
ATOM 5972 C C . VAL A 1 794 ? 18.007 6.975 -13.828 1.00 88.06 794 VAL A C 1
ATOM 5974 O O . VAL A 1 794 ? 19.035 7.633 -13.705 1.00 88.06 794 VAL A O 1
ATOM 5977 N N . ASN A 1 795 ? 16.846 7.421 -13.355 1.00 90.19 795 ASN A N 1
ATOM 5978 C CA . ASN A 1 795 ? 16.696 8.734 -12.719 1.00 90.19 795 ASN A CA 1
ATOM 5979 C C . ASN A 1 795 ? 16.060 8.677 -11.326 1.00 90.19 795 ASN A C 1
ATOM 5981 O O . ASN A 1 795 ? 15.822 9.726 -10.735 1.00 90.19 795 ASN A O 1
ATOM 5985 N N . GLN A 1 796 ? 15.784 7.486 -10.796 1.00 94.50 796 GLN A N 1
ATOM 5986 C CA . GLN A 1 796 ? 15.146 7.295 -9.497 1.00 94.50 796 GLN A CA 1
ATOM 5987 C C . GLN A 1 796 ? 15.918 6.285 -8.658 1.00 94.50 796 GLN A C 1
ATOM 5989 O O . GLN A 1 796 ? 16.305 5.231 -9.164 1.00 94.50 796 GLN A O 1
ATOM 5994 N N . ALA A 1 797 ? 16.099 6.591 -7.374 1.00 95.88 797 ALA A N 1
ATOM 5995 C CA . ALA A 1 797 ? 16.758 5.686 -6.441 1.00 95.88 797 ALA A CA 1
ATOM 5996 C C . ALA A 1 797 ? 16.101 5.662 -5.058 1.00 95.88 797 ALA A C 1
ATOM 5998 O O . ALA A 1 797 ? 15.526 6.653 -4.602 1.00 95.88 797 ALA A O 1
ATOM 5999 N N . VAL A 1 798 ? 16.237 4.528 -4.380 1.00 95.06 798 VAL A N 1
ATOM 6000 C CA . VAL A 1 798 ? 16.120 4.415 -2.923 1.00 95.06 798 VAL A CA 1
ATOM 6001 C C . VAL A 1 798 ? 17.532 4.396 -2.358 1.00 95.06 798 VAL A C 1
ATOM 6003 O O . VAL A 1 798 ? 18.378 3.682 -2.890 1.00 95.06 798 VAL A O 1
ATOM 6006 N N . MET A 1 799 ? 17.796 5.170 -1.306 1.00 95.62 799 MET A N 1
ATOM 6007 C CA . MET A 1 799 ? 19.129 5.224 -0.699 1.00 95.62 799 MET A CA 1
ATOM 6008 C C . MET A 1 799 ? 19.098 4.920 0.795 1.00 95.62 799 MET A C 1
ATOM 6010 O O . MET A 1 799 ? 18.110 5.215 1.472 1.00 95.62 799 MET A O 1
ATOM 6014 N N . SER A 1 800 ? 20.189 4.357 1.302 1.00 92.69 800 SER A N 1
ATOM 6015 C CA . SER A 1 800 ? 20.443 4.175 2.730 1.00 92.69 800 SER A CA 1
ATOM 6016 C C . SER A 1 800 ? 21.124 5.404 3.342 1.00 92.69 800 SER A C 1
ATOM 6018 O O . SER A 1 800 ? 21.868 6.128 2.675 1.00 92.69 800 SER A O 1
ATOM 6020 N N . VAL A 1 801 ? 20.856 5.650 4.623 1.00 90.81 801 VAL A N 1
ATOM 6021 C CA . VAL A 1 801 ? 21.592 6.595 5.477 1.00 90.81 801 VAL A CA 1
ATOM 6022 C C . VAL A 1 801 ? 21.755 6.008 6.882 1.00 90.81 801 VAL A C 1
ATOM 6024 O O . VAL A 1 801 ? 20.878 5.252 7.311 1.00 90.81 801 VAL A O 1
ATOM 6027 N N . PRO A 1 802 ? 22.800 6.379 7.640 1.00 85.25 802 PRO A N 1
ATOM 6028 C CA . PRO A 1 802 ? 22.924 5.956 9.030 1.00 85.25 802 PRO A CA 1
ATOM 6029 C C . PRO A 1 802 ? 21.707 6.403 9.849 1.00 85.25 802 PRO A C 1
ATOM 6031 O O . PRO A 1 802 ? 21.135 7.474 9.603 1.00 85.25 802 PRO A O 1
ATOM 6034 N N . ALA A 1 803 ? 21.277 5.591 10.815 1.00 79.19 803 ALA A N 1
ATOM 6035 C CA . ALA A 1 803 ? 20.057 5.867 11.578 1.00 79.19 803 ALA A CA 1
ATOM 6036 C C . ALA A 1 803 ? 20.145 7.196 12.356 1.00 79.19 803 ALA A C 1
ATOM 6038 O O . ALA A 1 803 ? 19.150 7.912 12.484 1.00 79.19 803 ALA A O 1
ATOM 6039 N N . GLU A 1 804 ? 21.348 7.565 12.792 1.00 77.38 804 GLU A N 1
ATOM 6040 C CA . GLU A 1 804 ? 21.668 8.783 13.534 1.00 77.38 804 GLU A CA 1
ATOM 6041 C C . GLU A 1 804 ? 21.787 10.048 12.680 1.00 77.38 804 GLU A C 1
ATOM 6043 O O . GLU A 1 804 ? 21.943 11.137 13.237 1.00 77.38 804 GLU A O 1
ATOM 6048 N N . PHE A 1 805 ? 21.763 9.938 11.345 1.00 84.50 805 PHE A N 1
ATOM 6049 C CA . PHE A 1 805 ? 21.888 11.115 10.489 1.00 84.50 805 PHE A CA 1
ATOM 6050 C C . PHE A 1 805 ? 20.776 12.116 10.799 1.00 84.50 805 PHE A C 1
ATOM 6052 O O . PHE A 1 805 ? 19.581 11.811 10.679 1.00 84.50 805 PHE A O 1
ATOM 6059 N N . SER A 1 806 ? 21.188 13.340 11.138 1.00 84.25 806 SER A N 1
ATOM 6060 C CA . SER A 1 806 ? 20.270 14.450 11.375 1.00 84.25 806 SER A CA 1
ATOM 6061 C C . SER A 1 806 ? 19.505 14.814 10.099 1.00 84.25 806 SER A C 1
ATOM 6063 O O . SER A 1 806 ? 19.903 14.455 8.985 1.00 84.25 806 SER A O 1
ATOM 6065 N N . MET A 1 807 ? 18.422 15.588 10.228 1.00 83.94 807 MET A N 1
ATOM 6066 C CA . MET A 1 807 ? 17.702 16.083 9.048 1.00 83.94 807 MET A CA 1
ATOM 6067 C C . MET A 1 807 ? 18.619 16.859 8.090 1.00 83.94 807 MET A C 1
ATOM 6069 O O . MET A 1 807 ? 18.471 16.723 6.878 1.00 83.94 807 MET A O 1
ATOM 6073 N N . ALA A 1 808 ? 19.604 17.607 8.603 1.00 87.50 808 ALA A N 1
ATOM 6074 C CA . ALA A 1 808 ? 20.571 18.322 7.771 1.00 87.50 808 ALA A CA 1
ATOM 6075 C C . ALA A 1 808 ? 21.424 17.360 6.926 1.00 87.50 808 ALA A C 1
ATOM 6077 O O . ALA A 1 808 ? 21.560 17.555 5.720 1.00 87.50 808 ALA A O 1
ATOM 6078 N N . GLN A 1 809 ? 21.920 16.275 7.524 1.00 91.31 809 GLN A N 1
ATOM 6079 C CA . GLN A 1 809 ? 22.724 15.264 6.827 1.00 91.31 809 GLN A CA 1
ATOM 6080 C C . GLN A 1 809 ? 21.897 14.451 5.819 1.00 91.31 809 GLN A C 1
ATOM 6082 O O . GLN A 1 809 ? 22.363 14.164 4.713 1.00 91.31 809 GLN A O 1
ATOM 6087 N N . ARG A 1 810 ? 20.640 14.127 6.154 1.00 93.19 810 ARG A N 1
ATOM 6088 C CA . ARG A 1 810 ? 19.693 13.477 5.227 1.00 93.19 810 ARG A CA 1
ATOM 6089 C C . ARG A 1 810 ? 19.399 14.367 4.019 1.00 93.19 810 ARG A C 1
ATOM 6091 O O . ARG A 1 810 ? 19.494 13.909 2.882 1.00 93.19 810 ARG A O 1
ATOM 6098 N N . ASN A 1 811 ? 19.122 15.648 4.254 1.00 93.50 811 ASN A N 1
ATOM 6099 C CA . ASN A 1 811 ? 18.889 16.625 3.190 1.00 93.50 811 ASN A CA 1
ATOM 6100 C C . ASN A 1 811 ? 20.139 16.836 2.324 1.00 93.50 811 ASN A C 1
ATOM 6102 O O . ASN A 1 811 ? 20.024 16.920 1.104 1.00 93.50 811 ASN A O 1
ATOM 6106 N N . ALA A 1 812 ? 21.330 16.860 2.925 1.00 94.44 812 ALA A N 1
ATOM 6107 C CA . ALA A 1 812 ? 22.597 16.938 2.200 1.00 94.44 812 ALA A CA 1
ATOM 6108 C C . ALA A 1 812 ? 22.841 15.702 1.313 1.00 94.44 812 ALA A C 1
ATOM 6110 O O . ALA A 1 812 ? 23.266 15.834 0.167 1.00 94.44 812 ALA A O 1
ATOM 6111 N N . THR A 1 813 ? 22.476 14.508 1.787 1.00 95.19 813 THR A N 1
ATOM 6112 C CA . THR A 1 813 ? 22.535 13.269 0.990 1.00 95.19 813 THR A CA 1
ATOM 6113 C C . THR A 1 813 ? 21.565 13.318 -0.200 1.00 95.19 813 THR A C 1
ATOM 6115 O O . THR A 1 813 ? 21.945 12.993 -1.325 1.00 95.19 813 THR A O 1
ATOM 6118 N N . ILE A 1 814 ? 20.334 13.809 0.004 1.00 95.88 814 ILE A N 1
ATOM 6119 C CA . ILE A 1 814 ? 19.364 14.041 -1.086 1.00 95.88 814 ILE A CA 1
ATOM 6120 C C . ILE A 1 814 ? 19.899 15.079 -2.080 1.00 95.88 814 ILE A C 1
ATOM 6122 O O . ILE A 1 814 ? 19.751 14.910 -3.290 1.00 95.88 814 ILE A O 1
ATOM 6126 N N . LYS A 1 815 ? 20.555 16.137 -1.590 1.00 96.44 815 LYS A N 1
ATOM 6127 C CA . LYS A 1 815 ? 21.192 17.155 -2.431 1.00 96.44 815 LYS A CA 1
ATOM 6128 C C . LYS A 1 815 ? 22.303 16.551 -3.293 1.00 96.44 815 LYS A C 1
ATOM 6130 O O . LYS A 1 815 ? 22.315 16.811 -4.493 1.00 96.44 815 LYS A O 1
ATOM 6135 N N . ALA A 1 816 ? 23.174 15.712 -2.730 1.00 96.88 816 ALA A N 1
ATOM 6136 C CA . ALA A 1 816 ? 24.204 14.995 -3.487 1.00 96.88 816 ALA A CA 1
ATOM 6137 C C . ALA A 1 816 ? 23.592 14.134 -4.611 1.00 96.88 816 ALA A C 1
ATOM 6139 O O . ALA A 1 816 ? 24.045 14.182 -5.755 1.00 96.88 816 ALA A O 1
ATOM 6140 N N . ALA A 1 817 ? 22.502 13.415 -4.325 1.00 96.81 817 ALA A N 1
ATOM 6141 C CA . ALA A 1 817 ? 21.773 12.640 -5.331 1.00 96.81 817 ALA A CA 1
ATOM 6142 C C . ALA A 1 817 ? 21.134 13.519 -6.417 1.00 96.81 817 ALA A C 1
ATOM 6144 O O . ALA A 1 817 ? 21.247 13.219 -7.607 1.00 96.81 817 ALA A O 1
ATOM 6145 N N . SER A 1 818 ? 20.543 14.653 -6.035 1.00 96.50 818 SER A N 1
ATOM 6146 C CA . SER A 1 818 ? 19.998 15.625 -6.985 1.00 96.50 818 SER A CA 1
ATOM 6147 C C . SER A 1 818 ? 21.083 16.185 -7.913 1.00 96.50 818 SER A C 1
ATOM 6149 O O . SER A 1 818 ? 20.856 16.283 -9.117 1.00 96.50 818 SER A O 1
ATOM 6151 N N . LEU A 1 819 ? 22.277 16.492 -7.388 1.00 96.56 819 LEU A N 1
ATOM 6152 C CA . LEU A 1 819 ? 23.444 16.931 -8.172 1.00 96.56 819 LEU A CA 1
ATOM 6153 C C . LEU A 1 819 ? 23.974 15.840 -9.124 1.00 96.56 819 LEU A C 1
ATOM 6155 O O . LEU A 1 819 ? 24.643 16.147 -10.115 1.00 96.56 819 LEU A O 1
ATOM 6159 N N . ALA A 1 820 ? 23.678 14.570 -8.845 1.00 96.12 820 ALA A N 1
ATOM 6160 C CA . ALA A 1 820 ? 23.962 13.434 -9.722 1.00 96.12 820 ALA A CA 1
ATOM 6161 C C . ALA A 1 820 ? 22.841 13.151 -10.747 1.00 96.12 820 ALA A C 1
ATOM 6163 O O . ALA A 1 820 ? 22.959 12.230 -11.559 1.00 96.12 820 ALA A O 1
ATOM 6164 N N . GLY A 1 821 ? 21.750 13.927 -10.738 1.00 94.81 821 GLY A N 1
ATOM 6165 C CA . GLY A 1 821 ? 20.588 13.699 -11.600 1.00 94.81 821 GLY A CA 1
ATOM 6166 C C . GLY A 1 821 ? 19.780 12.462 -11.195 1.00 94.81 821 GLY A C 1
ATOM 6167 O O . GLY A 1 821 ? 19.262 11.751 -12.062 1.00 94.81 821 GLY A O 1
ATOM 6168 N N . ILE A 1 822 ? 19.723 12.177 -9.890 1.00 96.62 822 ILE A N 1
ATOM 6169 C CA . ILE A 1 822 ? 18.969 11.078 -9.286 1.00 96.62 822 ILE A CA 1
ATOM 6170 C C . ILE A 1 822 ? 17.909 11.668 -8.355 1.00 96.62 822 ILE A C 1
ATOM 6172 O O . ILE A 1 822 ? 18.214 12.365 -7.388 1.00 96.62 822 ILE A O 1
ATOM 6176 N N . LYS A 1 823 ? 16.641 11.353 -8.615 1.00 96.12 823 LYS A N 1
ATOM 6177 C CA . LYS A 1 823 ? 15.534 11.651 -7.711 1.00 96.12 823 LYS A CA 1
ATOM 6178 C C . LYS A 1 823 ? 15.469 10.577 -6.627 1.00 96.12 823 LYS A C 1
ATOM 6180 O O . LYS A 1 823 ? 15.132 9.426 -6.908 1.00 96.12 823 LYS A O 1
ATOM 6185 N N . VAL A 1 824 ? 15.747 10.961 -5.385 1.00 95.69 824 VAL A N 1
ATOM 6186 C CA . VAL A 1 824 ? 15.584 10.070 -4.231 1.00 95.69 824 VAL A CA 1
ATOM 6187 C C . VAL A 1 824 ? 14.095 9.874 -3.967 1.00 95.69 824 VAL A C 1
ATOM 6189 O O . VAL A 1 824 ? 13.397 10.802 -3.565 1.00 95.69 824 VAL A O 1
ATOM 6192 N N . VAL A 1 825 ? 13.595 8.668 -4.227 1.00 91.44 825 VAL A N 1
ATOM 6193 C CA . VAL A 1 825 ? 12.191 8.308 -3.991 1.00 91.44 825 VAL A CA 1
ATOM 6194 C C . VAL A 1 825 ? 11.957 8.027 -2.510 1.00 91.44 825 VAL A C 1
ATOM 6196 O O . VAL A 1 825 ? 10.892 8.336 -1.980 1.00 91.44 825 VAL A O 1
ATOM 6199 N N . ARG A 1 826 ? 12.962 7.459 -1.832 1.00 91.19 826 ARG A N 1
ATOM 6200 C CA . ARG A 1 826 ? 12.933 7.197 -0.393 1.00 91.19 826 ARG A CA 1
ATOM 6201 C C . ARG A 1 826 ? 14.349 7.097 0.174 1.00 91.19 826 ARG A C 1
ATOM 6203 O O . ARG A 1 826 ? 15.216 6.491 -0.450 1.00 91.19 826 ARG A O 1
ATOM 6210 N N . LEU A 1 827 ? 14.547 7.652 1.368 1.00 91.12 827 LEU A N 1
ATOM 6211 C CA . LEU A 1 827 ? 15.674 7.316 2.239 1.00 91.12 827 LEU A CA 1
ATOM 6212 C C . LEU A 1 827 ? 15.223 6.272 3.262 1.00 91.12 827 LEU A C 1
ATOM 6214 O O . LEU A 1 827 ? 14.128 6.403 3.816 1.00 91.12 827 LEU A O 1
ATOM 6218 N N . ILE A 1 828 ? 16.051 5.266 3.521 1.00 89.56 828 ILE A N 1
ATOM 6219 C CA . ILE A 1 828 ? 15.843 4.287 4.596 1.00 89.56 828 ILE A CA 1
ATOM 6220 C C . ILE A 1 828 ? 17.065 4.233 5.503 1.00 89.56 828 ILE A C 1
ATOM 6222 O O . ILE A 1 828 ? 18.176 4.516 5.060 1.00 89.56 828 ILE A O 1
ATOM 6226 N N . ASN A 1 829 ? 16.872 3.873 6.768 1.00 89.50 829 ASN A N 1
ATOM 6227 C CA . ASN A 1 829 ? 18.010 3.698 7.657 1.00 89.50 829 ASN A CA 1
ATOM 6228 C C . ASN A 1 829 ? 18.793 2.424 7.297 1.00 89.50 829 ASN A C 1
ATOM 6230 O O . ASN A 1 829 ? 18.198 1.383 7.015 1.00 89.50 829 ASN A O 1
ATOM 6234 N N . GLU A 1 830 ? 20.121 2.504 7.342 1.00 90.56 830 GLU A N 1
ATOM 6235 C CA . GLU A 1 830 ? 21.057 1.387 7.129 1.00 90.56 830 GLU A CA 1
ATOM 6236 C C . GLU A 1 830 ? 20.700 0.127 7.945 1.00 90.56 830 GLU A C 1
ATOM 6238 O O . GLU A 1 830 ? 20.549 -0.934 7.329 1.00 90.56 830 GLU A O 1
ATOM 6243 N N . PRO A 1 831 ? 20.433 0.192 9.270 1.00 90.44 831 PRO A N 1
ATOM 6244 C CA . PRO A 1 831 ? 20.069 -1.005 10.030 1.00 90.44 831 PRO A CA 1
ATOM 6245 C C . PRO A 1 831 ? 18.740 -1.630 9.581 1.00 90.44 831 PRO A C 1
ATOM 6247 O O . PRO A 1 831 ? 18.604 -2.854 9.549 1.00 90.44 831 PRO A O 1
ATOM 6250 N N . THR A 1 832 ? 17.774 -0.810 9.163 1.00 89.44 832 THR A N 1
ATOM 6251 C CA . THR A 1 832 ? 16.493 -1.278 8.614 1.00 89.44 832 THR A CA 1
ATOM 6252 C C . THR A 1 832 ? 16.698 -1.963 7.260 1.00 89.44 832 THR A C 1
ATOM 6254 O O . THR A 1 832 ? 16.144 -3.036 7.018 1.00 89.44 832 THR A O 1
ATOM 6257 N N . ALA A 1 833 ? 17.542 -1.392 6.393 1.00 91.12 833 ALA A N 1
ATOM 6258 C CA . ALA A 1 833 ? 17.919 -1.999 5.118 1.00 91.12 833 ALA A CA 1
ATOM 6259 C C . ALA A 1 833 ? 18.599 -3.362 5.329 1.00 91.12 833 ALA A C 1
ATOM 6261 O O . ALA A 1 833 ? 18.212 -4.351 4.704 1.00 91.12 833 ALA A O 1
ATOM 6262 N N . ALA A 1 834 ? 19.550 -3.444 6.260 1.00 91.62 834 ALA A N 1
ATOM 6263 C CA . ALA A 1 834 ? 20.215 -4.694 6.601 1.00 91.62 834 ALA A CA 1
ATOM 6264 C C . ALA A 1 834 ? 19.214 -5.758 7.080 1.00 91.62 834 ALA A C 1
ATOM 6266 O O . ALA A 1 834 ? 19.152 -6.848 6.514 1.00 91.62 834 ALA A O 1
ATOM 6267 N N . ALA A 1 835 ? 18.349 -5.439 8.047 1.00 89.31 835 ALA A N 1
ATOM 6268 C CA . ALA A 1 835 ? 17.349 -6.387 8.545 1.00 89.31 835 ALA A CA 1
ATOM 6269 C C . ALA A 1 835 ? 16.370 -6.866 7.449 1.00 89.31 835 ALA A C 1
ATOM 6271 O O . ALA A 1 835 ? 15.919 -8.019 7.464 1.00 89.31 835 ALA A O 1
ATOM 6272 N N . MET A 1 836 ? 16.069 -6.015 6.460 1.00 86.81 836 MET A N 1
ATOM 6273 C CA . MET A 1 836 ? 15.314 -6.411 5.269 1.00 86.81 836 MET A CA 1
ATOM 6274 C C . MET A 1 836 ? 16.078 -7.400 4.384 1.00 86.81 836 MET A C 1
ATOM 6276 O O . MET A 1 836 ? 15.472 -8.374 3.931 1.00 86.81 836 MET A O 1
ATOM 6280 N N . ALA A 1 837 ? 17.375 -7.175 4.156 1.00 90.00 837 ALA A N 1
ATOM 6281 C CA . ALA A 1 837 ? 18.220 -8.039 3.333 1.00 90.00 837 ALA A CA 1
ATOM 6282 C C . ALA A 1 837 ? 18.310 -9.464 3.888 1.00 90.00 837 ALA A C 1
ATOM 6284 O O . ALA A 1 837 ? 18.151 -10.426 3.142 1.00 90.00 837 ALA A O 1
ATOM 6285 N N . TYR A 1 838 ? 18.447 -9.601 5.209 1.00 87.50 838 TYR A N 1
ATOM 6286 C CA . TYR A 1 838 ? 18.452 -10.899 5.895 1.00 87.50 838 TYR A CA 1
ATOM 6287 C C . TYR A 1 838 ? 17.071 -11.585 5.947 1.00 87.50 838 TYR A C 1
ATOM 6289 O O . TYR A 1 838 ? 16.936 -12.679 6.494 1.00 87.50 838 TYR A O 1
ATOM 6297 N N . GLY A 1 839 ? 16.021 -10.967 5.391 1.00 81.94 839 GLY A N 1
ATOM 6298 C CA . GLY A 1 839 ? 14.691 -11.570 5.288 1.00 81.94 839 GLY A CA 1
ATOM 6299 C C . GLY A 1 839 ? 13.984 -11.771 6.632 1.00 81.94 839 GLY A C 1
ATOM 6300 O O . GLY A 1 839 ? 13.030 -12.544 6.706 1.00 81.94 839 GLY A O 1
ATOM 6301 N N . LEU A 1 840 ? 14.416 -11.077 7.689 1.00 76.12 840 LEU A N 1
ATOM 6302 C CA . LEU A 1 840 ? 13.942 -11.313 9.060 1.00 76.12 840 LEU A CA 1
ATOM 6303 C C . LEU A 1 840 ? 12.459 -10.973 9.245 1.00 76.12 840 LEU A C 1
ATOM 6305 O O . LEU A 1 840 ? 11.762 -11.643 9.996 1.00 76.12 840 LEU A O 1
ATOM 6309 N N . HIS A 1 841 ? 11.936 -10.033 8.454 1.00 64.44 841 HIS A N 1
ATOM 6310 C CA . HIS A 1 841 ? 10.505 -9.711 8.381 1.00 64.44 841 HIS A CA 1
ATOM 6311 C C . HIS A 1 841 ? 9.606 -10.868 7.901 1.00 64.44 841 HIS A C 1
ATOM 6313 O O . HIS A 1 841 ? 8.386 -10.759 8.000 1.00 64.44 841 HIS A O 1
ATOM 6319 N N . LYS A 1 842 ? 10.178 -11.946 7.344 1.00 65.12 842 LYS A N 1
ATOM 6320 C CA . LYS A 1 842 ? 9.443 -13.134 6.875 1.00 65.12 842 LYS A CA 1
ATOM 6321 C C . LYS A 1 842 ? 9.438 -14.278 7.895 1.00 65.12 842 LYS A C 1
ATOM 6323 O O . LYS A 1 842 ? 8.773 -15.281 7.655 1.00 65.12 842 LYS A O 1
ATOM 6328 N N . LYS A 1 843 ? 10.182 -14.164 9.003 1.00 72.50 843 LYS A N 1
ATOM 6329 C CA . LYS A 1 843 ? 10.264 -15.197 10.044 1.00 72.50 843 LYS A CA 1
ATOM 6330 C C . LYS A 1 843 ? 9.256 -14.891 11.160 1.00 72.50 843 LYS A C 1
ATOM 6332 O O . LYS A 1 843 ? 9.378 -13.880 11.836 1.00 72.50 843 LYS A O 1
ATOM 6337 N N . GLU A 1 844 ? 8.295 -15.786 11.398 1.00 58.22 844 GLU A N 1
ATOM 6338 C CA . GLU A 1 844 ? 7.177 -15.581 12.349 1.00 58.22 844 GLU A CA 1
ATOM 6339 C C . GLU A 1 844 ? 7.581 -15.495 13.838 1.00 58.22 844 GLU A C 1
ATOM 6341 O O . GLU A 1 844 ? 6.738 -15.197 14.679 1.00 58.22 844 GLU A O 1
ATOM 6346 N N . ARG A 1 845 ? 8.852 -15.749 14.184 1.00 72.06 845 ARG A N 1
ATOM 6347 C CA . ARG A 1 845 ? 9.353 -15.785 15.573 1.00 72.06 845 ARG A CA 1
ATOM 6348 C C . ARG A 1 845 ? 10.489 -14.803 15.871 1.00 72.06 845 ARG A C 1
ATOM 6350 O O . ARG A 1 845 ? 11.067 -14.883 16.942 1.00 72.06 845 ARG A O 1
ATOM 6357 N N . VAL A 1 846 ? 10.834 -13.917 14.937 1.00 79.19 846 VAL A N 1
ATOM 6358 C CA . VAL A 1 846 ? 11.921 -12.945 15.131 1.00 79.19 846 VAL A CA 1
ATOM 6359 C C . VAL A 1 846 ? 11.316 -11.577 15.410 1.00 79.19 846 VAL A C 1
ATOM 6361 O O . VAL A 1 846 ? 10.722 -10.973 14.518 1.00 79.19 846 VAL A O 1
ATOM 6364 N N . SER A 1 847 ? 11.476 -11.100 16.643 1.00 86.69 847 SER A N 1
ATOM 6365 C CA . SER A 1 847 ? 11.007 -9.789 17.090 1.00 86.69 847 SER A CA 1
ATOM 6366 C C . SER A 1 847 ? 12.174 -8.858 17.396 1.00 86.69 847 SER A C 1
ATOM 6368 O O . SER A 1 847 ? 12.186 -7.746 16.891 1.00 86.69 847 SER A O 1
ATOM 6370 N N . ASN A 1 848 ? 13.177 -9.286 18.160 1.00 92.62 848 ASN A N 1
ATOM 6371 C CA . ASN A 1 848 ? 14.308 -8.455 18.572 1.00 92.62 848 ASN A CA 1
ATOM 6372 C C . ASN A 1 848 ? 15.556 -8.796 17.753 1.00 92.62 848 ASN A C 1
ATOM 6374 O O . ASN A 1 848 ? 16.126 -9.877 17.880 1.00 92.62 848 ASN A O 1
ATOM 6378 N N . VAL A 1 849 ? 16.003 -7.862 16.918 1.00 93.69 849 VAL A N 1
ATOM 6379 C CA . VAL A 1 849 ? 17.153 -8.041 16.027 1.00 93.69 849 VAL A CA 1
ATOM 6380 C C . VAL A 1 849 ? 18.250 -7.058 16.389 1.00 93.69 849 VAL A C 1
ATOM 6382 O O . VAL A 1 849 ? 18.051 -5.846 16.319 1.00 93.69 849 VAL A O 1
ATOM 6385 N N . MET A 1 850 ? 19.428 -7.576 16.720 1.00 95.56 850 MET A N 1
ATOM 6386 C CA . MET A 1 850 ? 20.629 -6.772 16.914 1.00 95.56 850 MET A CA 1
ATOM 6387 C C . MET A 1 850 ? 21.361 -6.617 15.581 1.00 95.56 850 MET A C 1
ATOM 6389 O O . MET A 1 850 ? 21.808 -7.602 14.999 1.00 95.56 850 MET A O 1
ATOM 6393 N N . VAL A 1 851 ? 21.504 -5.385 15.104 1.00 95.38 851 VAL A N 1
ATOM 6394 C CA . VAL A 1 851 ? 22.309 -5.048 13.927 1.00 95.38 851 VAL A CA 1
ATOM 6395 C C . VAL A 1 851 ? 23.649 -4.502 14.401 1.00 95.38 851 VAL A C 1
ATOM 6397 O O . VAL A 1 851 ? 23.674 -3.496 15.108 1.00 95.38 851 VAL A O 1
ATOM 6400 N N . VAL A 1 852 ? 24.743 -5.157 14.014 1.00 95.25 852 VAL A N 1
ATOM 6401 C CA . VAL A 1 852 ? 26.118 -4.727 14.304 1.00 95.25 852 VAL A CA 1
ATOM 6402 C C . VAL A 1 852 ? 26.792 -4.344 12.991 1.00 95.25 852 VAL A C 1
ATOM 6404 O O . VAL A 1 852 ? 27.164 -5.217 12.206 1.00 95.25 852 VAL A O 1
ATOM 6407 N N . ASP A 1 853 ? 26.929 -3.044 12.755 1.00 93.19 853 ASP A N 1
ATOM 6408 C CA . ASP A 1 853 ? 27.574 -2.468 11.579 1.00 93.19 853 ASP A CA 1
ATOM 6409 C C . ASP A 1 853 ? 29.001 -2.029 11.910 1.00 93.19 853 ASP A C 1
ATOM 6411 O O . ASP A 1 853 ? 29.214 -1.007 12.559 1.00 93.19 853 ASP A O 1
ATOM 6415 N N . LEU A 1 854 ? 29.988 -2.829 11.505 1.00 91.75 854 LEU A N 1
ATOM 6416 C CA . LEU A 1 854 ? 31.403 -2.486 11.624 1.00 91.75 854 LEU A CA 1
ATOM 6417 C C . LEU A 1 854 ? 31.952 -2.172 10.232 1.00 91.75 854 LEU A C 1
ATOM 6419 O O . LEU A 1 854 ? 32.417 -3.049 9.493 1.00 91.75 854 LEU A O 1
ATOM 6423 N N . GLY A 1 855 ? 31.896 -0.891 9.888 1.00 86.50 855 GLY A N 1
ATOM 6424 C CA . GLY A 1 855 ? 32.366 -0.369 8.616 1.00 86.50 855 GLY A CA 1
ATOM 6425 C C . GLY A 1 855 ? 33.877 -0.124 8.580 1.00 86.50 855 GLY A C 1
ATOM 6426 O O . GLY A 1 855 ? 34.667 -0.624 9.389 1.00 86.50 855 GLY A O 1
ATOM 6427 N N . GLY A 1 856 ? 34.305 0.685 7.610 1.00 77.25 856 GLY A N 1
ATOM 6428 C CA . GLY A 1 856 ? 35.700 1.115 7.495 1.00 77.25 856 GLY A CA 1
ATOM 6429 C C . GLY A 1 856 ? 36.114 2.136 8.559 1.00 77.25 856 GLY A C 1
ATOM 6430 O O . GLY A 1 856 ? 37.286 2.194 8.911 1.00 77.25 856 GLY A O 1
ATOM 6431 N N . GLY A 1 857 ? 35.172 2.911 9.104 1.00 76.00 857 GLY A N 1
ATOM 6432 C CA . GLY A 1 857 ? 35.490 4.047 9.976 1.00 76.00 857 GLY A CA 1
ATOM 6433 C C . GLY A 1 857 ? 34.697 4.163 11.273 1.00 76.00 857 GLY A C 1
ATOM 6434 O O . GLY A 1 857 ? 35.064 4.984 12.108 1.00 76.00 857 GLY A O 1
ATOM 6435 N N . THR A 1 858 ? 33.614 3.403 11.429 1.00 84.69 858 THR A N 1
ATOM 6436 C CA . THR A 1 858 ? 32.720 3.465 12.591 1.00 84.69 858 THR A CA 1
ATOM 6437 C C . THR A 1 858 ? 32.192 2.075 12.936 1.00 84.69 858 THR A C 1
ATOM 6439 O O . THR A 1 858 ? 32.113 1.199 12.067 1.00 84.69 858 THR A O 1
ATOM 6442 N N . LEU A 1 859 ? 31.834 1.903 14.210 1.00 90.56 859 LEU A N 1
ATOM 6443 C CA . LEU A 1 859 ? 31.058 0.778 14.717 1.00 90.56 859 LEU A CA 1
ATOM 6444 C C . LEU A 1 859 ? 29.710 1.303 15.185 1.00 90.56 859 LEU A C 1
ATOM 6446 O O . LEU A 1 859 ? 29.663 2.060 16.154 1.00 90.56 859 LEU A O 1
ATOM 6450 N N . ASP A 1 860 ? 28.636 0.843 14.562 1.00 91.00 860 ASP A N 1
ATOM 6451 C CA . ASP A 1 860 ? 27.274 1.276 14.830 1.00 91.00 860 ASP A CA 1
ATOM 6452 C C . ASP A 1 860 ? 26.406 0.072 15.183 1.00 91.00 860 ASP A C 1
ATOM 6454 O O . ASP A 1 860 ? 26.333 -0.914 14.457 1.00 91.00 860 ASP A O 1
ATOM 6458 N N . VAL A 1 861 ? 25.757 0.128 16.343 1.00 94.31 861 VAL A N 1
ATOM 6459 C CA . VAL A 1 861 ? 24.922 -0.957 16.856 1.00 94.31 861 VAL A CA 1
ATOM 6460 C C . VAL A 1 861 ? 23.510 -0.445 17.064 1.00 94.31 861 VAL A C 1
ATOM 6462 O O . VAL A 1 861 ? 23.299 0.573 17.722 1.00 94.31 861 VAL A O 1
ATOM 6465 N N . SER A 1 862 ? 22.536 -1.156 16.502 1.00 93.94 862 SER A N 1
ATOM 6466 C CA . SER A 1 862 ? 21.113 -0.840 16.624 1.00 93.94 862 SER A CA 1
ATOM 6467 C C . SER A 1 862 ? 20.326 -2.076 17.030 1.00 93.94 862 SER A C 1
ATOM 6469 O O . SER A 1 862 ? 20.460 -3.126 16.407 1.00 93.94 862 SER A O 1
ATOM 6471 N N . LEU A 1 863 ? 19.454 -1.938 18.025 1.00 93.94 863 LEU A N 1
ATOM 6472 C CA . LEU A 1 863 ? 18.456 -2.957 18.337 1.00 93.94 863 LEU A CA 1
ATOM 6473 C C . LEU A 1 863 ? 17.138 -2.581 17.664 1.00 93.94 863 LEU A C 1
ATOM 6475 O O . LEU A 1 863 ? 16.575 -1.519 17.936 1.00 93.94 863 LEU A O 1
ATOM 6479 N N . LEU A 1 864 ? 16.649 -3.453 16.791 1.00 91.88 864 LEU A N 1
ATOM 6480 C CA . LEU A 1 864 ? 15.382 -3.295 16.092 1.00 91.88 864 LEU A CA 1
ATOM 6481 C C . LEU A 1 864 ? 14.337 -4.238 16.682 1.00 91.88 864 LEU A C 1
ATOM 6483 O O . LEU A 1 864 ? 14.615 -5.416 16.889 1.00 91.88 864 LEU A O 1
ATOM 6487 N N . ASN A 1 865 ? 13.122 -3.739 16.883 1.00 88.50 865 ASN A N 1
ATOM 6488 C CA . ASN A 1 865 ? 11.944 -4.557 17.121 1.00 88.50 865 ASN A CA 1
ATOM 6489 C C . ASN A 1 865 ? 11.121 -4.672 15.825 1.00 88.50 865 ASN A C 1
ATOM 6491 O O . ASN A 1 865 ? 10.809 -3.664 15.182 1.00 88.50 865 ASN A O 1
ATOM 6495 N N . ILE A 1 866 ? 10.796 -5.899 15.423 1.00 84.69 866 ILE A N 1
ATOM 6496 C CA . ILE A 1 866 ? 10.059 -6.234 14.206 1.00 84.69 866 ILE A CA 1
ATOM 6497 C C . ILE A 1 866 ? 8.648 -6.678 14.592 1.00 84.69 866 ILE A C 1
ATOM 6499 O O . ILE A 1 866 ? 8.467 -7.696 15.254 1.00 84.69 866 ILE A O 1
ATOM 6503 N N . GLN A 1 867 ? 7.628 -5.947 14.136 1.00 70.62 867 GLN A N 1
ATOM 6504 C CA . GLN A 1 867 ? 6.220 -6.308 14.352 1.00 70.62 867 GLN A CA 1
ATOM 6505 C C . GLN A 1 867 ? 5.408 -6.119 13.074 1.00 70.62 867 GLN A C 1
ATOM 6507 O O . GLN A 1 867 ? 5.254 -5.004 12.575 1.00 70.62 867 GLN A O 1
ATOM 6512 N N . GLY A 1 868 ? 4.869 -7.213 12.527 1.00 61.75 868 GLY A N 1
ATOM 6513 C CA . GLY A 1 868 ? 3.986 -7.162 11.354 1.00 61.75 868 GLY A CA 1
ATOM 6514 C C . GLY A 1 868 ? 4.616 -6.487 10.125 1.00 61.75 868 GLY A C 1
ATOM 6515 O O . GLY A 1 868 ? 3.924 -5.778 9.394 1.00 61.75 868 GLY A O 1
ATOM 6516 N N . GLY A 1 869 ? 5.930 -6.653 9.927 1.00 64.44 869 GLY A N 1
ATOM 6517 C CA . GLY A 1 869 ? 6.693 -6.026 8.839 1.00 64.44 869 GLY A CA 1
ATOM 6518 C C . GLY A 1 869 ? 7.076 -4.556 9.069 1.00 64.44 869 GLY A C 1
ATOM 6519 O O . GLY A 1 869 ? 7.619 -3.925 8.162 1.00 64.44 869 GLY A O 1
ATOM 6520 N N . MET A 1 870 ? 6.804 -4.001 10.254 1.00 70.88 870 MET A N 1
ATOM 6521 C CA . MET A 1 870 ? 7.318 -2.699 10.687 1.00 70.88 870 MET A CA 1
ATOM 6522 C C . MET A 1 870 ? 8.624 -2.886 11.455 1.00 70.88 870 MET A C 1
ATOM 6524 O O . MET A 1 870 ? 8.731 -3.816 12.254 1.00 70.88 870 MET A O 1
ATOM 6528 N N . PHE A 1 871 ? 9.579 -1.988 11.225 1.00 80.38 871 PHE A N 1
ATOM 6529 C CA . PHE A 1 871 ? 10.855 -1.954 11.935 1.00 80.38 871 PHE A CA 1
ATOM 6530 C C . PHE A 1 871 ? 10.862 -0.738 12.855 1.00 80.38 871 PHE A C 1
ATOM 6532 O O . PHE A 1 871 ? 10.630 0.391 12.409 1.00 80.38 871 PHE A O 1
ATOM 6539 N N . VAL A 1 872 ? 11.103 -0.975 14.138 1.00 82.19 872 VAL A N 1
ATOM 6540 C CA . VAL A 1 872 ? 11.192 0.070 15.156 1.00 82.19 872 VAL A CA 1
ATOM 6541 C C . VAL A 1 872 ? 12.569 0.000 15.786 1.00 82.19 872 VAL A C 1
ATOM 6543 O O . VAL A 1 872 ? 12.910 -1.000 16.409 1.00 82.19 872 VAL A O 1
ATOM 6546 N N . THR A 1 873 ? 13.372 1.051 15.638 1.00 86.75 873 THR A N 1
ATOM 6547 C CA . THR A 1 873 ? 14.646 1.140 16.354 1.00 86.75 873 THR A CA 1
ATOM 6548 C C . THR A 1 873 ? 14.373 1.426 17.823 1.00 86.75 873 THR A C 1
ATOM 6550 O O . THR A 1 873 ? 13.769 2.445 18.151 1.00 86.75 873 THR A O 1
ATOM 6553 N N . MET A 1 874 ? 14.799 0.515 18.693 1.00 87.38 874 MET A N 1
ATOM 6554 C CA . MET A 1 874 ? 14.572 0.586 20.135 1.00 87.38 874 MET A CA 1
ATOM 6555 C C . MET A 1 874 ? 15.679 1.376 20.832 1.00 87.38 874 MET A C 1
ATOM 6557 O O . MET A 1 874 ? 15.390 2.249 21.643 1.00 87.38 874 MET A O 1
ATOM 6561 N N . ALA A 1 875 ? 16.935 1.110 20.468 1.00 90.56 875 ALA A N 1
ATOM 6562 C CA . ALA A 1 875 ? 18.116 1.816 20.960 1.00 90.56 875 ALA A CA 1
ATOM 6563 C C . ALA A 1 875 ? 19.258 1.747 19.939 1.00 90.56 875 ALA A C 1
ATOM 6565 O O . ALA A 1 875 ? 19.282 0.866 19.072 1.00 90.56 875 ALA A O 1
ATOM 6566 N N . MET A 1 876 ? 20.200 2.688 20.047 1.00 91.38 876 MET A N 1
ATOM 6567 C CA . MET A 1 876 ? 21.382 2.757 19.189 1.00 91.38 876 MET A CA 1
ATOM 6568 C C . MET A 1 876 ? 22.597 3.315 19.938 1.00 91.38 876 MET A C 1
ATOM 6570 O O . MET A 1 876 ? 22.522 4.335 20.626 1.00 91.38 876 MET A O 1
ATOM 6574 N N . ALA A 1 877 ? 23.747 2.682 19.743 1.00 91.81 877 ALA A N 1
ATOM 6575 C CA . ALA A 1 877 ? 25.030 3.154 20.245 1.00 91.81 877 ALA A CA 1
ATOM 6576 C C . ALA A 1 877 ? 26.099 2.980 19.170 1.00 91.81 877 ALA A C 1
ATOM 6578 O O . ALA A 1 877 ? 25.939 2.184 18.249 1.00 91.81 877 ALA A O 1
ATOM 6579 N N . GLY A 1 878 ? 27.204 3.704 19.282 1.00 89.88 878 GLY A N 1
ATOM 6580 C CA . GLY A 1 878 ? 28.321 3.484 18.376 1.00 89.88 878 GLY A CA 1
ATOM 6581 C C . GLY A 1 878 ? 29.628 4.085 18.853 1.00 89.88 878 GLY A C 1
ATOM 6582 O O . GLY A 1 878 ? 29.691 4.728 19.901 1.00 89.88 878 GLY A O 1
ATOM 6583 N N . ASN A 1 879 ? 30.665 3.847 18.061 1.00 85.88 879 ASN A N 1
ATOM 6584 C CA . ASN A 1 879 ? 32.010 4.351 18.260 1.00 85.88 879 ASN A CA 1
ATOM 6585 C C . ASN A 1 879 ? 32.551 4.872 16.921 1.00 85.88 879 ASN A C 1
ATOM 6587 O O . ASN A 1 879 ? 32.791 4.113 15.983 1.00 85.88 879 ASN A O 1
ATOM 6591 N N . ASN A 1 880 ? 32.750 6.189 16.840 1.00 78.81 880 ASN A N 1
ATOM 6592 C CA . ASN A 1 880 ? 33.227 6.858 15.625 1.00 78.81 880 ASN A CA 1
ATOM 6593 C C . ASN A 1 880 ? 34.745 6.699 15.361 1.00 78.81 880 ASN A C 1
ATOM 6595 O O . ASN A 1 880 ? 35.259 7.301 14.416 1.00 78.81 880 ASN A O 1
ATOM 6599 N N . ARG A 1 881 ? 35.464 5.968 16.222 1.00 77.56 881 ARG A N 1
ATOM 6600 C CA . ARG A 1 881 ? 36.912 5.686 16.167 1.00 77.56 881 ARG A CA 1
ATOM 6601 C C . ARG A 1 881 ? 37.188 4.185 16.311 1.00 77.56 881 ARG A C 1
ATOM 6603 O O . ARG A 1 881 ? 38.085 3.764 17.041 1.00 77.56 881 ARG A O 1
ATOM 6610 N N . LEU A 1 882 ? 36.316 3.380 15.717 1.00 84.69 882 LEU A N 1
ATOM 6611 C CA . LEU A 1 882 ? 36.449 1.934 15.701 1.00 84.69 882 LEU A CA 1
ATOM 6612 C C . LEU A 1 882 ? 35.869 1.390 14.398 1.00 84.69 882 LEU A C 1
ATOM 6614 O O . LEU A 1 882 ? 34.678 1.127 14.301 1.00 84.69 882 LEU A O 1
ATOM 6618 N N . GLY A 1 883 ? 36.719 1.225 13.396 1.00 86.69 883 GLY A N 1
ATOM 6619 C CA . GLY A 1 883 ? 36.406 0.603 12.117 1.00 86.69 883 GLY A CA 1
ATOM 6620 C C . GLY A 1 883 ? 37.636 -0.052 11.496 1.00 86.69 883 GLY A C 1
ATOM 6621 O O . GLY A 1 883 ? 38.708 -0.110 12.096 1.00 86.69 883 GLY A O 1
ATOM 6622 N N . GLY A 1 884 ? 37.493 -0.543 10.265 1.00 86.81 884 GLY A N 1
ATOM 6623 C CA . GLY A 1 884 ? 38.560 -1.226 9.522 1.00 86.81 884 GLY A CA 1
ATOM 6624 C C . GLY A 1 884 ? 39.879 -0.450 9.421 1.00 86.81 884 GLY A C 1
ATOM 6625 O O . GLY A 1 884 ? 40.939 -1.071 9.394 1.00 86.81 884 GLY A O 1
ATOM 6626 N N . GLN A 1 885 ? 39.826 0.885 9.389 1.00 82.38 885 GLN A N 1
ATOM 6627 C CA . GLN A 1 885 ? 41.012 1.741 9.316 1.00 82.38 885 GLN A CA 1
ATOM 6628 C C . GLN A 1 885 ? 41.779 1.825 10.639 1.00 82.38 885 GLN A C 1
ATOM 6630 O O . GLN A 1 885 ? 42.999 1.979 10.624 1.00 82.38 885 GLN A O 1
ATOM 6635 N N . ASP A 1 886 ? 41.112 1.680 11.782 1.00 87.75 886 ASP A N 1
ATOM 6636 C CA . ASP A 1 886 ? 41.794 1.659 13.078 1.00 87.75 886 ASP A CA 1
ATOM 6637 C C . ASP A 1 886 ? 42.639 0.382 13.207 1.00 87.75 886 ASP A C 1
ATOM 6639 O O . ASP A 1 886 ? 43.803 0.450 13.600 1.00 87.75 886 ASP A O 1
ATOM 6643 N N . PHE A 1 887 ? 42.108 -0.759 12.747 1.00 91.94 887 PHE A N 1
ATOM 6644 C CA . PHE A 1 887 ? 42.867 -2.011 12.641 1.00 91.94 887 PHE A CA 1
ATOM 6645 C C . PHE A 1 887 ? 44.061 -1.891 11.683 1.00 91.94 887 PHE A C 1
ATOM 6647 O O . PHE A 1 887 ? 45.161 -2.351 11.999 1.00 91.94 887 PHE A O 1
ATOM 6654 N N . ASN A 1 888 ? 43.869 -1.236 10.530 1.00 90.25 888 ASN A N 1
ATOM 6655 C CA . ASN A 1 888 ? 44.967 -0.948 9.602 1.00 90.25 888 ASN A CA 1
ATOM 6656 C C . ASN A 1 888 ? 46.039 -0.091 10.260 1.00 90.25 888 ASN A C 1
ATOM 6658 O O . ASN A 1 888 ? 47.218 -0.355 10.081 1.00 90.25 888 ASN A O 1
ATOM 6662 N N . SER A 1 889 ? 45.639 0.928 11.019 1.00 88.44 889 SER A N 1
ATOM 6663 C CA . SER A 1 889 ? 46.564 1.876 11.636 1.00 88.44 889 SER A CA 1
ATOM 6664 C C . SER A 1 889 ? 47.469 1.177 12.650 1.00 88.44 889 SER A C 1
ATOM 6666 O O . SER A 1 889 ? 48.668 1.435 12.670 1.00 88.44 889 SER A O 1
ATOM 6668 N N . ARG A 1 890 ? 46.935 0.225 13.432 1.00 91.56 890 ARG A N 1
ATOM 6669 C CA . ARG A 1 890 ? 47.738 -0.613 14.341 1.00 91.56 890 ARG A CA 1
ATOM 6670 C C . ARG A 1 890 ? 48.746 -1.479 13.590 1.00 91.56 890 ARG A C 1
ATOM 6672 O O . ARG A 1 890 ? 49.910 -1.529 13.982 1.00 91.56 890 ARG A O 1
ATOM 6679 N N . LEU A 1 891 ? 48.309 -2.140 12.516 1.00 93.38 891 LEU A N 1
ATOM 6680 C CA . LEU A 1 891 ? 49.192 -2.975 11.700 1.00 93.38 891 LEU A CA 1
ATOM 6681 C C . LEU A 1 891 ? 50.255 -2.131 10.979 1.00 93.38 891 LEU A C 1
ATOM 6683 O O . LEU A 1 891 ? 51.416 -2.518 10.943 1.00 93.38 891 LEU A O 1
ATOM 6687 N N . MET A 1 892 ? 49.880 -0.954 10.482 1.00 90.88 892 MET A N 1
ATOM 6688 C CA . MET A 1 892 ? 50.776 0.009 9.846 1.00 90.88 892 MET A CA 1
ATOM 6689 C C . MET A 1 892 ? 51.861 0.480 10.814 1.00 90.88 892 MET A C 1
ATOM 6691 O O . MET A 1 892 ? 53.036 0.375 10.489 1.00 90.88 892 MET A O 1
ATOM 6695 N N . SER A 1 893 ? 51.496 0.948 12.014 1.00 90.94 893 SER A N 1
ATOM 6696 C CA . SER A 1 893 ? 52.475 1.389 13.018 1.00 90.94 893 SER A CA 1
ATOM 6697 C C . SER A 1 893 ? 53.431 0.269 13.424 1.00 90.94 893 SER A C 1
ATOM 6699 O O . SER A 1 893 ? 54.621 0.515 13.591 1.00 90.94 893 SER A O 1
ATOM 6701 N N . TYR A 1 894 ? 52.928 -0.963 13.544 1.00 94.38 894 TYR A N 1
ATOM 6702 C CA . TYR A 1 894 ? 53.770 -2.129 13.795 1.00 94.38 894 TYR A CA 1
ATOM 6703 C C . TYR A 1 894 ? 54.769 -2.364 12.654 1.00 94.38 894 TYR A C 1
ATOM 6705 O O . TYR A 1 894 ? 55.962 -2.476 12.909 1.00 94.38 894 TYR A O 1
ATOM 6713 N N . LEU A 1 895 ? 54.309 -2.384 11.400 1.00 93.69 895 LEU A N 1
ATOM 6714 C CA . LEU A 1 895 ? 55.185 -2.595 10.244 1.00 93.69 895 LEU A CA 1
ATOM 6715 C C . LEU A 1 895 ? 56.201 -1.464 10.061 1.00 93.69 895 LEU A C 1
ATOM 6717 O O . LEU A 1 895 ? 57.350 -1.750 9.746 1.00 93.69 895 LEU A O 1
ATOM 6721 N N . MET A 1 896 ? 55.815 -0.207 10.296 1.00 90.25 896 MET A N 1
ATOM 6722 C CA . MET A 1 896 ? 56.742 0.930 10.263 1.00 90.25 896 MET A CA 1
ATOM 6723 C C . MET A 1 896 ? 57.860 0.767 11.299 1.00 90.25 896 MET A C 1
ATOM 6725 O O . MET A 1 896 ? 59.022 0.918 10.941 1.00 90.25 896 MET A O 1
ATOM 6729 N N . SER A 1 897 ? 57.525 0.368 12.532 1.00 92.31 897 SER A N 1
ATOM 6730 C CA . SER A 1 897 ? 58.519 0.067 13.574 1.00 92.31 897 SER A CA 1
ATOM 6731 C C . SER A 1 897 ? 59.434 -1.092 13.173 1.00 92.31 897 SER A C 1
ATOM 6733 O O . SER A 1 897 ? 60.638 -1.004 13.363 1.00 92.31 897 SER A O 1
ATOM 6735 N N . VAL A 1 898 ? 58.898 -2.164 12.576 1.00 92.81 898 VAL A N 1
ATOM 6736 C CA . VAL A 1 898 ? 59.713 -3.308 12.122 1.00 92.81 898 VAL A CA 1
ATOM 6737 C C . VAL A 1 898 ? 60.656 -2.916 10.978 1.00 92.81 898 VAL A C 1
ATOM 6739 O O . VAL A 1 898 ? 61.776 -3.420 10.912 1.00 92.81 898 VAL A O 1
ATOM 6742 N N . ILE A 1 899 ? 60.218 -2.041 10.069 1.00 90.75 899 ILE A N 1
ATOM 6743 C CA . ILE A 1 899 ? 61.051 -1.503 8.985 1.00 90.75 899 ILE A CA 1
ATOM 6744 C C . ILE A 1 899 ? 62.172 -0.640 9.574 1.00 90.75 899 ILE A C 1
ATOM 6746 O O . ILE A 1 899 ? 63.333 -0.862 9.238 1.00 90.75 899 ILE A O 1
ATOM 6750 N N . GLU A 1 900 ? 61.848 0.274 10.490 1.00 89.75 900 GLU A N 1
ATOM 6751 C CA . GLU A 1 900 ? 62.831 1.122 11.172 1.00 89.75 900 GLU A CA 1
ATOM 6752 C C . GLU A 1 900 ? 63.857 0.282 11.949 1.00 89.75 900 GLU A C 1
ATOM 6754 O O . GLU A 1 900 ? 65.059 0.458 11.765 1.00 89.75 900 GLU A O 1
ATOM 6759 N N . ASP A 1 901 ? 63.409 -0.714 12.718 1.00 90.19 901 ASP A N 1
ATOM 6760 C CA . ASP A 1 901 ? 64.288 -1.616 13.472 1.00 90.19 901 ASP A CA 1
ATOM 6761 C C . ASP A 1 901 ? 65.205 -2.450 12.557 1.00 90.19 901 ASP A C 1
ATOM 6763 O O . ASP A 1 901 ? 66.340 -2.768 12.919 1.00 90.19 901 ASP A O 1
ATOM 6767 N N . ARG A 1 902 ? 64.720 -2.843 11.369 1.00 89.81 902 ARG A N 1
ATOM 6768 C CA . ARG A 1 902 ? 65.450 -3.717 10.434 1.00 89.81 902 ARG A CA 1
ATOM 6769 C C . ARG A 1 902 ? 66.428 -2.963 9.541 1.00 89.81 902 ARG A C 1
ATOM 6771 O O . ARG A 1 902 ? 67.485 -3.508 9.223 1.00 89.81 902 ARG A O 1
ATOM 6778 N N . PHE A 1 903 ? 66.063 -1.765 9.098 1.00 86.88 903 PHE A N 1
ATOM 6779 C CA . PHE A 1 903 ? 66.840 -0.985 8.133 1.00 86.88 903 PHE A CA 1
ATOM 6780 C C . PHE A 1 903 ? 67.528 0.236 8.756 1.00 86.88 903 PHE A C 1
ATOM 6782 O O . PHE A 1 903 ? 68.371 0.840 8.102 1.00 86.88 903 PHE A O 1
ATOM 6789 N N . GLY A 1 904 ? 67.235 0.563 10.019 1.00 82.75 904 GLY A N 1
ATOM 6790 C CA . GLY A 1 904 ? 67.863 1.655 10.768 1.00 82.75 904 GLY A CA 1
ATOM 6791 C C . GLY A 1 904 ? 67.395 3.059 10.371 1.00 82.75 904 GLY A C 1
ATOM 6792 O O . GLY A 1 904 ? 67.951 4.038 10.866 1.00 82.75 904 GLY A O 1
ATOM 6793 N N . GLU A 1 905 ? 66.401 3.165 9.487 1.00 83.50 905 GLU A N 1
ATOM 6794 C CA . GLU A 1 905 ? 65.861 4.421 8.965 1.00 83.50 905 GLU A CA 1
ATOM 6795 C C . GLU A 1 905 ? 64.325 4.393 8.982 1.00 83.50 905 GLU A C 1
ATOM 6797 O O . GLU A 1 905 ? 63.701 3.400 8.595 1.00 83.50 905 GLU A O 1
ATOM 6802 N N . GLU A 1 906 ? 63.703 5.495 9.410 1.00 81.69 906 GLU A N 1
ATOM 6803 C CA . GLU A 1 906 ? 62.247 5.652 9.373 1.00 81.69 906 GLU A CA 1
ATOM 6804 C C . GLU A 1 906 ? 61.761 5.815 7.925 1.00 81.69 906 GLU A C 1
ATOM 6806 O O . GLU A 1 906 ? 62.287 6.616 7.142 1.00 81.69 906 GLU A O 1
ATOM 6811 N N . LEU A 1 907 ? 60.695 5.095 7.568 1.00 82.69 907 LEU A N 1
ATOM 6812 C CA . LEU A 1 907 ? 60.072 5.226 6.258 1.00 82.69 907 LEU A CA 1
ATOM 6813 C C . LEU A 1 907 ? 59.308 6.555 6.161 1.00 82.69 907 LEU A C 1
ATOM 6815 O O . LEU A 1 907 ? 58.166 6.660 6.603 1.00 82.69 907 LEU A O 1
ATOM 6819 N N . THR A 1 908 ? 59.934 7.564 5.556 1.00 78.12 908 THR A N 1
ATOM 6820 C CA . THR A 1 908 ? 59.372 8.923 5.405 1.00 78.12 908 THR A CA 1
ATOM 6821 C C . THR A 1 908 ? 58.881 9.229 3.989 1.00 78.12 908 THR A C 1
ATOM 6823 O O . THR A 1 908 ? 58.134 10.190 3.778 1.00 78.12 908 THR A O 1
ATOM 6826 N N . ASN A 1 909 ? 59.269 8.412 3.006 1.00 81.88 909 ASN A N 1
ATOM 6827 C CA . ASN A 1 909 ? 58.876 8.597 1.616 1.00 81.88 909 ASN A CA 1
ATOM 6828 C C . ASN A 1 909 ? 57.373 8.320 1.423 1.00 81.88 909 ASN A C 1
ATOM 6830 O O . ASN A 1 909 ? 56.866 7.252 1.764 1.00 81.88 909 ASN A O 1
ATOM 6834 N N . ALA A 1 910 ? 56.656 9.288 0.846 1.00 71.50 910 ALA A N 1
ATOM 6835 C CA . ALA A 1 910 ? 55.206 9.219 0.688 1.00 71.50 910 ALA A CA 1
ATOM 6836 C C . ALA A 1 910 ? 54.730 8.071 -0.225 1.00 71.50 910 ALA A C 1
ATOM 6838 O O . ALA A 1 910 ? 53.651 7.529 0.022 1.00 71.50 910 ALA A O 1
ATOM 6839 N N . GLU A 1 911 ? 55.511 7.696 -1.244 1.00 73.44 911 GLU A N 1
ATOM 6840 C CA . GLU A 1 911 ? 55.177 6.606 -2.171 1.00 73.44 911 GLU A CA 1
ATOM 6841 C C . GLU A 1 911 ? 55.298 5.249 -1.471 1.00 73.44 911 GLU A C 1
ATOM 6843 O O . GLU A 1 911 ? 54.351 4.462 -1.482 1.00 73.44 911 GLU A O 1
ATOM 6848 N N . ASP A 1 912 ? 56.405 5.003 -0.770 1.00 82.38 912 ASP A N 1
ATOM 6849 C CA . ASP A 1 912 ? 56.619 3.735 -0.064 1.00 82.38 912 ASP A CA 1
ATOM 6850 C C . ASP A 1 912 ? 55.656 3.554 1.120 1.00 82.38 912 ASP A C 1
ATOM 6852 O O . ASP A 1 912 ? 55.120 2.461 1.325 1.00 82.38 912 ASP A O 1
ATOM 6856 N N . ILE A 1 913 ? 55.328 4.633 1.844 1.00 82.25 913 ILE A N 1
ATOM 6857 C CA . ILE A 1 913 ? 54.277 4.624 2.878 1.00 82.25 913 ILE A CA 1
ATOM 6858 C C . ILE A 1 913 ? 52.919 4.236 2.277 1.00 82.25 913 ILE A C 1
ATOM 6860 O O . ILE A 1 913 ? 52.137 3.513 2.902 1.00 82.25 913 ILE A O 1
ATOM 6864 N N . GLN A 1 914 ? 52.601 4.727 1.081 1.00 73.50 914 GLN A N 1
ATOM 6865 C CA . GLN A 1 914 ? 51.321 4.452 0.439 1.00 73.50 914 GLN A CA 1
ATOM 6866 C C . GLN A 1 914 ? 51.254 3.018 -0.107 1.00 73.50 914 GLN A C 1
ATOM 6868 O O . GLN A 1 914 ? 50.215 2.373 0.059 1.00 73.50 914 GLN A O 1
ATOM 6873 N N . ARG A 1 915 ? 52.354 2.475 -0.646 1.00 81.38 915 ARG A N 1
ATOM 6874 C CA . ARG A 1 915 ? 52.456 1.046 -0.994 1.00 81.38 915 ARG A CA 1
ATOM 6875 C C . ARG A 1 915 ? 52.283 0.159 0.235 1.00 81.38 915 ARG A C 1
ATOM 6877 O O . ARG A 1 915 ? 51.472 -0.765 0.217 1.00 81.38 915 ARG A O 1
ATOM 6884 N N . LEU A 1 916 ? 52.956 0.491 1.340 1.00 86.19 916 LEU A N 1
ATOM 6885 C CA . LEU A 1 916 ? 52.793 -0.219 2.611 1.00 86.19 916 LEU A CA 1
ATOM 6886 C C . LEU A 1 916 ? 51.340 -0.175 3.100 1.00 86.19 916 LEU A C 1
ATOM 6888 O O . LEU A 1 916 ? 50.805 -1.186 3.545 1.00 86.19 916 LEU A O 1
ATOM 6892 N N . ARG A 1 917 ? 50.658 0.966 2.957 1.00 82.56 917 ARG A N 1
ATOM 6893 C CA . ARG A 1 917 ? 49.237 1.101 3.308 1.00 82.56 917 ARG A CA 1
ATOM 6894 C C . ARG A 1 917 ? 48.332 0.182 2.476 1.00 82.56 917 ARG A C 1
ATOM 6896 O O . ARG A 1 917 ? 47.377 -0.369 3.023 1.00 82.56 917 ARG A O 1
ATOM 6903 N N . GLN A 1 918 ? 48.612 0.011 1.183 1.00 80.62 918 GLN A N 1
ATOM 6904 C CA . GLN A 1 918 ? 47.877 -0.930 0.325 1.00 80.62 918 GLN A CA 1
ATOM 6905 C C . GLN A 1 918 ? 48.115 -2.383 0.755 1.00 80.62 918 GLN A C 1
ATOM 6907 O O . GLN A 1 918 ? 47.155 -3.144 0.893 1.00 80.62 918 GLN A O 1
ATOM 6912 N N . GLU A 1 919 ? 49.367 -2.741 1.048 1.00 88.06 919 GLU A N 1
ATOM 6913 C CA . GLU A 1 919 ? 49.728 -4.071 1.549 1.00 88.06 919 GLU A CA 1
ATOM 6914 C C . GLU A 1 919 ? 49.116 -4.373 2.921 1.00 88.06 919 GLU A C 1
ATOM 6916 O O . GLU A 1 919 ? 48.674 -5.495 3.165 1.00 88.06 919 GLU A O 1
ATOM 6921 N N . VAL A 1 920 ? 49.001 -3.379 3.806 1.00 91.12 920 VAL A N 1
ATOM 6922 C CA . VAL A 1 920 ? 48.312 -3.503 5.103 1.00 91.12 920 VAL A CA 1
ATOM 6923 C C . VAL A 1 920 ? 46.838 -3.867 4.921 1.00 91.12 920 VAL A C 1
ATOM 6925 O O . VAL A 1 920 ? 46.352 -4.795 5.574 1.00 91.12 920 VAL A O 1
ATOM 6928 N N . GLU A 1 921 ? 46.121 -3.172 4.031 1.00 85.69 921 GLU A N 1
ATOM 6929 C CA . GLU A 1 921 ? 44.715 -3.484 3.742 1.00 85.69 921 GLU A CA 1
ATOM 6930 C C . GLU A 1 921 ? 44.582 -4.894 3.150 1.00 85.69 921 GLU A C 1
ATOM 6932 O O . GLU A 1 921 ? 43.777 -5.689 3.637 1.00 85.69 921 GLU A O 1
ATOM 6937 N N . SER A 1 922 ? 45.411 -5.221 2.152 1.00 87.75 922 SER A N 1
ATOM 6938 C CA . SER A 1 922 ? 45.455 -6.544 1.514 1.00 87.75 922 SER A CA 1
ATOM 6939 C C . SER A 1 922 ? 45.714 -7.653 2.540 1.00 87.75 922 SER A C 1
ATOM 6941 O O . SER A 1 922 ? 44.978 -8.638 2.612 1.00 87.75 922 SER A O 1
ATOM 6943 N N . THR A 1 923 ? 46.697 -7.451 3.418 1.00 93.31 923 THR A N 1
ATOM 6944 C CA . THR A 1 923 ? 47.062 -8.381 4.492 1.00 93.31 923 THR A CA 1
ATOM 6945 C C . THR A 1 923 ? 45.907 -8.611 5.454 1.00 93.31 923 THR A C 1
ATOM 6947 O O . THR A 1 923 ? 45.554 -9.758 5.722 1.00 93.31 923 THR A O 1
ATOM 6950 N N . LYS A 1 924 ? 45.265 -7.542 5.941 1.00 93.06 924 LYS A N 1
ATOM 6951 C CA . LYS A 1 924 ? 44.094 -7.650 6.824 1.00 93.06 924 LYS A CA 1
ATOM 6952 C C . LYS A 1 924 ? 42.961 -8.437 6.158 1.00 93.06 924 LYS A C 1
ATOM 6954 O O . LYS A 1 924 ? 42.355 -9.290 6.808 1.00 93.06 924 LYS A O 1
ATOM 6959 N N . ILE A 1 925 ? 42.671 -8.167 4.882 1.00 89.19 925 ILE A N 1
ATOM 6960 C CA . ILE A 1 925 ? 41.637 -8.890 4.130 1.00 89.19 925 ILE A CA 1
ATOM 6961 C C . ILE A 1 925 ? 42.001 -10.377 4.034 1.00 89.19 925 ILE A C 1
ATOM 6963 O O . ILE A 1 925 ? 41.191 -11.217 4.424 1.00 89.19 925 ILE A O 1
ATOM 6967 N N . ASN A 1 926 ? 43.223 -10.707 3.612 1.00 92.00 926 ASN A N 1
ATOM 6968 C CA . ASN A 1 926 ? 43.686 -12.087 3.436 1.00 92.00 926 ASN A CA 1
ATOM 6969 C C . ASN A 1 926 ? 43.712 -12.881 4.756 1.00 92.00 926 ASN A C 1
ATOM 6971 O O . ASN A 1 926 ? 43.348 -14.055 4.776 1.00 92.00 926 ASN A O 1
ATOM 6975 N N . LEU A 1 927 ? 44.020 -12.238 5.889 1.00 94.38 927 LEU A N 1
ATOM 6976 C CA . LEU A 1 927 ? 43.973 -12.855 7.227 1.00 94.38 927 LEU A CA 1
ATOM 6977 C C . LEU A 1 927 ? 42.565 -13.280 7.681 1.00 94.38 927 LEU A C 1
ATOM 6979 O O . LEU A 1 927 ? 42.422 -14.010 8.671 1.00 94.38 927 LEU A O 1
ATOM 6983 N N . THR A 1 928 ? 41.521 -12.856 6.962 1.00 91.31 928 THR A N 1
ATOM 6984 C CA . THR A 1 928 ? 40.149 -13.340 7.162 1.00 91.31 928 THR A CA 1
ATOM 6985 C C . THR A 1 928 ? 40.032 -14.835 6.864 1.00 91.31 928 THR A C 1
ATOM 6987 O O . THR A 1 928 ? 39.321 -15.542 7.580 1.00 91.31 928 THR A O 1
ATOM 6990 N N . THR A 1 929 ? 40.722 -15.326 5.828 1.00 90.75 929 THR A N 1
ATOM 6991 C CA . THR A 1 929 ? 40.708 -16.740 5.417 1.00 90.75 929 THR A CA 1
ATOM 6992 C C . THR A 1 929 ? 41.998 -17.442 5.816 1.00 90.75 929 THR A C 1
ATOM 6994 O O . THR A 1 929 ? 41.948 -18.501 6.443 1.00 90.75 929 THR A O 1
ATOM 6997 N N . GLU A 1 930 ? 43.140 -16.807 5.567 1.00 93.12 930 GLU A N 1
ATOM 6998 C CA . GLU A 1 930 ? 44.463 -17.372 5.811 1.00 93.12 930 GLU A CA 1
ATOM 6999 C C . GLU A 1 930 ? 44.895 -17.221 7.273 1.00 93.12 930 GLU A C 1
ATOM 7001 O O . GLU A 1 930 ? 44.558 -16.249 7.956 1.00 93.12 930 GLU A O 1
ATOM 7006 N N . ALA A 1 931 ? 45.653 -18.196 7.780 1.00 92.38 931 ALA A N 1
ATOM 7007 C CA . ALA A 1 931 ? 46.223 -18.133 9.127 1.00 92.38 931 ALA A CA 1
ATOM 7008 C C . ALA A 1 931 ? 47.445 -17.197 9.205 1.00 92.38 931 ALA A C 1
ATOM 7010 O O . ALA A 1 931 ? 47.748 -16.667 10.278 1.00 92.38 931 ALA A O 1
ATOM 7011 N N . ALA A 1 932 ? 48.133 -16.992 8.080 1.00 94.38 932 ALA A N 1
ATOM 7012 C CA . ALA A 1 932 ? 49.267 -16.091 7.940 1.00 94.38 932 ALA A CA 1
ATOM 7013 C C . ALA A 1 932 ? 49.378 -15.579 6.499 1.00 94.38 932 ALA A C 1
ATOM 7015 O O . ALA A 1 932 ? 48.972 -16.263 5.563 1.00 94.38 932 ALA A O 1
ATOM 7016 N N . VAL A 1 933 ? 49.942 -14.386 6.333 1.00 95.62 933 VAL A N 1
ATOM 7017 C CA . VAL A 1 933 ? 50.163 -13.728 5.041 1.00 95.62 933 VAL A CA 1
ATOM 7018 C C . VAL A 1 933 ? 51.594 -13.209 5.010 1.00 95.62 933 VAL A C 1
ATOM 7020 O O . VAL A 1 933 ? 52.063 -12.620 5.984 1.00 95.62 933 VAL A O 1
ATOM 7023 N N . THR A 1 934 ? 52.289 -13.425 3.897 1.00 95.06 934 THR A N 1
ATOM 7024 C CA . THR A 1 934 ? 53.627 -12.872 3.671 1.00 95.06 934 THR A CA 1
ATOM 7025 C C . THR A 1 934 ? 53.507 -11.568 2.896 1.00 95.06 934 THR A C 1
ATOM 7027 O O . THR A 1 934 ? 53.081 -11.575 1.743 1.00 95.06 934 THR A O 1
ATOM 7030 N N . ILE A 1 935 ? 53.900 -10.463 3.520 1.00 93.12 935 ILE A N 1
ATOM 7031 C CA . ILE A 1 935 ? 54.059 -9.165 2.867 1.00 93.12 935 ILE A CA 1
ATOM 7032 C C . ILE A 1 935 ? 55.394 -9.182 2.133 1.00 93.12 935 ILE A C 1
ATOM 7034 O O . ILE A 1 935 ? 56.402 -9.562 2.723 1.00 93.12 935 ILE A O 1
ATOM 7038 N N . ARG A 1 936 ? 55.398 -8.773 0.861 1.00 91.00 936 ARG A N 1
ATOM 7039 C CA . ARG A 1 936 ? 56.611 -8.590 0.054 1.00 91.00 936 ARG A CA 1
ATOM 7040 C C . ARG A 1 936 ? 56.559 -7.226 -0.612 1.00 91.00 936 ARG A C 1
ATOM 7042 O O . ARG A 1 936 ? 55.841 -7.049 -1.592 1.00 91.00 936 ARG A O 1
ATOM 7049 N N . LEU A 1 937 ? 57.300 -6.270 -0.067 1.00 88.94 937 LEU A N 1
ATOM 7050 C CA . LEU A 1 937 ? 57.208 -4.868 -0.449 1.00 88.94 937 LEU A CA 1
ATOM 7051 C C . LEU A 1 937 ? 58.577 -4.313 -0.858 1.00 88.94 937 LEU A C 1
ATOM 7053 O O . LEU A 1 937 ? 59.474 -4.231 -0.019 1.00 88.94 937 LEU A O 1
ATOM 7057 N N . PRO A 1 938 ? 58.767 -3.916 -2.125 1.00 86.94 938 PRO A N 1
ATOM 7058 C CA . PRO A 1 938 ? 59.941 -3.149 -2.523 1.00 86.94 938 PRO A CA 1
ATOM 7059 C C . PRO A 1 938 ? 59.922 -1.765 -1.861 1.00 86.94 938 PRO A C 1
ATOM 7061 O O . PRO A 1 938 ? 58.906 -1.072 -1.940 1.00 86.94 938 PRO A O 1
ATOM 7064 N N . LEU A 1 939 ? 61.047 -1.352 -1.268 1.00 87.12 939 LEU A N 1
ATOM 7065 C CA . LEU A 1 939 ? 61.241 -0.045 -0.624 1.00 87.12 939 LEU A CA 1
ATOM 7066 C C . LEU A 1 939 ? 62.389 0.736 -1.297 1.00 87.12 939 LEU A C 1
ATOM 7068 O O . LEU A 1 939 ? 63.487 0.816 -0.741 1.00 87.12 939 LEU A O 1
ATOM 7072 N N . PRO A 1 940 ? 62.185 1.293 -2.508 1.00 81.19 940 PRO A N 1
ATOM 7073 C CA . PRO A 1 940 ? 63.204 2.063 -3.216 1.00 81.19 940 PRO A CA 1
ATOM 7074 C C . PRO A 1 940 ? 63.772 3.243 -2.426 1.00 81.19 940 PRO A C 1
ATOM 7076 O O . PRO A 1 940 ? 64.915 3.613 -2.669 1.00 81.19 940 PRO A O 1
ATOM 7079 N N . SER A 1 941 ? 63.028 3.838 -1.482 1.00 80.94 941 SER A N 1
ATOM 7080 C CA . SER A 1 941 ? 63.552 4.956 -0.687 1.00 80.94 941 SER A CA 1
ATOM 7081 C C . SER A 1 941 ? 64.679 4.562 0.268 1.00 80.94 941 SER A C 1
ATOM 7083 O O . SER A 1 941 ? 65.343 5.445 0.796 1.00 80.94 941 SER A O 1
ATOM 7085 N N . LEU A 1 942 ? 64.864 3.262 0.509 1.00 81.81 942 LEU A N 1
ATOM 7086 C CA . LEU A 1 942 ? 65.924 2.703 1.349 1.00 81.81 942 LEU A CA 1
ATOM 7087 C C . LEU A 1 942 ? 67.053 2.067 0.506 1.00 81.81 942 LEU A C 1
ATOM 7089 O O . LEU A 1 942 ? 67.954 1.435 1.057 1.00 81.81 942 LEU A O 1
ATOM 7093 N N . ASP A 1 943 ? 67.000 2.186 -0.828 1.00 77.38 943 ASP A N 1
ATOM 7094 C CA . ASP A 1 943 ? 68.003 1.637 -1.748 1.00 77.38 943 ASP A CA 1
ATOM 7095 C C . ASP A 1 943 ? 69.214 2.580 -1.866 1.00 77.38 943 ASP A C 1
ATOM 7097 O O . ASP A 1 943 ? 69.196 3.570 -2.599 1.00 77.38 943 ASP A O 1
ATOM 7101 N N . HIS A 1 944 ? 70.294 2.247 -1.151 1.00 73.31 944 HIS A N 1
ATOM 7102 C CA . HIS A 1 944 ? 71.566 2.984 -1.171 1.00 73.31 944 HIS A CA 1
ATOM 7103 C C . HIS A 1 944 ? 72.547 2.487 -2.254 1.00 73.31 944 HIS A C 1
ATOM 7105 O O . HIS A 1 944 ? 73.763 2.564 -2.076 1.00 73.31 944 HIS A O 1
ATOM 7111 N N . GLY A 1 945 ? 72.037 1.994 -3.391 1.00 55.03 945 GLY A N 1
ATOM 7112 C CA . GLY A 1 945 ? 72.783 1.989 -4.657 1.00 55.03 945 GLY A CA 1
ATOM 7113 C C . GLY A 1 945 ? 73.459 0.688 -5.096 1.00 55.03 945 GLY A C 1
ATOM 7114 O O . GLY A 1 945 ? 74.287 0.756 -5.994 1.00 55.03 945 GLY A O 1
ATOM 7115 N N . ASP A 1 946 ? 73.114 -0.475 -4.532 1.00 55.16 946 ASP A N 1
ATOM 7116 C CA . ASP A 1 946 ? 73.492 -1.791 -5.112 1.00 55.16 946 ASP A CA 1
ATOM 7117 C C . ASP A 1 946 ? 72.631 -2.979 -4.613 1.00 55.16 946 ASP A C 1
ATOM 7119 O O . ASP A 1 946 ? 72.919 -4.148 -4.891 1.00 55.16 946 ASP A O 1
ATOM 7123 N N . LYS A 1 947 ? 71.550 -2.719 -3.865 1.00 60.88 947 LYS A N 1
ATOM 7124 C CA . LYS A 1 947 ? 70.619 -3.750 -3.388 1.00 60.88 947 LYS A CA 1
ATOM 7125 C C . LYS A 1 947 ? 69.204 -3.198 -3.395 1.00 60.88 947 LYS A C 1
ATOM 7127 O O . LYS A 1 947 ? 68.846 -2.434 -2.507 1.00 60.88 947 LYS A O 1
ATOM 7132 N N . HIS A 1 948 ? 68.378 -3.695 -4.312 1.00 72.31 948 HIS A N 1
ATOM 7133 C CA . HIS A 1 948 ? 66.935 -3.505 -4.225 1.00 72.31 948 HIS A CA 1
ATOM 7134 C C . HIS A 1 948 ? 66.437 -3.994 -2.861 1.00 72.31 948 HIS A C 1
ATOM 7136 O O . HIS A 1 948 ? 66.447 -5.196 -2.578 1.00 72.31 948 HIS A O 1
ATOM 7142 N N . VAL A 1 949 ? 66.039 -3.055 -2.000 1.00 81.00 949 VAL A N 1
ATOM 7143 C CA . VAL A 1 949 ? 65.538 -3.370 -0.663 1.00 81.00 949 VAL A CA 1
ATOM 7144 C C . VAL A 1 949 ? 64.140 -3.955 -0.805 1.00 81.00 949 VAL A C 1
ATOM 7146 O O . VAL A 1 949 ? 63.179 -3.257 -1.126 1.00 81.00 949 VAL A O 1
ATOM 7149 N N . LEU A 1 950 ? 64.036 -5.265 -0.588 1.00 86.44 950 LEU A N 1
ATOM 7150 C CA . LEU A 1 950 ? 62.770 -5.982 -0.505 1.00 86.44 950 LEU A CA 1
ATOM 7151 C C . LEU A 1 950 ? 62.458 -6.261 0.966 1.00 86.44 950 LEU A C 1
ATOM 7153 O O . LEU A 1 950 ? 63.160 -7.026 1.629 1.00 86.44 950 LEU A O 1
ATOM 7157 N N . PHE A 1 951 ? 61.397 -5.647 1.478 1.00 90.31 951 PHE A N 1
ATOM 7158 C CA . PHE A 1 951 ? 60.867 -5.943 2.799 1.00 90.31 951 PHE A CA 1
ATOM 7159 C C . PHE A 1 951 ? 59.967 -7.177 2.732 1.00 90.31 951 PHE A C 1
ATOM 7161 O O . PHE A 1 951 ? 58.925 -7.155 2.078 1.00 90.31 951 PHE A O 1
ATOM 7168 N N . GLU A 1 952 ? 60.366 -8.248 3.421 1.00 92.38 952 GLU A N 1
ATOM 7169 C CA . GLU A 1 952 ? 59.537 -9.439 3.609 1.00 92.38 952 GLU A CA 1
ATOM 7170 C C . GLU A 1 952 ? 59.173 -9.629 5.083 1.00 92.38 952 GLU A C 1
ATOM 7172 O O . GLU A 1 952 ? 60.057 -9.670 5.939 1.00 92.38 952 GLU A O 1
ATOM 7177 N N . GLU A 1 953 ? 57.884 -9.767 5.389 1.00 94.56 953 GLU A N 1
ATOM 7178 C CA . GLU A 1 953 ? 57.402 -10.000 6.756 1.00 94.56 953 GLU A CA 1
ATOM 7179 C C . GLU A 1 953 ? 56.202 -10.947 6.762 1.00 94.56 953 GLU A C 1
ATOM 7181 O O . GLU A 1 953 ? 55.310 -10.842 5.920 1.00 94.56 953 GLU A O 1
ATOM 7186 N N . ILE A 1 954 ? 56.162 -11.883 7.716 1.00 95.50 954 ILE A N 1
ATOM 7187 C CA . ILE A 1 954 ? 55.041 -12.818 7.866 1.00 95.50 954 ILE A CA 1
ATOM 7188 C C . ILE A 1 954 ? 54.131 -12.331 8.988 1.00 95.50 954 ILE A C 1
ATOM 7190 O O . ILE A 1 954 ? 54.464 -12.422 10.168 1.00 95.50 954 ILE A O 1
ATOM 7194 N N . ILE A 1 955 ? 52.930 -11.892 8.627 1.00 97.19 955 ILE A N 1
ATOM 7195 C CA . ILE A 1 955 ? 51.907 -11.508 9.595 1.00 97.19 955 ILE A CA 1
ATOM 7196 C C . ILE A 1 955 ? 50.977 -12.692 9.820 1.00 97.19 955 ILE A C 1
ATOM 7198 O O . ILE A 1 955 ? 50.318 -13.165 8.898 1.00 97.19 955 ILE A O 1
ATOM 7202 N N . THR A 1 956 ? 50.909 -13.175 11.061 1.00 96.25 956 THR A N 1
ATOM 7203 C CA . THR A 1 956 ? 49.957 -14.220 11.463 1.00 96.25 956 THR A CA 1
ATOM 7204 C C . THR A 1 956 ? 48.669 -13.612 12.009 1.00 96.25 956 THR A C 1
ATOM 7206 O O . THR A 1 956 ? 48.668 -12.496 12.539 1.00 96.25 956 THR A O 1
ATOM 7209 N N . ARG A 1 957 ? 47.569 -14.374 11.963 1.00 95.00 957 ARG A N 1
ATOM 7210 C CA . ARG A 1 957 ? 46.298 -13.974 12.583 1.00 95.00 957 ARG A CA 1
ATOM 7211 C C . ARG A 1 957 ? 46.460 -13.712 14.081 1.00 95.00 957 ARG A C 1
ATOM 7213 O O . ARG A 1 957 ? 45.905 -12.744 14.579 1.00 95.00 957 ARG A O 1
ATOM 7220 N N . LEU A 1 958 ? 47.275 -14.508 14.778 1.00 94.25 958 LEU A N 1
ATOM 7221 C CA . LEU A 1 958 ? 47.560 -14.316 16.203 1.00 94.25 958 LEU A CA 1
ATOM 7222 C C . LEU A 1 958 ? 48.283 -12.986 16.471 1.00 94.25 958 LEU A C 1
ATOM 7224 O O . LEU A 1 958 ? 47.932 -12.273 17.409 1.00 94.25 958 LEU A O 1
ATOM 7228 N N . THR A 1 959 ? 49.266 -12.631 15.635 1.00 94.69 959 THR A N 1
ATOM 7229 C CA . THR A 1 959 ? 49.956 -11.334 15.717 1.00 94.69 959 THR A CA 1
ATOM 7230 C C . THR A 1 959 ? 48.964 -10.193 15.514 1.00 94.69 959 THR A C 1
ATOM 7232 O O . THR A 1 959 ? 48.902 -9.280 16.334 1.00 94.69 959 THR A O 1
ATOM 7235 N N . PHE A 1 960 ? 48.141 -10.271 14.465 1.00 96.00 960 PHE A N 1
ATOM 7236 C CA . PHE A 1 960 ? 47.110 -9.273 14.187 1.00 96.00 960 PHE A CA 1
ATOM 7237 C C . PHE A 1 960 ? 46.096 -9.150 15.332 1.00 96.00 960 PHE A C 1
ATOM 7239 O O . PHE A 1 960 ? 45.731 -8.036 15.708 1.00 96.00 960 PHE A O 1
ATOM 7246 N N . GLU A 1 961 ? 45.673 -10.274 15.915 1.00 95.19 961 GLU A N 1
ATOM 7247 C CA . GLU A 1 961 ? 44.757 -10.288 17.053 1.00 95.19 961 GLU A CA 1
ATOM 7248 C C . GLU A 1 961 ? 45.359 -9.578 18.269 1.00 95.19 961 GLU A C 1
ATOM 7250 O O . GLU A 1 961 ? 44.739 -8.677 18.831 1.00 95.19 961 GLU A O 1
ATOM 7255 N N . LYS A 1 962 ? 46.615 -9.897 18.601 1.00 95.19 962 LYS A N 1
ATOM 7256 C CA . LYS A 1 962 ? 47.348 -9.286 19.715 1.00 95.19 962 LYS A CA 1
ATOM 7257 C C . LYS A 1 962 ? 47.546 -7.777 19.543 1.00 95.19 962 LYS A C 1
ATOM 7259 O O . LYS A 1 962 ? 47.401 -7.036 20.512 1.00 95.19 962 LYS A O 1
ATOM 7264 N N . LEU A 1 963 ? 47.854 -7.317 18.328 1.00 95.31 963 LEU A N 1
ATOM 7265 C CA . LEU A 1 963 ? 48.020 -5.888 18.018 1.00 95.31 963 LEU A CA 1
ATOM 7266 C C . LEU A 1 963 ? 46.732 -5.077 18.221 1.00 95.31 963 LEU A C 1
ATOM 7268 O O . LEU A 1 963 ? 46.795 -3.866 18.423 1.00 95.31 963 LEU A O 1
ATOM 7272 N N . ASN A 1 964 ? 45.577 -5.738 18.152 1.00 95.69 964 ASN A N 1
ATOM 7273 C CA . ASN A 1 964 ? 44.265 -5.102 18.146 1.00 95.69 964 ASN A CA 1
ATOM 7274 C C . ASN A 1 964 ? 43.378 -5.530 19.326 1.00 95.69 964 ASN A C 1
ATOM 7276 O O . ASN A 1 964 ? 42.176 -5.262 19.308 1.00 95.69 964 ASN A O 1
ATOM 7280 N N . GLU A 1 965 ? 43.943 -6.172 20.353 1.00 93.69 965 GLU A N 1
ATOM 7281 C CA . GLU A 1 965 ? 43.196 -6.699 21.505 1.00 93.69 965 GLU A CA 1
ATOM 7282 C C . GLU A 1 965 ? 42.304 -5.622 22.148 1.00 93.69 965 GLU A C 1
ATOM 7284 O O . GLU A 1 965 ? 41.125 -5.859 22.410 1.00 93.69 965 GLU A O 1
ATOM 7289 N N . ASP A 1 966 ? 42.815 -4.396 22.312 1.00 91.19 966 ASP A N 1
ATOM 7290 C CA . ASP A 1 966 ? 42.038 -3.290 22.879 1.00 91.19 966 ASP A CA 1
ATOM 7291 C C . ASP A 1 966 ? 40.840 -2.891 22.000 1.00 91.19 966 ASP A C 1
ATOM 7293 O O . ASP A 1 966 ? 39.760 -2.594 22.519 1.00 91.19 966 ASP A O 1
ATOM 7297 N N . LEU A 1 967 ? 41.007 -2.905 20.673 1.00 92.06 967 LEU A N 1
ATOM 7298 C CA . LEU A 1 967 ? 39.945 -2.598 19.713 1.00 92.06 967 LEU A CA 1
ATOM 7299 C C . LEU A 1 967 ? 38.870 -3.685 19.718 1.00 92.06 967 LEU A C 1
ATOM 7301 O O . LEU A 1 967 ? 37.681 -3.368 19.702 1.00 92.06 967 LEU A O 1
ATOM 7305 N N . PHE A 1 968 ? 39.264 -4.955 19.817 1.00 93.56 968 PHE A N 1
ATOM 7306 C CA . PHE A 1 968 ? 38.328 -6.073 19.911 1.00 93.56 968 PHE A CA 1
ATOM 7307 C C . PHE A 1 968 ? 37.464 -6.012 21.171 1.00 93.56 968 PHE A C 1
ATOM 7309 O O . PHE A 1 968 ? 36.245 -6.171 21.083 1.00 93.56 968 PHE A O 1
ATOM 7316 N N . GLN A 1 969 ? 38.048 -5.694 22.329 1.00 88.50 969 GLN A N 1
ATOM 7317 C CA . GLN A 1 969 ? 37.278 -5.527 23.567 1.00 88.50 969 GLN A CA 1
ATOM 7318 C C . GLN A 1 969 ? 36.270 -4.368 23.475 1.00 88.50 969 GLN A C 1
ATOM 7320 O O . GLN A 1 969 ? 35.164 -4.445 24.025 1.00 88.50 969 GLN A O 1
ATOM 7325 N N . LYS A 1 970 ? 36.609 -3.304 22.734 1.00 91.81 970 LYS A N 1
ATOM 7326 C CA . LYS A 1 970 ? 35.717 -2.156 22.504 1.00 91.81 970 LYS A CA 1
ATOM 7327 C C . LYS A 1 970 ? 34.502 -2.504 21.633 1.00 91.81 970 LYS A C 1
ATOM 7329 O O . LYS A 1 970 ? 33.468 -1.858 21.796 1.00 91.81 970 LYS A O 1
ATOM 7334 N N . VAL A 1 971 ? 34.557 -3.550 20.798 1.00 93.31 971 VAL A N 1
ATOM 7335 C CA . VAL A 1 971 ? 33.422 -3.976 19.946 1.00 93.31 971 VAL A CA 1
ATOM 7336 C C . VAL A 1 971 ? 32.174 -4.324 20.767 1.00 93.31 971 VAL A C 1
ATOM 7338 O O . VAL A 1 971 ? 31.053 -4.040 20.350 1.00 93.31 971 VAL A O 1
ATOM 7341 N N . LEU A 1 972 ? 32.341 -4.900 21.961 1.00 93.50 972 LEU A N 1
ATOM 7342 C CA . LEU A 1 972 ? 31.211 -5.313 22.801 1.00 93.50 972 LEU A CA 1
ATOM 7343 C C . LEU A 1 972 ? 30.560 -4.153 23.567 1.00 93.50 972 LEU A C 1
ATOM 7345 O O . LEU A 1 972 ? 29.458 -4.313 24.096 1.00 93.50 972 LEU A O 1
ATOM 7349 N N . GLN A 1 973 ? 31.218 -2.996 23.671 1.00 94.06 973 GLN A N 1
ATOM 7350 C CA . GLN A 1 973 ? 30.718 -1.887 24.486 1.00 94.06 973 GLN A CA 1
ATOM 7351 C C . GLN A 1 973 ? 29.414 -1.287 23.925 1.00 94.06 973 GLN A C 1
ATOM 7353 O O . GLN A 1 973 ? 28.462 -1.172 24.704 1.00 94.06 973 GLN A O 1
ATOM 7358 N N . PRO A 1 974 ? 29.288 -0.978 22.612 1.00 93.75 974 PRO A N 1
ATOM 7359 C CA . PRO A 1 974 ? 28.018 -0.515 22.046 1.00 93.75 974 PRO A CA 1
ATOM 7360 C C . PRO A 1 974 ? 26.891 -1.539 22.187 1.00 93.75 974 PRO A C 1
ATOM 7362 O O . PRO A 1 974 ? 25.774 -1.164 22.530 1.00 93.75 974 PRO A O 1
ATOM 7365 N N . ILE A 1 975 ? 27.192 -2.832 22.027 1.00 94.75 975 ILE A N 1
ATOM 7366 C CA . ILE A 1 975 ? 26.215 -3.921 22.189 1.00 94.75 975 ILE A CA 1
ATOM 7367 C C . ILE A 1 975 ? 25.662 -3.940 23.619 1.00 94.75 975 ILE A C 1
ATOM 7369 O O . ILE A 1 975 ? 24.449 -3.882 23.824 1.00 94.75 975 ILE A O 1
ATOM 7373 N N . LYS A 1 976 ? 26.554 -3.944 24.619 1.00 94.81 976 LYS A N 1
ATOM 7374 C CA . LYS A 1 976 ? 26.185 -3.875 26.043 1.00 94.81 976 LYS A CA 1
ATOM 7375 C C . LYS A 1 976 ? 25.364 -2.624 26.352 1.00 94.81 976 LYS A C 1
ATOM 7377 O O . LYS A 1 976 ? 24.422 -2.685 27.140 1.00 94.81 976 LYS A O 1
ATOM 7382 N N . ARG A 1 977 ? 25.723 -1.485 25.751 1.00 93.69 977 ARG A N 1
ATOM 7383 C CA . ARG A 1 977 ? 25.040 -0.210 25.985 1.00 93.69 977 ARG A CA 1
ATOM 7384 C C . ARG A 1 977 ? 23.610 -0.220 25.455 1.00 93.69 977 ARG A C 1
ATOM 7386 O O . ARG A 1 977 ? 22.721 0.188 26.193 1.00 93.69 977 ARG A O 1
ATOM 7393 N N . VAL A 1 978 ? 23.405 -0.702 24.230 1.00 94.25 978 VAL A N 1
ATOM 7394 C CA . VAL A 1 978 ? 22.082 -0.791 23.595 1.00 94.25 978 VAL A CA 1
ATOM 7395 C C . VAL A 1 978 ? 21.142 -1.678 24.409 1.00 94.25 978 VAL A C 1
ATOM 7397 O O . VAL A 1 978 ? 20.027 -1.261 24.697 1.00 94.25 978 VAL A O 1
ATOM 7400 N N . LEU A 1 979 ? 21.599 -2.856 24.847 1.00 94.56 979 LEU A N 1
ATOM 7401 C CA . LEU A 1 979 ? 20.785 -3.763 25.670 1.00 94.56 979 LEU A CA 1
ATOM 7402 C C . LEU A 1 979 ? 20.411 -3.153 27.022 1.00 94.56 979 LEU A C 1
ATOM 7404 O O . LEU A 1 979 ? 19.266 -3.249 27.455 1.00 94.56 979 LEU A O 1
ATOM 7408 N N . LYS A 1 980 ? 21.364 -2.467 27.662 1.00 93.19 980 LYS A N 1
ATOM 7409 C CA . LYS A 1 980 ? 21.128 -1.780 28.935 1.00 93.19 980 LYS A CA 1
ATOM 7410 C C . LYS A 1 980 ? 20.121 -0.634 28.808 1.00 93.19 980 LYS A C 1
ATOM 7412 O O . LYS A 1 980 ? 19.394 -0.368 29.756 1.00 93.19 980 LYS A O 1
ATOM 7417 N N . GLU A 1 981 ? 20.102 0.072 27.681 1.00 90.56 981 GLU A N 1
ATOM 7418 C CA . GLU A 1 981 ? 19.201 1.211 27.465 1.00 90.56 981 GLU A CA 1
ATOM 7419 C C . GLU A 1 981 ? 17.728 0.792 27.380 1.00 90.56 981 GLU A C 1
ATOM 7421 O O . GLU A 1 981 ? 16.860 1.535 27.830 1.00 90.56 981 GLU A O 1
ATOM 7426 N N . VAL A 1 982 ? 17.453 -0.401 26.849 1.00 90.56 982 VAL A N 1
ATOM 7427 C CA . VAL A 1 982 ? 16.088 -0.932 26.691 1.00 90.56 982 VAL A CA 1
ATOM 7428 C C . VAL A 1 982 ? 15.693 -1.946 27.766 1.00 90.56 982 VAL A C 1
ATOM 7430 O O . VAL A 1 982 ? 14.611 -2.516 27.673 1.00 90.56 982 VAL A O 1
ATOM 7433 N N . ASP A 1 983 ? 16.566 -2.181 28.748 1.00 91.31 983 ASP A N 1
ATOM 7434 C CA . ASP A 1 983 ? 16.407 -3.209 29.786 1.00 91.31 983 ASP A CA 1
ATOM 7435 C C . ASP A 1 983 ? 16.075 -4.600 29.207 1.00 91.31 983 ASP A C 1
ATOM 7437 O O . ASP A 1 983 ? 15.220 -5.326 29.709 1.00 91.31 983 ASP A O 1
ATOM 7441 N N . LEU A 1 984 ? 16.736 -4.957 28.096 1.00 93.12 984 LEU A N 1
ATOM 7442 C CA . LEU A 1 984 ? 16.534 -6.236 27.414 1.00 93.12 984 LEU A CA 1
ATOM 7443 C C . LEU A 1 984 ? 17.683 -7.197 27.760 1.00 93.12 984 LEU A C 1
ATOM 7445 O O . LEU A 1 984 ? 18.844 -6.881 27.466 1.00 93.12 984 LEU A O 1
ATOM 7449 N N . PRO A 1 985 ? 17.403 -8.377 28.341 1.00 93.19 985 PRO A N 1
ATOM 7450 C CA . PRO A 1 985 ? 18.428 -9.386 28.555 1.00 93.19 985 PRO A CA 1
ATOM 7451 C C . PRO A 1 985 ? 18.943 -9.903 27.205 1.00 93.19 985 PRO A C 1
ATOM 7453 O O . PRO A 1 985 ? 18.220 -9.968 26.209 1.00 93.19 985 PRO A O 1
ATOM 7456 N N . LYS A 1 986 ? 20.227 -10.266 27.145 1.00 92.81 986 LYS A N 1
ATOM 7457 C CA . LYS A 1 986 ? 20.879 -10.686 25.892 1.00 92.81 986 LYS A CA 1
ATOM 7458 C C . LYS A 1 986 ? 20.276 -11.974 25.311 1.00 92.81 986 LYS A C 1
ATOM 7460 O O . LYS A 1 986 ? 20.391 -12.213 24.113 1.00 92.81 986 LYS A O 1
ATOM 7465 N N . GLU A 1 987 ? 19.638 -12.783 26.153 1.00 92.12 987 GLU A N 1
ATOM 7466 C CA . GLU A 1 987 ? 18.915 -14.004 25.798 1.00 92.12 987 GLU A CA 1
ATOM 7467 C C . GLU A 1 987 ? 17.677 -13.717 24.930 1.00 92.12 987 GLU A C 1
ATOM 7469 O O . GLU A 1 987 ? 17.358 -14.521 24.053 1.00 92.12 987 GLU A O 1
ATOM 7474 N N . ASP A 1 988 ? 17.054 -12.546 25.107 1.00 92.69 988 ASP A N 1
ATOM 7475 C CA . ASP A 1 988 ? 15.836 -12.117 24.403 1.00 92.69 988 ASP A CA 1
ATOM 7476 C C . ASP A 1 988 ? 16.123 -11.423 23.060 1.00 92.69 988 ASP A C 1
ATOM 7478 O O . ASP A 1 988 ? 15.207 -10.960 22.374 1.00 92.69 988 ASP A O 1
ATOM 7482 N N . VAL A 1 989 ? 17.395 -11.328 22.656 1.00 94.38 989 VAL A N 1
ATOM 7483 C CA . VAL A 1 989 ? 17.771 -10.939 21.291 1.00 94.38 989 VAL A CA 1
ATOM 7484 C C . VAL A 1 989 ? 17.616 -12.156 20.396 1.00 94.38 989 VAL A C 1
ATOM 7486 O O . VAL A 1 989 ? 18.421 -13.076 20.487 1.00 94.38 989 VAL A O 1
ATOM 7489 N N . ASP A 1 990 ? 16.630 -12.171 19.505 1.00 92.25 990 ASP A N 1
ATOM 7490 C CA . ASP A 1 990 ? 16.325 -13.330 18.661 1.00 92.25 990 ASP A CA 1
ATOM 7491 C C . ASP A 1 990 ? 17.444 -13.614 17.649 1.00 92.25 990 ASP A C 1
ATOM 7493 O O . ASP A 1 990 ? 17.929 -14.744 17.559 1.00 92.25 990 ASP A O 1
ATOM 7497 N N . GLU A 1 991 ? 17.892 -12.579 16.933 1.00 93.31 991 GLU A N 1
ATOM 7498 C CA . GLU A 1 991 ? 18.875 -12.662 15.845 1.00 93.31 991 GLU A CA 1
ATOM 7499 C C . GLU A 1 991 ? 19.927 -11.550 15.959 1.00 93.31 991 GLU A C 1
ATOM 7501 O O . GLU A 1 991 ? 19.616 -10.411 16.310 1.00 93.31 991 GLU A O 1
ATOM 7506 N N . VAL A 1 992 ? 21.172 -11.872 15.599 1.00 94.88 992 VAL A N 1
ATOM 7507 C CA . VAL A 1 992 ? 22.279 -10.910 15.490 1.00 94.88 992 VAL A CA 1
ATOM 7508 C C . VAL A 1 992 ? 22.745 -10.896 14.041 1.00 94.88 992 VAL A C 1
ATOM 7510 O O . VAL A 1 992 ? 23.204 -11.920 13.541 1.00 94.88 992 VAL A O 1
ATOM 7513 N N . VAL A 1 993 ? 22.624 -9.760 13.358 1.00 94.75 993 VAL A N 1
ATOM 7514 C CA . VAL A 1 993 ? 23.056 -9.595 11.963 1.00 94.75 993 VAL A CA 1
ATOM 7515 C C . VAL A 1 993 ? 24.287 -8.708 11.877 1.00 94.75 993 VAL A C 1
ATOM 7517 O O . VAL A 1 993 ? 24.387 -7.690 12.565 1.00 94.75 993 VAL A O 1
ATOM 7520 N N . LEU A 1 994 ? 25.217 -9.100 11.009 1.00 95.06 994 LEU A N 1
ATOM 7521 C CA . LEU A 1 994 ? 26.466 -8.381 10.787 1.00 95.06 994 LEU A CA 1
ATOM 7522 C C . LEU A 1 994 ? 26.386 -7.557 9.501 1.00 95.06 994 LEU A C 1
ATOM 7524 O O . LEU A 1 994 ? 25.897 -8.034 8.472 1.00 95.06 994 LEU A O 1
ATOM 7528 N N . VAL A 1 995 ? 26.881 -6.327 9.571 1.00 92.81 995 VAL A N 1
ATOM 7529 C CA . VAL A 1 995 ? 26.937 -5.368 8.465 1.00 92.81 995 VAL A CA 1
ATOM 7530 C C . VAL A 1 995 ? 28.340 -4.765 8.407 1.00 92.81 995 VAL A C 1
ATOM 7532 O O . VAL A 1 995 ? 28.981 -4.578 9.436 1.00 92.81 995 VAL A O 1
ATOM 7535 N N . GLY A 1 996 ? 28.846 -4.512 7.202 1.00 89.62 996 GLY A N 1
ATOM 7536 C CA . GLY A 1 996 ? 30.167 -3.926 6.986 1.00 89.62 996 GLY A CA 1
ATOM 7537 C C . GLY A 1 996 ? 31.287 -4.966 6.885 1.00 89.62 996 GLY A C 1
ATOM 7538 O O . GLY A 1 996 ? 31.301 -5.989 7.575 1.00 89.62 996 GLY A O 1
ATOM 7539 N N . GLY A 1 997 ? 32.248 -4.710 5.991 1.00 87.62 997 GLY A N 1
ATOM 7540 C CA . GLY A 1 997 ? 33.314 -5.659 5.645 1.00 87.62 997 GLY A CA 1
ATOM 7541 C C . GLY A 1 997 ? 34.211 -6.054 6.823 1.00 87.62 997 GLY A C 1
ATOM 7542 O O . GLY A 1 997 ? 34.628 -7.207 6.920 1.00 87.62 997 GLY A O 1
ATOM 7543 N N . SER A 1 998 ? 34.437 -5.151 7.779 1.00 91.19 998 SER A N 1
ATOM 7544 C CA . SER A 1 998 ? 35.293 -5.415 8.944 1.00 91.19 998 SER A CA 1
ATOM 7545 C C . SER A 1 998 ? 34.687 -6.448 9.907 1.00 91.19 998 SER A C 1
ATOM 7547 O O . SER A 1 998 ? 35.416 -7.059 10.685 1.00 91.19 998 SER A O 1
ATOM 7549 N N . THR A 1 999 ? 33.379 -6.733 9.828 1.00 93.75 999 THR A N 1
ATOM 7550 C CA . THR A 1 999 ? 32.752 -7.844 10.580 1.00 93.75 999 THR A CA 1
ATOM 7551 C C . THR A 1 999 ? 33.193 -9.232 10.107 1.00 93.75 999 THR A C 1
ATOM 7553 O O . THR A 1 999 ? 32.849 -10.241 10.727 1.00 93.75 999 THR A O 1
ATOM 7556 N N . ARG A 1 1000 ? 33.936 -9.322 8.996 1.00 92.25 1000 ARG A N 1
ATOM 7557 C CA . ARG A 1 1000 ? 34.519 -10.578 8.511 1.00 92.25 1000 ARG A CA 1
ATOM 7558 C C . ARG A 1 1000 ? 35.700 -11.045 9.353 1.00 92.25 1000 ARG A C 1
ATOM 7560 O O . ARG A 1 1000 ? 35.966 -12.243 9.347 1.00 92.25 1000 ARG A O 1
ATOM 7567 N N . ILE A 1 1001 ? 36.348 -10.143 10.096 1.00 93.81 1001 ILE A N 1
ATOM 7568 C CA . ILE A 1 1001 ? 37.473 -10.483 10.971 1.00 93.81 1001 ILE A CA 1
ATOM 7569 C C . ILE A 1 1001 ? 37.033 -11.611 11.928 1.00 93.81 1001 ILE A C 1
ATOM 7571 O O . ILE A 1 1001 ? 36.094 -11.405 12.705 1.00 93.81 1001 ILE A O 1
ATOM 7575 N N . PRO A 1 1002 ? 37.686 -12.792 11.905 1.00 93.44 1002 PRO A N 1
ATOM 7576 C CA . PRO A 1 1002 ? 37.238 -13.960 12.667 1.00 93.44 1002 PRO A CA 1
ATOM 7577 C C . PRO A 1 1002 ? 37.052 -13.682 14.162 1.00 93.44 1002 PRO A C 1
ATOM 7579 O O . PRO A 1 1002 ? 36.031 -14.058 14.739 1.00 93.44 1002 PRO A O 1
ATOM 7582 N N . LYS A 1 1003 ? 37.982 -12.929 14.761 1.00 94.69 1003 LYS A N 1
ATOM 7583 C CA . LYS A 1 1003 ? 37.936 -12.550 16.176 1.00 94.69 1003 LYS A CA 1
ATOM 7584 C C . LYS A 1 1003 ? 36.700 -11.729 16.553 1.00 94.69 1003 LYS A C 1
ATOM 7586 O O . LYS A 1 1003 ? 36.137 -11.934 17.623 1.00 94.69 1003 LYS A O 1
ATOM 7591 N N . VAL A 1 1004 ? 36.227 -10.846 15.668 1.00 94.88 1004 VAL A N 1
ATOM 7592 C CA . VAL A 1 1004 ? 35.001 -10.056 15.893 1.00 94.88 1004 VAL A CA 1
ATOM 7593 C C . VAL A 1 1004 ? 33.786 -10.976 15.991 1.00 94.88 1004 VAL A C 1
ATOM 7595 O O . VAL A 1 1004 ? 32.986 -10.849 16.916 1.00 94.88 1004 VAL A O 1
ATOM 7598 N N . ARG A 1 1005 ? 33.658 -11.932 15.063 1.00 94.81 1005 ARG A N 1
ATOM 7599 C CA . ARG A 1 1005 ? 32.542 -12.892 15.050 1.00 94.81 1005 ARG A CA 1
ATOM 7600 C C . ARG A 1 1005 ? 32.557 -13.782 16.284 1.00 94.81 1005 ARG A C 1
ATOM 7602 O O . ARG A 1 1005 ? 31.510 -13.962 16.898 1.00 94.81 1005 ARG A O 1
ATOM 7609 N N . GLN A 1 1006 ? 33.743 -14.262 16.657 1.00 94.50 1006 GLN A N 1
ATOM 7610 C CA . GLN A 1 1006 ? 33.947 -15.065 17.857 1.00 94.50 1006 GLN A CA 1
ATOM 7611 C C . GLN A 1 1006 ? 33.491 -14.316 19.116 1.00 94.50 1006 GLN A C 1
ATOM 7613 O O . GLN A 1 1006 ? 32.708 -14.852 19.890 1.00 94.50 1006 GLN A O 1
ATOM 7618 N N . LEU A 1 1007 ? 33.915 -13.063 19.300 1.00 95.25 1007 LEU A N 1
ATOM 7619 C CA . LEU A 1 1007 ? 33.550 -12.279 20.485 1.00 95.25 1007 LEU A CA 1
ATOM 7620 C C . LEU A 1 1007 ? 32.046 -12.022 20.589 1.00 95.25 1007 LEU A C 1
ATOM 7622 O O . LEU A 1 1007 ? 31.484 -12.057 21.683 1.00 95.25 1007 LEU A O 1
ATOM 7626 N N . ILE A 1 1008 ? 31.386 -11.761 19.458 1.00 95.38 1008 ILE A N 1
ATOM 7627 C CA . ILE A 1 1008 ? 29.933 -11.577 19.426 1.00 95.38 1008 ILE A CA 1
ATOM 7628 C C . ILE A 1 1008 ? 29.227 -12.901 19.761 1.00 95.38 1008 ILE A C 1
ATOM 7630 O O . ILE A 1 1008 ? 28.310 -12.902 20.581 1.00 95.38 1008 ILE A O 1
ATOM 7634 N N . GLU A 1 1009 ? 29.669 -14.024 19.189 1.00 94.94 1009 GLU A N 1
ATOM 7635 C CA . GLU A 1 1009 ? 29.128 -15.359 19.482 1.00 94.94 1009 GLU A CA 1
ATOM 7636 C C . GLU A 1 1009 ? 29.280 -15.725 20.968 1.00 94.94 1009 GLU A C 1
ATOM 7638 O O . GLU A 1 1009 ? 28.306 -16.122 21.611 1.00 94.94 1009 GLU A O 1
ATOM 7643 N N . GLU A 1 1010 ? 30.468 -15.523 21.541 1.00 94.56 1010 GLU A N 1
ATOM 7644 C CA . GLU A 1 1010 ? 30.751 -15.746 22.964 1.00 94.56 1010 GLU A CA 1
ATOM 7645 C C . GLU A 1 1010 ? 29.867 -14.867 23.860 1.00 94.56 1010 GLU A C 1
ATOM 7647 O O . GLU A 1 1010 ? 29.287 -15.347 24.838 1.00 94.56 1010 GLU A O 1
ATOM 7652 N N . TYR A 1 1011 ? 29.700 -13.588 23.509 1.00 95.12 1011 TYR A N 1
ATOM 7653 C CA . TYR A 1 1011 ? 28.878 -12.664 24.288 1.00 95.12 1011 TYR A CA 1
ATOM 7654 C C . TYR A 1 1011 ? 27.404 -13.097 24.341 1.00 95.12 1011 TYR A C 1
ATOM 7656 O O . TYR A 1 1011 ? 26.793 -13.052 25.416 1.00 95.12 1011 TYR A O 1
ATOM 7664 N N . PHE A 1 1012 ? 26.852 -13.581 23.223 1.00 95.00 1012 PHE A N 1
ATOM 7665 C CA . PHE A 1 1012 ? 25.477 -14.083 23.111 1.00 95.00 1012 PHE A CA 1
ATOM 7666 C C . PHE A 1 1012 ? 25.343 -15.590 23.417 1.00 95.00 1012 PHE A C 1
ATOM 7668 O O . PHE A 1 1012 ? 24.490 -16.270 22.847 1.00 95.00 1012 PHE A O 1
ATOM 7675 N N . ASN A 1 1013 ? 26.151 -16.116 24.347 1.00 91.19 1013 ASN A N 1
ATOM 7676 C CA . ASN A 1 1013 ? 26.060 -17.490 24.865 1.00 91.19 1013 ASN A CA 1
ATOM 7677 C C . ASN A 1 1013 ? 26.166 -18.577 23.767 1.00 91.19 1013 ASN A C 1
ATOM 7679 O O . ASN A 1 1013 ? 25.450 -19.576 23.806 1.00 91.19 1013 ASN A O 1
ATOM 7683 N N . GLY A 1 1014 ? 27.029 -18.378 22.766 1.00 89.56 1014 GLY A N 1
ATOM 7684 C CA . GLY A 1 1014 ? 27.220 -19.314 21.651 1.00 89.56 1014 GLY A CA 1
ATOM 7685 C C . GLY A 1 1014 ? 26.239 -19.130 20.487 1.00 89.56 1014 GLY A C 1
ATOM 7686 O O . GLY A 1 1014 ? 26.224 -19.936 19.555 1.00 89.56 1014 GLY A O 1
ATOM 7687 N N . LYS A 1 1015 ? 25.400 -18.083 20.504 1.00 91.50 1015 LYS A N 1
ATOM 7688 C CA . LYS A 1 1015 ? 24.526 -17.750 19.372 1.00 91.50 1015 LYS A CA 1
ATOM 7689 C C . LYS A 1 1015 ? 25.356 -17.195 18.213 1.00 91.50 1015 LYS A C 1
ATOM 7691 O O . LYS A 1 1015 ? 25.842 -16.067 18.266 1.00 91.50 1015 LYS A O 1
ATOM 7696 N N . LYS A 1 1016 ? 25.470 -17.978 17.138 1.00 92.00 1016 LYS A N 1
ATOM 7697 C CA . LYS A 1 1016 ? 26.193 -17.588 15.921 1.00 92.00 1016 LYS A CA 1
ATOM 7698 C C . LYS A 1 1016 ? 25.540 -16.380 15.239 1.00 92.00 1016 LYS A C 1
ATOM 7700 O O . LYS A 1 1016 ? 24.347 -16.452 14.932 1.00 92.00 1016 LYS A O 1
ATOM 7705 N N . PRO A 1 1017 ? 26.299 -15.309 14.939 1.00 92.19 1017 PRO A N 1
ATOM 7706 C CA . PRO A 1 1017 ? 25.802 -14.213 14.121 1.00 92.19 1017 PRO A CA 1
ATOM 7707 C C . PRO A 1 1017 ? 25.377 -14.700 12.734 1.00 92.19 1017 PRO A C 1
ATOM 7709 O O . PRO A 1 1017 ? 26.037 -15.534 12.109 1.00 92.19 1017 PRO A O 1
ATOM 7712 N N . ASN A 1 1018 ? 24.274 -14.160 12.237 1.00 88.31 1018 ASN A N 1
ATOM 7713 C CA . ASN A 1 1018 ? 23.730 -14.504 10.939 1.00 88.31 1018 ASN A CA 1
ATOM 7714 C C . ASN A 1 1018 ? 24.561 -13.847 9.828 1.00 88.31 1018 ASN A C 1
ATOM 7716 O O . ASN A 1 1018 ? 24.672 -12.624 9.757 1.00 88.31 1018 ASN A O 1
ATOM 7720 N N . VAL A 1 1019 ? 25.134 -14.686 8.964 1.00 84.44 1019 VAL A N 1
ATOM 7721 C CA . VAL A 1 1019 ? 25.973 -14.302 7.814 1.00 84.44 1019 VAL A CA 1
ATOM 7722 C C . VAL A 1 1019 ? 25.414 -14.850 6.495 1.00 84.44 1019 VAL A C 1
ATOM 7724 O O . VAL A 1 1019 ? 26.155 -15.074 5.543 1.00 84.44 1019 VAL A O 1
ATOM 7727 N N . ALA A 1 1020 ? 24.101 -15.111 6.438 1.00 85.25 1020 ALA A N 1
ATOM 7728 C CA . ALA A 1 1020 ? 23.431 -15.628 5.241 1.00 85.25 1020 ALA A CA 1
ATOM 7729 C C . ALA A 1 1020 ? 23.478 -14.653 4.051 1.00 85.25 1020 ALA A C 1
ATOM 7731 O O . ALA A 1 1020 ? 23.356 -15.071 2.902 1.00 85.25 1020 ALA A O 1
ATOM 7732 N N . ILE A 1 1021 ? 23.648 -13.362 4.336 1.00 89.44 1021 ILE A N 1
ATOM 7733 C CA . ILE A 1 1021 ? 23.917 -12.315 3.357 1.00 89.44 1021 ILE A CA 1
ATOM 7734 C C . ILE A 1 1021 ? 25.350 -11.845 3.572 1.00 89.44 1021 ILE A C 1
ATOM 7736 O O . ILE A 1 1021 ? 25.822 -11.768 4.705 1.00 89.44 1021 ILE A O 1
ATOM 7740 N N . ASP A 1 1022 ? 26.034 -11.520 2.481 1.00 90.25 1022 ASP A N 1
ATOM 7741 C CA . ASP A 1 1022 ? 27.329 -10.858 2.540 1.00 90.25 1022 ASP A CA 1
ATOM 7742 C C . ASP A 1 1022 ? 27.215 -9.550 3.360 1.00 90.25 1022 ASP A C 1
ATOM 7744 O O . ASP A 1 1022 ? 26.491 -8.646 2.929 1.00 90.25 1022 ASP A O 1
ATOM 7748 N N . PRO A 1 1023 ? 27.915 -9.412 4.508 1.00 90.19 1023 PRO A N 1
ATOM 7749 C CA . PRO A 1 1023 ? 27.811 -8.227 5.361 1.00 90.19 1023 PRO A CA 1
ATOM 7750 C C . PRO A 1 1023 ? 28.146 -6.913 4.649 1.00 90.19 1023 PRO A C 1
ATOM 7752 O O . PRO A 1 1023 ? 27.598 -5.870 4.999 1.00 90.19 1023 PRO A O 1
ATOM 7755 N N . GLU A 1 1024 ? 29.020 -6.950 3.641 1.00 88.69 1024 GLU A N 1
ATOM 7756 C CA . GLU A 1 1024 ? 29.411 -5.775 2.857 1.00 88.69 1024 GLU A CA 1
ATOM 7757 C C . GLU A 1 1024 ? 28.326 -5.362 1.853 1.00 88.69 1024 GLU A C 1
ATOM 7759 O O . GLU A 1 1024 ? 28.187 -4.186 1.534 1.00 88.69 1024 GLU A O 1
ATOM 7764 N N . LEU A 1 1025 ? 27.504 -6.313 1.396 1.00 91.62 1025 LEU A N 1
ATOM 7765 C CA . LEU A 1 1025 ? 26.431 -6.069 0.427 1.00 91.62 1025 LEU A CA 1
ATOM 7766 C C . LEU A 1 1025 ? 25.041 -5.988 1.078 1.00 91.62 1025 LEU A C 1
ATOM 7768 O O . LEU A 1 1025 ? 24.049 -5.746 0.383 1.00 91.62 1025 LEU A O 1
ATOM 7772 N N . ALA A 1 1026 ? 24.936 -6.205 2.392 1.00 92.56 1026 ALA A N 1
ATOM 7773 C CA . ALA A 1 1026 ? 23.665 -6.325 3.103 1.00 92.56 1026 ALA A CA 1
ATOM 7774 C C . ALA A 1 1026 ? 22.798 -5.062 2.979 1.00 92.56 1026 ALA A C 1
ATOM 7776 O O . ALA A 1 1026 ? 21.626 -5.149 2.611 1.00 92.56 1026 ALA A O 1
ATOM 7777 N N . VAL A 1 1027 ? 23.371 -3.878 3.207 1.00 93.19 1027 VAL A N 1
ATOM 7778 C CA . VAL A 1 1027 ? 22.636 -2.606 3.103 1.00 93.19 1027 VAL A CA 1
ATOM 7779 C C . VAL A 1 1027 ? 22.164 -2.370 1.669 1.00 93.19 1027 VAL A C 1
ATOM 7781 O O . VAL A 1 1027 ? 20.976 -2.115 1.453 1.00 93.19 1027 VAL A O 1
ATOM 7784 N N . ALA A 1 1028 ? 23.060 -2.542 0.691 1.00 93.50 1028 ALA A N 1
ATOM 7785 C CA . ALA A 1 1028 ? 22.775 -2.419 -0.741 1.00 93.50 1028 ALA A CA 1
ATOM 7786 C C . ALA A 1 1028 ? 21.639 -3.355 -1.196 1.00 93.50 1028 ALA A C 1
ATOM 7788 O O . ALA A 1 1028 ? 20.746 -2.970 -1.954 1.00 93.50 1028 ALA A O 1
ATOM 7789 N N . THR A 1 1029 ? 21.634 -4.581 -0.674 1.00 93.31 1029 THR A N 1
ATOM 7790 C CA . THR A 1 1029 ? 20.585 -5.578 -0.916 1.00 93.31 1029 THR A CA 1
ATOM 7791 C C . THR A 1 1029 ? 19.249 -5.106 -0.341 1.00 93.31 1029 THR A C 1
ATOM 7793 O O . THR A 1 1029 ? 18.222 -5.159 -1.019 1.00 93.31 1029 THR A O 1
ATOM 7796 N N . GLY A 1 1030 ? 19.254 -4.563 0.878 1.00 91.94 1030 GLY A N 1
ATOM 7797 C CA . GLY A 1 1030 ? 18.073 -4.009 1.540 1.00 91.94 1030 GLY A CA 1
ATOM 7798 C C . GLY A 1 1030 ? 17.435 -2.836 0.796 1.00 91.94 1030 GLY A C 1
ATOM 7799 O O . GLY A 1 1030 ? 16.223 -2.831 0.558 1.00 91.94 1030 GLY A O 1
ATOM 7800 N N . VAL A 1 1031 ? 18.241 -1.856 0.372 1.00 93.25 1031 VAL A N 1
ATOM 7801 C CA . VAL A 1 1031 ? 17.749 -0.711 -0.420 1.00 93.25 1031 VAL A CA 1
ATOM 7802 C C . VAL A 1 1031 ? 17.244 -1.146 -1.796 1.00 93.25 1031 VAL A C 1
ATOM 7804 O O . VAL A 1 1031 ? 16.262 -0.581 -2.277 1.00 93.25 1031 VAL A O 1
ATOM 7807 N N . ALA A 1 1032 ? 17.841 -2.173 -2.414 1.00 92.69 1032 ALA A N 1
ATOM 7808 C CA . ALA A 1 1032 ? 17.372 -2.728 -3.683 1.00 92.69 1032 ALA A CA 1
ATOM 7809 C C . ALA A 1 1032 ? 16.017 -3.443 -3.535 1.00 92.69 1032 ALA A C 1
ATOM 7811 O O . ALA A 1 1032 ? 15.117 -3.208 -4.341 1.00 92.69 1032 ALA A O 1
ATOM 7812 N N . ILE A 1 1033 ? 15.815 -4.224 -2.464 1.00 89.25 1033 ILE A N 1
ATOM 7813 C CA . ILE A 1 1033 ? 14.500 -4.795 -2.111 1.00 89.25 1033 ILE A CA 1
ATOM 7814 C C . ILE A 1 1033 ? 13.463 -3.676 -1.974 1.00 89.25 1033 ILE A C 1
ATOM 7816 O O . ILE A 1 1033 ? 12.373 -3.749 -2.546 1.00 89.25 1033 ILE A O 1
ATOM 7820 N N . GLN A 1 1034 ? 13.808 -2.609 -1.251 1.00 87.00 1034 GLN A N 1
ATOM 7821 C CA . GLN A 1 1034 ? 12.912 -1.474 -1.048 1.00 87.00 1034 GLN A CA 1
ATOM 7822 C C . GLN A 1 1034 ? 12.616 -0.714 -2.353 1.00 87.00 1034 GLN A C 1
ATOM 7824 O O . GLN A 1 1034 ? 11.485 -0.260 -2.545 1.00 87.00 1034 GLN A O 1
ATOM 7829 N N . ALA A 1 1035 ? 13.587 -0.606 -3.263 1.00 89.62 1035 ALA A N 1
ATOM 7830 C CA . ALA A 1 1035 ? 13.386 -0.058 -4.603 1.00 89.62 1035 ALA A CA 1
ATOM 7831 C C . ALA A 1 1035 ? 12.409 -0.911 -5.429 1.00 89.62 1035 ALA A C 1
ATOM 7833 O O . ALA A 1 1035 ? 11.510 -0.353 -6.060 1.00 89.62 1035 ALA A O 1
ATOM 7834 N N . GLY A 1 1036 ? 12.513 -2.244 -5.358 1.00 84.75 1036 GLY A N 1
ATOM 7835 C CA . GLY A 1 1036 ? 11.556 -3.173 -5.968 1.00 84.75 1036 GLY A CA 1
ATOM 7836 C C . GLY A 1 1036 ? 10.130 -2.996 -5.438 1.00 84.75 1036 GLY A C 1
ATOM 7837 O O . GLY A 1 1036 ? 9.189 -2.863 -6.222 1.00 84.75 1036 GLY A O 1
ATOM 7838 N N . ILE A 1 1037 ? 9.978 -2.895 -4.111 1.00 79.88 1037 ILE A N 1
ATOM 7839 C CA . ILE A 1 1037 ? 8.683 -2.661 -3.445 1.00 79.88 1037 ILE A CA 1
ATOM 7840 C C . ILE A 1 1037 ? 8.043 -1.352 -3.929 1.00 79.88 1037 ILE A C 1
ATOM 7842 O O . ILE A 1 1037 ? 6.871 -1.329 -4.300 1.00 79.88 1037 ILE A O 1
ATOM 7846 N N . ILE A 1 1038 ? 8.802 -0.251 -3.947 1.00 78.94 1038 ILE A N 1
ATOM 7847 C CA . ILE A 1 1038 ? 8.292 1.065 -4.373 1.00 78.94 1038 ILE A CA 1
ATOM 7848 C C . ILE A 1 1038 ? 8.000 1.095 -5.875 1.00 78.94 1038 ILE A C 1
ATOM 7850 O O . ILE A 1 1038 ? 7.053 1.749 -6.307 1.00 78.94 1038 ILE A O 1
ATOM 7854 N N . GLY A 1 1039 ? 8.777 0.359 -6.669 1.00 71.12 1039 GLY A N 1
ATOM 7855 C CA . GLY A 1 1039 ? 8.566 0.204 -8.105 1.00 71.12 1039 GLY A CA 1
ATOM 7856 C C . GLY A 1 1039 ? 7.308 -0.586 -8.478 1.00 71.12 1039 GLY A C 1
ATOM 7857 O O . GLY A 1 1039 ? 7.045 -0.736 -9.670 1.00 71.12 1039 GLY A O 1
ATOM 7858 N N . GLY A 1 1040 ? 6.544 -1.092 -7.498 1.00 60.66 1040 GLY A N 1
ATOM 7859 C CA . GLY A 1 1040 ? 5.351 -1.908 -7.729 1.00 60.66 1040 GLY A CA 1
ATOM 7860 C C . GLY A 1 1040 ? 5.678 -3.269 -8.346 1.00 60.66 1040 GLY A C 1
ATOM 7861 O O . GLY A 1 1040 ? 4.864 -3.823 -9.082 1.00 60.66 1040 GLY A O 1
ATOM 7862 N N . MET A 1 1041 ? 6.889 -3.780 -8.105 1.00 56.03 1041 MET A N 1
ATOM 7863 C CA . MET A 1 1041 ? 7.383 -5.008 -8.718 1.00 56.03 1041 MET A CA 1
ATOM 7864 C C . MET A 1 1041 ? 6.932 -6.244 -7.920 1.00 56.03 1041 MET A C 1
ATOM 7866 O O . MET A 1 1041 ? 7.186 -6.366 -6.723 1.00 56.03 1041 MET A O 1
ATOM 7870 N N . TRP A 1 1042 ? 6.256 -7.171 -8.604 1.00 41.88 1042 TRP A N 1
ATOM 7871 C CA . TRP A 1 1042 ? 5.903 -8.510 -8.108 1.00 41.88 1042 TRP A CA 1
ATOM 7872 C C . TRP A 1 1042 ? 7.174 -9.304 -7.738 1.00 41.88 1042 TRP A C 1
ATOM 7874 O O . TRP A 1 1042 ? 8.206 -9.047 -8.353 1.00 41.88 1042 TRP A O 1
ATOM 7884 N N . PRO A 1 1043 ? 7.165 -10.272 -6.794 1.00 42.12 1043 PRO A N 1
ATOM 7885 C CA . PRO A 1 1043 ? 6.104 -10.717 -5.873 1.00 42.12 1043 PRO A CA 1
ATOM 7886 C C . PRO A 1 1043 ? 6.076 -10.034 -4.483 1.00 42.12 1043 PRO A C 1
ATOM 7888 O O . PRO A 1 1043 ? 5.389 -10.519 -3.581 1.00 42.12 1043 PRO A O 1
ATOM 7891 N N . LEU A 1 1044 ? 6.823 -8.952 -4.236 1.00 45.09 1044 LEU A N 1
ATOM 7892 C CA . LEU A 1 1044 ? 6.941 -8.393 -2.879 1.00 45.09 1044 LEU A CA 1
ATOM 7893 C C . LEU A 1 1044 ? 5.679 -7.619 -2.440 1.00 45.09 1044 LEU A C 1
ATOM 7895 O O . LEU A 1 1044 ? 5.355 -6.570 -2.984 1.00 45.09 1044 LEU A O 1
ATOM 7899 N N . GLN A 1 1045 ? 4.988 -8.127 -1.408 1.00 42.12 1045 GLN A N 1
ATOM 7900 C CA . GLN A 1 1045 ? 3.754 -7.551 -0.831 1.00 42.12 1045 GLN A CA 1
ATOM 7901 C C . GLN A 1 1045 ? 3.958 -6.823 0.516 1.00 42.12 1045 GLN A C 1
ATOM 7903 O O . GLN A 1 1045 ? 2.987 -6.451 1.178 1.00 42.12 1045 GLN A O 1
ATOM 7908 N N . VAL A 1 1046 ? 5.203 -6.614 0.955 1.00 48.84 1046 VAL A N 1
ATOM 7909 C CA . VAL A 1 1046 ? 5.504 -6.000 2.259 1.00 48.84 1046 VAL A CA 1
ATOM 7910 C C . VAL A 1 1046 ? 6.080 -4.606 2.053 1.00 48.84 1046 VAL A C 1
ATOM 7912 O O . VAL A 1 1046 ? 6.990 -4.420 1.257 1.00 48.84 1046 VAL A O 1
ATOM 7915 N N . SER A 1 1047 ? 5.571 -3.623 2.794 1.00 45.78 1047 SER A N 1
ATOM 7916 C CA . SER A 1 1047 ? 6.221 -2.321 2.948 1.00 45.78 1047 SER A CA 1
ATOM 7917 C C . SER A 1 1047 ? 6.910 -2.309 4.301 1.00 45.78 1047 SER A C 1
ATOM 7919 O O . SER A 1 1047 ? 6.210 -2.329 5.313 1.00 45.78 1047 SER A O 1
ATOM 7921 N N . ALA A 1 1048 ? 8.240 -2.212 4.326 1.00 49.91 1048 ALA A N 1
ATOM 7922 C CA . ALA A 1 1048 ? 8.946 -1.820 5.536 1.00 49.91 1048 ALA A CA 1
ATOM 7923 C C . ALA A 1 1048 ? 8.505 -0.393 5.883 1.00 49.91 1048 ALA A C 1
ATOM 7925 O O . ALA A 1 1048 ? 8.770 0.566 5.145 1.00 49.91 1048 ALA A O 1
ATOM 7926 N N . LEU A 1 1049 ? 7.719 -0.261 6.948 1.00 50.88 1049 LEU A N 1
ATOM 7927 C CA . LEU A 1 1049 ? 7.392 1.031 7.529 1.00 50.88 1049 LEU A CA 1
ATOM 7928 C C . LEU A 1 1049 ? 8.320 1.219 8.721 1.00 50.88 1049 LEU A C 1
ATOM 7930 O O . LEU A 1 1049 ? 8.325 0.406 9.643 1.00 50.88 1049 LEU A O 1
ATOM 7934 N N . GLU A 1 1050 ? 9.123 2.268 8.652 1.00 57.97 1050 GLU A N 1
ATOM 7935 C CA . GLU A 1 1050 ? 9.985 2.686 9.744 1.00 57.97 1050 GLU A CA 1
ATOM 7936 C C . GLU A 1 1050 ? 9.228 3.750 10.530 1.00 57.97 1050 GLU A C 1
ATOM 7938 O O . GLU A 1 1050 ? 8.743 4.721 9.942 1.00 57.97 1050 GLU A O 1
ATOM 7943 N N . LEU A 1 1051 ? 9.064 3.540 11.835 1.00 52.25 1051 LEU A N 1
ATOM 7944 C CA . LEU A 1 1051 ? 8.473 4.548 12.706 1.00 52.25 1051 LEU A CA 1
ATOM 7945 C C . LEU A 1 1051 ? 9.581 5.520 13.131 1.00 52.25 1051 LEU A C 1
ATOM 7947 O O . LEU A 1 1051 ? 10.502 5.102 13.835 1.00 52.25 1051 LEU A O 1
ATOM 7951 N N . PRO A 1 1052 ? 9.530 6.800 12.718 1.00 50.03 1052 PRO A N 1
ATOM 7952 C CA . PRO A 1 1052 ? 10.493 7.780 13.186 1.00 50.03 1052 PRO A CA 1
ATOM 7953 C C . PRO A 1 1052 ? 10.286 7.983 14.686 1.00 50.03 1052 PRO A C 1
ATOM 7955 O O . PRO A 1 1052 ? 9.228 8.430 15.125 1.00 50.03 1052 PRO A O 1
ATOM 7958 N N . ASN A 1 1053 ? 11.299 7.651 15.477 1.00 56.91 1053 ASN A N 1
ATOM 7959 C CA . ASN A 1 1053 ? 11.294 7.935 16.900 1.00 56.91 1053 ASN A CA 1
ATOM 7960 C C . ASN A 1 1053 ? 12.191 9.151 17.156 1.00 56.91 1053 ASN A C 1
ATOM 7962 O O . ASN A 1 1053 ? 13.412 9.049 17.241 1.00 56.91 1053 ASN A O 1
ATOM 7966 N N . HIS A 1 1054 ? 11.556 10.322 17.233 1.00 51.16 1054 HIS A N 1
ATOM 7967 C CA . HIS A 1 1054 ? 12.218 11.624 17.366 1.00 51.16 1054 HIS A CA 1
ATOM 7968 C C . HIS A 1 1054 ? 13.008 11.798 18.675 1.00 51.16 1054 HIS A C 1
ATOM 7970 O O . HIS A 1 1054 ? 13.781 12.747 18.791 1.00 51.16 1054 HIS A O 1
ATOM 7976 N N . ASN A 1 1055 ? 12.838 10.881 19.633 1.00 53.53 1055 ASN A N 1
ATOM 7977 C CA . ASN A 1 1055 ? 13.532 10.897 20.916 1.00 53.53 1055 ASN A CA 1
ATOM 7978 C C . ASN A 1 1055 ? 14.762 9.974 20.960 1.00 53.53 1055 ASN A C 1
ATOM 7980 O O . ASN A 1 1055 ? 15.505 10.039 21.937 1.00 53.53 1055 ASN A O 1
ATOM 7984 N N . LEU A 1 1056 ? 15.018 9.149 19.931 1.00 64.75 1056 LEU A N 1
ATOM 7985 C CA . LEU A 1 1056 ? 16.254 8.360 19.880 1.00 64.75 1056 LEU A CA 1
ATOM 7986 C C . LEU A 1 1056 ? 17.453 9.249 19.565 1.00 64.75 1056 LEU A C 1
ATOM 7988 O O . LEU A 1 1056 ? 17.478 9.974 18.570 1.00 64.75 1056 LEU A O 1
ATOM 7992 N N . ARG A 1 1057 ? 18.487 9.132 20.397 1.00 71.75 1057 ARG A N 1
ATOM 7993 C CA . ARG A 1 1057 ? 19.810 9.707 20.159 1.00 71.75 1057 ARG A CA 1
ATOM 7994 C C . ARG A 1 1057 ? 20.833 8.586 20.201 1.00 71.75 1057 ARG A C 1
ATOM 7996 O O . ARG A 1 1057 ? 20.823 7.786 21.128 1.00 71.75 1057 ARG A O 1
ATOM 8003 N N . LYS A 1 1058 ? 21.738 8.559 19.223 1.00 77.31 1058 LYS A N 1
ATOM 8004 C CA . LYS A 1 1058 ? 22.874 7.636 19.239 1.00 77.31 1058 LYS A CA 1
ATOM 8005 C C . LYS A 1 1058 ? 23.783 7.959 20.409 1.00 77.31 1058 LYS A C 1
ATOM 8007 O O . LYS A 1 1058 ? 24.319 9.065 20.494 1.00 77.31 1058 LYS A O 1
ATOM 8012 N N . ILE A 1 1059 ? 23.978 6.978 21.278 1.00 83.50 1059 ILE A N 1
ATOM 8013 C CA . ILE A 1 1059 ? 24.927 7.088 22.377 1.00 83.50 1059 ILE A CA 1
ATOM 8014 C C . ILE A 1 1059 ? 26.322 6.842 21.810 1.00 83.50 1059 ILE A C 1
ATOM 8016 O O . ILE A 1 1059 ? 26.632 5.738 21.361 1.00 83.50 1059 ILE A O 1
ATOM 8020 N N . GLN A 1 1060 ? 27.153 7.881 21.803 1.00 81.25 1060 GLN A N 1
ATOM 8021 C CA . GLN A 1 1060 ? 28.564 7.733 21.468 1.00 81.25 1060 GLN A CA 1
ATOM 8022 C C . GLN A 1 1060 ? 29.314 7.194 22.673 1.00 81.25 1060 GLN A C 1
ATOM 8024 O O . GLN A 1 1060 ? 29.217 7.738 23.773 1.00 81.25 1060 GLN A O 1
ATOM 8029 N N . ILE A 1 1061 ? 30.050 6.115 22.450 1.00 79.81 1061 ILE A N 1
ATOM 8030 C CA . ILE A 1 1061 ? 31.006 5.605 23.418 1.00 79.81 1061 ILE A CA 1
ATOM 8031 C C . ILE A 1 1061 ? 32.320 6.300 23.104 1.00 79.81 1061 ILE A C 1
ATOM 8033 O O . ILE A 1 1061 ? 33.021 5.943 22.155 1.00 79.81 1061 ILE A O 1
ATOM 8037 N N . GLU A 1 1062 ? 32.589 7.367 23.851 1.00 60.81 1062 GLU A N 1
ATOM 8038 C CA . GLU A 1 1062 ? 33.901 7.996 23.838 1.00 60.81 1062 GLU A CA 1
ATOM 8039 C C . GLU A 1 1062 ? 34.903 7.069 24.528 1.00 60.81 1062 GLU A C 1
ATOM 8041 O O . GLU A 1 1062 ? 34.577 6.388 25.503 1.00 60.81 1062 GLU A O 1
ATOM 8046 N N . SER A 1 1063 ? 36.084 7.008 23.914 1.00 46.47 1063 SER A N 1
ATOM 8047 C CA . SER A 1 1063 ? 37.241 6.198 24.297 1.00 46.47 1063 SER A CA 1
ATOM 8048 C C . SER A 1 1063 ? 37.618 6.321 25.761 1.00 46.47 1063 SER A C 1
ATOM 8050 O O . SER A 1 1063 ? 37.700 7.490 26.207 1.00 46.47 1063 SER A O 1
#

Nearest PDB structures (foldseek):
  5erv-assembly1_A  TM=9.640E-01  e=1.527E-63  Rattus norvegicus
  5err-assembly1_A  TM=9.635E-01  e=1.097E-62  Rattus norvegicus
  6hsn-assembly1_A-2  TM=9.691E-01  e=2.237E-62  Rattus norvegicus
  6hso-assembly1_A-2  TM=9.684E-01  e=3.664E-62  Rattus norvegicus
  5erq-assembly1_A  TM=9.576E-01  e=2.637E-62  Rattus norvegicus

Radius of gyration: 42.2 Å; Cα contacts (8 Å, |Δi|>4): 2199; chains: 1; bounding box: 134×68×131 Å

Solvent-accessible surface area (backbone atoms only — not comparable to full-atom values): 56545 Å² total; per-residue (Å²): 136,82,78,75,95,76,61,33,37,35,35,36,38,28,33,30,56,47,42,49,72,66,77,38,85,72,60,33,49,63,48,49,53,53,50,50,68,74,41,94,53,48,62,74,46,76,50,75,53,62,37,42,56,41,65,68,58,51,41,50,50,56,48,40,40,26,72,70,68,57,28,37,34,35,42,36,30,21,27,28,55,87,51,96,56,31,48,46,31,60,41,48,64,71,65,34,78,40,80,34,62,66,56,32,50,42,25,41,61,50,37,47,76,77,36,76,70,37,78,60,59,53,50,40,27,23,33,32,92,51,12,40,39,41,49,29,44,51,46,51,67,51,27,52,55,38,46,62,56,41,50,86,53,47,58,58,56,39,40,64,52,63,69,40,76,59,50,58,49,54,50,38,62,73,70,56,86,79,79,97,66,100,64,91,68,75,80,75,66,80,82,50,69,88,79,54,76,94,58,77,93,49,64,74,35,50,60,69,57,52,52,48,57,46,55,77,69,30,62,58,49,62,72,45,78,39,47,47,90,75,36,70,74,34,14,28,63,52,66,43,57,32,82,51,33,33,46,78,46,41,20,27,68,41,49,24,32,34,26,47,26,90,63,47,49,44,74,27,39,37,82,46,75,30,44,65,94,47,78,60,92,60,64,38,48,92,64,33,25,28,38,27,32,52,62,6,54,64,40,52,66,39,44,18,43,47,44,48,88,50,43,46,85,73,39,58,47,97,85,67,83,46,67,43,28,36,29,38,71,52,72,53,46,76,55,30,52,50,42,47,60,23,68,82,35,39,63,65,39,74,78,46,54,50,43,40,68,30,46,75,66,56,44,51,52,34,52,75,55,70,45,60,61,47,48,21,27,35,72,56,34,32,19,35,32,31,42,38,79,40,53,40,59,75,90,55,87,74,55,91,83,43,45,62,52,56,51,51,57,52,52,43,49,53,40,42,73,75,74,36,53,60,44,80,66,54,75,32,51,62,43,63,67,49,42,47,53,52,50,50,61,34,52,77,76,22,42,32,37,40,36,29,25,39,39,70,88,53,98,53,34,46,50,63,58,34,36,40,79,74,59,66,26,50,68,79,40,45,19,36,51,39,32,63,34,36,35,31,26,40,31,38,33,72,56,97,87,40,77,30,44,35,38,37,25,31,60,40,47,36,16,30,56,52,42,36,59,69,51,49,47,25,33,52,32,25,18,21,41,36,86,74,32,64,63,58,72,44,68,24,26,26,77,55,63,44,76,43,43,80,36,32,32,59,43,45,14,30,71,43,71,55,93,92,51,94,59,27,35,40,42,71,46,65,68,81,53,39,71,43,48,72,23,58,74,68,38,36,24,32,28,60,39,64,45,37,46,98,88,44,53,56,47,53,54,66,42,76,42,47,28,34,46,75,52,91,81,82,82,82,82,84,86,85,90,87,84,90,92,67,79,68,74,53,45,58,58,45,49,52,51,46,49,49,47,51,50,55,72,67,47,78,75,83,68,70,66,34,30,3,32,24,78,40,48,55,44,26,32,34,15,35,30,39,44,84,80,63,45,75,46,65,47,46,44,100,86,68,40,51,61,36,43,38,24,38,19,42,39,74,89,46,78,37,53,18,63,66,15,55,72,41,32,74,85,39,38,46,23,32,46,59,48,41,65,82,50,40,54,46,71,54,55,76,68,57,40,55,63,52,30,74,75,47,78,30,51,56,49,62,50,100,82,30,36,57,26,38,48,32,47,38,68,94,41,82,44,78,43,40,33,37,55,56,47,12,54,52,46,38,53,46,44,51,38,47,22,61,78,61,69,46,92,66,48,36,27,19,32,45,40,62,77,73,56,47,71,56,27,51,52,32,52,49,48,11,34,48,74,39,59,29,45,71,78,42,80,43,38,34,65,60,20,30,47,53,45,68,46,44,74,76,44,97,81,49,38,33,35,38,33,42,32,25,28,51,54,30,28,42,27,37,35,31,40,44,57,99,43,28,45,34,76,74,37,37,16,26,27,81,84,40,21,43,50,54,58,38,49,48,55,46,56,52,50,50,50,51,45,22,74,73,70,75,50,76,85,75,51,69,58,54,50,49,53,51,52,52,50,40,52,52,45,59,58,48,42,49,80,36,68,55,44,75,49,78,44,76,34,71,92,72,40,89,80,88,54,88,36,65,49,73,48,77,50,34,43,68,58,57,48,65,70,37,46,72,61,59,64,54,64,51,49,31,55,55,48,28,32,62,74,70,74,47,62,72,84,68,46,64,44,42,38,51,26,24,62,48,48,56,39,57,69,57,45,49,54,53,13,58,72,49,78,65,47,70,62,50,67,92,47,58,27,65,50,21,39,20,47,12,21,6,53,51,16,23,40,75,67,70,29,50,82,62,88,68,70,79,44,72,64,86,60,90,82,72,67,64,44,71,57,78,130

Foldseek 3Di:
DDDDPQAFEEEEEEEAPCVLVVVDPQPQRVLVVVVVVVAPRRHDYYHYDYYYLDLVVLLVVVCCVVPPVVGQEYEYEDLFFPDPSSCNQVSQVVNAPFWDVVLVVLLLVQVCVVDVCSVRGRWTWHDDNNHTYTYFYNDNVRRVSSCVSCRVVSNVSSCVSVVPPCVVVVVCVLVDDDDDDDDDDPQPPLPCLVPDDPDDNFDAAAQVRLQVVLLVQLAAADKDKDFLVPQAQFFFAAWDFFQAAVVNAWWFQAFAKQAALVLFWFKAFAPEEFEAPDADPDAHDRRHIHGYHGGGHRHHPGFEGDHRVQKDQDDADPVRPGGTMMTRNGRTDGNYRIQHTRNVHDRGDGPDHGQDTDHPVNSVVCVSSVNGMGMGTDFWAEEEEEEDPQEDDPPDDHDPSHDYPPQRVVLCVLCVQSPHHYHYLYYFYLDLVSLLVSVVVRVVPTQEYEYEALQDRDSSSCNVSSCCVVQVKAWPGQAYQEPPWGRWTWIWGADPNHIHIYTYTYNQRQRSLLCCLSRVQLSRCNNSSHPCRHFDKDKAFEQAKFFFAQGWYFFFFAWADDAPDPHTHTHGQPDSDSNPCSRVPRGQWTWGHHGDDPVCGMDGGGDITIIGGSDDDPDDDDDDDDDDDPPDPVPVVVVVVVVVVVVVVVDDQDFFQAKAKELDQFKIWIWAQGQPVRDIDTFADPVRDSIFGLKWFAEQVGIDGGPVLLVCCLVGVQRIDGRLLVQQLDFDDPVVQVVVQVVGSYHWDADPRRRIWTFHDYNNDTDTHHSLQSLLVHLLSNQVSSCVVSVHHYAEYEYEDALQQDPSRVVSNCSSSVSNNHHYPYYDYLQLLLCVLLVVLVDPPAFWEWEWEAAAFKTKIWIWGHDNLETETPAIAIARHAHVVNLLVLVLVVVQVVCCVVLVDGDPDSNQSSQSSVQSSVQQLCLLPDQKDWDWGFDVVSDPDDDGDIDIDIDGLVNSCVSCVVSLVVSCVRVVVRCVSNVHDLQPRPAYEAAYPRCSSPSNQVVVCVVSVNDGHDCVDPRDCSSSSSRNSQSCVVSVRPDDPHDHHYDDDVPHHHHYDDD

Secondary structure (DSSP, 8-state):
-PPPTT-EEEEEEEE-HHHHTTSS---HHHHHHHHHHTSTT-EEEEEEEEE-S-HHHHHHHHHIIIIIS--SEEEEESS-SSSTT--HHHHHHHH-SEE-HHHHHHHHHHHTTT-GGGGG----EEEETTEEEEEE-SSHHHHHHHHHHHGGGHHHHHHHHTT-THHHHHHHHHH---------PPPP-TT-GGGS-SS-SS--B-HHHHHHHHHHH-PPPPEEEEEGGG-TT-BBSS-EE-SS-BSSS-EESSSEEEE-GGG-SEEEEEEEEE-TT---SS---TTEEEEE-TTPBPPTT--EEEEGGGEEEEEE-TTS-SEEEEEE-S---TTTTEE-TTSSB-TT-EEE-TT-B--HHHHHHHHHTT--EEEEEPPPEEEEEEE-TTEE-TTSPPPTT-EE--HHHHHHHHHHHTT-EEEEEEEE-S-HHHHHHHHHHHHHH-SEEEEESS-SS-TT--HHHIIIIIT--EEEES-BS-BTTTT-EEEEEEETTEEEEEEEE-SSHHHHHHHIIIIIHHHHHHHTT-S--SPPEEEEE-SS-EEPPSS-EEEEEEEEPPTT-SS-EEEE-S---TT-GGGGSS-SEEEEEPPP-SS-SEE-TT-EEEEEE-S-------------S-TTHHHHHHHHHHHHHHHHHHSPPPPPSEEEEE--SSEEEEEEE-TTT--EEEPP-TTS-S-EES-EEE-SS-EEETHHHHHTTTT-STTEE--GGGGTT----HHHHHHHHTTSSSEEEE-TT--EEEEEEETTEEEEE-HHHHHHHHHHHHHHHHHHHHTS---EEEEEE-TT--HHHHHHHHHHHHHTT-EEEEEEEHHHHHHHHTTGGG-TT--EEEEEEE-SS-EEEEEEEEETTEEEEEEEEEETT-SHHHHHHHHHHHHHHHHHHHHSS----HHHHHHHHHHHHHHHHHTTT-SEEEEEEE-GGG--SSS--EEEEEEEHHHHHHHTHHHHHHHHHHHHHHHHHTT--GGG--EEEEESGGGGSHHHHHHHHHHTTT-PPB-SS-TTTHHHHHHHHHHHHHTT-TT-----EE---TT---EE---

Sequence (1063 aa):
MEPASGTVRVGILTVSDRCSRREAEDKSGPNLQRLVNSSTLNVSEVLYDCVPDERDEIRRVLLNWSDVEGLHLVLTTGGTGFSPRDVTPEVTAEVIERSAPGLSLGMLCGSLKVTPMAMLSRATCGIRKGTVIVNLPGSVKGSQECFQFVLPALPHAIEVLRNSPNVSVTHSAMQHVCPHKAHNKPIQDLSKVAERDRHSPYPLVQMDEALSMIMNNSNCLSTTVLPIEDALGYTLASNVSAKEPLPPFPASVKDGYAVLASDGPGERVVLGAVTAGEVATCSVISGHVMRINTGAPLPPGADAVVQVEDTELLESDDDGRTEKKVKILTTPKPGQDIRPVGFDVSVGEQVLTTNQKLGPAELGLLASLGVTKVEVFQKPRVAVLSTGNEVVNPGEETKAGQIRDSNRIALKSLIKMHGFEALDLKIAADTPLELESSLKSGLEKADVLVSSGGVSMGEKDFLKPVLQDRLGATIHFGRVFMKPGKPATFATTKISGKRKLIFALPGNPVSAMVTFNLFVLPALRKMSGSEHPHLTKIKAKLPQPVNLDPRPEYYRVTLSWKPGEAIPSAISTGSQCSSRLMSMRSANAVLELPPKSETLTRIDAGEMVDALVCSLLIFVKTRKLMSNSLGLFLGGIFALVVAGYIAQSRLPPPKPKIIGIDLGTTFSCVGVYQAITGHIDILANENGTKVIPSVVAFTGEGVLVGKRALDQAELNPRSTIYDAKRFIGKTFSKEDLKKLSSLYQFKITSDEKNNPKFVVESHGNVTLVSPEEIGAAILRELKRTAERNISRAVNQAVMSVPAEFSMAQRNATIKAASLAGIKVVRLINEPTAAAMAYGLHKKERVSNVMVVDLGGGTLDVSLLNIQGGMFVTMAMAGNNRLGGQDFNSRLMSYLMSVIEDRFGEELTNAEDIQRLRQEVESTKINLTTEAAVTIRLPLPSLDHGDKHVLFEEIITRLTFEKLNEDLFQKVLQPIKRVLKEVDLPKEDVDEVVLVGGSTRIPKVRQLIEEYFNGKKPNVAIDPELAVATGVAIQAGIIGGMWPLQVSALELPNHNLRKIQIES

InterPro domains:
  IPR001453 MoaB/Mog domain [PF00994] (11-156)
  IPR001453 MoaB/Mog domain [PF00994] (383-526)
  IPR001453 MoaB/Mog domain [SM00852] (11-157)
  IPR001453 MoaB/Mog domain [SM00852] (383-526)
  IPR001453 MoaB/Mog domain [TIGR00177] (8-151)
  IPR001453 MoaB/Mog domain [TIGR00177] (379-522)
  IPR001453 MoaB/Mog domain [cd00886] (8-161)
  IPR005110 MoeA, N-terminal and linker domain [PF03453] (206-370)
  IPR005111 MoeA, C-terminal, domain IV [PF03454] (539-612)
  IPR008284 Molybdenum cofactor biosynthesis, conserved site [PS01078] (73-86)
  IPR008284 Molybdenum cofactor biosynthesis, conserved site [PS01079] (456-491)
  IPR013126 Heat shock protein 70 family [PF00012] (658-1041)
  IPR018181 Heat shock protein 70, conserved site [PS00297] (661-668)
  IPR018181 Heat shock protein 70, conserved site [PS00329] (851-864)
  IPR018181 Heat shock protein 70, conserved site [PS01036] (992-1006)
  IPR036135 MoeA, N-terminal and linker domain superfamily [SSF63882] (201-379)
  IPR036425 MoaB/Mog-like domain superfamily [G3DSA:3.40.980.10] (2-183)
  IPR036425 MoaB/Mog-like domain superfamily [G3DSA:3.40.980.10] (379-529)
  IPR036425 MoaB/Mog-like domain superfamily [SSF53218] (8-168)
  IPR036425 MoaB/Mog-like domain superfamily [SSF53218] (380-529)

pLDDT: mean 86.5, std 15.09, range [25.08, 98.62]

Mean predicted aligned error: 20.69 Å

Organism: NCBI:txid46732